Protein 2C6X (pdb70)

Structure (mmCIF, N/CA/C/O backbone):
data_2C6X
#
_entry.id   2C6X
#
_cell.length_a   53.504
_cell.length_b   185.563
_cell.length_c   82.563
_cell.angle_alpha   90.00
_cell.angle_beta   106.62
_cell.angle_gamma   90.00
#
_symmetry.space_group_name_H-M   'P 1 21 1'
#
loop_
_entity.id
_entity.type
_entity.pdbx_description
1 polymer 'CITRATE SYNTHASE 1'
2 non-polymer 'COENZYME A'
3 non-polymer 'CITRIC ACID'
#
loop_
_atom_site.group_PDB
_atom_site.id
_atom_site.type_symbol
_atom_site.label_atom_id
_atom_site.label_alt_id
_atom_site.label_comp_id
_atom_site.label_asym_id
_atom_site.label_entity_id
_atom_site.label_seq_id
_atom_site.pdbx_PDB_ins_code
_atom_site.Cartn_x
_atom_site.Cartn_y
_atom_site.Cartn_z
_atom_site.occupancy
_atom_site.B_iso_or_equiv
_atom_site.auth_seq_id
_atom_site.auth_comp_id
_atom_site.auth_asym_id
_atom_site.auth_atom_id
_atom_site.pdbx_PDB_model_num
ATOM 1 N N . VAL A 1 1 ? -19.427 10.858 32.370 1.00 11.40 2 VAL A N 1
ATOM 2 C CA . VAL A 1 1 ? -18.516 9.651 32.310 1.00 11.40 2 VAL A CA 1
ATOM 3 C C . VAL A 1 1 ? -18.049 9.315 30.863 1.00 11.40 2 VAL A C 1
ATOM 4 O O . VAL A 1 1 ? -18.882 8.988 29.983 1.00 11.40 2 VAL A O 1
ATOM 8 N N . HIS A 1 2 ? -16.729 9.388 30.625 1.00 11.40 3 HIS A N 1
ATOM 9 C CA . HIS A 1 2 ? -16.152 9.098 29.303 1.00 11.40 3 HIS A CA 1
ATOM 10 C C . HIS A 1 2 ? -15.424 7.747 29.264 1.00 11.40 3 HIS A C 1
ATOM 11 O O . HIS A 1 2 ? -14.185 7.701 29.335 1.00 11.40 3 HIS A O 1
ATOM 18 N N . TYR A 1 3 ? -16.188 6.661 29.133 1.00 11.40 4 TYR A N 1
ATOM 19 C CA . TYR A 1 3 ? -15.637 5.291 29.092 1.00 11.40 4 TYR A CA 1
ATOM 20 C C . TYR A 1 3 ? -14.524 5.066 28.017 1.00 11.40 4 TYR A C 1
ATOM 21 O O . TYR A 1 3 ? -14.753 5.234 26.797 1.00 11.40 4 TYR A O 1
ATOM 30 N N . GLY A 1 4 ? -13.329 4.679 28.480 1.00 11.40 5 GLY A N 1
ATOM 31 C CA . GLY A 1 4 ? -12.209 4.458 27.570 1.00 11.40 5 GLY A CA 1
ATOM 32 C C . GLY A 1 4 ? -11.626 5.748 26.984 1.00 11.40 5 GLY A C 1
ATOM 33 O O . GLY A 1 4 ? -10.677 5.710 26.185 1.00 11.40 5 GLY A O 1
ATOM 34 N N . LEU A 1 5 ? -12.210 6.883 27.385 1.00 11.40 6 LEU A N 1
ATOM 35 C CA . LEU A 1 5 ? -11.803 8.229 26.952 1.00 11.40 6 LEU A CA 1
ATOM 36 C C . LEU A 1 5 ? -11.865 8.512 25.433 1.00 11.40 6 LEU A C 1
ATOM 37 O O . LEU A 1 5 ? -11.088 9.341 24.925 1.00 11.40 6 LEU A O 1
ATOM 42 N N . LYS A 1 6 ? -12.787 7.844 24.719 1.00 11.40 7 LYS A N 1
ATOM 43 C CA . LYS A 1 6 ? -12.943 8.045 23.260 1.00 11.40 7 LYS A CA 1
ATOM 44 C C . LYS A 1 6 ? -13.384 9.484 22.973 1.00 11.40 7 LYS A C 1
ATOM 45 O O . LYS A 1 6 ? -14.368 9.980 23.551 1.00 11.40 7 LYS A O 1
ATOM 51 N N . GLY A 1 7 ? -12.651 10.145 22.081 1.00 11.40 8 GLY A N 1
ATOM 52 C CA . GLY A 1 7 ? -12.969 11.522 21.756 1.00 11.40 8 GLY A CA 1
ATOM 53 C C . GLY A 1 7 ? -12.350 12.490 22.763 1.00 11.40 8 GLY A C 1
ATOM 54 O O . GLY A 1 7 ? -12.439 13.721 22.602 1.00 11.40 8 GLY A O 1
ATOM 55 N N . ILE A 1 8 ? -11.728 11.942 23.810 1.00 11.40 9 ILE A N 1
ATOM 56 C CA . ILE A 1 8 ? -11.077 12.767 24.831 1.00 11.40 9 ILE A CA 1
ATOM 57 C C . ILE A 1 8 ? -9.624 13.063 24.386 1.00 11.40 9 ILE A C 1
ATOM 58 O O . ILE A 1 8 ? -8.788 12.154 24.243 1.00 11.40 9 ILE A O 1
ATOM 63 N N . THR A 1 9 ? -9.349 14.346 24.152 1.00 11.40 10 THR A N 1
ATOM 64 C CA . THR A 1 9 ? -8.035 14.820 23.689 1.00 11.40 10 THR A CA 1
ATOM 65 C C . THR A 1 9 ? -7.137 15.374 24.815 1.00 11.40 10 THR A C 1
ATOM 66 O O . THR A 1 9 ? -6.945 16.594 24.949 1.00 11.40 10 THR A O 1
ATOM 70 N N . CYS A 1 10 ? -6.570 14.468 25.601 1.00 11.40 11 CYS A N 1
ATOM 71 C CA . CYS A 1 10 ? -5.728 14.856 26.717 1.00 11.40 11 CYS A CA 1
ATOM 72 C C . CYS A 1 10 ? -4.275 15.206 26.382 1.00 11.40 11 CYS A C 1
ATOM 73 O O . CYS A 1 10 ? -3.444 15.327 27.292 1.00 11.40 11 CYS A O 1
ATOM 76 N N . VAL A 1 11 ? -3.949 15.383 25.102 1.00 11.40 12 VAL A N 1
ATOM 77 C CA . VAL A 1 11 ? -2.564 15.726 24.768 1.00 11.40 12 VAL A CA 1
ATOM 78 C C . VAL A 1 11 ? -2.323 16.641 23.568 1.00 11.40 12 VAL A C 1
ATOM 79 O O . VAL A 1 11 ? -3.088 16.679 22.606 1.00 11.40 12 VAL A O 1
ATOM 83 N N . GLU A 1 12 ? -1.219 17.366 23.649 1.00 11.40 13 GLU A N 1
ATOM 84 C CA . GLU A 1 12 ? -0.795 18.302 22.628 1.00 11.40 13 GLU A CA 1
ATOM 85 C C . GLU A 1 12 ? 0.515 17.677 22.147 1.00 11.40 13 GLU A C 1
ATOM 86 O O . GLU A 1 12 ? 1.292 17.197 22.973 1.00 11.40 13 GLU A O 1
ATOM 92 N N . THR A 1 13 ? 0.759 17.642 20.836 1.00 11.40 14 THR A N 1
ATOM 93 C CA . THR A 1 13 ? 2.009 17.061 20.323 1.00 11.40 14 THR A CA 1
ATOM 94 C C . THR A 1 13 ? 2.369 17.445 18.902 1.00 11.40 14 THR A C 1
ATOM 95 O O . THR A 1 13 ? 1.502 17.555 18.047 1.00 11.40 14 THR A O 1
ATOM 99 N N . SER A 1 14 ? 3.660 17.627 18.656 1.00 11.40 15 SER A N 1
ATOM 100 C CA . SER A 1 14 ? 4.141 17.976 17.327 1.00 11.40 15 SER A CA 1
ATOM 101 C C . SER A 1 14 ? 4.940 16.807 16.739 1.00 11.40 15 SER A C 1
ATOM 102 O O . SER A 1 14 ? 5.914 17.003 16.011 1.00 11.40 15 SER A O 1
ATOM 105 N N . ILE A 1 15 ? 4.518 15.588 17.058 1.00 11.40 16 ILE A N 1
ATOM 106 C CA . ILE A 1 15 ? 5.192 14.394 16.568 1.00 11.40 16 ILE A CA 1
ATOM 107 C C . ILE A 1 15 ? 4.459 13.758 15.410 1.00 11.40 16 ILE A C 1
ATOM 108 O O . ILE A 1 15 ? 5.060 13.397 14.411 1.00 11.40 16 ILE A O 1
ATOM 113 N N . SER A 1 16 ? 3.153 13.605 15.540 1.00 11.40 17 SER A N 1
ATOM 114 C CA . SER A 1 16 ? 2.419 12.962 14.474 1.00 11.40 17 SER A CA 1
ATOM 115 C C . SER A 1 16 ? 0.946 13.284 14.509 1.00 11.40 17 SER A C 1
ATOM 116 O O . SER A 1 16 ? 0.414 13.656 15.549 1.00 11.40 17 SER A O 1
ATOM 119 N N . HIS A 1 17 ? 0.291 13.127 13.363 1.00 11.40 18 HIS A N 1
ATOM 120 C CA . HIS A 1 17 ? -1.143 13.370 13.249 1.00 11.40 18 HIS A CA 1
ATOM 121 C C . HIS A 1 17 ? -1.762 12.341 12.322 1.00 11.40 18 HIS A C 1
ATOM 122 O O . HIS A 1 17 ? -1.195 12.000 11.286 1.00 11.40 18 HIS A O 1
ATOM 129 N N . ILE A 1 18 ? -2.922 11.834 12.704 1.00 11.40 19 ILE A N 1
ATOM 130 C CA . ILE A 1 18 ? -3.605 10.862 11.877 1.00 11.40 19 ILE A CA 1
ATOM 131 C C . ILE A 1 18 ? -4.973 11.464 11.570 1.00 11.40 19 ILE A C 1
ATOM 132 O O . ILE A 1 18 ? -5.679 11.913 12.480 1.00 11.40 19 ILE A O 1
ATOM 137 N N . ASP A 1 19 ? -5.324 11.510 10.283 1.00 11.40 20 ASP A N 1
ATOM 138 C CA . ASP A 1 19 ? -6.604 12.067 9.839 1.00 11.40 20 ASP A CA 1
ATOM 139 C C . ASP A 1 19 ? -7.452 11.030 9.116 1.00 11.40 20 ASP A C 1
ATOM 140 O O . ASP A 1 19 ? -7.232 10.763 7.935 1.00 11.40 20 ASP A O 1
ATOM 145 N N . GLY A 1 20 ? -8.421 10.457 9.825 1.00 11.40 21 GLY A N 1
ATOM 146 C CA . GLY A 1 20 ? -9.290 9.465 9.218 1.00 11.40 21 GLY A CA 1
ATOM 147 C C . GLY A 1 20 ? -9.838 9.941 7.881 1.00 11.40 21 GLY A C 1
ATOM 148 O O . GLY A 1 20 ? -9.416 9.457 6.826 1.00 11.40 21 GLY A O 1
ATOM 149 N N . GLU A 1 21 ? -10.766 10.898 7.925 1.00 11.40 22 GLU A N 1
ATOM 150 C CA . GLU A 1 21 ? -11.385 11.438 6.720 1.00 11.40 22 GLU A CA 1
ATOM 151 C C . GLU A 1 21 ? -10.389 11.525 5.579 1.00 11.40 22 GLU A C 1
ATOM 152 O O . GLU A 1 21 ? -10.283 10.609 4.769 1.00 11.40 22 GLU A O 1
ATOM 158 N N . LYS A 1 22 ? -9.657 12.625 5.497 1.00 11.40 23 LYS A N 1
ATOM 159 C CA . LYS A 1 22 ? -8.679 12.737 4.425 1.00 11.40 23 LYS A CA 1
ATOM 160 C C . LYS A 1 22 ? -7.718 11.561 4.647 1.00 11.40 23 LYS A C 1
ATOM 161 O O . LYS A 1 22 ? -7.254 11.340 5.770 1.00 11.40 23 LYS A O 1
ATOM 167 N N . GLY A 1 23 ? -7.445 10.786 3.600 1.00 11.40 24 GLY A N 1
ATOM 168 C CA . GLY A 1 23 ? -6.551 9.651 3.769 1.00 11.40 24 GLY A CA 1
ATOM 169 C C . GLY A 1 23 ? -5.083 10.018 3.960 1.00 11.40 24 GLY A C 1
ATOM 170 O O . GLY A 1 23 ? -4.254 9.679 3.102 1.00 11.40 24 GLY A O 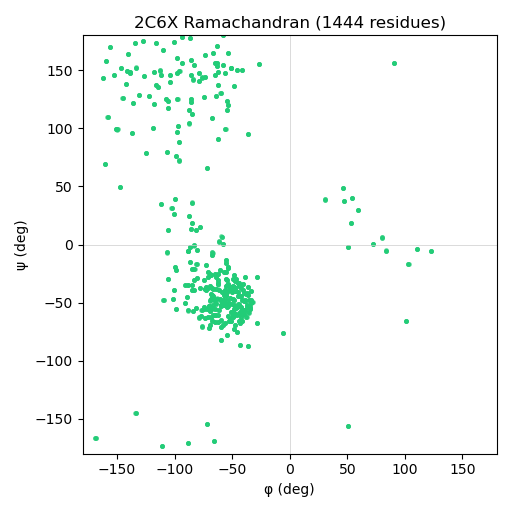1
ATOM 171 N N . ARG A 1 24 ? -4.743 10.678 5.075 1.00 11.40 25 ARG A N 1
ATOM 172 C CA . ARG A 1 24 ? -3.350 11.084 5.319 1.00 11.40 25 ARG A CA 1
ATOM 173 C C . ARG A 1 24 ? -2.807 10.920 6.756 1.00 11.40 25 ARG A C 1
ATOM 174 O O . ARG A 1 24 ? -3.554 11.032 7.724 1.00 11.40 25 ARG A O 1
ATOM 182 N N . LEU A 1 25 ? -1.501 10.644 6.864 1.00 11.40 26 LEU A N 1
ATOM 183 C CA . LEU A 1 25 ? -0.785 10.456 8.134 1.00 11.40 26 LEU A CA 1
ATOM 184 C C . LEU A 1 25 ? 0.541 11.212 8.056 1.00 11.40 26 LEU A C 1
ATOM 185 O O . LEU A 1 25 ? 1.366 10.931 7.186 1.00 11.40 26 LEU A O 1
ATOM 190 N N . ILE A 1 26 ? 0.757 12.142 8.984 1.00 11.40 27 ILE A N 1
ATOM 191 C CA . ILE A 1 26 ? 1.962 12.965 8.978 1.00 11.40 27 ILE A CA 1
ATOM 192 C C . ILE A 1 26 ? 2.913 12.779 10.136 1.00 11.40 27 ILE A C 1
ATOM 193 O O . ILE A 1 26 ? 2.504 12.729 11.289 1.00 11.40 27 ILE A O 1
ATOM 198 N N . TYR A 1 27 ? 4.195 12.704 9.810 1.00 11.40 28 TYR A N 1
ATOM 199 C CA . TYR A 1 27 ? 5.252 12.567 10.798 1.00 11.40 28 TYR A CA 1
ATOM 200 C C . TYR A 1 27 ? 5.940 13.931 10.814 1.00 11.40 28 TYR A C 1
ATOM 201 O O . TYR A 1 27 ? 6.351 14.423 9.772 1.00 11.40 28 TYR A O 1
ATOM 210 N N . ARG A 1 28 ? 6.046 14.546 11.982 1.00 11.40 29 ARG A N 1
ATOM 211 C CA . ARG A 1 28 ? 6.726 15.830 12.126 1.00 11.40 29 ARG A CA 1
ATOM 212 C C . ARG A 1 28 ? 6.695 16.790 10.924 1.00 11.40 29 ARG A C 1
ATOM 213 O O . ARG A 1 28 ? 7.698 17.457 10.641 1.00 11.40 29 ARG A O 1
ATOM 221 N N . GLY A 1 29 ? 5.579 16.878 10.210 1.00 11.40 30 GLY A N 1
ATOM 222 C CA . GLY A 1 29 ? 5.537 17.795 9.079 1.00 11.40 30 GLY A CA 1
ATOM 223 C C . GLY A 1 29 ? 5.661 17.173 7.695 1.00 11.40 30 GLY A C 1
ATOM 224 O O . GLY A 1 29 ? 5.346 17.815 6.692 1.00 11.40 30 GLY A O 1
ATOM 225 N N . HIS A 1 30 ? 6.136 15.934 7.628 1.00 11.40 31 HIS A N 1
ATOM 226 C CA . HIS A 1 30 ? 6.260 15.244 6.351 1.00 11.40 31 HIS A CA 1
ATOM 227 C C . HIS A 1 30 ? 5.231 14.135 6.315 1.00 11.40 31 HIS A C 1
ATOM 228 O O . HIS A 1 30 ? 4.647 13.768 7.331 1.00 11.40 31 HIS A O 1
ATOM 235 N N . HIS A 1 31 ? 5.032 13.585 5.130 1.00 11.40 32 HIS A N 1
ATOM 236 C CA . HIS A 1 31 ? 4.103 12.491 4.954 1.00 11.40 32 HIS A CA 1
ATOM 237 C C . HIS A 1 31 ? 4.799 11.179 5.252 1.00 11.40 32 HIS A C 1
ATOM 238 O O . HIS A 1 31 ? 5.985 11.010 4.981 1.00 11.40 32 HIS A O 1
ATOM 245 N N . ALA A 1 32 ? 4.052 10.239 5.802 1.00 11.40 33 ALA A N 1
ATOM 246 C CA . ALA A 1 32 ? 4.623 8.947 6.111 1.00 11.40 33 ALA A CA 1
ATOM 247 C C . ALA A 1 32 ? 5.002 8.248 4.813 1.00 11.40 33 ALA A C 1
ATOM 248 O O . ALA A 1 32 ? 6.115 7.725 4.680 1.00 11.40 33 ALA A O 1
ATOM 250 N N . LYS A 1 33 ? 4.066 8.244 3.861 1.00 11.40 34 LYS A N 1
ATOM 251 C CA . LYS A 1 33 ? 4.291 7.606 2.565 1.00 11.40 34 LYS A CA 1
ATOM 252 C C . LYS A 1 33 ? 5.692 7.939 2.076 1.00 11.40 34 LYS A C 1
ATOM 253 O O . LYS A 1 33 ? 6.502 7.052 1.808 1.00 11.40 34 LYS A O 1
ATOM 259 N N . ASP A 1 34 ? 5.965 9.233 1.970 1.00 11.40 35 ASP A N 1
ATOM 260 C CA . ASP A 1 34 ? 7.248 9.704 1.494 1.00 11.40 35 ASP A CA 1
ATOM 261 C C . ASP A 1 34 ? 8.398 9.155 2.322 1.00 11.40 35 ASP A C 1
ATOM 262 O O . ASP A 1 34 ? 9.389 8.680 1.766 1.00 11.40 35 ASP A O 1
ATOM 267 N N . ILE A 1 35 ? 8.282 9.192 3.643 1.00 11.40 36 ILE A N 1
ATOM 268 C CA . ILE A 1 35 ? 9.372 8.674 4.460 1.00 11.40 36 ILE A CA 1
ATOM 269 C C . ILE A 1 35 ? 9.533 7.172 4.293 1.00 11.40 36 ILE A C 1
ATOM 270 O O . ILE A 1 35 ? 10.644 6.676 4.120 1.00 11.40 36 ILE A O 1
ATOM 275 N N . ALA A 1 36 ? 8.425 6.447 4.337 1.00 11.40 37 ALA A N 1
ATOM 276 C CA . ALA A 1 36 ? 8.477 5.006 4.193 1.00 11.40 37 ALA A CA 1
ATOM 277 C C . ALA A 1 36 ? 9.159 4.602 2.894 1.00 11.40 37 ALA A C 1
ATOM 278 O O . ALA A 1 36 ? 10.099 3.802 2.883 1.00 11.40 37 ALA A O 1
ATOM 280 N N . LEU A 1 37 ? 8.686 5.189 1.803 1.00 11.40 38 LEU A N 1
ATOM 281 C CA . LEU A 1 37 ? 9.180 4.899 0.462 1.00 11.40 38 LEU A CA 1
ATOM 282 C C . LEU A 1 37 ? 10.581 5.341 0.068 1.00 11.40 38 LEU A C 1
ATOM 283 O O . LEU A 1 37 ? 11.352 4.558 -0.496 1.00 11.40 38 LEU A O 1
ATOM 288 N N . ASN A 1 38 ? 10.910 6.596 0.348 1.00 11.40 39 ASN A N 1
ATOM 289 C CA . ASN A 1 38 ? 12.202 7.129 -0.068 1.00 11.40 39 ASN A CA 1
ATOM 290 C C . ASN A 1 38 ? 13.292 7.335 0.977 1.00 11.40 39 ASN A C 1
ATOM 291 O O . ASN A 1 38 ? 14.308 7.966 0.690 1.00 11.40 39 ASN A O 1
ATOM 296 N N . HIS A 1 39 ? 13.107 6.794 2.175 1.00 11.40 40 HIS A N 1
ATOM 297 C CA . HIS A 1 39 ? 14.112 6.965 3.214 1.00 11.40 40 HIS A CA 1
ATOM 298 C C . HIS A 1 39 ? 14.454 5.693 3.960 1.00 11.40 40 HIS A C 1
ATOM 299 O O . HIS A 1 39 ? 13.818 4.652 3.763 1.00 11.40 40 HIS A O 1
ATOM 306 N N . SER A 1 40 ? 15.463 5.801 4.819 1.00 11.40 41 SER A N 1
ATOM 307 C CA . SER A 1 40 ? 15.949 4.690 5.615 1.00 11.40 41 SER A CA 1
ATOM 308 C C . SER A 1 40 ? 15.482 4.831 7.039 1.00 11.40 41 SER A C 1
ATOM 309 O O . SER A 1 40 ? 15.498 5.921 7.581 1.00 11.40 41 SER A O 1
ATOM 312 N N . PHE A 1 41 ? 15.090 3.722 7.647 1.00 11.40 42 PHE A N 1
ATOM 313 C CA . PHE A 1 41 ? 14.619 3.719 9.027 1.00 11.40 42 PHE A CA 1
ATOM 314 C C . PHE A 1 41 ? 15.352 4.759 9.867 1.00 11.40 42 PHE A C 1
ATOM 315 O O . PHE A 1 41 ? 14.735 5.562 10.563 1.00 11.40 42 PHE A O 1
ATOM 323 N N . GLU A 1 42 ? 16.676 4.745 9.797 1.00 11.40 43 GLU A N 1
ATOM 324 C CA . GLU A 1 42 ? 17.474 5.682 10.564 1.00 11.40 43 GLU A CA 1
ATOM 325 C C . GLU A 1 42 ? 17.094 7.121 10.287 1.00 11.40 43 GLU A C 1
ATOM 326 O O . GLU A 1 42 ? 16.993 7.933 11.200 1.00 11.40 43 GLU A O 1
ATOM 332 N N . GLU A 1 43 ? 16.896 7.454 9.024 1.00 11.40 44 GLU A N 1
ATOM 333 C CA . GLU A 1 43 ? 16.507 8.812 8.712 1.00 11.40 44 GLU A CA 1
ATOM 334 C C . GLU A 1 43 ? 15.194 9.033 9.440 1.00 11.40 44 GLU A C 1
ATOM 335 O O . GLU A 1 43 ? 15.049 9.980 10.203 1.00 11.40 44 GLU A O 1
ATOM 341 N N . ALA A 1 44 ? 14.252 8.125 9.230 1.00 11.40 45 ALA A N 1
ATOM 342 C CA . ALA A 1 44 ? 12.945 8.221 9.853 1.00 11.40 45 ALA A CA 1
ATOM 343 C C . ALA A 1 44 ? 13.053 8.471 11.338 1.00 11.40 45 ALA A C 1
ATOM 344 O O . ALA A 1 44 ? 12.575 9.480 11.844 1.00 11.40 45 ALA A O 1
ATOM 346 N N . ALA A 1 45 ? 13.677 7.541 12.040 1.00 11.40 46 ALA A N 1
ATOM 347 C CA . ALA A 1 45 ? 13.839 7.684 13.472 1.00 11.40 46 ALA A CA 1
ATOM 348 C C . ALA A 1 45 ? 14.258 9.113 13.774 1.00 11.40 46 ALA A C 1
ATOM 349 O O . ALA A 1 45 ? 13.570 9.845 14.488 1.00 11.40 46 ALA A O 1
ATOM 351 N N . TYR A 1 46 ? 15.388 9.505 13.200 1.00 11.40 47 TYR A N 1
ATOM 352 C CA . TYR A 1 46 ? 15.944 10.837 13.385 1.00 11.40 47 TYR A CA 1
ATOM 353 C C . TYR A 1 46 ? 14.926 11.941 13.178 1.00 11.40 47 TYR A C 1
ATOM 354 O O . TYR A 1 46 ? 15.074 13.034 13.717 1.00 11.40 47 TYR A O 1
ATOM 363 N N . LEU A 1 47 ? 13.901 11.673 12.386 1.00 11.40 48 LEU A N 1
ATOM 364 C CA . LEU A 1 47 ? 12.901 12.687 12.157 1.00 11.40 48 LEU A CA 1
ATOM 365 C C . LEU A 1 47 ? 11.962 12.737 13.354 1.00 11.40 48 LEU A C 1
ATOM 366 O O . LEU A 1 47 ? 11.884 13.750 14.045 1.00 11.40 48 LEU A O 1
ATOM 371 N N . ILE A 1 48 ? 11.253 11.640 13.604 1.00 11.40 49 ILE A N 1
ATOM 372 C CA . ILE A 1 48 ? 10.316 11.581 14.723 1.00 11.40 49 ILE A CA 1
ATOM 373 C C . ILE A 1 48 ? 10.984 12.084 15.990 1.00 11.40 49 ILE A C 1
ATOM 374 O O . ILE A 1 48 ? 10.379 12.805 16.773 1.00 11.40 49 ILE A O 1
ATOM 379 N N . LEU A 1 49 ? 12.243 11.706 16.166 1.00 11.40 50 LEU A N 1
ATOM 380 C CA . LEU A 1 49 ? 13.023 12.087 17.336 1.00 11.40 50 LEU A CA 1
ATOM 381 C C . LEU A 1 49 ? 13.348 13.560 17.486 1.00 11.40 50 LEU A C 1
ATOM 382 O O . LEU A 1 49 ? 13.110 14.156 18.538 1.00 11.40 50 LEU A O 1
ATOM 387 N N . PHE A 1 50 ? 13.898 14.142 16.428 1.00 11.40 51 PHE A N 1
ATOM 388 C CA . PHE A 1 50 ? 14.315 15.526 16.472 1.00 11.40 51 PHE A CA 1
ATOM 389 C C . PHE A 1 50 ? 13.471 16.577 15.748 1.00 11.40 51 PHE A C 1
ATOM 390 O O . PHE A 1 50 ? 13.468 17.740 16.149 1.00 11.40 51 PHE A O 1
ATOM 398 N N . GLY A 1 51 ? 12.783 16.215 14.674 1.00 11.40 52 GLY A N 1
ATOM 399 C CA . GLY A 1 51 ? 11.947 17.218 14.037 1.00 11.40 52 GLY A CA 1
ATOM 400 C C . GLY A 1 51 ? 12.154 17.568 12.587 1.00 11.40 52 GLY A C 1
ATOM 401 O O . GLY A 1 51 ? 11.365 18.331 12.033 1.00 11.40 52 GLY A O 1
ATOM 402 N N . LYS A 1 52 ? 13.192 17.016 11.971 1.00 11.40 53 LYS A N 1
ATOM 403 C CA . LYS A 1 52 ? 13.498 17.282 10.562 1.00 11.40 53 LYS A CA 1
ATOM 404 C C . LYS A 1 52 ? 14.318 16.120 9.993 1.00 11.40 53 LYS A C 1
ATOM 405 O O . LYS A 1 52 ? 14.756 15.260 10.739 1.00 11.40 53 LYS A O 1
ATOM 411 N N . LEU A 1 53 ? 14.520 16.080 8.680 1.00 11.40 54 LEU A N 1
ATOM 412 C CA . LEU A 1 53 ? 15.334 15.021 8.079 1.00 11.40 54 LEU A CA 1
ATOM 413 C C . LEU A 1 53 ? 16.759 15.381 8.445 1.00 11.40 54 LEU A C 1
ATOM 414 O O . LEU A 1 53 ? 17.029 16.514 8.809 1.00 11.40 54 LEU A O 1
ATOM 419 N N . PRO A 1 54 ? 17.696 14.437 8.343 1.00 11.40 55 PRO A N 1
ATOM 420 C CA . PRO A 1 54 ? 19.076 14.765 8.710 1.00 11.40 55 PRO A CA 1
ATOM 421 C C . PRO A 1 54 ? 20.017 15.175 7.588 1.00 11.40 55 PRO A C 1
ATOM 422 O O . PRO A 1 54 ? 19.888 14.715 6.449 1.00 11.40 55 PRO A O 1
ATOM 426 N N . SER A 1 55 ? 20.973 16.039 7.925 1.00 11.40 56 SER A N 1
ATOM 427 C CA . SER A 1 55 ? 21.951 16.490 6.948 1.00 11.40 56 SER A CA 1
ATOM 428 C C . SER A 1 55 ? 22.829 15.319 6.546 1.00 11.40 56 SER A C 1
ATOM 429 O O . SER A 1 55 ? 22.850 14.283 7.222 1.00 11.40 56 SER A O 1
ATOM 432 N N . THR A 1 56 ? 23.556 15.486 5.446 1.00 11.40 57 THR A N 1
ATOM 433 C CA . THR A 1 56 ? 24.423 14.424 4.961 1.00 11.40 57 THR A CA 1
ATOM 434 C C . THR A 1 56 ? 25.409 13.993 6.062 1.00 11.40 57 THR A C 1
ATOM 435 O O . THR A 1 56 ? 25.627 12.792 6.253 1.00 11.40 57 THR A O 1
ATOM 439 N N . GLU A 1 57 ? 25.983 14.950 6.797 1.00 11.40 58 GLU A N 1
ATOM 440 C CA . GLU A 1 57 ? 26.900 14.595 7.891 1.00 11.40 58 GLU A CA 1
ATOM 441 C C . GLU A 1 57 ? 26.070 14.319 9.150 1.00 11.40 58 GLU A C 1
ATOM 442 O O . GLU A 1 57 ? 26.372 13.403 9.931 1.00 11.40 58 GLU A O 1
ATOM 448 N N . GLU A 1 58 ? 25.028 15.134 9.337 1.00 11.40 59 GLU A N 1
ATOM 449 C CA . GLU A 1 58 ? 24.127 15.020 10.489 1.00 11.40 59 GLU A CA 1
ATOM 450 C C . GLU A 1 58 ? 23.730 13.587 10.761 1.00 11.40 59 GLU A C 1
ATOM 451 O O . GLU A 1 58 ? 23.658 13.148 11.906 1.00 11.40 59 GLU A O 1
ATOM 457 N N . LEU A 1 59 ? 23.473 12.862 9.687 1.00 11.40 60 LEU A N 1
ATOM 458 C CA . LEU A 1 59 ? 23.057 11.491 9.812 1.00 11.40 60 LEU A CA 1
ATOM 459 C C . LEU A 1 59 ? 24.192 10.573 10.211 1.00 11.40 60 LEU A C 1
ATOM 460 O O . LEU A 1 59 ? 24.156 9.964 11.277 1.00 11.40 60 LEU A O 1
ATOM 465 N N . GLN A 1 60 ? 25.195 10.467 9.349 1.00 11.40 61 GLN A N 1
ATOM 466 C CA . GLN A 1 60 ? 26.309 9.577 9.622 1.00 11.40 61 GLN A CA 1
ATOM 467 C C . GLN A 1 60 ? 26.654 9.479 11.116 1.00 11.40 61 GLN A C 1
ATOM 468 O O . GLN A 1 60 ? 26.933 8.386 11.606 1.00 11.40 61 GLN A O 1
ATOM 474 N N . VAL A 1 61 ? 26.614 10.590 11.852 1.00 11.40 62 VAL A N 1
ATOM 475 C CA . VAL A 1 61 ? 26.937 10.526 13.284 1.00 11.40 62 VAL A CA 1
ATOM 476 C C . VAL A 1 61 ? 25.874 9.759 14.076 1.00 11.40 62 VAL A C 1
ATOM 477 O O . VAL A 1 61 ? 26.195 8.957 14.961 1.00 11.40 62 VAL A O 1
ATOM 481 N N . PHE A 1 62 ? 24.610 10.023 13.753 1.00 11.40 63 PHE A N 1
ATOM 482 C CA . PHE A 1 62 ? 23.482 9.364 14.392 1.00 11.40 63 PHE A CA 1
ATOM 483 C C . PHE A 1 62 ? 23.723 7.864 14.259 1.00 11.40 63 PHE A C 1
ATOM 484 O O . PHE A 1 62 ? 23.709 7.142 15.251 1.00 11.40 63 PHE A O 1
ATOM 492 N N . LYS A 1 63 ? 23.962 7.400 13.035 1.00 11.40 64 LYS A N 1
ATOM 493 C CA . LYS A 1 63 ? 24.225 5.983 12.814 1.00 11.40 64 LYS A CA 1
ATOM 494 C C . LYS A 1 63 ? 25.276 5.517 13.801 1.00 11.40 64 LYS A C 1
ATOM 495 O O . LYS A 1 63 ? 25.026 4.632 14.613 1.00 11.40 64 LYS A O 1
ATOM 501 N N . ASP A 1 64 ? 26.458 6.114 13.723 1.00 11.40 65 ASP A N 1
ATOM 502 C CA . ASP A 1 64 ? 27.544 5.754 14.625 1.00 11.40 65 ASP A CA 1
ATOM 503 C C . ASP A 1 64 ? 27.012 5.513 16.033 1.00 11.40 65 ASP A C 1
ATOM 504 O O . ASP A 1 64 ? 27.173 4.417 16.578 1.00 11.40 65 ASP A O 1
ATOM 509 N N . LYS A 1 65 ? 26.386 6.542 16.615 1.00 11.40 66 LYS A N 1
ATOM 510 C CA . LYS A 1 65 ? 25.840 6.445 17.964 1.00 11.40 66 LYS A CA 1
ATOM 511 C C . LYS A 1 65 ? 24.987 5.208 18.096 1.00 11.40 66 LYS A C 1
ATOM 512 O O . LYS A 1 65 ? 25.032 4.535 19.123 1.00 11.40 66 LYS A O 1
ATOM 518 N N . LEU A 1 66 ? 24.219 4.902 17.054 1.00 11.40 67 LEU A N 1
ATOM 519 C CA . LEU A 1 66 ? 23.365 3.717 17.067 1.00 11.40 67 LEU A CA 1
ATOM 520 C C . LEU A 1 66 ? 24.220 2.465 17.019 1.00 11.40 67 LEU A C 1
ATOM 521 O O . LEU A 1 66 ? 24.310 1.712 17.988 1.00 11.40 67 LEU A O 1
ATOM 526 N N . ALA A 1 67 ? 24.846 2.254 15.873 1.00 11.40 68 ALA A N 1
ATOM 527 C CA . ALA A 1 67 ? 25.700 1.107 15.662 1.00 11.40 68 ALA A CA 1
ATOM 528 C C . ALA A 1 67 ? 26.475 0.729 16.908 1.00 11.40 68 ALA A C 1
ATOM 529 O O . ALA A 1 67 ? 26.679 -0.452 17.174 1.00 11.40 68 ALA A O 1
ATOM 531 N N . ALA A 1 68 ? 26.902 1.738 17.667 1.00 11.40 69 ALA A N 1
ATOM 532 C CA . ALA A 1 68 ? 27.687 1.527 18.884 1.00 11.40 69 ALA A CA 1
ATOM 533 C C . ALA A 1 68 ? 26.898 0.964 20.048 1.00 11.40 69 ALA A C 1
ATOM 534 O O . ALA A 1 68 ? 27.407 0.124 20.791 1.00 11.40 69 ALA A O 1
ATOM 536 N N . GLU A 1 69 ? 25.660 1.422 20.208 1.00 11.40 70 GLU A N 1
ATOM 537 C CA . GLU A 1 69 ? 24.820 0.962 21.308 1.00 11.40 70 GLU A CA 1
ATOM 538 C C . GLU A 1 69 ? 24.042 -0.325 21.019 1.00 11.40 70 GLU A C 1
ATOM 539 O O . GLU A 1 69 ? 23.131 -0.683 21.757 1.00 11.40 70 GLU A O 1
ATOM 545 N N . ARG A 1 70 ? 24.408 -1.025 19.954 1.00 11.40 71 ARG A N 1
ATOM 546 C CA . ARG A 1 70 ? 23.737 -2.272 19.610 1.00 11.40 71 ARG A CA 1
ATOM 547 C C . ARG A 1 70 ? 24.247 -3.435 20.445 1.00 11.40 71 ARG A C 1
ATOM 548 O O . ARG A 1 70 ? 23.528 -4.396 20.684 1.00 11.40 71 ARG A O 1
ATOM 556 N N . ASN A 1 71 ? 25.499 -3.361 20.870 1.00 11.40 72 ASN A N 1
ATOM 557 C CA . ASN A 1 71 ? 26.075 -4.442 21.641 1.00 11.40 72 ASN A CA 1
ATOM 558 C C . ASN A 1 71 ? 25.364 -4.664 22.945 1.00 11.40 72 ASN A C 1
ATOM 559 O O . ASN A 1 71 ? 25.016 -3.718 23.641 1.00 11.40 72 ASN A O 1
ATOM 564 N N . LEU A 1 72 ? 25.146 -5.931 23.267 1.00 11.40 73 LEU A N 1
ATOM 565 C CA . LEU A 1 72 ? 24.475 -6.286 24.498 1.00 11.40 73 LEU A CA 1
ATOM 566 C C . LEU A 1 72 ? 25.472 -6.361 25.614 1.00 11.40 73 LEU A C 1
ATOM 567 O O . LEU A 1 72 ? 26.449 -7.100 25.533 1.00 11.40 73 LEU A O 1
ATOM 572 N N . PRO A 1 73 ? 25.251 -5.580 26.669 1.00 11.40 74 PRO A N 1
ATOM 573 C CA . PRO A 1 73 ? 26.159 -5.602 27.797 1.00 11.40 74 PRO A CA 1
ATOM 574 C C . PRO A 1 73 ? 26.354 -7.033 28.234 1.00 11.40 74 PRO A C 1
ATOM 575 O O . PRO A 1 73 ? 25.493 -7.905 28.059 1.00 11.40 74 PRO A O 1
ATOM 579 N N . GLU A 1 74 ? 27.523 -7.255 28.796 1.00 11.40 75 GLU A N 1
ATOM 580 C CA . GLU A 1 74 ? 27.935 -8.550 29.272 1.00 11.40 75 GLU A CA 1
ATOM 581 C C . GLU A 1 74 ? 26.805 -9.278 30.020 1.00 11.40 75 GLU A C 1
ATOM 582 O O . GLU A 1 74 ? 26.334 -10.318 29.579 1.00 11.40 75 GLU A O 1
ATOM 588 N N . HIS A 1 75 ? 26.352 -8.703 31.129 1.00 11.40 76 HIS A N 1
ATOM 589 C CA . HIS A 1 75 ? 25.308 -9.307 31.956 1.00 11.40 76 HIS A CA 1
ATOM 590 C C . HIS A 1 75 ? 23.931 -9.458 31.325 1.00 11.40 76 HIS A C 1
ATOM 591 O O . HIS A 1 75 ? 23.148 -10.314 31.746 1.00 11.40 76 HIS A O 1
ATOM 598 N N . ILE A 1 76 ? 23.627 -8.614 30.342 1.00 11.40 77 ILE A N 1
ATOM 599 C CA . ILE A 1 76 ? 22.337 -8.663 29.657 1.00 11.40 77 ILE A CA 1
ATOM 600 C C . ILE A 1 76 ? 22.283 -9.928 28.816 1.00 11.40 77 ILE A C 1
ATOM 601 O O . ILE A 1 76 ? 21.354 -10.724 28.923 1.00 11.40 77 ILE A O 1
ATOM 606 N N . GLU A 1 77 ? 23.288 -10.105 27.974 1.00 11.40 78 GLU A N 1
ATOM 607 C CA . GLU A 1 77 ? 23.365 -11.286 27.136 1.00 11.40 78 GLU A CA 1
ATOM 608 C C . GLU A 1 77 ? 23.121 -12.479 28.047 1.00 11.40 78 GLU A C 1
ATOM 609 O O . GLU A 1 77 ? 22.325 -13.354 27.748 1.00 11.40 78 GLU A O 1
ATOM 615 N N . ARG A 1 78 ? 23.810 -12.482 29.180 1.00 11.40 79 ARG A N 1
ATOM 616 C CA . ARG A 1 78 ? 23.718 -13.559 30.158 1.00 11.40 79 ARG A CA 1
ATOM 617 C C . ARG A 1 78 ? 22.301 -13.729 30.701 1.00 11.40 79 ARG A C 1
ATOM 618 O O . ARG A 1 78 ? 21.789 -14.844 30.781 1.00 11.40 79 ARG A O 1
ATOM 626 N N . LEU A 1 79 ? 21.679 -12.613 31.071 1.00 11.40 80 LEU A N 1
ATOM 627 C CA . LEU A 1 79 ? 20.324 -12.604 31.617 1.00 11.40 80 LEU A CA 1
ATOM 628 C C . LEU A 1 79 ? 19.332 -13.264 30.678 1.00 11.40 80 LEU A C 1
ATOM 629 O O . LEU A 1 79 ? 18.569 -14.128 31.078 1.00 11.40 80 LEU A O 1
ATOM 634 N N . ILE A 1 80 ? 19.325 -12.824 29.429 1.00 11.40 81 ILE A N 1
ATOM 635 C CA . ILE A 1 80 ? 18.407 -13.361 28.440 1.00 11.40 81 ILE A CA 1
ATOM 636 C C . ILE A 1 80 ? 18.328 -14.870 28.521 1.00 11.40 81 ILE A C 1
ATOM 637 O O . ILE A 1 80 ? 17.265 -15.455 28.342 1.00 11.40 81 ILE A O 1
ATOM 642 N N . GLN A 1 81 ? 19.450 -15.505 28.817 1.00 11.40 82 GLN A N 1
ATOM 643 C CA . GLN A 1 81 ? 19.476 -16.952 28.913 1.00 11.40 82 GLN A CA 1
ATOM 644 C C . GLN A 1 81 ? 19.049 -17.440 30.310 1.00 11.40 82 GLN A C 1
ATOM 645 O O . GLN A 1 81 ? 18.639 -18.589 30.480 1.00 11.40 82 GLN A O 1
ATOM 651 N N . SER A 1 82 ? 19.139 -16.564 31.306 1.00 11.40 83 SER A N 1
ATOM 652 C CA . SER A 1 82 ? 18.722 -16.922 32.661 1.00 11.40 83 SER A CA 1
ATOM 653 C C . SER A 1 82 ? 17.239 -17.194 32.538 1.00 11.40 83 SER A C 1
ATOM 654 O O . SER A 1 82 ? 16.726 -18.189 33.033 1.00 11.40 83 SER A O 1
ATOM 657 N N . LEU A 1 83 ? 16.561 -16.284 31.853 1.00 11.40 84 LEU A N 1
ATOM 658 C CA . LEU A 1 83 ? 15.133 -16.374 31.665 1.00 11.40 84 LEU A CA 1
ATOM 659 C C . LEU A 1 83 ? 14.664 -17.680 31.071 1.00 11.40 84 LEU A C 1
ATOM 660 O O . LEU A 1 83 ? 14.977 -18.009 29.932 1.00 11.40 84 LEU A O 1
ATOM 665 N N . PRO A 1 84 ? 13.886 -18.441 31.853 1.00 11.40 85 PRO A N 1
ATOM 666 C CA . PRO A 1 84 ? 13.311 -19.742 31.510 1.00 11.40 85 PRO A CA 1
ATOM 667 C C . PRO A 1 84 ? 12.560 -19.803 30.185 1.00 11.40 85 PRO A C 1
ATOM 668 O O . PRO A 1 84 ? 11.993 -18.812 29.717 1.00 11.40 85 PRO A O 1
ATOM 672 N N . ASN A 1 85 ? 12.555 -21.000 29.606 1.00 11.40 86 ASN A N 1
ATOM 673 C CA . ASN A 1 85 ? 11.916 -21.242 28.327 1.00 11.40 86 ASN A CA 1
ATOM 674 C C . ASN A 1 85 ? 10.447 -20.877 28.200 1.00 11.40 86 ASN A C 1
ATOM 675 O O . ASN A 1 85 ? 9.921 -20.774 27.081 1.00 11.40 86 ASN A O 1
ATOM 680 N N . ASN A 1 86 ? 9.777 -20.683 29.327 1.00 11.40 87 ASN A N 1
ATOM 681 C CA . ASN A 1 86 ? 8.380 -20.292 29.270 1.00 11.40 87 ASN A CA 1
ATOM 682 C C . ASN A 1 86 ? 8.262 -18.768 29.396 1.00 11.40 87 ASN A C 1
ATOM 683 O O . ASN A 1 86 ? 7.834 -18.243 30.426 1.00 11.40 87 ASN A O 1
ATOM 688 N N . MET A 1 87 ? 8.652 -18.059 28.340 1.00 11.40 88 MET A N 1
ATOM 689 C CA . MET A 1 87 ? 8.573 -16.607 28.352 1.00 11.40 88 MET A CA 1
ATOM 690 C C . MET A 1 87 ? 8.548 -16.034 26.936 1.00 11.40 88 MET A C 1
ATOM 691 O O . MET A 1 87 ? 9.561 -16.074 26.222 1.00 11.40 88 MET A O 1
ATOM 696 N N . ASP A 1 88 ? 7.394 -15.499 26.535 1.00 11.40 89 ASP A N 1
ATOM 697 C CA . ASP A 1 88 ? 7.264 -14.961 25.189 1.00 11.40 89 ASP A CA 1
ATOM 698 C C . ASP A 1 88 ? 8.472 -14.128 24.926 1.00 11.40 89 ASP A C 1
ATOM 699 O O . ASP A 1 88 ? 9.040 -13.537 25.841 1.00 11.40 89 ASP A O 1
ATOM 704 N N . ASP A 1 89 ? 8.855 -14.067 23.665 1.00 11.40 90 ASP A N 1
ATOM 705 C CA . ASP A 1 89 ? 9.977 -13.244 23.305 1.00 11.40 90 ASP A CA 1
ATOM 706 C C . ASP A 1 89 ? 9.569 -11.874 23.857 1.00 11.40 90 ASP A C 1
ATOM 707 O O . ASP A 1 89 ? 10.417 -11.029 24.147 1.00 11.40 90 ASP A O 1
ATOM 712 N N . MET A 1 90 ? 8.259 -11.681 24.020 1.00 11.40 91 MET A N 1
ATOM 713 C CA . MET A 1 90 ? 7.702 -10.431 24.534 1.00 11.40 91 MET A CA 1
ATOM 714 C C . MET A 1 90 ? 7.860 -10.285 26.031 1.00 11.40 91 MET A C 1
ATOM 715 O O . MET A 1 90 ? 8.412 -9.294 26.507 1.00 11.40 91 MET A O 1
ATOM 720 N N . SER A 1 91 ? 7.352 -11.265 26.772 1.00 11.40 92 SER A N 1
ATOM 721 C CA . SER A 1 91 ? 7.458 -11.254 28.226 1.00 11.40 92 SER A CA 1
ATOM 722 C C . SER A 1 91 ? 8.899 -10.931 28.559 1.00 11.40 92 SER A C 1
ATOM 723 O O . SER A 1 91 ? 9.194 -10.316 29.569 1.00 11.40 92 SER A O 1
ATOM 726 N N . VAL A 1 92 ? 9.797 -11.358 27.689 1.00 11.40 93 VAL A N 1
ATOM 727 C CA . VAL A 1 92 ? 11.215 -11.124 27.876 1.00 11.40 93 VAL A CA 1
ATOM 728 C C . VAL A 1 92 ? 11.641 -9.701 27.545 1.00 11.40 93 VAL A C 1
ATOM 729 O O . VAL A 1 92 ? 12.159 -8.978 28.399 1.00 11.40 93 VAL A O 1
ATOM 733 N N . LEU A 1 93 ? 11.443 -9.314 26.290 1.00 11.40 94 LEU A N 1
ATOM 734 C CA . LEU A 1 93 ? 11.800 -7.980 25.843 1.00 11.40 94 LEU A CA 1
ATOM 735 C C . LEU A 1 93 ? 11.436 -7.013 26.957 1.00 11.40 94 LEU A C 1
ATOM 736 O O . LEU A 1 93 ? 12.238 -6.177 27.354 1.00 11.40 94 LEU A O 1
ATOM 741 N N . ARG A 1 94 ? 10.216 -7.151 27.466 1.00 11.40 95 ARG A N 1
ATOM 742 C CA . ARG A 1 94 ? 9.727 -6.302 28.543 1.00 11.40 95 ARG A CA 1
ATOM 743 C C . ARG A 1 94 ? 10.675 -6.379 29.726 1.00 11.40 95 ARG A C 1
ATOM 744 O O . ARG A 1 94 ? 11.127 -5.366 30.241 1.00 11.40 95 ARG A O 1
ATOM 752 N N . THR A 1 95 ? 10.974 -7.594 30.158 1.00 11.40 96 THR A N 1
ATOM 753 C CA . THR A 1 95 ? 11.861 -7.790 31.286 1.00 11.40 96 THR A CA 1
ATOM 754 C C . THR A 1 95 ? 13.217 -7.182 30.997 1.00 11.40 96 THR A C 1
ATOM 755 O O . THR A 1 95 ? 13.591 -6.156 31.559 1.00 11.40 96 THR A O 1
ATOM 759 N N . VAL A 1 96 ? 13.949 -7.820 30.104 1.00 11.40 97 VAL A N 1
ATOM 760 C CA . VAL A 1 96 ? 15.270 -7.358 29.745 1.00 11.40 97 VAL A CA 1
ATOM 761 C C . VAL A 1 96 ? 15.397 -5.851 29.650 1.00 11.40 97 VAL A C 1
ATOM 762 O O . VAL A 1 96 ? 16.243 -5.259 30.308 1.00 11.40 97 VAL A O 1
ATOM 766 N N . VAL A 1 97 ? 14.570 -5.224 28.824 1.00 11.40 98 VAL A N 1
ATOM 767 C CA . VAL A 1 97 ? 14.635 -3.779 28.696 1.00 11.40 98 VAL A CA 1
ATOM 768 C C . VAL A 1 97 ? 14.643 -3.180 30.085 1.00 11.40 98 VAL A C 1
ATOM 769 O O . VAL A 1 97 ? 15.510 -2.385 30.415 1.00 11.40 98 VAL A O 1
ATOM 773 N N . SER A 1 98 ? 13.686 -3.572 30.911 1.00 11.40 99 SER A N 1
ATOM 774 C CA . SER A 1 98 ? 13.650 -3.048 32.259 1.00 11.40 99 SER A CA 1
ATOM 775 C C . SER A 1 98 ? 15.003 -3.226 32.913 1.00 11.40 99 SER A C 1
ATOM 776 O O . SER A 1 98 ? 15.446 -2.377 33.674 1.00 11.40 99 SER A O 1
ATOM 779 N N . ALA A 1 99 ? 15.665 -4.334 32.619 1.00 11.40 100 ALA A N 1
ATOM 780 C CA . ALA A 1 99 ? 16.972 -4.597 33.208 1.00 11.40 100 ALA A CA 1
ATOM 781 C C . ALA A 1 99 ? 17.970 -3.482 32.917 1.00 11.40 100 ALA A C 1
ATOM 782 O O . ALA A 1 99 ? 18.938 -3.290 33.643 1.00 11.40 100 ALA A O 1
ATOM 784 N N . LEU A 1 100 ? 17.728 -2.737 31.853 1.00 11.40 101 LEU A N 1
ATOM 785 C CA . LEU A 1 100 ? 18.631 -1.667 31.483 1.00 11.40 101 LEU A CA 1
ATOM 786 C C . LEU A 1 100 ? 18.575 -0.481 32.422 1.00 11.40 101 LEU A C 1
ATOM 787 O O . LEU A 1 100 ? 19.554 0.239 32.574 1.00 11.40 101 LEU A O 1
ATOM 792 N N . GLY A 1 101 ? 17.420 -0.290 33.048 1.00 11.40 102 GLY A N 1
ATOM 793 C CA . GLY A 1 101 ? 17.226 0.817 33.973 1.00 11.40 102 GLY A CA 1
ATOM 794 C C . GLY A 1 101 ? 18.251 0.868 35.085 1.00 11.40 102 GLY A C 1
ATOM 795 O O . GLY A 1 101 ? 18.422 -0.080 35.844 1.00 11.40 102 GLY A O 1
ATOM 796 N N . GLU A 1 102 ? 18.933 1.994 35.187 1.00 11.40 103 GLU A N 1
ATOM 797 C CA . GLU A 1 102 ? 19.949 2.155 36.198 1.00 11.40 103 GLU A CA 1
ATOM 798 C C . GLU A 1 102 ? 19.767 3.491 36.861 1.00 11.40 103 GLU A C 1
ATOM 799 O O . GLU A 1 102 ? 18.644 3.966 37.048 1.00 11.40 103 GLU A O 1
ATOM 805 N N . ASN A 1 103 ? 20.887 4.096 37.222 1.00 11.40 104 ASN A N 1
ATOM 806 C CA . ASN A 1 103 ? 20.865 5.400 37.849 1.00 11.40 104 ASN A CA 1
ATOM 807 C C . ASN A 1 103 ? 20.905 6.367 36.688 1.00 11.40 104 ASN A C 1
ATOM 808 O O . ASN A 1 103 ? 20.295 7.427 36.740 1.00 11.40 104 ASN A O 1
ATOM 813 N N . THR A 1 104 ? 21.619 5.986 35.632 1.00 11.40 105 THR A N 1
ATOM 814 C CA . THR A 1 104 ? 21.740 6.825 34.441 1.00 11.40 105 THR A CA 1
ATOM 815 C C . THR A 1 104 ? 20.374 7.312 33.962 1.00 11.40 105 THR A C 1
ATOM 816 O O . THR A 1 104 ? 20.272 8.392 33.351 1.00 11.40 105 THR A O 1
ATOM 820 N N . TYR A 1 105 ? 19.336 6.507 34.217 1.00 11.40 106 TYR A N 1
ATOM 821 C CA . TYR A 1 105 ? 17.986 6.866 33.804 1.00 11.40 106 TYR A CA 1
ATOM 822 C C . TYR A 1 105 ? 17.207 7.489 34.942 1.00 11.40 106 TYR A C 1
ATOM 823 O O . TYR A 1 105 ? 16.643 6.797 35.790 1.00 11.40 106 TYR A O 1
ATOM 832 N N . THR A 1 106 ? 17.208 8.821 34.927 1.00 11.40 107 THR A N 1
ATOM 833 C CA . THR A 1 106 ? 16.553 9.676 35.908 1.00 11.40 107 THR A CA 1
ATOM 834 C C . THR A 1 106 ? 15.391 10.363 35.241 1.00 11.40 107 THR A C 1
ATOM 835 O O . THR A 1 106 ? 15.101 10.082 34.075 1.00 11.40 107 THR A O 1
ATOM 839 N N . PHE A 1 107 ? 14.765 11.298 35.962 1.00 11.40 108 PHE A N 1
ATOM 840 C CA . PHE A 1 107 ? 13.611 12.017 35.431 1.00 11.40 108 PHE A CA 1
ATOM 841 C C . PHE A 1 107 ? 13.761 12.528 34.022 1.00 11.40 108 PHE A C 1
ATOM 842 O O . PHE A 1 107 ? 13.144 11.965 33.099 1.00 11.40 108 PHE A O 1
ATOM 850 N N . HIS A 1 108 ? 14.521 13.606 33.820 1.00 11.40 109 HIS A N 1
ATOM 851 C CA . HIS A 1 108 ? 14.594 14.048 32.446 1.00 11.40 109 HIS A CA 1
ATOM 852 C C . HIS A 1 108 ? 15.328 13.044 31.566 1.00 11.40 109 HIS A C 1
ATOM 853 O O . HIS A 1 108 ? 16.544 12.819 31.689 1.00 11.40 109 HIS A O 1
ATOM 860 N N . PRO A 1 109 ? 14.561 12.375 30.696 1.00 11.40 110 PRO A N 1
ATOM 861 C CA . PRO A 1 109 ? 15.094 11.376 29.781 1.00 11.40 110 PRO A CA 1
ATOM 862 C C . PRO A 1 109 ? 16.057 12.082 28.860 1.00 11.40 110 PRO A C 1
ATOM 863 O O . PRO A 1 109 ? 15.929 13.279 28.622 1.00 11.40 110 PRO A O 1
ATOM 867 N N . LYS A 1 110 ? 17.025 11.354 28.337 1.00 11.40 111 LYS A N 1
ATOM 868 C CA . LYS A 1 110 ? 17.995 11.987 27.469 1.00 11.40 111 LYS A CA 1
ATOM 869 C C . LYS A 1 110 ? 18.143 11.308 26.112 1.00 11.40 111 LYS A C 1
ATOM 870 O O . LYS A 1 110 ? 18.047 10.086 25.996 1.00 11.40 111 LYS A O 1
ATOM 876 N N . THR A 1 111 ? 18.376 12.107 25.081 1.00 11.40 112 THR A N 1
ATOM 877 C CA . THR A 1 111 ? 18.552 11.542 23.766 1.00 11.40 112 THR A CA 1
ATOM 878 C C . THR A 1 111 ? 19.527 10.367 23.896 1.00 11.40 112 THR A C 1
ATOM 879 O O . THR A 1 111 ? 19.187 9.251 23.512 1.00 11.40 112 THR A O 1
ATOM 883 N N . GLU A 1 112 ? 20.716 10.607 24.459 1.00 11.40 113 GLU A N 1
ATOM 884 C CA . GLU A 1 112 ? 21.705 9.535 24.656 1.00 11.40 113 GLU A CA 1
ATOM 885 C C . GLU A 1 112 ? 20.928 8.256 24.911 1.00 11.40 113 GLU A C 1
ATOM 886 O O . GLU A 1 112 ? 21.178 7.230 24.281 1.00 11.40 113 GLU A O 1
ATOM 892 N N . GLU A 1 113 ? 19.977 8.359 25.843 1.00 11.40 114 GLU A N 1
ATOM 893 C CA . GLU A 1 113 ? 19.124 7.256 26.277 1.00 11.40 114 GLU A CA 1
ATOM 894 C C . GLU A 1 113 ? 18.170 6.778 25.190 1.00 11.40 114 GLU A C 1
ATOM 895 O O . GLU A 1 113 ? 18.217 5.625 24.772 1.00 11.40 114 GLU A O 1
ATOM 901 N N . ALA A 1 114 ? 17.298 7.664 24.734 1.00 11.40 115 ALA A N 1
ATOM 902 C CA . ALA A 1 114 ? 16.330 7.308 23.705 1.00 11.40 115 ALA A CA 1
ATOM 903 C C . ALA A 1 114 ? 17.018 6.535 22.625 1.00 11.40 115 ALA A C 1
ATOM 904 O O . ALA A 1 114 ? 16.429 5.657 22.004 1.00 11.40 115 ALA A O 1
ATOM 906 N N . ILE A 1 115 ? 18.278 6.874 22.398 1.00 11.40 116 ILE A N 1
ATOM 907 C CA . ILE A 1 115 ? 19.040 6.202 21.374 1.00 11.40 116 ILE A CA 1
ATOM 908 C C . ILE A 1 115 ? 19.370 4.784 21.782 1.00 11.40 116 ILE A C 1
ATOM 909 O O . ILE A 1 115 ? 18.922 3.840 21.132 1.00 11.40 116 ILE A O 1
ATOM 914 N N . ARG A 1 116 ? 20.133 4.620 22.860 1.00 11.40 117 ARG A N 1
ATOM 915 C CA . ARG A 1 116 ? 20.495 3.277 23.301 1.00 11.40 117 ARG A CA 1
ATOM 916 C C . ARG A 1 116 ? 19.285 2.392 23.069 1.00 11.40 117 ARG A C 1
ATOM 917 O O . ARG A 1 116 ? 19.323 1.480 22.244 1.00 11.40 117 ARG A O 1
ATOM 925 N N . LEU A 1 117 ? 18.188 2.696 23.747 1.00 11.40 118 LEU A N 1
ATOM 926 C CA . LEU A 1 117 ? 17.001 1.886 23.593 1.00 11.40 118 LEU A CA 1
ATOM 927 C C . LEU A 1 117 ? 16.689 1.501 22.156 1.00 11.40 118 LEU A C 1
ATOM 928 O O . LEU A 1 117 ? 16.783 0.329 21.785 1.00 11.40 118 LEU A O 1
ATOM 933 N N . ILE A 1 118 ? 16.336 2.486 21.345 1.00 11.40 119 ILE A N 1
ATOM 934 C CA . ILE A 1 118 ? 15.995 2.245 19.946 1.00 11.40 119 ILE A CA 1
ATOM 935 C C . ILE A 1 118 ? 16.918 1.268 19.243 1.00 11.40 119 ILE A C 1
ATOM 936 O O . ILE A 1 118 ? 16.474 0.371 18.521 1.00 11.40 119 ILE A O 1
ATOM 941 N N . ALA A 1 119 ? 18.206 1.463 19.477 1.00 11.40 120 ALA A N 1
ATOM 942 C CA . ALA A 1 119 ? 19.262 0.679 18.861 1.00 11.40 120 ALA A CA 1
ATOM 943 C C . ALA A 1 119 ? 19.442 -0.729 19.364 1.00 11.40 120 ALA A C 1
ATOM 944 O O . ALA A 1 119 ? 19.740 -1.642 18.595 1.00 11.40 120 ALA A O 1
ATOM 946 N N . ILE A 1 120 ? 19.284 -0.897 20.666 1.00 11.40 121 ILE A N 1
ATOM 947 C CA . ILE A 1 120 ? 19.477 -2.189 21.290 1.00 11.40 121 ILE A CA 1
ATOM 948 C C . ILE A 1 120 ? 18.275 -3.112 21.216 1.00 11.40 121 ILE A C 1
ATOM 949 O O . ILE A 1 120 ? 18.410 -4.331 21.171 1.00 11.40 121 ILE A O 1
ATOM 954 N N . THR A 1 121 ? 17.090 -2.538 21.202 1.00 11.40 122 THR A N 1
ATOM 955 C CA . THR A 1 121 ? 15.921 -3.373 21.160 1.00 11.40 122 THR A CA 1
ATOM 956 C C . THR A 1 121 ? 16.061 -4.560 20.206 1.00 11.40 122 THR A C 1
ATOM 957 O O . THR A 1 121 ? 16.115 -5.699 20.651 1.00 11.40 122 THR A O 1
ATOM 961 N N . PRO A 1 122 ? 16.170 -4.321 18.894 1.00 11.40 123 PRO A N 1
ATOM 962 C CA . PRO A 1 122 ? 16.287 -5.506 18.047 1.00 11.40 123 PRO A CA 1
ATOM 963 C C . PRO A 1 122 ? 17.265 -6.563 18.550 1.00 11.40 123 PRO A C 1
ATOM 964 O O . PRO A 1 122 ? 16.954 -7.750 18.560 1.00 11.40 123 PRO A O 1
ATOM 968 N N . SER A 1 123 ? 18.437 -6.143 18.997 1.00 11.40 124 SER A N 1
ATOM 969 C CA . SER A 1 123 ? 19.418 -7.106 19.481 1.00 11.40 124 SER A CA 1
ATOM 970 C C . SER A 1 123 ? 18.837 -8.028 20.544 1.00 11.40 124 SER A C 1
ATOM 971 O O . SER A 1 123 ? 18.975 -9.243 20.456 1.00 11.40 124 SER A O 1
ATOM 974 N N . ILE A 1 124 ? 18.193 -7.452 21.552 1.00 11.40 125 ILE A N 1
ATOM 975 C CA . ILE A 1 124 ? 17.574 -8.255 22.596 1.00 11.40 125 ILE A CA 1
ATOM 976 C C . ILE A 1 124 ? 16.725 -9.286 21.874 1.00 11.40 125 ILE A C 1
ATOM 977 O O . ILE A 1 124 ? 16.992 -10.477 21.916 1.00 11.40 125 ILE A O 1
ATOM 982 N N . ILE A 1 125 ? 15.695 -8.790 21.200 1.00 11.40 126 ILE A N 1
ATOM 983 C CA . ILE A 1 125 ? 14.761 -9.618 20.458 1.00 11.40 126 ILE A CA 1
ATOM 984 C C . ILE A 1 125 ? 15.409 -10.818 19.821 1.00 11.40 126 ILE A C 1
ATOM 985 O O . ILE A 1 125 ? 14.985 -11.950 20.039 1.00 11.40 126 ILE A O 1
ATOM 990 N N . ALA A 1 126 ? 16.438 -10.539 19.028 1.00 11.40 127 ALA A N 1
ATOM 991 C CA . ALA A 1 126 ? 17.192 -11.546 18.289 1.00 11.40 127 ALA A CA 1
ATOM 992 C C . ALA A 1 126 ? 17.951 -12.521 19.162 1.00 11.40 127 ALA A C 1
ATOM 993 O O . ALA A 1 126 ? 17.652 -13.709 19.175 1.00 11.40 127 ALA A O 1
ATOM 995 N N . TYR A 1 127 ? 18.953 -12.027 19.876 1.00 11.40 128 TYR A N 1
ATOM 996 C CA . TYR A 1 127 ? 19.722 -12.904 20.738 1.00 11.40 128 TYR A CA 1
ATOM 997 C C . TYR A 1 127 ? 18.781 -13.835 21.449 1.00 11.40 128 TYR A C 1
ATOM 998 O O . TYR A 1 127 ? 19.089 -14.998 21.654 1.00 11.40 128 TYR A O 1
ATOM 1007 N N . ARG A 1 128 ? 17.626 -13.325 21.833 1.00 11.40 129 ARG A N 1
ATOM 1008 C CA . ARG A 1 128 ? 16.686 -14.173 22.518 1.00 11.40 129 ARG A CA 1
ATOM 1009 C C . ARG A 1 128 ? 16.125 -15.190 21.551 1.00 11.40 129 ARG A C 1
ATOM 1010 O O . ARG A 1 128 ? 16.165 -16.387 21.815 1.00 11.40 129 ARG A O 1
ATOM 1018 N N . LYS A 1 129 ? 15.601 -14.717 20.426 1.00 11.40 130 LYS A N 1
ATOM 1019 C CA . LYS A 1 129 ? 15.027 -15.633 19.451 1.00 11.40 130 LYS A CA 1
ATOM 1020 C C . LYS A 1 129 ? 16.011 -16.743 19.172 1.00 11.40 130 LYS A C 1
ATOM 1021 O O . LYS A 1 129 ? 15.656 -17.910 19.249 1.00 11.40 130 LYS A O 1
ATOM 1027 N N . ARG A 1 130 ? 17.251 -16.388 18.862 1.00 11.40 131 ARG A N 1
ATOM 1028 C CA . ARG A 1 130 ? 18.244 -17.405 18.569 1.00 11.40 131 ARG A CA 1
ATOM 1029 C C . ARG A 1 130 ? 18.344 -18.432 19.698 1.00 11.40 131 ARG A C 1
ATOM 1030 O O . ARG A 1 130 ? 18.081 -19.620 19.495 1.00 11.40 131 ARG A O 1
ATOM 1038 N N . TRP A 1 131 ? 18.708 -17.976 20.890 1.00 11.40 132 TRP A N 1
ATOM 1039 C CA . TRP A 1 131 ? 18.839 -18.863 22.040 1.00 11.40 132 TRP A CA 1
ATOM 1040 C C . TRP A 1 131 ? 17.713 -19.886 22.155 1.00 11.40 132 TRP A C 1
ATOM 1041 O O . TRP A 1 131 ? 17.973 -21.087 22.228 1.00 11.40 132 TRP A O 1
ATOM 1052 N N . THR A 1 132 ? 16.467 -19.421 22.160 1.00 11.40 133 THR A N 1
ATOM 1053 C CA . THR A 1 132 ? 15.328 -20.326 22.280 1.00 11.40 133 THR A CA 1
ATOM 1054 C C . THR A 1 132 ? 15.376 -21.388 21.187 1.00 11.40 133 THR A C 1
ATOM 1055 O O . THR A 1 132 ? 15.147 -22.572 21.449 1.00 11.40 133 THR A O 1
ATOM 1059 N N . ARG A 1 133 ? 15.693 -20.953 19.967 1.00 11.40 134 ARG A N 1
ATOM 1060 C CA . ARG A 1 133 ? 15.782 -21.843 18.811 1.00 11.40 134 ARG A CA 1
ATOM 1061 C C . ARG A 1 133 ? 17.082 -22.647 18.796 1.00 11.40 134 ARG A C 1
ATOM 1062 O O . ARG A 1 133 ? 17.442 -23.228 17.769 1.00 11.40 134 ARG A O 1
ATOM 1070 N N . GLY A 1 134 ? 17.784 -22.675 19.928 1.00 11.40 135 GLY A N 1
ATOM 1071 C CA . GLY A 1 134 ? 19.028 -23.426 20.016 1.00 11.40 135 GLY A CA 1
ATOM 1072 C C . GLY A 1 134 ? 20.076 -23.123 18.952 1.00 11.40 135 GLY A C 1
ATOM 1073 O O . GLY A 1 134 ? 20.993 -23.919 18.710 1.00 11.40 135 GLY A O 1
ATOM 1074 N N . GLU A 1 135 ? 19.934 -21.977 18.300 1.00 11.40 136 GLU A N 1
ATOM 1075 C CA . GLU A 1 135 ? 20.888 -21.563 17.281 1.00 11.40 136 GLU A CA 1
ATOM 1076 C C . GLU A 1 135 ? 22.011 -20.851 18.026 1.00 11.40 136 GLU A C 1
ATOM 1077 O O . GLU A 1 135 ? 21.822 -20.411 19.171 1.00 11.40 136 GLU A O 1
ATOM 1083 N N . GLN A 1 136 ? 23.183 -20.756 17.401 1.00 11.40 137 GLN A N 1
ATOM 1084 C CA . GLN A 1 136 ? 24.301 -20.073 18.049 1.00 11.40 137 GLN A CA 1
ATOM 1085 C C . GLN A 1 136 ? 24.012 -18.574 17.935 1.00 11.40 137 GLN A C 1
ATOM 1086 O O . GLN A 1 136 ? 23.457 -18.116 16.934 1.00 11.40 137 GLN A O 1
ATOM 1092 N N . ALA A 1 137 ? 24.369 -17.812 18.962 1.00 11.40 138 ALA A N 1
ATOM 1093 C CA . ALA A 1 137 ? 24.118 -16.376 18.941 1.00 11.40 138 ALA A CA 1
ATOM 1094 C C . ALA A 1 137 ? 24.919 -15.675 17.852 1.00 11.40 138 ALA A C 1
ATOM 1095 O O . ALA A 1 137 ? 26.044 -16.073 17.538 1.00 11.40 138 ALA A O 1
ATOM 1097 N N . ILE A 1 138 ? 24.324 -14.631 17.283 1.00 11.40 139 ILE A N 1
ATOM 1098 C CA . ILE A 1 138 ? 24.956 -13.846 16.231 1.00 11.40 139 ILE A CA 1
ATOM 1099 C C . ILE A 1 138 ? 25.126 -12.419 16.718 1.00 11.40 139 ILE A C 1
ATOM 1100 O O . ILE A 1 138 ? 24.150 -11.752 17.060 1.00 11.40 139 ILE A O 1
ATOM 1105 N N . ALA A 1 139 ? 26.369 -11.954 16.739 1.00 11.40 140 ALA A N 1
ATOM 1106 C CA . ALA A 1 139 ? 26.677 -10.608 17.199 1.00 11.40 140 ALA A CA 1
ATOM 1107 C C . ALA A 1 139 ? 26.369 -9.588 16.124 1.00 11.40 140 ALA A C 1
ATOM 1108 O O . ALA A 1 139 ? 26.631 -9.829 14.945 1.00 11.40 140 ALA A O 1
ATOM 1110 N N . PRO A 1 140 ? 25.819 -8.425 16.518 1.00 11.40 141 PRO A N 1
ATOM 1111 C CA . PRO A 1 140 ? 25.486 -7.370 15.558 1.00 11.40 141 PRO A CA 1
ATOM 1112 C C . PRO A 1 140 ? 26.773 -6.908 14.914 1.00 11.40 141 PRO A C 1
ATOM 1113 O O . PRO A 1 140 ? 27.859 -7.279 15.365 1.00 11.40 141 PRO A O 1
ATOM 1117 N N . SER A 1 141 ? 26.670 -6.093 13.877 1.00 11.40 142 SER A N 1
ATOM 1118 C CA . SER A 1 141 ? 27.875 -5.624 13.222 1.00 11.40 142 SER A CA 1
ATOM 1119 C C . SER A 1 141 ? 27.705 -4.216 12.727 1.00 11.40 142 SER A C 1
ATOM 1120 O O . SER A 1 141 ? 26.773 -3.920 11.982 1.00 11.40 142 SER A O 1
ATOM 1123 N N . SER A 1 142 ? 28.629 -3.353 13.125 1.00 11.40 143 SER A N 1
ATOM 1124 C CA . SER A 1 142 ? 28.585 -1.954 12.719 1.00 11.40 143 SER A CA 1
ATOM 1125 C C . SER A 1 142 ? 28.609 -1.809 11.191 1.00 11.40 143 SER A C 1
ATOM 1126 O O . SER A 1 142 ? 28.552 -0.693 10.663 1.00 11.40 143 SER A O 1
ATOM 1129 N N . GLN A 1 143 ? 28.650 -2.944 10.494 1.00 11.40 144 GLN A N 1
ATOM 1130 C CA . GLN A 1 143 ? 28.737 -2.953 9.038 1.00 11.40 144 GLN A CA 1
ATOM 1131 C C . GLN A 1 143 ? 27.452 -2.839 8.222 1.00 11.40 144 GLN A C 1
ATOM 1132 O O . GLN A 1 143 ? 27.463 -2.227 7.147 1.00 11.40 144 GLN A O 1
ATOM 1138 N N . TYR A 1 144 ? 26.355 -3.422 8.704 1.00 11.40 145 TYR A N 1
ATOM 1139 C CA . TYR A 1 144 ? 25.086 -3.367 7.966 1.00 11.40 145 TYR A CA 1
ATOM 1140 C C . TYR A 1 144 ? 24.204 -2.199 8.412 1.00 11.40 145 TYR A C 1
ATOM 1141 O O . TYR A 1 144 ? 24.578 -1.444 9.302 1.00 11.40 145 TYR A O 1
ATOM 1150 N N . GLY A 1 145 ? 23.042 -2.047 7.779 1.00 11.40 146 GLY A N 1
ATOM 1151 C CA . GLY A 1 145 ? 22.126 -0.978 8.151 1.00 11.40 146 GLY A CA 1
ATOM 1152 C C . GLY A 1 145 ? 21.505 -1.309 9.497 1.00 11.40 146 GLY A C 1
ATOM 1153 O O . GLY A 1 145 ? 22.119 -2.033 10.273 1.00 11.40 146 GLY A O 1
ATOM 1154 N N . HIS A 1 146 ? 20.312 -0.798 9.796 1.00 11.40 147 HIS A N 1
ATOM 1155 C CA . HIS A 1 146 ? 19.675 -1.109 11.079 1.00 11.40 147 HIS A CA 1
ATOM 1156 C C . HIS A 1 146 ? 18.667 -2.211 10.841 1.00 11.40 147 HIS A C 1
ATOM 1157 O O . HIS A 1 146 ? 18.706 -3.274 11.468 1.00 11.40 147 HIS A O 1
ATOM 1164 N N . VAL A 1 147 ? 17.764 -1.939 9.915 1.00 11.40 148 VAL A N 1
ATOM 1165 C CA . VAL A 1 147 ? 16.730 -2.885 9.573 1.00 11.40 148 VAL A CA 1
ATOM 1166 C C . VAL A 1 147 ? 17.388 -4.127 9.016 1.00 11.40 148 VAL A C 1
ATOM 1167 O O . VAL A 1 147 ? 16.902 -5.227 9.202 1.00 11.40 148 VAL A O 1
ATOM 1171 N N . GLU A 1 148 ? 18.509 -3.948 8.335 1.00 11.40 149 GLU A N 1
ATOM 1172 C CA . GLU A 1 148 ? 19.213 -5.074 7.743 1.00 11.40 149 GLU A CA 1
ATOM 1173 C C . GLU A 1 148 ? 19.923 -5.887 8.807 1.00 11.40 149 GLU A C 1
ATOM 1174 O O . GLU A 1 148 ? 19.948 -7.107 8.737 1.00 11.40 149 GLU A O 1
ATOM 1180 N N . ASN A 1 149 ? 20.492 -5.205 9.798 1.00 11.40 150 ASN A N 1
ATOM 1181 C CA . ASN A 1 149 ? 21.187 -5.877 10.890 1.00 11.40 150 ASN A CA 1
ATOM 1182 C C . ASN A 1 149 ? 20.189 -6.724 11.672 1.00 11.40 150 ASN A C 1
ATOM 1183 O O . ASN A 1 149 ? 20.499 -7.833 12.105 1.00 11.40 150 ASN A O 1
ATOM 1188 N N . TYR A 1 150 ? 18.982 -6.202 11.842 1.00 11.40 151 TYR A N 1
ATOM 1189 C CA . TYR A 1 150 ? 17.948 -6.940 12.547 1.00 11.40 151 TYR A CA 1
ATOM 1190 C C . TYR A 1 150 ? 17.741 -8.299 11.880 1.00 11.40 151 TYR A C 1
ATOM 1191 O O . TYR A 1 150 ? 17.545 -9.309 12.551 1.00 11.40 151 TYR A O 1
ATOM 1200 N N . TYR A 1 151 ? 17.797 -8.331 10.555 1.00 11.40 152 TYR A N 1
ATOM 1201 C CA . TYR A 1 151 ? 17.619 -9.583 9.839 1.00 11.40 152 TYR A CA 1
ATOM 1202 C C . TYR A 1 151 ? 18.804 -10.478 10.151 1.00 11.40 152 TYR A C 1
ATOM 1203 O O . TYR A 1 151 ? 18.641 -11.605 10.615 1.00 11.40 152 TYR A O 1
ATOM 1212 N N . TYR A 1 152 ? 20.000 -9.956 9.901 1.00 11.40 153 TYR A N 1
ATOM 1213 C CA . TYR A 1 152 ? 21.234 -10.688 10.124 1.00 11.40 153 TYR A CA 1
ATOM 1214 C C . TYR A 1 152 ? 21.305 -11.371 11.477 1.00 11.40 153 TYR A C 1
ATOM 1215 O O . TYR A 1 152 ? 21.540 -12.568 11.545 1.00 11.40 153 TYR A O 1
ATOM 1224 N N . MET A 1 153 ? 21.097 -10.636 12.559 1.00 11.40 154 MET A N 1
ATOM 1225 C CA . MET A 1 153 ? 21.193 -11.255 13.871 1.00 11.40 154 MET A CA 1
ATOM 1226 C C . MET A 1 153 ? 20.116 -12.253 14.122 1.00 11.40 154 MET A C 1
ATOM 1227 O O . MET A 1 153 ? 20.137 -12.941 15.129 1.00 11.40 154 MET A O 1
ATOM 1232 N N . LEU A 1 154 ? 19.169 -12.334 13.210 1.00 11.40 155 LEU A N 1
ATOM 1233 C CA . LEU A 1 154 ? 18.075 -13.261 13.372 1.00 11.40 155 LEU A CA 1
ATOM 1234 C C . LEU A 1 154 ? 18.269 -14.515 12.542 1.00 11.40 155 LEU A C 1
ATOM 1235 O O . LEU A 1 154 ? 17.969 -15.626 12.979 1.00 11.40 155 LEU A O 1
ATOM 1240 N N . THR A 1 155 ? 18.792 -14.316 11.341 1.00 11.40 156 THR A N 1
ATOM 1241 C CA . THR A 1 155 ? 18.995 -15.389 10.384 1.00 11.40 156 THR A CA 1
ATOM 1242 C C . THR A 1 155 ? 20.446 -15.775 10.132 1.00 11.40 156 THR A C 1
ATOM 1243 O O . THR A 1 155 ? 20.796 -16.957 10.123 1.00 11.40 156 THR A O 1
ATOM 1247 N N . GLY A 1 156 ? 21.281 -14.775 9.897 1.00 11.40 157 GLY A N 1
ATOM 1248 C CA . GLY A 1 156 ? 22.680 -15.038 9.641 1.00 11.40 157 GLY A CA 1
ATOM 1249 C C . GLY A 1 156 ? 22.999 -14.726 8.199 1.00 11.40 157 GLY A C 1
ATOM 1250 O O . GLY A 1 156 ? 24.147 -14.797 7.764 1.00 11.40 157 GLY A O 1
ATOM 1251 N N . GLU A 1 157 ? 21.973 -14.359 7.450 1.00 11.40 158 GLU A N 1
ATOM 1252 C CA . GLU A 1 157 ? 22.159 -14.050 6.045 1.00 11.40 158 GLU A CA 1
ATOM 1253 C C . GLU A 1 157 ? 21.833 -12.589 5.766 1.00 11.40 158 GLU A C 1
ATOM 1254 O O . GLU A 1 157 ? 21.358 -11.860 6.632 1.00 11.40 158 GLU A O 1
ATOM 1260 N N . GLN A 1 158 ? 22.095 -12.179 4.537 1.00 11.40 159 GLN A N 1
ATOM 1261 C CA . GLN A 1 158 ? 21.798 -10.835 4.099 1.00 11.40 159 GLN A CA 1
ATOM 1262 C C . GLN A 1 158 ? 20.571 -10.992 3.213 1.00 11.40 159 GLN A C 1
ATOM 1263 O O . GLN A 1 158 ? 20.579 -11.750 2.247 1.00 11.40 159 GLN A O 1
ATOM 1269 N N . PRO A 1 159 ? 19.497 -10.281 3.531 1.00 11.40 160 PRO A N 1
ATOM 1270 C CA . PRO A 1 159 ? 18.222 -10.307 2.806 1.00 11.40 160 PRO A CA 1
ATOM 1271 C C . PRO A 1 159 ? 18.211 -9.786 1.367 1.00 11.40 160 PRO A C 1
ATOM 1272 O O . PRO A 1 159 ? 19.060 -8.984 0.983 1.00 11.40 160 PRO A O 1
ATOM 1276 N N . SER A 1 160 ? 17.229 -10.249 0.591 1.00 11.40 161 SER A N 1
ATOM 1277 C CA . SER A 1 160 ? 17.046 -9.848 -0.806 1.00 11.40 161 SER A CA 1
ATOM 1278 C C . SER A 1 160 ? 16.918 -8.338 -0.845 1.00 11.40 161 SER A C 1
ATOM 1279 O O . SER A 1 160 ? 16.382 -7.750 0.094 1.00 11.40 161 SER A O 1
ATOM 1282 N N . GLU A 1 161 ? 17.394 -7.707 -1.920 1.00 11.40 162 GLU A N 1
ATOM 1283 C CA . GLU A 1 161 ? 17.294 -6.247 -2.028 1.00 11.40 162 GLU A CA 1
ATOM 1284 C C . GLU A 1 161 ? 15.821 -5.923 -1.798 1.00 11.40 162 GLU A C 1
ATOM 1285 O O . GLU A 1 161 ? 15.477 -4.915 -1.182 1.00 11.40 162 GLU A O 1
ATOM 1291 N N . ALA A 1 162 ? 14.956 -6.805 -2.286 1.00 11.40 163 ALA A N 1
ATOM 1292 C CA . ALA A 1 162 ? 13.524 -6.623 -2.130 1.00 11.40 163 ALA A CA 1
ATOM 1293 C C . ALA A 1 162 ? 13.122 -6.923 -0.699 1.00 11.40 163 ALA A C 1
ATOM 1294 O O . ALA A 1 162 ? 12.527 -6.078 -0.040 1.00 11.40 163 ALA A O 1
ATOM 1296 N N . LYS A 1 163 ? 13.450 -8.118 -0.215 1.00 11.40 164 LYS A N 1
ATOM 1297 C CA . LYS A 1 163 ? 13.112 -8.483 1.153 1.00 11.40 164 LYS A CA 1
ATOM 1298 C C . LYS A 1 163 ? 13.487 -7.343 2.113 1.00 11.40 164 LYS A C 1
ATOM 1299 O O . LYS A 1 163 ? 12.746 -7.044 3.050 1.00 11.40 164 LYS A O 1
ATOM 1305 N N . LYS A 1 164 ? 14.632 -6.704 1.873 1.00 11.40 165 LYS A N 1
ATOM 1306 C CA . LYS A 1 164 ? 15.087 -5.596 2.713 1.00 11.40 165 LYS A CA 1
ATOM 1307 C C . LYS A 1 164 ? 14.229 -4.357 2.537 1.00 11.40 165 LYS A C 1
ATOM 1308 O O . LYS A 1 164 ? 13.470 -4.000 3.431 1.00 11.40 165 LYS A O 1
ATOM 1314 N N . LYS A 1 165 ? 14.362 -3.704 1.385 1.00 11.40 166 LYS A N 1
ATOM 1315 C CA . LYS A 1 165 ? 13.609 -2.488 1.093 1.00 11.40 166 LYS A CA 1
ATOM 1316 C C . LYS A 1 165 ? 12.182 -2.547 1.646 1.00 11.40 166 LYS A C 1
ATOM 1317 O O . LYS A 1 165 ? 11.685 -1.567 2.205 1.00 11.40 166 LYS A O 1
ATOM 1323 N N . ALA A 1 166 ? 11.532 -3.700 1.509 1.00 11.40 167 ALA A N 1
ATOM 1324 C CA . ALA A 1 166 ? 10.163 -3.884 1.995 1.00 11.40 167 ALA A CA 1
ATOM 1325 C C . ALA A 1 166 ? 10.065 -3.725 3.498 1.00 11.40 167 ALA A C 1
ATOM 1326 O O . ALA A 1 166 ? 9.437 -2.800 4.002 1.00 11.40 167 ALA A O 1
ATOM 1328 N N . LEU A 1 167 ? 10.684 -4.650 4.211 1.00 11.40 168 LEU A N 1
ATOM 1329 C CA . LEU A 1 167 ? 10.670 -4.615 5.655 1.00 11.40 168 LEU A CA 1
ATOM 1330 C C . LEU A 1 167 ? 10.924 -3.198 6.154 1.00 11.40 168 LEU A C 1
ATOM 1331 O O . LEU A 1 167 ? 10.158 -2.662 6.959 1.00 11.40 168 LEU A O 1
ATOM 1336 N N . GLU A 1 168 ? 12.003 -2.592 5.670 1.00 11.40 169 GLU A N 1
ATOM 1337 C CA . GLU A 1 168 ? 12.358 -1.249 6.091 1.00 11.40 169 GLU A CA 1
ATOM 1338 C C . GLU A 1 168 ? 11.153 -0.338 5.953 1.00 11.40 169 GLU A C 1
ATOM 1339 O O . GLU A 1 168 ? 10.702 0.250 6.930 1.00 11.40 169 GLU A O 1
ATOM 1345 N N . THR A 1 169 ? 10.602 -0.235 4.754 1.00 11.40 170 THR A N 1
ATOM 1346 C CA . THR A 1 169 ? 9.447 0.618 4.587 1.00 11.40 170 THR A CA 1
ATOM 1347 C C . THR A 1 169 ? 8.366 0.230 5.570 1.00 11.40 170 THR A C 1
ATOM 1348 O O . THR A 1 169 ? 7.589 1.065 6.006 1.00 11.40 170 THR A O 1
ATOM 1352 N N . TYR A 1 170 ? 8.310 -1.040 5.932 1.00 11.40 171 TYR A N 1
ATOM 1353 C CA . TYR A 1 170 ? 7.295 -1.452 6.873 1.00 11.40 171 TYR A CA 1
ATOM 1354 C C . TYR A 1 170 ? 7.564 -0.843 8.228 1.00 11.40 171 TYR A C 1
ATOM 1355 O O . TYR A 1 170 ? 6.790 -0.025 8.711 1.00 11.40 171 TYR A O 1
ATOM 1364 N N . MET A 1 171 ? 8.668 -1.242 8.842 1.00 11.40 172 MET A N 1
ATOM 1365 C CA . MET A 1 171 ? 9.013 -0.737 10.159 1.00 11.40 172 MET A CA 1
ATOM 1366 C C . MET A 1 171 ? 8.817 0.760 10.268 1.00 11.40 172 MET A C 1
ATOM 1367 O O . MET A 1 171 ? 8.269 1.247 11.248 1.00 11.40 172 MET A O 1
ATOM 1372 N N . ILE A 1 172 ? 9.255 1.492 9.256 1.00 11.40 173 ILE A N 1
ATOM 1373 C CA . ILE A 1 172 ? 9.093 2.937 9.264 1.00 11.40 173 ILE A CA 1
ATOM 1374 C C . ILE A 1 172 ? 7.634 3.331 9.485 1.00 11.40 173 ILE A C 1
ATOM 1375 O O . ILE A 1 172 ? 7.336 4.271 10.215 1.00 11.40 173 ILE A O 1
ATOM 1380 N N . LEU A 1 173 ? 6.721 2.616 8.850 1.00 11.40 174 LEU A N 1
ATOM 1381 C CA . LEU A 1 173 ? 5.312 2.909 9.006 1.00 11.40 174 LEU A CA 1
ATOM 1382 C C . LEU A 1 173 ? 4.819 2.518 10.384 1.00 11.40 174 LEU A C 1
ATOM 1383 O O . LEU A 1 173 ? 3.815 3.045 10.870 1.00 11.40 174 LEU A O 1
ATOM 1388 N N . ALA A 1 174 ? 5.524 1.585 11.009 1.00 11.40 175 ALA A N 1
ATOM 1389 C CA . ALA A 1 174 ? 5.154 1.126 12.334 1.00 11.40 175 ALA A CA 1
ATOM 1390 C C . ALA A 1 174 ? 5.783 2.023 13.392 1.00 11.40 175 ALA A C 1
ATOM 1391 O O . ALA A 1 174 ? 5.390 2.011 14.551 1.00 11.40 175 ALA A O 1
ATOM 1393 N N . THR A 1 175 ? 6.753 2.817 12.968 1.00 11.40 176 THR A N 1
ATOM 1394 C CA . THR A 1 175 ? 7.473 3.716 13.853 1.00 11.40 176 THR A CA 1
ATOM 1395 C C . THR A 1 175 ? 6.639 4.541 14.806 1.00 11.40 176 THR A C 1
ATOM 1396 O O . THR A 1 175 ? 6.796 4.460 16.018 1.00 11.40 176 THR A O 1
ATOM 1400 N N . GLU A 1 176 ? 5.773 5.364 14.248 1.00 11.40 177 GLU A N 1
ATOM 1401 C CA . GLU A 1 176 ? 4.938 6.208 15.058 1.00 11.40 177 GLU A CA 1
ATOM 1402 C C . GLU A 1 176 ? 3.586 6.177 14.425 1.00 11.40 177 GLU A C 1
ATOM 1403 O O . GLU A 1 176 ? 3.477 6.041 13.214 1.00 11.40 177 GLU A O 1
ATOM 1409 N N . HIS A 1 177 ? 2.551 6.276 15.242 1.00 11.40 178 HIS A N 1
ATOM 1410 C CA . HIS A 1 177 ? 1.197 6.300 14.729 1.00 11.40 178 HIS A CA 1
ATOM 1411 C C . HIS A 1 177 ? 0.310 6.897 15.790 1.00 11.40 178 HIS A C 1
ATOM 1412 O O . HIS A 1 177 ? -0.495 6.212 16.405 1.00 11.40 178 HIS A O 1
ATOM 1419 N N . GLY A 1 178 ? 0.496 8.192 16.008 1.00 11.40 179 GLY A N 1
ATOM 1420 C CA . GLY A 1 178 ? -0.290 8.932 16.975 1.00 11.40 179 GLY A CA 1
ATOM 1421 C C . GLY A 1 178 ? -0.398 8.354 18.367 1.00 11.40 179 GLY A C 1
ATOM 1422 O O . GLY A 1 178 ? 0.449 7.573 18.815 1.00 11.40 179 GLY A O 1
ATOM 1423 N N . MET A 1 179 ? -1.472 8.752 19.042 1.00 11.40 180 MET A N 1
ATOM 1424 C CA . MET A 1 179 ? -1.743 8.330 20.402 1.00 11.40 180 MET A CA 1
ATOM 1425 C C . MET A 1 179 ? -2.451 7.003 20.438 1.00 11.40 180 MET A C 1
ATOM 1426 O O . MET A 1 179 ? -3.610 6.890 20.043 1.00 11.40 180 MET A O 1
ATOM 1431 N N . ASN A 1 180 ? -1.767 5.991 20.929 1.00 11.40 181 ASN A N 1
ATOM 1432 C CA . ASN A 1 180 ? -2.373 4.687 20.986 1.00 11.40 181 ASN A CA 1
ATOM 1433 C C . ASN A 1 180 ? -1.979 4.014 22.263 1.00 11.40 181 ASN A C 1
ATOM 1434 O O . ASN A 1 180 ? -0.908 4.260 22.805 1.00 11.40 181 ASN A O 1
ATOM 1439 N N . ALA A 1 181 ? -2.877 3.175 22.747 1.00 11.40 182 ALA A N 1
ATOM 1440 C CA . ALA A 1 181 ? -2.670 2.424 23.964 1.00 11.40 182 ALA A CA 1
ATOM 1441 C C . ALA A 1 181 ? -1.284 2.563 24.593 1.00 11.40 182 ALA A C 1
ATOM 1442 O O . ALA A 1 181 ? -1.112 3.267 25.581 1.00 11.40 182 ALA A O 1
ATOM 1444 N N . SER A 1 182 ? -0.295 1.891 24.016 1.00 11.40 183 SER A N 1
ATOM 1445 C CA . SER A 1 182 ? 1.058 1.930 24.549 1.00 11.40 183 SER A CA 1
ATOM 1446 C C . SER A 1 182 ? 1.632 3.331 24.594 1.00 11.40 183 SER A C 1
ATOM 1447 O O . SER A 1 182 ? 1.889 3.850 25.668 1.00 11.40 183 SER A O 1
ATOM 1450 N N . THR A 1 183 ? 1.841 3.949 23.439 1.00 11.40 184 THR A N 1
ATOM 1451 C CA . THR A 1 183 ? 2.385 5.298 23.423 1.00 11.40 184 THR A CA 1
ATOM 1452 C C . THR A 1 183 ? 1.768 6.135 24.529 1.00 11.40 184 THR A C 1
ATOM 1453 O O . THR A 1 183 ? 2.445 6.927 25.164 1.00 11.40 184 THR A O 1
ATOM 1457 N N . PHE A 1 184 ? 0.473 5.958 24.753 1.00 11.40 185 PHE A N 1
ATOM 1458 C CA . PHE A 1 184 ? -0.218 6.695 25.803 1.00 11.40 185 PHE A CA 1
ATOM 1459 C C . PHE A 1 184 ? 0.247 6.162 27.140 1.00 11.40 185 PHE A C 1
ATOM 1460 O O . PHE A 1 184 ? 0.410 6.904 28.093 1.00 11.40 185 PHE A O 1
ATOM 1468 N N . SER A 1 185 ? 0.463 4.859 27.197 1.00 11.40 186 SER A N 1
ATOM 1469 C CA . SER A 1 185 ? 0.913 4.221 28.416 1.00 11.40 186 SER A CA 1
ATOM 1470 C C . SER A 1 185 ? 2.211 4.843 28.894 1.00 11.40 186 SER A C 1
ATOM 1471 O O . SER A 1 185 ? 2.349 5.196 30.055 1.00 11.40 186 SER A O 1
ATOM 1474 N N . ALA A 1 186 ? 3.171 4.980 27.997 1.00 11.40 187 ALA A N 1
ATOM 1475 C CA . ALA A 1 186 ? 4.443 5.552 28.387 1.00 11.40 187 ALA A CA 1
ATOM 1476 C C . ALA A 1 186 ? 4.246 6.952 28.919 1.00 11.40 187 ALA A C 1
ATOM 1477 O O . ALA A 1 186 ? 4.699 7.272 30.011 1.00 11.40 187 ALA A O 1
ATOM 1479 N N . ARG A 1 187 ? 3.569 7.795 28.150 1.00 11.40 188 ARG A N 1
ATOM 1480 C CA . ARG A 1 187 ? 3.360 9.151 28.601 1.00 11.40 188 ARG A CA 1
ATOM 1481 C C . ARG A 1 187 ? 2.846 9.076 30.017 1.00 11.40 188 ARG A C 1
ATOM 1482 O O . ARG A 1 187 ? 3.483 9.581 30.932 1.00 11.40 188 ARG A O 1
ATOM 1490 N N . VAL A 1 188 ? 1.716 8.407 30.208 1.00 11.40 189 VAL A N 1
ATOM 1491 C CA . VAL A 1 188 ? 1.135 8.274 31.540 1.00 11.40 189 VAL A CA 1
ATOM 1492 C C . VAL A 1 188 ? 2.201 7.935 32.553 1.00 11.40 189 VAL A C 1
ATOM 1493 O O . VAL A 1 188 ? 2.336 8.608 33.561 1.00 11.40 189 VAL A O 1
ATOM 1497 N N . THR A 1 189 ? 2.964 6.888 32.282 1.00 11.40 190 THR A N 1
ATOM 1498 C CA . THR A 1 189 ? 4.011 6.469 33.201 1.00 11.40 190 THR A CA 1
ATOM 1499 C C . THR A 1 189 ? 5.057 7.539 33.467 1.00 11.40 190 THR A C 1
ATOM 1500 O O . THR A 1 189 ? 5.493 7.714 34.596 1.00 11.40 190 THR A O 1
ATOM 1504 N N . LEU A 1 190 ? 5.471 8.265 32.441 1.00 11.40 191 LEU A N 1
ATOM 1505 C CA . LEU A 1 190 ? 6.480 9.277 32.679 1.00 11.40 191 LEU A CA 1
ATOM 1506 C C . LEU A 1 190 ? 5.863 10.431 33.428 1.00 11.40 191 LEU A C 1
ATOM 1507 O O . LEU A 1 190 ? 6.571 11.233 34.017 1.00 11.40 191 LEU A O 1
ATOM 1512 N N . SER A 1 191 ? 4.537 10.500 33.400 1.00 11.40 192 SER A N 1
ATOM 1513 C CA . SER A 1 191 ? 3.795 11.567 34.055 1.00 11.40 192 SER A CA 1
ATOM 1514 C C . SER A 1 191 ? 4.238 11.865 35.480 1.00 11.40 192 SER A C 1
ATOM 1515 O O . SER A 1 191 ? 4.115 13.001 35.927 1.00 11.40 192 SER A O 1
ATOM 1518 N N . THR A 1 192 ? 4.753 10.864 36.194 1.00 11.40 193 THR A N 1
ATOM 1519 C CA . THR A 1 192 ? 5.192 11.065 37.579 1.00 11.40 193 THR A CA 1
ATOM 1520 C C . THR A 1 192 ? 6.695 11.252 37.716 1.00 11.40 193 THR A C 1
ATOM 1521 O O . THR A 1 192 ? 7.306 10.768 38.660 1.00 11.40 193 THR A O 1
ATOM 1525 N N . GLU A 1 193 ? 7.279 11.973 36.771 1.00 11.40 194 GLU A N 1
ATOM 1526 C CA . GLU A 1 193 ? 8.709 12.232 36.745 1.00 11.40 194 GLU A CA 1
ATOM 1527 C C . GLU A 1 193 ? 9.536 10.951 36.809 1.00 11.40 194 GLU A C 1
ATOM 1528 O O . GLU A 1 193 ? 10.576 10.903 37.456 1.00 11.40 194 GLU A O 1
ATOM 1534 N N . SER A 1 194 ? 9.078 9.924 36.094 1.00 11.40 195 SER A N 1
ATOM 1535 C CA . SER A 1 194 ? 9.767 8.637 36.064 1.00 11.40 195 SER A CA 1
ATOM 1536 C C . SER A 1 194 ? 10.827 8.568 34.966 1.00 11.40 195 SER A C 1
ATOM 1537 O O . SER A 1 194 ? 11.125 9.585 34.348 1.00 11.40 195 SER A O 1
ATOM 1540 N N . ASP A 1 195 ? 11.392 7.381 34.717 1.00 11.40 196 ASP A N 1
ATOM 1541 C CA . ASP A 1 195 ? 12.452 7.224 33.709 1.00 11.40 196 ASP A CA 1
ATOM 1542 C C . ASP A 1 195 ? 12.025 6.721 32.343 1.00 11.40 196 ASP A C 1
ATOM 1543 O O . ASP A 1 195 ? 10.969 6.137 32.184 1.00 11.40 196 ASP A O 1
ATOM 1548 N N . LEU A 1 196 ? 12.868 6.949 31.348 1.00 11.40 197 LEU A N 1
ATOM 1549 C CA . LEU A 1 196 ? 12.554 6.512 30.005 1.00 11.40 197 LEU A CA 1
ATOM 1550 C C . LEU A 1 196 ? 12.276 5.031 30.024 1.00 11.40 197 LEU A C 1
ATOM 1551 O O . LEU A 1 196 ? 11.254 4.585 29.518 1.00 11.40 197 LEU A O 1
ATOM 1556 N N . VAL A 1 197 ? 13.185 4.269 30.620 1.00 11.40 198 VAL A N 1
ATOM 1557 C CA . VAL A 1 197 ? 13.036 2.820 30.694 1.00 11.40 198 VAL A CA 1
ATOM 1558 C C . VAL A 1 197 ? 11.705 2.399 31.305 1.00 11.40 198 VAL A C 1
ATOM 1559 O O . VAL A 1 197 ? 10.948 1.620 30.720 1.00 11.40 198 VAL A O 1
ATOM 1563 N N . SER A 1 198 ? 11.409 2.915 32.486 1.00 11.40 199 SER A N 1
ATOM 1564 C CA . SER A 1 198 ? 10.172 2.539 33.123 1.00 11.40 199 SER A CA 1
ATOM 1565 C C . SER A 1 198 ? 9.007 2.815 32.193 1.00 11.40 199 SER A C 1
ATOM 1566 O O . SER A 1 198 ? 8.011 2.108 32.235 1.00 11.40 199 SER A O 1
ATOM 1569 N N . ALA A 1 199 ? 9.137 3.822 31.336 1.00 11.40 200 ALA A N 1
ATOM 1570 C CA . ALA A 1 199 ? 8.071 4.156 30.396 1.00 11.40 200 ALA A CA 1
ATOM 1571 C C . ALA A 1 199 ? 8.012 3.133 29.276 1.00 11.40 200 ALA A C 1
ATOM 1572 O O . ALA A 1 199 ? 6.967 2.554 28.997 1.00 11.40 200 ALA A O 1
ATOM 1574 N N . VAL A 1 200 ? 9.138 2.915 28.620 1.00 11.40 201 VAL A N 1
ATOM 1575 C CA . VAL A 1 200 ? 9.172 1.946 27.550 1.00 11.40 201 VAL A CA 1
ATOM 1576 C C . VAL A 1 200 ? 8.718 0.604 28.122 1.00 11.40 201 VAL A C 1
ATOM 1577 O O . VAL A 1 200 ? 7.856 -0.060 27.553 1.00 11.40 201 VAL A O 1
ATOM 1581 N N . THR A 1 201 ? 9.290 0.215 29.258 1.00 11.40 202 THR A N 1
ATOM 1582 C CA . THR A 1 201 ? 8.932 -1.041 29.908 1.00 11.40 202 THR A CA 1
ATOM 1583 C C . THR A 1 201 ? 7.438 -1.141 30.068 1.00 11.40 202 THR A C 1
ATOM 1584 O O . THR A 1 201 ? 6.856 -2.210 29.959 1.00 11.40 202 THR A O 1
ATOM 1588 N N . ALA A 1 202 ? 6.821 -0.009 30.357 1.00 11.40 203 ALA A N 1
ATOM 1589 C CA . ALA A 1 202 ? 5.391 0.030 30.523 1.00 11.40 203 ALA A CA 1
ATOM 1590 C C . ALA A 1 202 ? 4.788 -0.218 29.164 1.00 11.40 203 ALA A C 1
ATOM 1591 O O . ALA A 1 202 ? 4.104 -1.205 28.950 1.00 11.40 203 ALA A O 1
ATOM 1593 N N . ALA A 1 203 ? 5.065 0.685 28.239 1.00 11.40 204 ALA A N 1
ATOM 1594 C CA . ALA A 1 203 ? 4.551 0.569 26.887 1.00 11.40 204 ALA A CA 1
ATOM 1595 C C . ALA A 1 203 ? 4.707 -0.856 26.389 1.00 11.40 204 ALA A C 1
ATOM 1596 O O . ALA A 1 203 ? 3.761 -1.459 25.901 1.00 11.40 204 ALA A O 1
ATOM 1598 N N . LEU A 1 204 ? 5.914 -1.389 26.507 1.00 11.40 205 LEU A N 1
ATOM 1599 C CA . LEU A 1 204 ? 6.176 -2.750 26.077 1.00 11.40 205 LEU A CA 1
ATOM 1600 C C . LEU A 1 204 ? 5.124 -3.672 26.671 1.00 11.40 205 LEU A C 1
ATOM 1601 O O . LEU A 1 204 ? 4.413 -4.360 25.948 1.00 11.40 205 LEU A O 1
ATOM 1606 N N . GLY A 1 205 ? 5.029 -3.671 27.997 1.00 11.40 206 GLY A N 1
ATOM 1607 C CA . GLY A 1 205 ? 4.063 -4.513 28.670 1.00 11.40 206 GLY A CA 1
ATOM 1608 C C . GLY A 1 205 ? 2.702 -4.343 28.040 1.00 11.40 206 GLY A C 1
ATOM 1609 O O . GLY A 1 205 ? 1.939 -5.289 27.927 1.00 11.40 206 GLY A O 1
ATOM 1610 N N . THR A 1 206 ? 2.402 -3.127 27.611 1.00 11.40 207 THR A N 1
ATOM 1611 C CA . THR A 1 206 ? 1.120 -2.836 26.997 1.00 11.40 207 THR A CA 1
ATOM 1612 C C . THR A 1 206 ? 1.008 -3.374 25.590 1.00 11.40 207 THR A C 1
ATOM 1613 O O . THR A 1 206 ? -0.080 -3.707 25.153 1.00 11.40 207 THR A O 1
ATOM 1617 N N . MET A 1 207 ? 2.123 -3.444 24.873 1.00 11.40 208 MET A N 1
ATOM 1618 C CA . MET A 1 207 ? 2.100 -3.961 23.513 1.00 11.40 208 MET A CA 1
ATOM 1619 C C . MET A 1 207 ? 1.781 -5.437 23.523 1.00 11.40 208 MET A C 1
ATOM 1620 O O . MET A 1 207 ? 0.988 -5.894 22.714 1.00 11.40 208 MET A O 1
ATOM 1625 N N . LYS A 1 208 ? 2.395 -6.182 24.443 1.00 11.40 209 LYS A N 1
ATOM 1626 C CA . LYS A 1 208 ? 2.182 -7.629 24.537 1.00 11.40 209 LYS A CA 1
ATOM 1627 C C . LYS A 1 208 ? 0.730 -7.990 24.260 1.00 11.40 209 LYS A C 1
ATOM 1628 O O . LYS A 1 208 ? 0.442 -8.962 23.550 1.00 11.40 209 LYS A O 1
ATOM 1634 N N . GLY A 1 209 ? -0.174 -7.195 24.822 1.00 11.40 210 GLY A N 1
ATOM 1635 C CA . GLY A 1 209 ? -1.590 -7.426 24.633 1.00 11.40 210 GLY A CA 1
ATOM 1636 C C . GLY A 1 209 ? -1.897 -7.805 23.203 1.00 11.40 210 GLY A C 1
ATOM 1637 O O . GLY A 1 209 ? -1.185 -7.392 22.289 1.00 11.40 210 GLY A O 1
ATOM 1638 N N . PRO A 1 210 ? -2.945 -8.606 22.973 1.00 11.40 211 PRO A N 1
ATOM 1639 C CA . PRO A 1 210 ? -3.281 -9.003 21.609 1.00 11.40 211 PRO A CA 1
ATOM 1640 C C . PRO A 1 210 ? -4.071 -7.973 20.812 1.00 11.40 211 PRO A C 1
ATOM 1641 O O . PRO A 1 210 ? -4.122 -8.050 19.590 1.00 11.40 211 PRO A O 1
ATOM 1645 N N . LEU A 1 211 ? -4.669 -7.000 21.488 1.00 11.40 212 LEU A N 1
ATOM 1646 C CA . LEU A 1 211 ? -5.462 -5.989 20.794 1.00 11.40 212 LEU A CA 1
ATOM 1647 C C . LEU A 1 211 ? -4.635 -4.880 20.162 1.00 11.40 212 LEU A C 1
ATOM 1648 O O . LEU A 1 211 ? -5.161 -4.010 19.468 1.00 11.40 212 LEU A O 1
ATOM 1653 N N . HIS A 1 212 ? -3.333 -4.928 20.398 1.00 23.92 213 HIS A N 1
ATOM 1654 C CA . HIS A 1 212 ? -2.421 -3.936 19.860 1.00 23.92 213 HIS A CA 1
ATOM 1655 C C . HIS A 1 212 ? -1.281 -4.700 19.212 1.00 23.92 213 HIS A C 1
ATOM 1656 O O . HIS A 1 212 ? -0.699 -5.585 19.824 1.00 23.92 213 HIS A O 1
ATOM 1663 N N . GLY A 1 213 ? -0.980 -4.371 17.965 1.00 23.92 214 GLY A N 1
ATOM 1664 C CA . GLY A 1 213 ? 0.105 -5.030 17.262 1.00 23.92 214 GLY A CA 1
ATOM 1665 C C . GLY A 1 213 ? 0.182 -6.543 17.340 1.00 23.92 214 GLY A C 1
ATOM 1666 O O . GLY A 1 213 ? 1.240 -7.104 17.617 1.00 23.92 214 GLY A O 1
ATOM 1667 N N . GLY A 1 214 ? -0.933 -7.214 17.101 1.00 23.92 215 GLY A N 1
ATOM 1668 C CA . GLY A 1 214 ? -0.908 -8.659 17.129 1.00 23.92 215 GLY A CA 1
ATOM 1669 C C . GLY A 1 214 ? -0.675 -9.090 15.703 1.00 23.92 215 GLY A C 1
ATOM 1670 O O . GLY A 1 214 ? -0.966 -8.331 14.789 1.00 23.92 215 GLY A O 1
ATOM 1671 N N . ALA A 1 215 ? -0.147 -10.287 15.500 1.00 23.92 216 ALA A N 1
ATOM 1672 C CA . ALA A 1 215 ? 0.097 -10.760 14.152 1.00 23.92 216 ALA A CA 1
ATOM 1673 C C . ALA A 1 215 ? -1.214 -10.863 13.398 1.00 23.92 216 ALA A C 1
ATOM 1674 O O . ALA A 1 215 ? -2.253 -11.131 13.994 1.00 23.92 216 ALA A O 1
ATOM 1676 N N . PRO A 1 216 ? -1.183 -10.639 12.073 1.00 23.92 217 PRO A N 1
ATOM 1677 C CA . PRO A 1 216 ? -2.346 -10.700 11.194 1.00 23.92 217 PRO A CA 1
ATOM 1678 C C . PRO A 1 216 ? -2.560 -12.131 10.775 1.00 23.92 217 PRO A C 1
ATOM 1679 O O . PRO A 1 216 ? -2.920 -12.404 9.642 1.00 23.92 217 PRO A O 1
ATOM 1683 N N . SER A 1 217 ? -2.295 -13.045 11.694 1.00 23.92 218 SER A N 1
ATOM 1684 C CA . SER A 1 217 ? -2.478 -14.465 11.451 1.00 23.92 218 SER A CA 1
ATOM 1685 C C . SER A 1 217 ? -3.662 -14.724 10.515 1.00 23.92 218 SER A C 1
ATOM 1686 O O . SER A 1 217 ? -3.547 -15.475 9.550 1.00 23.92 218 SER A O 1
ATOM 1689 N N . ALA A 1 218 ? -4.797 -14.094 10.799 1.00 23.92 219 ALA A N 1
ATOM 1690 C CA . ALA A 1 218 ? -5.994 -14.260 9.978 1.00 23.92 219 ALA A CA 1
ATOM 1691 C C . ALA A 1 218 ? -5.690 -14.065 8.490 1.00 23.92 219 ALA A C 1
ATOM 1692 O O . ALA A 1 218 ? -6.227 -14.760 7.631 1.00 23.92 219 ALA A O 1
ATOM 1694 N N . VAL A 1 219 ? -4.827 -13.105 8.195 1.00 23.92 220 VAL A N 1
ATOM 1695 C CA . VAL A 1 219 ? -4.441 -12.827 6.827 1.00 23.92 220 VAL A CA 1
ATOM 1696 C C . VAL A 1 219 ? -3.365 -13.809 6.413 1.00 23.92 220 VAL A C 1
ATOM 1697 O O . VAL A 1 219 ? -3.505 -14.496 5.413 1.00 23.92 220 VAL A O 1
ATOM 1701 N N . THR A 1 220 ? -2.290 -13.878 7.187 1.00 23.92 221 THR A N 1
ATOM 1702 C CA . THR A 1 220 ? -1.201 -14.784 6.866 1.00 23.92 221 THR A CA 1
ATOM 1703 C C . THR A 1 220 ? -1.736 -16.116 6.346 1.00 23.92 221 THR A C 1
ATOM 1704 O O . THR A 1 220 ? -1.205 -16.647 5.378 1.00 23.92 221 THR A O 1
ATOM 1708 N N . LYS A 1 221 ? -2.794 -16.651 6.958 1.00 23.92 222 LYS A N 1
ATOM 1709 C CA . LYS A 1 221 ? -3.348 -17.925 6.489 1.00 23.92 222 LYS A CA 1
ATOM 1710 C C . LYS A 1 221 ? -3.946 -17.757 5.101 1.00 23.92 222 LYS A C 1
ATOM 1711 O O . LYS A 1 221 ? -3.752 -18.592 4.222 1.00 23.92 222 LYS A O 1
ATOM 1717 N N . MET A 1 222 ? -4.684 -16.674 4.909 1.00 23.92 223 MET A N 1
ATOM 1718 C CA . MET A 1 222 ? -5.286 -16.413 3.622 1.00 23.92 223 MET A CA 1
ATOM 1719 C C . MET A 1 222 ? -4.272 -16.640 2.533 1.00 23.92 223 MET A C 1
ATOM 1720 O O . MET A 1 222 ? -4.513 -17.395 1.605 1.00 23.92 223 MET A O 1
ATOM 1725 N N . LEU A 1 223 ? -3.129 -15.985 2.651 1.00 23.92 224 LEU A N 1
ATOM 1726 C CA . LEU A 1 223 ? -2.084 -16.120 1.652 1.00 23.92 224 LEU A CA 1
ATOM 1727 C C . LEU A 1 223 ? -1.531 -17.533 1.576 1.00 23.92 224 LEU A C 1
ATOM 1728 O O . LEU A 1 223 ? -1.442 -18.116 0.503 1.00 23.92 224 LEU A O 1
ATOM 1733 N N . GLU A 1 224 ? -1.158 -18.076 2.726 1.00 23.92 225 GLU A N 1
ATOM 1734 C CA . GLU A 1 224 ? -0.599 -19.422 2.820 1.00 23.92 225 GLU A CA 1
ATOM 1735 C C . GLU A 1 224 ? -1.493 -20.475 2.167 1.00 23.92 225 GLU A C 1
ATOM 1736 O O . GLU A 1 224 ? -1.035 -21.570 1.837 1.00 23.92 225 GLU A O 1
ATOM 1742 N N . ASP A 1 225 ? -2.767 -20.145 1.984 1.00 23.92 226 ASP A N 1
ATOM 1743 C CA . ASP A 1 225 ? -3.709 -21.082 1.394 1.00 23.92 226 ASP A CA 1
ATOM 1744 C C . ASP A 1 225 ? -3.750 -21.058 -0.129 1.00 23.92 226 ASP A C 1
ATOM 1745 O O . ASP A 1 225 ? -4.465 -21.851 -0.746 1.00 23.92 226 ASP A O 1
ATOM 1750 N N . ILE A 1 226 ? -2.976 -20.177 -0.748 1.00 23.92 227 ILE A N 1
ATOM 1751 C CA . ILE A 1 226 ? -2.990 -20.096 -2.202 1.00 23.92 227 ILE A CA 1
ATOM 1752 C C . ILE A 1 226 ? -1.676 -19.709 -2.840 1.00 23.92 227 ILE A C 1
ATOM 1753 O O . ILE A 1 226 ? -1.642 -18.828 -3.693 1.00 23.92 227 ILE A O 1
ATOM 1758 N N . GLY A 1 227 ? -0.608 -20.388 -2.438 1.00 23.92 228 GLY A N 1
ATOM 1759 C CA . GLY A 1 227 ? 0.720 -20.111 -2.958 1.00 23.92 228 GLY A CA 1
ATOM 1760 C C . GLY A 1 227 ? 0.850 -19.543 -4.367 1.00 23.92 228 GLY A C 1
ATOM 1761 O O . GLY A 1 227 ? 1.826 -18.839 -4.656 1.00 23.92 228 GLY A O 1
ATOM 1762 N N . GLU A 1 228 ? -0.104 -19.843 -5.252 1.00 23.92 229 GLU A N 1
ATOM 1763 C CA . GLU A 1 228 ? -0.049 -19.339 -6.630 1.00 23.92 229 GLU A CA 1
ATOM 1764 C C . GLU A 1 228 ? -1.163 -18.326 -6.947 1.00 23.92 229 GLU A C 1
ATOM 1765 O O . GLU A 1 228 ? -2.249 -18.379 -6.369 1.00 23.92 229 GLU A O 1
ATOM 1771 N N . LYS A 1 229 ? -0.872 -17.394 -7.851 1.00 23.92 230 LYS A N 1
ATOM 1772 C CA . LYS A 1 229 ? -1.834 -16.367 -8.233 1.00 23.92 230 LYS A CA 1
ATOM 1773 C C . LYS A 1 229 ? -3.101 -16.935 -8.876 1.00 23.92 230 LYS A C 1
ATOM 1774 O O . LYS A 1 229 ? -4.168 -16.345 -8.750 1.00 23.92 230 LYS A O 1
ATOM 1780 N N . GLU A 1 230 ? -2.991 -18.065 -9.574 1.00 23.92 231 GLU A N 1
ATOM 1781 C CA . GLU A 1 230 ? -4.157 -18.659 -10.235 1.00 23.92 231 GLU A CA 1
ATOM 1782 C C . GLU A 1 230 ? -5.354 -18.743 -9.296 1.00 23.92 231 GLU A C 1
ATOM 1783 O O . GLU A 1 230 ? -6.406 -18.169 -9.581 1.00 23.92 231 GLU A O 1
ATOM 1789 N N . HIS A 1 231 ? -5.179 -19.448 -8.176 1.00 23.92 232 HIS A N 1
ATOM 1790 C CA . HIS A 1 231 ? -6.236 -19.640 -7.172 1.00 23.92 232 HIS A CA 1
ATOM 1791 C C . HIS A 1 231 ? -6.699 -18.323 -6.562 1.00 23.92 232 HIS A C 1
ATOM 1792 O O . HIS A 1 231 ? -7.524 -18.325 -5.656 1.00 23.92 232 HIS A O 1
ATOM 1799 N N . ALA A 1 232 ? -6.149 -17.210 -7.036 1.00 23.92 233 ALA A N 1
ATOM 1800 C CA . ALA A 1 232 ? -6.517 -15.889 -6.529 1.00 23.92 233 ALA A CA 1
ATOM 1801 C C . ALA A 1 232 ? -8.024 -15.757 -6.342 1.00 23.92 233 ALA A C 1
ATOM 1802 O O . ALA A 1 232 ? -8.534 -16.003 -5.250 1.00 23.92 233 ALA A O 1
ATOM 1804 N N . GLU A 1 233 ? -8.729 -15.373 -7.409 1.00 23.92 234 GLU A N 1
ATOM 1805 C CA . GLU A 1 233 ? -10.180 -15.199 -7.348 1.00 23.92 234 GLU A CA 1
ATOM 1806 C C . GLU A 1 233 ? -10.882 -16.383 -6.692 1.00 23.92 234 GLU A C 1
ATOM 1807 O O . GLU A 1 233 ? -11.599 -16.204 -5.712 1.00 23.92 234 GLU A O 1
ATOM 1813 N N . ALA A 1 234 ? -10.661 -17.586 -7.212 1.00 23.92 235 ALA A N 1
ATOM 1814 C CA . ALA A 1 234 ? -11.280 -18.788 -6.654 1.00 23.92 235 ALA A CA 1
ATOM 1815 C C . ALA A 1 234 ? -11.561 -18.650 -5.158 1.00 23.92 235 ALA A C 1
ATOM 1816 O O . ALA A 1 234 ? -12.717 -18.592 -4.743 1.00 23.92 235 ALA A O 1
ATOM 1818 N N . TYR A 1 235 ? -10.488 -18.583 -4.367 1.00 23.92 236 TYR A N 1
ATOM 1819 C CA . TYR A 1 235 ? -10.553 -18.462 -2.902 1.00 23.92 236 TYR A CA 1
ATOM 1820 C C . TYR A 1 235 ? -11.438 -17.316 -2.479 1.00 23.92 236 TYR A C 1
ATOM 1821 O O . TYR A 1 235 ? -12.478 -17.516 -1.855 1.00 23.92 236 TYR A O 1
ATOM 1830 N N . LEU A 1 236 ? -11.003 -16.108 -2.803 1.00 23.92 237 LEU A N 1
ATOM 1831 C CA . LEU A 1 236 ? -11.771 -14.934 -2.458 1.00 23.92 237 LEU A CA 1
ATOM 1832 C C . LEU A 1 236 ? -13.236 -15.199 -2.775 1.00 23.92 237 LEU A C 1
ATOM 1833 O O . LEU A 1 236 ? -14.072 -15.294 -1.869 1.00 23.92 237 LEU A O 1
ATOM 1838 N N . LYS A 1 237 ? -13.533 -15.352 -4.060 1.00 23.92 238 LYS A N 1
ATOM 1839 C CA . LYS A 1 237 ? -14.889 -15.611 -4.523 1.00 23.92 238 LYS A CA 1
ATOM 1840 C C . LYS A 1 237 ? -15.680 -16.528 -3.585 1.00 23.92 238 LYS A C 1
ATOM 1841 O O . LYS A 1 237 ? -16.778 -16.168 -3.166 1.00 23.92 238 LYS A O 1
ATOM 1847 N N . GLU A 1 238 ? -15.134 -17.692 -3.229 1.00 23.92 239 GLU A N 1
ATOM 1848 C CA . GLU A 1 238 ? -15.875 -18.607 -2.348 1.00 23.92 239 GLU A CA 1
ATOM 1849 C C . GLU A 1 238 ? -16.392 -17.998 -1.056 1.00 23.92 239 GLU A C 1
ATOM 1850 O O . GLU A 1 238 ? -17.608 -17.894 -0.853 1.00 23.92 239 GLU A O 1
ATOM 1856 N N . LYS A 1 239 ? -15.477 -17.606 -0.174 1.00 23.92 240 LYS A N 1
ATOM 1857 C CA . LYS A 1 239 ? -15.893 -17.060 1.107 1.00 23.92 240 LYS A CA 1
ATOM 1858 C C . LYS A 1 239 ? -16.588 -15.716 0.991 1.00 23.92 240 LYS A C 1
ATOM 1859 O O . LYS A 1 239 ? -17.171 -15.233 1.960 1.00 23.92 240 LYS A O 1
ATOM 1865 N N . LEU A 1 240 ? -16.563 -15.127 -0.198 1.00 23.92 241 LEU A N 1
ATOM 1866 C CA . LEU A 1 240 ? -17.214 -13.840 -0.385 1.00 23.92 241 LEU A CA 1
ATOM 1867 C C . LEU A 1 240 ? -18.678 -14.018 -0.773 1.00 23.92 241 LEU A C 1
ATOM 1868 O O . LEU A 1 240 ? -19.432 -13.046 -0.865 1.00 23.92 241 LEU A O 1
ATOM 1873 N N . GLU A 1 241 ? -19.083 -15.267 -0.986 1.00 23.92 242 GLU A N 1
ATOM 1874 C CA . GLU A 1 241 ? -20.462 -15.541 -1.352 1.00 23.92 242 GLU A CA 1
ATOM 1875 C C . GLU A 1 241 ? -21.355 -15.763 -0.155 1.00 23.92 242 GLU A C 1
ATOM 1876 O O . GLU A 1 241 ? -22.462 -15.215 -0.129 1.00 23.92 242 GLU A O 1
ATOM 1882 N N . LYS A 1 242 ? -20.920 -16.552 0.832 1.00 23.92 243 LYS A N 1
ATOM 1883 C CA . LYS A 1 242 ? -21.786 -16.711 2.005 1.00 23.92 243 LYS A CA 1
ATOM 1884 C C . LYS A 1 242 ? -21.530 -15.546 2.971 1.00 23.92 243 LYS A C 1
ATOM 1885 O O . LYS A 1 242 ? -21.866 -15.595 4.162 1.00 23.92 243 LYS A O 1
ATOM 1891 N N . GLY A 1 243 ? -20.931 -14.488 2.436 1.00 23.92 244 GLY A N 1
ATOM 1892 C CA . GLY A 1 243 ? -20.700 -13.306 3.236 1.00 23.92 244 GLY A CA 1
ATOM 1893 C C . GLY A 1 243 ? -19.522 -13.282 4.180 1.00 23.92 244 GLY A C 1
ATOM 1894 O O . GLY A 1 243 ? -19.415 -12.322 4.949 1.00 23.92 244 GLY A O 1
ATOM 1895 N N . GLU A 1 244 ? -18.659 -14.303 4.159 1.00 23.92 245 GLU A N 1
ATOM 1896 C CA . GLU A 1 244 ? -17.482 -14.281 5.034 1.00 23.92 245 GLU A CA 1
ATOM 1897 C C . GLU A 1 244 ? -16.725 -12.987 4.658 1.00 23.92 245 GLU A C 1
ATOM 1898 O O . GLU A 1 244 ? -16.873 -12.479 3.543 1.00 23.92 245 GLU A O 1
ATOM 1904 N N . ARG A 1 245 ? -15.944 -12.439 5.585 1.00 23.92 246 ARG A N 1
ATOM 1905 C CA . ARG A 1 245 ? -15.208 -11.204 5.317 1.00 23.92 246 ARG A CA 1
ATOM 1906 C C . ARG A 1 245 ? -13.751 -11.451 4.912 1.00 23.92 246 ARG A C 1
ATOM 1907 O O . ARG A 1 245 ? -13.138 -12.416 5.362 1.00 23.92 246 ARG A O 1
ATOM 1915 N N . LEU A 1 246 ? -13.214 -10.584 4.051 1.00 23.92 247 LEU A N 1
ATOM 1916 C CA . LEU A 1 246 ? -11.829 -10.681 3.573 1.00 23.92 247 LEU A CA 1
ATOM 1917 C C . LEU A 1 246 ? -10.908 -9.937 4.539 1.00 23.92 247 LEU A C 1
ATOM 1918 O O . LEU A 1 246 ? -10.826 -8.705 4.521 1.00 23.92 247 LEU A O 1
ATOM 1923 N N . MET A 1 247 ? -10.192 -10.715 5.346 1.00 23.92 248 MET A N 1
ATOM 1924 C CA . MET A 1 247 ? -9.320 -10.226 6.410 1.00 23.92 248 MET A CA 1
ATOM 1925 C C . MET A 1 247 ? -8.482 -8.939 6.334 1.00 23.92 248 MET A C 1
ATOM 1926 O O . MET A 1 247 ? -8.510 -8.135 7.276 1.00 23.92 248 MET A O 1
ATOM 1931 N N . GLY A 1 248 ? -7.745 -8.703 5.259 1.00 23.92 249 GLY A N 1
ATOM 1932 C CA . GLY A 1 248 ? -6.936 -7.496 5.262 1.00 23.92 249 GLY A CA 1
ATOM 1933 C C . GLY A 1 248 ? -7.577 -6.214 4.778 1.00 23.92 249 GLY A C 1
ATOM 1934 O O . GLY A 1 248 ? -6.872 -5.298 4.364 1.00 23.92 249 GLY A O 1
ATOM 1935 N N . PHE A 1 249 ? -8.897 -6.105 4.844 1.00 23.92 250 PHE A N 1
ATOM 1936 C CA . PHE A 1 249 ? -9.520 -4.900 4.317 1.00 23.92 250 PHE A CA 1
ATOM 1937 C C . PHE A 1 249 ? -10.576 -4.179 5.129 1.00 23.92 250 PHE A C 1
ATOM 1938 O O . PHE A 1 249 ? -11.303 -4.778 5.919 1.00 23.92 250 PHE A O 1
ATOM 1946 N N . GLY A 1 250 ? -10.655 -2.874 4.884 1.00 23.92 251 GLY A N 1
ATOM 1947 C CA . GLY A 1 250 ? -11.600 -2.025 5.575 1.00 23.92 251 GLY A CA 1
ATOM 1948 C C . GLY A 1 250 ? -10.906 -1.509 6.805 1.00 23.92 251 GLY A C 1
ATOM 1949 O O . GLY A 1 250 ? -9.962 -2.129 7.273 1.00 23.92 251 GLY A O 1
ATOM 1950 N N . HIS A 1 251 ? -11.349 -0.375 7.328 1.00 23.92 252 HIS A N 1
ATOM 1951 C CA . HIS A 1 251 ? -10.720 0.153 8.526 1.00 23.92 252 HIS A CA 1
ATOM 1952 C C . HIS A 1 251 ? -11.670 1.000 9.367 1.00 23.92 252 HIS A C 1
ATOM 1953 O O . HIS A 1 251 ? -12.547 1.685 8.839 1.00 23.92 252 HIS A O 1
ATOM 1960 N N . ARG A 1 252 ? -11.480 0.928 10.683 1.00 23.92 253 ARG A N 1
ATOM 1961 C CA . ARG A 1 252 ? -12.284 1.657 11.663 1.00 23.92 253 ARG A CA 1
ATOM 1962 C C . ARG A 1 252 ? -12.086 3.171 11.617 1.00 23.92 253 ARG A C 1
ATOM 1963 O O . ARG A 1 252 ? -13.050 3.938 11.674 1.00 23.92 253 ARG A O 1
ATOM 1971 N N . VAL A 1 253 ? -10.825 3.586 11.529 1.00 23.92 254 VAL A N 1
ATOM 1972 C CA . VAL A 1 253 ? -10.469 5.002 11.539 1.00 23.92 254 VAL A CA 1
ATOM 1973 C C . VAL A 1 253 ? -10.207 5.621 10.160 1.00 23.92 254 VAL A C 1
ATOM 1974 O O . VAL A 1 253 ? -10.283 6.845 9.995 1.00 23.92 254 VAL A O 1
ATOM 1978 N N . TYR A 1 254 ? -9.889 4.791 9.171 1.00 23.92 255 TYR A N 1
ATOM 1979 C CA . TYR A 1 254 ? -9.644 5.309 7.827 1.00 23.92 255 TYR A CA 1
ATOM 1980 C C . TYR A 1 254 ? -10.876 5.189 6.944 1.00 23.92 255 TYR A C 1
ATOM 1981 O O . TYR A 1 254 ? -11.211 4.110 6.435 1.00 23.92 255 TYR A O 1
ATOM 1990 N N . LYS A 1 255 ? -11.568 6.303 6.775 1.00 23.92 256 LYS A N 1
ATOM 1991 C CA . LYS A 1 255 ? -12.735 6.288 5.933 1.00 23.92 256 LYS A CA 1
ATOM 1992 C C . LYS A 1 255 ? -12.226 6.068 4.507 1.00 23.92 256 LYS A C 1
ATOM 1993 O O . LYS A 1 255 ? -12.757 5.230 3.780 1.00 23.92 256 LYS A O 1
ATOM 1999 N N . THR A 1 256 ? -11.194 6.814 4.112 1.00 23.92 257 THR A N 1
ATOM 2000 C CA . THR A 1 256 ? -10.584 6.650 2.789 1.00 23.92 257 THR A CA 1
ATOM 2001 C C . THR A 1 256 ? -9.549 5.551 2.999 1.00 23.92 257 THR A C 1
ATOM 2002 O O . THR A 1 256 ? -9.396 5.062 4.120 1.00 23.92 257 THR A O 1
ATOM 2006 N N . LYS A 1 257 ? -8.843 5.144 1.951 1.00 23.92 258 LYS A N 1
ATOM 2007 C CA . LYS A 1 257 ? -7.846 4.099 2.131 1.00 23.92 258 LYS A CA 1
ATOM 2008 C C . LYS A 1 257 ? -6.697 4.462 3.064 1.00 23.92 258 LYS A C 1
ATOM 2009 O O . LYS A 1 257 ? -6.390 5.630 3.275 1.00 23.92 258 LYS A O 1
ATOM 2015 N N . ASP A 1 258 ? -6.081 3.427 3.623 1.00 23.92 259 ASP A N 1
ATOM 2016 C CA . ASP A 1 258 ? -4.972 3.558 4.559 1.00 23.92 259 ASP A CA 1
ATOM 2017 C C . ASP A 1 258 ? -3.698 3.938 3.838 1.00 23.92 259 ASP A C 1
ATOM 2018 O O . ASP A 1 258 ? -3.289 3.264 2.901 1.00 23.92 259 ASP A O 1
ATOM 2023 N N . PRO A 1 259 ? -3.037 5.013 4.283 1.00 23.92 260 PRO A N 1
ATOM 2024 C CA . PRO A 1 259 ? -1.795 5.489 3.676 1.00 23.92 260 PRO A CA 1
ATOM 2025 C C . PRO A 1 259 ? -0.666 4.497 3.872 1.00 23.92 260 PRO A C 1
ATOM 2026 O O . PRO A 1 259 ? 0.145 4.294 2.983 1.00 23.92 260 PRO A O 1
ATOM 2030 N N . ARG A 1 260 ? -0.623 3.882 5.046 1.00 23.92 261 ARG A N 1
ATOM 2031 C CA . ARG A 1 260 ? 0.396 2.894 5.356 1.00 23.92 261 ARG A CA 1
ATOM 2032 C C . ARG A 1 260 ? 0.245 1.741 4.386 1.00 23.92 261 ARG A C 1
ATOM 2033 O O . ARG A 1 260 ? 1.177 1.377 3.684 1.00 23.92 261 ARG A O 1
ATOM 2041 N N . ALA A 1 261 ? -0.945 1.165 4.350 1.00 23.92 262 ALA A N 1
ATOM 2042 C CA . ALA A 1 261 ? -1.203 0.057 3.456 1.00 23.92 262 ALA A CA 1
ATOM 2043 C C . ALA A 1 261 ? -0.832 0.483 2.060 1.00 23.92 262 ALA A C 1
ATOM 2044 O O . ALA A 1 261 ? -0.344 -0.303 1.266 1.00 23.92 262 ALA A O 1
ATOM 2046 N N . GLU A 1 262 ? -1.059 1.752 1.770 1.00 23.92 263 GLU A N 1
ATOM 2047 C CA . GLU A 1 262 ? -0.768 2.290 0.454 1.00 23.92 263 GLU A CA 1
ATOM 2048 C C . GLU A 1 262 ? 0.730 2.352 0.215 1.00 23.92 263 GLU A C 1
ATOM 2049 O O . GLU A 1 262 ? 1.241 1.772 -0.736 1.00 23.92 263 GLU A O 1
ATOM 2055 N N . ALA A 1 263 ? 1.429 3.055 1.095 1.00 23.92 264 ALA A N 1
ATOM 2056 C CA . ALA A 1 263 ? 2.871 3.206 0.988 1.00 23.92 264 ALA A CA 1
ATOM 2057 C C . ALA A 1 263 ? 3.545 1.858 0.889 1.00 23.92 264 ALA A C 1
ATOM 2058 O O . ALA A 1 263 ? 4.678 1.761 0.438 1.00 23.92 264 ALA A O 1
ATOM 2060 N N . LEU A 1 264 ? 2.852 0.812 1.313 1.00 23.92 265 LEU A N 1
ATOM 2061 C CA . LEU A 1 264 ? 3.428 -0.515 1.238 1.00 23.92 265 LEU A CA 1
ATOM 2062 C C . LEU A 1 264 ? 3.219 -1.102 -0.138 1.00 23.92 265 LEU A C 1
ATOM 2063 O O . LEU A 1 264 ? 4.181 -1.447 -0.817 1.00 23.92 265 LEU A O 1
ATOM 2068 N N . ARG A 1 265 ? 1.968 -1.191 -0.568 1.00 23.92 266 ARG A N 1
ATOM 2069 C CA . ARG A 1 265 ? 1.693 -1.766 -1.874 1.00 23.92 266 ARG A CA 1
ATOM 2070 C C . ARG A 1 265 ? 2.616 -1.136 -2.899 1.00 23.92 266 ARG A C 1
ATOM 2071 O O . ARG A 1 265 ? 3.119 -1.809 -3.795 1.00 23.92 266 ARG A O 1
ATOM 2079 N N . GLN A 1 266 ? 2.890 0.147 -2.730 1.00 23.92 267 GLN A N 1
ATOM 2080 C CA . GLN A 1 266 ? 3.734 0.841 -3.674 1.00 23.92 267 GLN A CA 1
ATOM 2081 C C . GLN A 1 266 ? 5.155 0.312 -3.681 1.00 23.92 267 GLN A C 1
ATOM 2082 O O . GLN A 1 266 ? 5.655 -0.104 -4.722 1.00 23.92 267 GLN A O 1
ATOM 2088 N N . LYS A 1 267 ? 5.805 0.304 -2.526 1.00 23.92 268 LYS A N 1
ATOM 2089 C CA . LYS A 1 267 ? 7.178 -0.169 -2.474 1.00 23.92 268 LYS A CA 1
ATOM 2090 C C . LYS A 1 267 ? 7.246 -1.542 -3.075 1.00 23.92 268 LYS A C 1
ATOM 2091 O O . LYS A 1 267 ? 8.228 -1.899 -3.704 1.00 23.92 268 LYS A O 1
ATOM 2097 N N . ALA A 1 268 ? 6.190 -2.314 -2.889 1.00 23.92 269 ALA A N 1
ATOM 2098 C CA . ALA A 1 268 ? 6.154 -3.660 -3.425 1.00 23.92 269 ALA A CA 1
ATOM 2099 C C . ALA A 1 268 ? 6.296 -3.654 -4.938 1.00 23.92 269 ALA A C 1
ATOM 2100 O O . ALA A 1 268 ? 7.089 -4.406 -5.503 1.00 23.92 269 ALA A O 1
ATOM 2102 N N . GLU A 1 269 ? 5.519 -2.803 -5.595 1.00 23.92 270 GLU A N 1
ATOM 2103 C CA . GLU A 1 269 ? 5.567 -2.721 -7.044 1.00 23.92 270 GLU A CA 1
ATOM 2104 C C . GLU A 1 269 ? 6.986 -2.412 -7.478 1.00 23.92 270 GLU A C 1
ATOM 2105 O O . GLU A 1 269 ? 7.506 -3.021 -8.410 1.00 23.92 270 GLU A O 1
ATOM 2111 N N . GLU A 1 270 ? 7.619 -1.478 -6.784 1.00 23.92 271 GLU A N 1
ATOM 2112 C CA . GLU A 1 270 ? 8.977 -1.098 -7.117 1.00 23.92 271 GLU A CA 1
ATOM 2113 C C . GLU A 1 270 ? 9.892 -2.321 -7.200 1.00 23.92 271 GLU A C 1
ATOM 2114 O O . GLU A 1 270 ? 10.663 -2.470 -8.148 1.00 23.92 271 GLU A O 1
ATOM 2120 N N . VAL A 1 271 ? 9.793 -3.204 -6.216 1.00 23.92 272 VAL A N 1
ATOM 2121 C CA . VAL A 1 271 ? 10.639 -4.386 -6.188 1.00 23.92 272 VAL A CA 1
ATOM 2122 C C . VAL A 1 271 ? 9.929 -5.650 -6.623 1.00 23.92 272 VAL A C 1
ATOM 2123 O O . VAL A 1 271 ? 10.244 -6.747 -6.152 1.00 23.92 272 VAL A O 1
ATOM 2127 N N . ALA A 1 272 ? 8.970 -5.504 -7.526 1.00 23.92 273 ALA A N 1
ATOM 2128 C CA . ALA A 1 272 ? 8.238 -6.665 -8.008 1.00 23.92 273 ALA A CA 1
ATOM 2129 C C . ALA A 1 272 ? 9.203 -7.678 -8.616 1.00 23.92 273 ALA A C 1
ATOM 2130 O O . ALA A 1 272 ? 10.417 -7.461 -8.642 1.00 23.92 273 ALA A O 1
ATOM 2132 N N . GLY A 1 273 ? 8.647 -8.789 -9.093 1.00 23.92 274 GLY A N 1
ATOM 2133 C CA . GLY A 1 273 ? 9.430 -9.839 -9.725 1.00 23.92 274 GLY A CA 1
ATOM 2134 C C . GLY A 1 273 ? 10.650 -10.374 -8.999 1.00 23.92 274 GLY A C 1
ATOM 2135 O O . GLY A 1 273 ? 11.301 -11.295 -9.497 1.00 23.92 274 GLY A O 1
ATOM 2136 N N . ASN A 1 274 ? 10.972 -9.818 -7.835 1.00 23.92 275 ASN A N 1
ATOM 2137 C CA . ASN A 1 274 ? 12.136 -10.284 -7.092 1.00 23.92 275 ASN A CA 1
ATOM 2138 C C . ASN A 1 274 ? 11.745 -11.095 -5.878 1.00 23.92 275 ASN A C 1
ATOM 2139 O O . ASN A 1 274 ? 12.614 -11.666 -5.215 1.00 23.92 275 ASN A O 1
ATOM 2144 N N . ASP A 1 275 ? 10.448 -11.150 -5.580 1.00 23.92 276 ASP A N 1
ATOM 2145 C CA . ASP A 1 275 ? 10.001 -11.903 -4.419 1.00 23.92 276 ASP A CA 1
ATOM 2146 C C . ASP A 1 275 ? 8.599 -12.471 -4.559 1.00 23.92 276 ASP A C 1
ATOM 2147 O O . ASP A 1 275 ? 7.624 -11.771 -4.332 1.00 23.92 276 ASP A O 1
ATOM 2152 N N . ARG A 1 276 ? 8.502 -13.751 -4.910 1.00 23.92 277 ARG A N 1
ATOM 2153 C CA . ARG A 1 276 ? 7.205 -14.408 -5.085 1.00 23.92 277 ARG A CA 1
ATOM 2154 C C . ARG A 1 276 ? 6.212 -14.233 -3.937 1.00 23.92 277 ARG A C 1
ATOM 2155 O O . ARG A 1 276 ? 5.021 -14.045 -4.183 1.00 23.92 277 ARG A O 1
ATOM 2163 N N . ASP A 1 277 ? 6.681 -14.303 -2.693 1.00 23.92 278 ASP A N 1
ATOM 2164 C CA . ASP A 1 277 ? 5.787 -14.132 -1.549 1.00 23.92 278 ASP A CA 1
ATOM 2165 C C . ASP A 1 277 ? 5.185 -12.727 -1.585 1.00 23.92 278 ASP A C 1
ATOM 2166 O O . ASP A 1 277 ? 4.107 -12.497 -1.054 1.00 23.92 278 ASP A O 1
ATOM 2171 N N . LEU A 1 278 ? 5.888 -11.793 -2.216 1.00 23.92 279 LEU A N 1
ATOM 2172 C CA . LEU A 1 278 ? 5.433 -10.410 -2.306 1.00 23.92 279 LEU A CA 1
ATOM 2173 C C . LEU A 1 278 ? 4.607 -10.149 -3.534 1.00 23.92 279 LEU A C 1
ATOM 2174 O O . LEU A 1 278 ? 3.536 -9.584 -3.441 1.00 23.92 279 LEU A O 1
ATOM 2179 N N . ASP A 1 279 ? 5.107 -10.544 -4.696 1.00 23.92 280 ASP A N 1
ATOM 2180 C CA . ASP A 1 279 ? 4.369 -10.316 -5.929 1.00 23.92 280 ASP A CA 1
ATOM 2181 C C . ASP A 1 279 ? 3.025 -11.018 -5.889 1.00 23.92 280 ASP A C 1
ATOM 2182 O O . ASP A 1 279 ? 2.107 -10.644 -6.610 1.00 23.92 280 ASP A O 1
ATOM 2187 N N . LEU A 1 280 ? 2.910 -12.038 -5.044 1.00 23.92 281 LEU A N 1
ATOM 2188 C CA . LEU A 1 280 ? 1.649 -12.756 -4.904 1.00 23.92 281 LEU A CA 1
ATOM 2189 C C . LEU A 1 280 ? 0.681 -11.809 -4.211 1.00 23.92 281 LEU A C 1
ATOM 2190 O O . LEU A 1 280 ? -0.424 -11.559 -4.678 1.00 23.92 281 LEU A O 1
ATOM 2195 N N . ALA A 1 281 ? 1.114 -11.278 -3.084 1.00 23.92 282 ALA A N 1
ATOM 2196 C CA . ALA A 1 281 ? 0.289 -10.357 -2.344 1.00 23.92 282 ALA A CA 1
ATOM 2197 C C . ALA A 1 281 ? -0.249 -9.326 -3.314 1.00 23.92 282 ALA A C 1
ATOM 2198 O O . ALA A 1 281 ? -1.456 -9.176 -3.464 1.00 23.92 282 ALA A O 1
ATOM 2200 N N . LEU A 1 282 ? 0.660 -8.623 -3.976 1.00 23.92 283 LEU A N 1
ATOM 2201 C CA . LEU A 1 282 ? 0.275 -7.606 -4.934 1.00 23.92 283 LEU A CA 1
ATOM 2202 C C . LEU A 1 282 ? -0.974 -8.055 -5.662 1.00 23.92 283 LEU A C 1
ATOM 2203 O O . LEU A 1 282 ? -2.007 -7.388 -5.620 1.00 23.92 283 LEU A O 1
ATOM 2208 N N . HIS A 1 283 ? -0.872 -9.205 -6.313 1.00 23.92 284 HIS A N 1
ATOM 2209 C CA . HIS A 1 283 ? -1.983 -9.766 -7.059 1.00 23.92 284 HIS A CA 1
ATOM 2210 C C . HIS A 1 283 ? -3.186 -9.924 -6.147 1.00 23.92 284 HIS A C 1
ATOM 2211 O O . HIS A 1 283 ? -4.182 -9.230 -6.307 1.00 23.92 284 HIS A O 1
ATOM 2218 N N . VAL A 1 284 ? -3.095 -10.817 -5.173 1.00 23.92 285 VAL A N 1
ATOM 2219 C CA . VAL A 1 284 ? -4.218 -11.024 -4.278 1.00 23.92 285 VAL A CA 1
ATOM 2220 C C . VAL A 1 284 ? -4.901 -9.706 -3.953 1.00 23.92 285 VAL A C 1
ATOM 2221 O O . VAL A 1 284 ? -6.115 -9.613 -4.045 1.00 23.92 285 VAL A O 1
ATOM 2225 N N . GLU A 1 285 ? -4.141 -8.678 -3.595 1.00 23.92 286 GLU A N 1
ATOM 2226 C CA . GLU A 1 285 ? -4.775 -7.401 -3.298 1.00 23.92 286 GLU A CA 1
ATOM 2227 C C . GLU A 1 285 ? -5.633 -6.993 -4.476 1.00 23.92 286 GLU A C 1
ATOM 2228 O O . GLU A 1 285 ? -6.847 -7.135 -4.449 1.00 23.92 286 GLU A O 1
ATOM 2234 N N . ALA A 1 286 ? -4.978 -6.493 -5.516 1.00 23.92 287 ALA A N 1
ATOM 2235 C CA . ALA A 1 286 ? -5.641 -6.023 -6.728 1.00 23.92 287 ALA A CA 1
ATOM 2236 C C . ALA A 1 286 ? -6.798 -6.879 -7.220 1.00 23.92 287 ALA A C 1
ATOM 2237 O O . ALA A 1 286 ? -7.763 -6.355 -7.765 1.00 23.92 287 ALA A O 1
ATOM 2239 N N . GLU A 1 287 ? -6.702 -8.188 -7.032 1.00 23.92 288 GLU A N 1
ATOM 2240 C CA . GLU A 1 287 ? -7.755 -9.096 -7.474 1.00 23.92 288 GLU A CA 1
ATOM 2241 C C . GLU A 1 287 ? -8.888 -9.166 -6.450 1.00 23.92 288 GLU A C 1
ATOM 2242 O O . GLU A 1 287 ? -10.010 -9.530 -6.785 1.00 23.92 288 GLU A O 1
ATOM 2248 N N . ALA A 1 288 ? -8.596 -8.805 -5.206 1.00 23.92 289 ALA A N 1
ATOM 2249 C CA . ALA A 1 288 ? -9.597 -8.841 -4.144 1.00 23.92 289 ALA A CA 1
ATOM 2250 C C . ALA A 1 288 ? -10.345 -7.525 -4.016 1.00 23.92 289 ALA A C 1
ATOM 2251 O O . ALA A 1 288 ? -11.533 -7.493 -3.698 1.00 23.92 289 ALA A O 1
ATOM 2253 N N . ILE A 1 289 ? -9.624 -6.438 -4.252 1.00 23.92 290 ILE A N 1
ATOM 2254 C CA . ILE A 1 289 ? -10.178 -5.100 -4.165 1.00 23.92 290 ILE A CA 1
ATOM 2255 C C . ILE A 1 289 ? -11.181 -4.875 -5.283 1.00 23.92 290 ILE A C 1
ATOM 2256 O O . ILE A 1 289 ? -12.099 -4.067 -5.149 1.00 23.92 290 ILE A O 1
ATOM 2261 N N . ARG A 1 290 ? -10.996 -5.600 -6.386 1.00 23.92 291 ARG A N 1
ATOM 2262 C CA . ARG A 1 290 ? -11.885 -5.496 -7.543 1.00 23.92 291 ARG A CA 1
ATOM 2263 C C . ARG A 1 290 ? -13.054 -6.459 -7.399 1.00 23.92 291 ARG A C 1
ATOM 2264 O O . ARG A 1 290 ? -13.950 -6.480 -8.233 1.00 23.92 291 ARG A O 1
ATOM 2272 N N . LEU A 1 291 ? -13.020 -7.283 -6.363 1.00 23.92 292 LEU A N 1
ATOM 2273 C CA . LEU A 1 291 ? -14.095 -8.227 -6.127 1.00 23.92 292 LEU A CA 1
ATOM 2274 C C . LEU A 1 291 ? -14.991 -7.653 -5.071 1.00 23.92 292 LEU A C 1
ATOM 2275 O O . LEU A 1 291 ? -16.129 -8.079 -4.914 1.00 23.92 292 LEU A O 1
ATOM 2280 N N . LEU A 1 292 ? -14.467 -6.694 -4.325 1.00 23.92 293 LEU A N 1
ATOM 2281 C CA . LEU A 1 292 ? -15.254 -6.063 -3.284 1.00 23.92 293 LEU A CA 1
ATOM 2282 C C . LEU A 1 292 ? -16.165 -5.077 -3.988 1.00 23.92 293 LEU A C 1
ATOM 2283 O O . LEU A 1 292 ? -17.334 -4.899 -3.619 1.00 23.92 293 LEU A O 1
ATOM 2288 N N . GLU A 1 293 ? -15.611 -4.455 -5.024 1.00 23.92 294 GLU A N 1
ATOM 2289 C CA . GLU A 1 293 ? -16.339 -3.500 -5.847 1.00 23.92 294 GLU A CA 1
ATOM 2290 C C . GLU A 1 293 ? -17.590 -4.250 -6.304 1.00 23.92 294 GLU A C 1
ATOM 2291 O O . GLU A 1 293 ? -18.718 -3.759 -6.181 1.00 23.92 294 GLU A O 1
ATOM 2297 N N . ILE A 1 294 ? -17.358 -5.464 -6.800 1.00 23.92 295 ILE A N 1
ATOM 2298 C CA . ILE A 1 294 ? -18.400 -6.347 -7.309 1.00 23.92 295 ILE A CA 1
ATOM 2299 C C . ILE A 1 294 ? -19.425 -6.848 -6.283 1.00 23.92 295 ILE A C 1
ATOM 2300 O O . ILE A 1 294 ? -20.616 -6.581 -6.431 1.00 23.92 295 ILE A O 1
ATOM 2305 N N . TYR A 1 295 ? -18.987 -7.564 -5.252 1.00 23.92 296 TYR A N 1
ATOM 2306 C CA . TYR A 1 295 ? -19.937 -8.083 -4.273 1.00 23.92 296 TYR A CA 1
ATOM 2307 C C . TYR A 1 295 ? -20.547 -7.047 -3.330 1.00 23.92 296 TYR A C 1
ATOM 2308 O O . TYR A 1 295 ? -21.730 -7.140 -2.979 1.00 23.92 296 TYR A O 1
ATOM 2317 N N . LYS A 1 296 ? -19.760 -6.060 -2.921 1.00 23.92 297 LYS A N 1
ATOM 2318 C CA . LYS A 1 296 ? -20.274 -5.024 -2.033 1.00 23.92 297 LYS A CA 1
ATOM 2319 C C . LYS A 1 296 ? -20.012 -3.685 -2.711 1.00 23.92 297 LYS A C 1
ATOM 2320 O O . LYS A 1 296 ? -19.069 -2.980 -2.368 1.00 23.92 297 LYS A O 1
ATOM 2326 N N . PRO A 1 297 ? -20.843 -3.321 -3.697 1.00 23.92 298 PRO A N 1
ATOM 2327 C CA . PRO A 1 297 ? -20.651 -2.047 -4.399 1.00 23.92 298 PRO A CA 1
ATOM 2328 C C . PRO A 1 297 ? -21.060 -0.868 -3.526 1.00 23.92 298 PRO A C 1
ATOM 2329 O O . PRO A 1 297 ? -22.028 -0.949 -2.757 1.00 23.92 298 PRO A O 1
ATOM 2333 N N . GLY A 1 298 ? -20.319 0.228 -3.658 1.00 23.92 299 GLY A N 1
ATOM 2334 C CA . GLY A 1 298 ? -20.610 1.421 -2.879 1.00 23.92 299 GLY A CA 1
ATOM 2335 C C . GLY A 1 298 ? -19.684 1.586 -1.687 1.00 23.92 299 GLY A C 1
ATOM 2336 O O . GLY A 1 298 ? -18.889 2.528 -1.635 1.00 23.92 299 GLY A O 1
ATOM 2337 N N . ARG A 1 299 ? -19.791 0.664 -0.730 1.00 23.92 300 ARG A N 1
ATOM 2338 C CA . ARG A 1 299 ? -18.968 0.685 0.474 1.00 23.92 300 ARG A CA 1
ATOM 2339 C C . ARG A 1 299 ? -17.481 0.698 0.160 1.00 23.92 300 ARG A C 1
ATOM 2340 O O . ARG A 1 299 ? -16.881 -0.335 -0.129 1.00 23.92 300 ARG A O 1
ATOM 2348 N N . LYS A 1 300 ? -16.902 1.891 0.220 1.00 23.92 301 LYS A N 1
ATOM 2349 C CA . LYS A 1 300 ? -15.489 2.090 -0.043 1.00 23.92 301 LYS A CA 1
ATOM 2350 C C . LYS A 1 300 ? -14.670 1.310 0.981 1.00 23.92 301 LYS A C 1
ATOM 2351 O O . LYS A 1 300 ? -14.372 1.814 2.068 1.00 23.92 301 LYS A O 1
ATOM 2357 N N . LEU A 1 301 ? -14.339 0.067 0.638 1.00 23.92 302 LEU A N 1
ATOM 2358 C CA . LEU A 1 301 ? -13.530 -0.785 1.505 1.00 23.92 302 LEU A CA 1
ATOM 2359 C C . LEU A 1 301 ? -12.159 -0.824 0.863 1.00 23.92 302 LEU A C 1
ATOM 2360 O O . LEU A 1 301 ? -12.006 -1.286 -0.270 1.00 23.92 302 LEU A O 1
ATOM 2365 N N . TYR A 1 302 ? -11.159 -0.326 1.575 1.00 23.92 303 TYR A N 1
ATOM 2366 C CA . TYR A 1 302 ? -9.825 -0.320 1.022 1.00 23.92 303 TYR A CA 1
ATOM 2367 C C . TYR A 1 302 ? -8.867 -1.149 1.839 1.00 23.92 303 TYR A C 1
ATOM 2368 O O . TYR A 1 302 ? -9.019 -1.287 3.050 1.00 23.92 303 TYR A O 1
ATOM 2377 N N . THR A 1 303 ? -7.893 -1.721 1.149 1.00 23.92 304 THR A N 1
ATOM 2378 C CA . THR A 1 303 ? -6.882 -2.534 1.784 1.00 23.92 304 THR A CA 1
ATOM 2379 C C . THR A 1 303 ? -6.340 -1.766 2.985 1.00 23.92 304 THR A C 1
ATOM 2380 O O . THR A 1 303 ? -6.105 -0.556 2.895 1.00 23.92 304 THR A O 1
ATOM 2384 N N . ASN A 1 304 ? -6.170 -2.465 4.109 1.00 23.92 305 ASN A N 1
ATOM 2385 C CA . ASN A 1 304 ? -5.679 -1.863 5.354 1.00 23.92 305 ASN A CA 1
ATOM 2386 C C . ASN A 1 304 ? -4.288 -2.376 5.703 1.00 23.92 305 ASN A C 1
ATOM 2387 O O . ASN A 1 304 ? -3.981 -3.536 5.458 1.00 23.92 305 ASN A O 1
ATOM 2392 N N . VAL A 1 305 ? -3.456 -1.522 6.292 1.00 23.92 306 VAL A N 1
ATOM 2393 C CA . VAL A 1 305 ? -2.082 -1.896 6.651 1.00 23.92 306 VAL A CA 1
ATOM 2394 C C . VAL A 1 305 ? -1.890 -3.341 7.092 1.00 23.92 306 VAL A C 1
ATOM 2395 O O . VAL A 1 305 ? -1.046 -4.058 6.549 1.00 23.92 306 VAL A O 1
ATOM 2399 N N . GLU A 1 306 ? -2.672 -3.760 8.081 1.00 23.92 307 GLU A N 1
ATOM 2400 C CA . GLU A 1 306 ? -2.588 -5.116 8.602 1.00 23.92 307 GLU A CA 1
ATOM 2401 C C . GLU A 1 306 ? -2.303 -6.110 7.474 1.00 23.92 307 GLU A C 1
ATOM 2402 O O . GLU A 1 306 ? -1.472 -7.002 7.616 1.00 23.92 307 GLU A O 1
ATOM 2408 N N . PHE A 1 307 ? -2.978 -5.944 6.344 1.00 23.92 308 PHE A N 1
ATOM 2409 C CA . PHE A 1 307 ? -2.783 -6.842 5.223 1.00 23.92 308 PHE A CA 1
ATOM 2410 C C . PHE A 1 307 ? -1.318 -6.987 4.870 1.00 23.92 308 PHE A C 1
ATOM 2411 O O . PHE A 1 307 ? -0.756 -8.067 4.999 1.00 23.92 308 PHE A O 1
ATOM 2419 N N . TYR A 1 308 ? -0.688 -5.900 4.441 1.00 23.92 309 TYR A N 1
ATOM 2420 C CA . TYR A 1 308 ? 0.710 -5.974 4.038 1.00 23.92 309 TYR A CA 1
ATOM 2421 C C . TYR A 1 308 ? 1.698 -6.324 5.113 1.00 23.92 309 TYR A C 1
ATOM 2422 O O . TYR A 1 308 ? 2.754 -6.881 4.831 1.00 23.92 309 TYR A O 1
ATOM 2431 N N . ALA A 1 309 ? 1.375 -5.991 6.349 1.00 23.92 310 ALA A N 1
ATOM 2432 C CA . ALA A 1 309 ? 2.275 -6.334 7.427 1.00 23.92 310 ALA A CA 1
ATOM 2433 C C . ALA A 1 309 ? 2.340 -7.857 7.433 1.00 23.92 310 ALA A C 1
ATOM 2434 O O . ALA A 1 309 ? 3.370 -8.457 7.707 1.00 23.92 310 ALA A O 1
ATOM 2436 N N . ALA A 1 310 ? 1.219 -8.477 7.102 1.00 23.92 311 ALA A N 1
ATOM 2437 C CA . ALA A 1 310 ? 1.138 -9.920 7.073 1.00 23.92 311 ALA A CA 1
ATOM 2438 C C . ALA A 1 310 ? 1.993 -10.467 5.954 1.00 23.92 311 ALA A C 1
ATOM 2439 O O . ALA A 1 310 ? 2.628 -11.503 6.103 1.00 23.92 311 ALA A O 1
ATOM 2441 N N . ALA A 1 311 ? 2.013 -9.752 4.839 1.00 23.92 312 ALA A N 1
ATOM 2442 C CA . ALA A 1 311 ? 2.761 -10.172 3.664 1.00 23.92 312 ALA A CA 1
ATOM 2443 C C . ALA A 1 311 ? 4.260 -10.060 3.811 1.00 23.92 312 ALA A C 1
ATOM 2444 O O . ALA A 1 311 ? 4.980 -11.031 3.603 1.00 23.92 312 ALA A O 1
ATOM 2446 N N . VAL A 1 312 ? 4.726 -8.865 4.152 1.00 23.92 313 VAL A N 1
ATOM 2447 C CA . VAL A 1 312 ? 6.148 -8.620 4.327 1.00 23.92 313 VAL A CA 1
ATOM 2448 C C . VAL A 1 312 ? 6.754 -9.691 5.222 1.00 23.92 313 VAL A C 1
ATOM 2449 O O . VAL A 1 312 ? 7.800 -10.242 4.901 1.00 23.92 313 VAL A O 1
ATOM 2453 N N . MET A 1 313 ? 6.099 -9.986 6.342 1.00 23.92 314 MET A N 1
ATOM 2454 C CA . MET A 1 313 ? 6.577 -11.015 7.260 1.00 23.92 314 MET A CA 1
ATOM 2455 C C . MET A 1 313 ? 6.647 -12.351 6.522 1.00 23.92 314 MET A C 1
ATOM 2456 O O . MET A 1 313 ? 7.672 -13.031 6.525 1.00 23.92 314 MET A O 1
ATOM 2461 N N . ARG A 1 314 ? 5.544 -12.722 5.888 1.00 23.92 315 ARG A N 1
ATOM 2462 C CA . ARG A 1 314 ? 5.478 -13.977 5.161 1.00 23.92 315 ARG A CA 1
ATOM 2463 C C . ARG A 1 314 ? 6.688 -14.157 4.264 1.00 23.92 315 ARG A C 1
ATOM 2464 O O . ARG A 1 314 ? 7.210 -15.262 4.118 1.00 23.92 315 ARG A O 1
ATOM 2472 N N . ALA A 1 315 ? 7.138 -13.061 3.672 1.00 23.92 316 ALA A N 1
ATOM 2473 C CA . ALA A 1 315 ? 8.272 -13.101 2.763 1.00 23.92 316 ALA A CA 1
ATOM 2474 C C . ALA A 1 315 ? 9.595 -13.403 3.440 1.00 23.92 316 ALA A C 1
ATOM 2475 O O . ALA A 1 315 ? 10.449 -14.086 2.870 1.00 23.92 316 ALA A O 1
ATOM 2477 N N . ILE A 1 316 ? 9.759 -12.901 4.658 1.00 23.92 317 ILE A N 1
ATOM 2478 C CA . ILE A 1 316 ? 10.994 -13.082 5.399 1.00 23.92 317 ILE A CA 1
ATOM 2479 C C . ILE A 1 316 ? 10.962 -14.173 6.464 1.00 23.92 317 ILE A C 1
ATOM 2480 O O . ILE A 1 316 ? 11.710 -14.127 7.434 1.00 23.92 317 ILE A O 1
ATOM 2485 N N . ASP A 1 317 ? 10.102 -15.162 6.285 1.00 23.92 318 ASP A N 1
ATOM 2486 C CA . ASP A 1 317 ? 10.033 -16.263 7.234 1.00 23.92 318 ASP A CA 1
ATOM 2487 C C . ASP A 1 317 ? 9.996 -15.790 8.685 1.00 23.92 318 ASP A C 1
ATOM 2488 O O . ASP A 1 317 ? 10.617 -16.397 9.566 1.00 23.92 318 ASP A O 1
ATOM 2493 N N . PHE A 1 318 ? 9.291 -14.692 8.928 1.00 23.92 319 PHE A N 1
ATOM 2494 C CA . PHE A 1 318 ? 9.142 -14.180 10.282 1.00 23.92 319 PHE A CA 1
ATOM 2495 C C . PHE A 1 318 ? 7.820 -14.705 10.792 1.00 23.92 319 PHE A C 1
ATOM 2496 O O . PHE A 1 318 ? 6.787 -14.059 10.637 1.00 23.92 319 PHE A O 1
ATOM 2504 N N . ASP A 1 319 ? 7.847 -15.887 11.389 1.00 23.92 320 ASP A N 1
ATOM 2505 C CA . ASP A 1 319 ? 6.615 -16.458 11.899 1.00 23.92 320 ASP A CA 1
ATOM 2506 C C . ASP A 1 319 ? 5.914 -15.483 12.833 1.00 23.92 320 ASP A C 1
ATOM 2507 O O . ASP A 1 319 ? 6.498 -14.507 13.292 1.00 23.92 320 ASP A O 1
ATOM 2512 N N . ASP A 1 320 ? 4.650 -15.761 13.101 1.00 23.92 321 ASP A N 1
ATOM 2513 C CA . ASP A 1 320 ? 3.837 -14.913 13.944 1.00 23.92 321 ASP A CA 1
ATOM 2514 C C . ASP A 1 320 ? 4.495 -14.538 15.274 1.00 23.92 321 ASP A C 1
ATOM 2515 O O . ASP A 1 320 ? 4.374 -13.406 15.737 1.00 23.92 321 ASP A O 1
ATOM 2520 N N . GLU A 1 321 ? 5.216 -15.466 15.883 1.00 11.40 322 GLU A N 1
ATOM 2521 C CA . GLU A 1 321 ? 5.843 -15.177 17.175 1.00 11.40 322 GLU A CA 1
ATOM 2522 C C . GLU A 1 321 ? 6.699 -13.898 17.204 1.00 11.40 322 GLU A C 1
ATOM 2523 O O . GLU A 1 321 ? 6.678 -13.152 18.180 1.00 11.40 322 GLU A O 1
ATOM 2529 N N . LEU A 1 322 ? 7.438 -13.655 16.125 1.00 11.40 323 LEU A N 1
ATOM 2530 C CA . LEU A 1 322 ? 8.322 -12.498 16.015 1.00 11.40 323 LEU A CA 1
ATOM 2531 C C . LEU A 1 322 ? 7.632 -11.229 15.590 1.00 11.40 323 LEU A C 1
ATOM 2532 O O . LEU A 1 322 ? 8.266 -10.183 15.473 1.00 11.40 323 LEU A O 1
ATOM 2537 N N . PHE A 1 323 ? 6.335 -11.310 15.354 1.00 11.40 324 PHE A N 1
ATOM 2538 C CA . PHE A 1 323 ? 5.616 -10.127 14.922 1.00 11.40 324 PHE A CA 1
ATOM 2539 C C . PHE A 1 323 ? 5.690 -8.971 15.914 1.00 11.40 324 PHE A C 1
ATOM 2540 O O . PHE A 1 323 ? 6.505 -8.061 15.745 1.00 11.40 324 PHE A O 1
ATOM 2548 N N . THR A 1 324 ? 4.837 -9.001 16.937 1.00 11.40 325 THR A N 1
ATOM 2549 C CA . THR A 1 324 ? 4.824 -7.946 17.939 1.00 11.40 325 THR A CA 1
ATOM 2550 C C . THR A 1 324 ? 6.220 -7.434 18.268 1.00 11.40 325 THR A C 1
ATOM 2551 O O . THR A 1 324 ? 6.478 -6.234 18.196 1.00 11.40 325 THR A O 1
ATOM 2555 N N . PRO A 1 325 ? 7.142 -8.327 18.641 1.00 11.40 326 PRO A N 1
ATOM 2556 C CA . PRO A 1 325 ? 8.477 -7.820 18.944 1.00 11.40 326 PRO A CA 1
ATOM 2557 C C . PRO A 1 325 ? 8.914 -6.871 17.835 1.00 11.40 326 PRO A C 1
ATOM 2558 O O . PRO A 1 325 ? 9.000 -5.665 18.036 1.00 11.40 326 PRO A O 1
ATOM 2562 N N . THR A 1 326 ? 9.168 -7.422 16.658 1.00 11.40 327 THR A N 1
ATOM 2563 C CA . THR A 1 326 ? 9.576 -6.614 15.529 1.00 11.40 327 THR A CA 1
ATOM 2564 C C . THR A 1 326 ? 8.821 -5.303 15.514 1.00 11.40 327 THR A C 1
ATOM 2565 O O . THR A 1 326 ? 9.406 -4.244 15.368 1.00 11.40 327 THR A O 1
ATOM 2569 N N . PHE A 1 327 ? 7.511 -5.376 15.668 1.00 11.40 328 PHE A N 1
ATOM 2570 C CA . PHE A 1 327 ? 6.712 -4.171 15.677 1.00 11.40 328 PHE A CA 1
ATOM 2571 C C . PHE A 1 327 ? 7.219 -3.273 16.790 1.00 11.40 328 PHE A C 1
ATOM 2572 O O . PHE A 1 327 ? 7.520 -2.105 16.562 1.00 11.40 328 PHE A O 1
ATOM 2580 N N . SER A 1 328 ? 7.330 -3.821 17.996 1.00 11.40 329 SER A N 1
ATOM 2581 C CA . SER A 1 328 ? 7.808 -3.042 19.131 1.00 11.40 329 SER A CA 1
ATOM 2582 C C . SER A 1 328 ? 9.087 -2.300 18.778 1.00 11.40 329 SER A C 1
ATOM 2583 O O . SER A 1 328 ? 9.135 -1.071 18.778 1.00 11.40 329 SER A O 1
ATOM 2586 N N . ALA A 1 329 ? 10.123 -3.055 18.461 1.00 11.40 330 ALA A N 1
ATOM 2587 C CA . ALA A 1 329 ? 11.397 -2.469 18.103 1.00 11.40 330 ALA A CA 1
ATOM 2588 C C . ALA A 1 329 ? 11.233 -1.216 17.253 1.00 11.40 330 ALA A C 1
ATOM 2589 O O . ALA A 1 329 ? 12.080 -0.338 17.283 1.00 11.40 330 ALA A O 1
ATOM 2591 N N . SER A 1 330 ? 10.146 -1.133 16.497 1.00 11.40 331 SER A N 1
ATOM 2592 C CA . SER A 1 330 ? 9.907 0.030 15.654 1.00 11.40 331 SER A CA 1
ATOM 2593 C C . SER A 1 330 ? 9.154 1.112 16.399 1.00 11.40 331 SER A C 1
ATOM 2594 O O . SER A 1 330 ? 9.608 2.247 16.500 1.00 11.40 331 SER A O 1
ATOM 2597 N N . ARG A 1 331 ? 7.989 0.763 16.920 1.00 11.40 332 ARG A N 1
ATOM 2598 C CA . ARG A 1 331 ? 7.209 1.735 17.646 1.00 11.40 332 ARG A CA 1
ATOM 2599 C C . ARG A 1 331 ? 8.071 2.302 18.756 1.00 11.40 332 ARG A C 1
ATOM 2600 O O . ARG A 1 331 ? 7.733 3.310 19.364 1.00 11.40 332 ARG A O 1
ATOM 2608 N N . MET A 1 332 ? 9.193 1.644 19.009 1.00 11.40 333 MET A N 1
ATOM 2609 C CA . MET A 1 332 ? 10.112 2.079 20.036 1.00 11.40 333 MET A CA 1
ATOM 2610 C C . MET A 1 332 ? 10.499 3.512 19.766 1.00 11.40 333 MET A C 1
ATOM 2611 O O . MET A 1 332 ? 10.709 4.296 20.680 1.00 11.40 333 MET A O 1
ATOM 2616 N N . VAL A 1 333 ? 10.612 3.856 18.495 1.00 11.40 334 VAL A N 1
ATOM 2617 C CA . VAL A 1 333 ? 10.958 5.214 18.138 1.00 11.40 334 VAL A CA 1
ATOM 2618 C C . VAL A 1 333 ? 9.806 6.073 18.599 1.00 11.40 334 VAL A C 1
ATOM 2619 O O . VAL A 1 333 ? 9.966 6.956 19.431 1.00 11.40 334 VAL A O 1
ATOM 2623 N N . GLY A 1 334 ? 8.633 5.788 18.055 1.00 11.40 335 GLY A N 1
ATOM 2624 C CA . GLY A 1 334 ? 7.454 6.540 18.417 1.00 11.40 335 GLY A CA 1
ATOM 2625 C C . GLY A 1 334 ? 7.391 6.817 19.900 1.00 11.40 335 GLY A C 1
ATOM 2626 O O . GLY A 1 334 ? 7.150 7.946 20.315 1.00 11.40 335 GLY A O 1
ATOM 2627 N N . TRP A 1 335 ? 7.617 5.782 20.699 1.00 11.40 336 TRP A N 1
ATOM 2628 C CA . TRP A 1 335 ? 7.578 5.913 22.144 1.00 11.40 336 TRP A CA 1
ATOM 2629 C C . TRP A 1 335 ? 8.558 6.940 22.637 1.00 11.40 336 TRP A C 1
ATOM 2630 O O . TRP A 1 335 ? 8.167 7.992 23.106 1.00 11.40 336 TRP A O 1
ATOM 2641 N N . CYS A 1 336 ? 9.841 6.637 22.532 1.00 11.40 337 CYS A N 1
ATOM 2642 C CA . CYS A 1 336 ? 10.850 7.567 22.984 1.00 11.40 337 CYS A CA 1
ATOM 2643 C C . CYS A 1 336 ? 10.437 8.942 22.572 1.00 11.40 337 CYS A C 1
ATOM 2644 O O . CYS A 1 336 ? 10.261 9.815 23.401 1.00 11.40 337 CYS A O 1
ATOM 2647 N N . ALA A 1 337 ? 10.276 9.130 21.276 1.00 11.40 338 ALA A N 1
ATOM 2648 C CA . ALA A 1 337 ? 9.860 10.416 20.764 1.00 11.40 338 ALA A CA 1
ATOM 2649 C C . ALA A 1 337 ? 8.808 11.017 21.689 1.00 11.40 338 ALA A C 1
ATOM 2650 O O . ALA A 1 337 ? 8.971 12.119 22.210 1.00 11.40 338 ALA A O 1
ATOM 2652 N N . HIS A 1 338 ? 7.731 10.269 21.892 1.00 11.40 339 HIS A N 1
ATOM 2653 C CA . HIS A 1 338 ? 6.641 10.698 22.747 1.00 11.40 339 HIS A CA 1
ATOM 2654 C C . HIS A 1 338 ? 7.081 10.905 24.184 1.00 11.40 339 HIS A C 1
ATOM 2655 O O . HIS A 1 338 ? 6.638 11.836 24.833 1.00 11.40 339 HIS A O 1
ATOM 2662 N N . VAL A 1 339 ? 7.945 10.044 24.699 1.00 11.40 340 VAL A N 1
ATOM 2663 C CA . VAL A 1 339 ? 8.411 10.212 26.070 1.00 11.40 340 VAL A CA 1
ATOM 2664 C C . VAL A 1 339 ? 9.149 11.533 26.154 1.00 11.40 340 VAL A C 1
ATOM 2665 O O . VAL A 1 339 ? 8.779 12.435 26.902 1.00 11.40 340 VAL A O 1
ATOM 2669 N N . LEU A 1 340 ? 10.207 11.628 25.363 1.00 11.40 341 LEU A N 1
ATOM 2670 C CA . LEU A 1 340 ? 11.033 12.818 25.306 1.00 11.40 341 LEU A CA 1
ATOM 2671 C C . LEU A 1 340 ? 10.209 14.093 25.254 1.00 11.40 341 LEU A C 1
ATOM 2672 O O . LEU A 1 340 ? 10.624 15.129 25.773 1.00 11.40 341 LEU A O 1
ATOM 2677 N N . GLU A 1 341 ? 9.049 14.021 24.614 1.00 11.40 342 GLU A N 1
ATOM 2678 C CA . GLU A 1 341 ? 8.181 15.183 24.509 1.00 11.40 342 GLU A CA 1
ATOM 2679 C C . GLU A 1 341 ? 7.316 15.352 25.742 1.00 11.40 342 GLU A C 1
ATOM 2680 O O . GLU A 1 341 ? 7.081 16.469 26.187 1.00 11.40 342 GLU A O 1
ATOM 2686 N N . GLN A 1 342 ? 6.826 14.248 26.290 1.00 11.40 343 GLN A N 1
ATOM 2687 C CA . GLN A 1 342 ? 5.985 14.321 27.478 1.00 11.40 343 GLN A CA 1
ATOM 2688 C C . GLN A 1 342 ? 6.747 15.046 28.565 1.00 11.40 343 GLN A C 1
ATOM 2689 O O . GLN A 1 342 ? 6.196 15.860 29.298 1.00 11.40 343 GLN A O 1
ATOM 2695 N N . ALA A 1 343 ? 8.030 14.738 28.657 1.00 11.40 344 ALA A N 1
ATOM 2696 C CA . ALA A 1 343 ? 8.875 15.340 29.664 1.00 11.40 344 ALA A CA 1
ATOM 2697 C C . ALA A 1 343 ? 9.140 16.822 29.421 1.00 11.40 344 ALA A C 1
ATOM 2698 O O . ALA A 1 343 ? 9.417 17.558 30.362 1.00 11.40 344 ALA A O 1
ATOM 2700 N N . GLU A 1 344 ? 9.049 17.263 28.168 1.00 11.40 345 GLU A N 1
ATOM 2701 C CA . GLU A 1 344 ? 9.325 18.662 27.834 1.00 11.40 345 GLU A CA 1
ATOM 2702 C C . GLU A 1 344 ? 8.398 19.572 28.611 1.00 11.40 345 GLU A C 1
ATOM 2703 O O . GLU A 1 344 ? 8.833 20.566 29.208 1.00 11.40 345 GLU A O 1
ATOM 2709 N N . ASN A 1 345 ? 7.115 19.242 28.575 1.00 11.40 346 ASN A N 1
ATOM 2710 C CA . ASN A 1 345 ? 6.122 19.980 29.337 1.00 11.40 346 ASN A CA 1
ATOM 2711 C C . ASN A 1 345 ? 5.271 18.867 29.914 1.00 11.40 346 ASN A C 1
ATOM 2712 O O . ASN A 1 345 ? 4.372 18.324 29.254 1.00 11.40 346 ASN A O 1
ATOM 2717 N N . ASN A 1 346 ? 5.601 18.502 31.151 1.00 11.40 347 ASN A N 1
ATOM 2718 C CA . ASN A 1 346 ? 4.912 17.420 31.839 1.00 11.40 347 ASN A CA 1
ATOM 2719 C C . ASN A 1 346 ? 3.457 17.719 32.149 1.00 11.40 347 ASN A C 1
ATOM 2720 O O . ASN A 1 346 ? 2.885 18.684 31.650 1.00 11.40 347 ASN A O 1
ATOM 2725 N N . MET A 1 347 ? 2.856 16.864 32.964 1.00 11.40 348 MET A N 1
ATOM 2726 C CA . MET A 1 347 ? 1.459 16.998 33.369 1.00 11.40 348 MET A CA 1
ATOM 2727 C C . MET A 1 347 ? 1.292 15.990 34.504 1.00 11.40 348 MET A C 1
ATOM 2728 O O . MET A 1 347 ? 2.277 15.483 35.039 1.00 11.40 348 MET A O 1
ATOM 2733 N N . ILE A 1 348 ? 0.061 15.692 34.879 1.00 11.40 349 ILE A N 1
ATOM 2734 C CA . ILE A 1 348 ? -0.175 14.719 35.940 1.00 11.40 349 ILE A CA 1
ATOM 2735 C C . ILE A 1 348 ? -1.517 14.119 35.538 1.00 11.40 349 ILE A C 1
ATOM 2736 O O . ILE A 1 348 ? -2.586 14.702 35.782 1.00 11.40 349 ILE A O 1
ATOM 2741 N N . PHE A 1 349 ? -1.458 12.952 34.901 1.00 11.40 350 PHE A N 1
ATOM 2742 C CA . PHE A 1 349 ? -2.673 12.348 34.385 1.00 11.40 350 PHE A CA 1
ATOM 2743 C C . PHE A 1 349 ? -3.819 12.003 35.313 1.00 11.40 350 PHE A C 1
ATOM 2744 O O . PHE A 1 349 ? -4.806 11.417 34.860 1.00 11.40 350 PHE A O 1
ATOM 2752 N N . ARG A 1 350 ? -3.721 12.404 36.584 1.00 11.40 351 ARG A N 1
ATOM 2753 C CA . ARG A 1 350 ? -4.791 12.152 37.561 1.00 11.40 351 ARG A CA 1
ATOM 2754 C C . ARG A 1 350 ? -6.210 12.256 36.959 1.00 11.40 351 ARG A C 1
ATOM 2755 O O . ARG A 1 350 ? -6.756 13.361 36.839 1.00 11.40 351 ARG A O 1
ATOM 2763 N N . PRO A 1 351 ? -6.809 11.122 36.543 1.00 11.40 352 PRO A N 1
ATOM 2764 C CA . PRO A 1 351 ? -8.156 11.198 35.991 1.00 11.40 352 PRO A CA 1
ATOM 2765 C C . PRO A 1 351 ? -8.938 10.741 37.214 1.00 11.40 352 PRO A C 1
ATOM 2766 O O . PRO A 1 351 ? -8.324 10.355 38.214 1.00 11.40 352 PRO A O 1
ATOM 2770 N N . SER A 1 352 ? -10.261 10.780 37.181 1.00 11.40 353 SER A N 1
ATOM 2771 C CA . SER A 1 352 ? -10.998 10.329 38.361 1.00 11.40 353 SER A CA 1
ATOM 2772 C C . SER A 1 352 ? -12.029 9.290 37.911 1.00 11.40 353 SER A C 1
ATOM 2773 O O . SER A 1 352 ? -12.183 9.043 36.707 1.00 11.40 353 SER A O 1
ATOM 2776 N N . ALA A 1 353 ? -12.727 8.684 38.872 1.00 11.40 354 ALA A N 1
ATOM 2777 C CA . ALA A 1 353 ? -13.710 7.659 38.560 1.00 11.40 354 ALA A CA 1
ATOM 2778 C C . ALA A 1 353 ? -14.977 7.742 39.411 1.00 11.40 354 ALA A C 1
ATOM 2779 O O . ALA A 1 353 ? -15.003 8.411 40.452 1.00 11.40 354 ALA A O 1
ATOM 2781 N N . GLN A 1 354 ? -16.020 7.052 38.949 1.00 11.40 355 GLN A N 1
ATOM 2782 C CA . GLN A 1 354 ? -17.312 6.996 39.630 1.00 11.40 355 GLN A CA 1
ATOM 2783 C C . GLN A 1 354 ? -17.381 5.721 40.453 1.00 11.40 355 GLN A C 1
ATOM 2784 O O . GLN A 1 354 ? -17.192 4.627 39.920 1.00 11.40 355 GLN A O 1
ATOM 2790 N N . TYR A 1 355 ? -17.655 5.867 41.747 1.00 11.40 356 TYR A N 1
ATOM 2791 C CA . TYR A 1 355 ? -17.758 4.720 42.643 1.00 11.40 356 TYR A CA 1
ATOM 2792 C C . TYR A 1 355 ? -19.176 4.123 42.618 1.00 11.40 356 TYR A C 1
ATOM 2793 O O . TYR A 1 355 ? -20.176 4.819 42.818 1.00 11.40 356 TYR A O 1
ATOM 2802 N N . THR A 1 356 ? -19.244 2.828 42.340 1.00 11.40 357 THR A N 1
ATOM 2803 C CA . THR A 1 356 ? -20.497 2.100 42.285 1.00 11.40 357 THR A CA 1
ATOM 2804 C C . THR A 1 356 ? -20.997 1.840 43.688 1.00 11.40 357 THR A C 1
ATOM 2805 O O . THR A 1 356 ? -21.987 2.427 44.123 1.00 11.40 357 THR A O 1
ATOM 2809 N N . GLY A 1 357 ? -20.282 0.946 44.372 1.00 11.40 358 GLY A N 1
ATOM 2810 C CA . GLY A 1 357 ? -20.579 0.521 45.737 1.00 11.40 358 GLY A CA 1
ATOM 2811 C C . GLY A 1 357 ? -21.320 1.431 46.703 1.00 11.40 358 GLY A C 1
ATOM 2812 O O . GLY A 1 357 ? -21.309 2.656 46.584 1.00 11.40 358 GLY A O 1
ATOM 2813 N N . ALA A 1 358 ? -21.963 0.814 47.684 1.00 11.40 359 ALA A N 1
ATOM 2814 C CA . ALA A 1 358 ? -22.723 1.566 48.669 1.00 11.40 359 ALA A CA 1
ATOM 2815 C C . ALA A 1 358 ? -21.771 2.153 49.692 1.00 11.40 359 ALA A C 1
ATOM 2816 O O . ALA A 1 358 ? -20.741 1.542 49.985 1.00 11.40 359 ALA A O 1
ATOM 2818 N N . ILE A 1 359 ? -22.109 3.327 50.235 1.00 11.40 360 ILE A N 1
ATOM 2819 C CA . ILE A 1 359 ? -21.262 3.964 51.250 1.00 11.40 360 ILE A CA 1
ATOM 2820 C C . ILE A 1 359 ? -21.843 3.810 52.655 1.00 11.40 360 ILE A C 1
ATOM 2821 O O . ILE A 1 359 ? -23.062 3.810 52.834 1.00 11.40 360 ILE A O 1
ATOM 2826 N N . PRO A 1 360 ? -20.973 3.682 53.675 1.00 11.40 361 PRO A N 1
ATOM 2827 C CA . PRO A 1 360 ? -21.416 3.531 55.068 1.00 11.40 361 PRO A CA 1
ATOM 2828 C C . PRO A 1 360 ? -21.717 4.900 55.689 1.00 11.40 361 PRO A C 1
ATOM 2829 O O . PRO A 1 360 ? -21.161 5.931 55.259 1.00 11.40 361 PRO A O 1
ATOM 2833 N N . GLU A 1 361 ? -22.593 4.909 56.696 1.00 11.40 362 GLU A N 1
ATOM 2834 C CA . GLU A 1 361 ? -22.964 6.160 57.368 1.00 11.40 362 GLU A CA 1
ATOM 2835 C C . GLU A 1 361 ? -21.974 6.558 58.473 1.00 11.40 362 GLU A C 1
ATOM 2836 O O . GLU A 1 361 ? -21.455 5.695 59.211 1.00 11.40 362 GLU A O 1
ATOM 2842 N N . GLU A 1 362 ? -21.728 7.869 58.570 1.00 11.40 363 GLU A N 1
ATOM 2843 C CA . GLU A 1 362 ? -20.813 8.456 59.560 1.00 11.40 363 GLU A CA 1
ATOM 2844 C C . GLU A 1 362 ? -21.020 7.961 61.006 1.00 11.40 363 GLU A C 1
ATOM 2845 O O . GLU A 1 362 ? -20.033 7.759 61.746 1.00 11.40 363 GLU A O 1
ATOM 2851 N N . VAL A 1 363 ? -22.295 7.779 61.389 1.00 11.40 364 VAL A N 1
ATOM 2852 C CA . VAL A 1 363 ? -22.708 7.299 62.722 1.00 11.40 364 VAL A CA 1
ATOM 2853 C C . VAL A 1 363 ? -21.753 7.701 63.867 1.00 11.40 364 VAL A C 1
ATOM 2854 O O . VAL A 1 363 ? -22.164 7.849 65.028 1.00 11.40 364 VAL A O 1
ATOM 2858 N N . VAL B 1 1 ? -9.780 20.655 25.035 1.00 11.40 2 VAL B N 1
ATOM 2859 C CA . VAL B 1 1 ? -8.499 20.024 25.537 1.00 11.40 2 VAL B CA 1
ATOM 2860 C C . VAL B 1 1 ? -8.449 19.906 27.089 1.00 11.40 2 VAL B C 1
ATOM 2861 O O . VAL B 1 1 ? -8.467 20.934 27.808 1.00 11.40 2 VAL B O 1
ATOM 2865 N N . HIS B 1 2 ? -8.379 18.664 27.596 1.00 11.40 3 HIS B N 1
ATOM 2866 C CA . HIS B 1 2 ? -8.327 18.408 29.044 1.00 11.40 3 HIS B CA 1
ATOM 2867 C C . HIS B 1 2 ? -6.931 17.977 29.514 1.00 11.40 3 HIS B C 1
ATOM 2868 O O . HIS B 1 2 ? -6.686 16.779 29.731 1.00 11.40 3 HIS B O 1
ATOM 2875 N N . TYR B 1 3 ? -6.033 18.949 29.686 1.00 11.40 4 TYR B N 1
ATOM 2876 C CA . TYR B 1 3 ? -4.645 18.692 30.122 1.00 11.40 4 TYR B CA 1
ATOM 2877 C C . TYR B 1 3 ? -4.517 17.862 31.441 1.00 11.40 4 TYR B C 1
ATOM 2878 O O . TYR B 1 3 ? -5.001 18.275 32.520 1.00 11.40 4 TYR B O 1
ATOM 2887 N N . GLY B 1 4 ? -3.859 16.701 31.343 1.00 11.40 5 GLY B N 1
ATOM 2888 C CA . GLY B 1 4 ? -3.695 15.832 32.505 1.00 11.40 5 GLY B CA 1
ATOM 2889 C C . GLY B 1 4 ? -4.985 15.128 32.936 1.00 11.40 5 GLY B C 1
ATOM 2890 O O . GLY B 1 4 ? -4.996 14.368 33.918 1.00 11.40 5 GLY B O 1
ATOM 2891 N N . LEU B 1 5 ? -6.067 15.395 32.196 1.00 11.40 6 LEU B N 1
ATOM 2892 C CA . LEU B 1 5 ? -7.401 14.821 32.430 1.00 11.40 6 LEU B CA 1
ATOM 2893 C C . LEU B 1 5 ? -8.041 15.106 33.809 1.00 11.40 6 LEU B C 1
ATOM 2894 O O . LEU B 1 5 ? -8.842 14.289 34.301 1.00 11.40 6 LEU B O 1
ATOM 2899 N N . LYS B 1 6 ? -7.706 16.256 34.418 1.00 11.40 7 LYS B N 1
ATOM 2900 C CA . LYS B 1 6 ? -8.267 16.636 35.735 1.00 11.40 7 LYS B CA 1
ATOM 2901 C C . LYS B 1 6 ? -9.782 16.833 35.623 1.00 11.40 7 LYS B C 1
ATOM 2902 O O . LYS B 1 6 ? -10.268 17.578 34.752 1.00 11.40 7 LYS B O 1
ATOM 2908 N N . GLY B 1 7 ? -10.518 16.163 36.505 1.00 11.40 8 GLY B N 1
ATOM 2909 C CA . GLY B 1 7 ? -11.965 16.261 36.468 1.00 11.40 8 GLY B CA 1
ATOM 2910 C C . GLY B 1 7 ? -12.564 15.291 35.451 1.00 11.40 8 GLY B C 1
ATOM 2911 O O . GLY B 1 7 ? -13.798 15.166 35.339 1.00 11.40 8 GLY B O 1
ATOM 2912 N N . ILE B 1 8 ? -11.698 14.605 34.701 1.00 11.40 9 ILE B N 1
ATOM 2913 C CA . ILE B 1 8 ? -12.152 13.629 33.707 1.00 11.40 9 ILE B CA 1
ATOM 2914 C C . ILE B 1 8 ? -12.325 12.254 34.396 1.00 11.40 9 ILE B C 1
ATOM 2915 O O . ILE B 1 8 ? -11.362 11.652 34.901 1.00 11.40 9 ILE B O 1
ATOM 2920 N N . THR B 1 9 ? -13.571 11.782 34.424 1.00 11.40 10 THR B N 1
ATOM 2921 C CA . THR B 1 9 ? -13.940 10.509 35.064 1.00 11.40 10 THR B CA 1
ATOM 2922 C C . THR B 1 9 ? -14.073 9.329 34.079 1.00 11.40 10 THR B C 1
ATOM 2923 O O . THR B 1 9 ? -15.184 8.882 33.749 1.00 11.40 10 THR B O 1
ATOM 2927 N N . CYS B 1 10 ? -12.933 8.814 33.637 1.00 11.40 11 CYS B N 1
ATOM 2928 C CA . CYS B 1 10 ? -12.916 7.722 32.682 1.00 11.40 11 CYS B CA 1
ATOM 2929 C C . CYS B 1 10 ? -13.115 6.315 33.256 1.00 11.40 11 CYS B C 1
ATOM 2930 O O . CYS B 1 10 ? -12.893 5.323 32.549 1.00 11.40 11 CYS B O 1
ATOM 2933 N N . VAL B 1 11 ? -13.539 6.203 34.514 1.00 11.40 12 VAL B N 1
ATOM 2934 C CA . VAL B 1 11 ? -13.741 4.863 35.073 1.00 11.40 12 VAL B CA 1
ATOM 2935 C C . VAL B 1 11 ? -14.868 4.674 36.088 1.00 11.40 12 VAL B C 1
ATOM 2936 O O . VAL B 1 11 ? -15.245 5.581 36.828 1.00 11.40 12 VAL B O 1
ATOM 2940 N N . GLU B 1 12 ? -15.380 3.454 36.112 1.00 11.40 13 GLU B N 1
ATOM 2941 C CA . GLU B 1 12 ? -16.457 3.052 36.993 1.00 11.40 13 GLU B CA 1
ATOM 2942 C C . GLU B 1 12 ? -15.776 2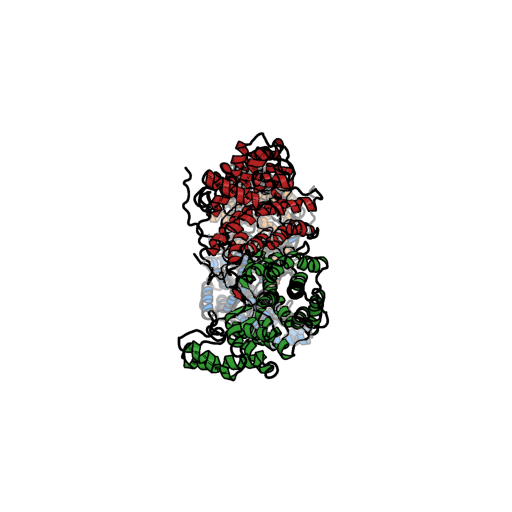.000 37.869 1.00 11.40 13 GLU B C 1
ATOM 2943 O O . GLU B 1 12 ? -15.004 1.193 37.351 1.00 11.40 13 GLU B O 1
ATOM 2949 N N . THR B 1 13 ? -16.016 2.014 39.182 1.00 11.40 14 THR B N 1
ATOM 2950 C CA . THR B 1 13 ? -15.393 1.017 40.066 1.00 11.40 14 THR B CA 1
ATOM 2951 C C . THR B 1 13 ? -16.044 0.858 41.425 1.00 11.40 14 THR B C 1
ATOM 2952 O O . THR B 1 13 ? -16.481 1.829 42.025 1.00 11.40 14 THR B O 1
ATOM 2956 N N . SER B 1 14 ? -16.085 -0.376 41.911 1.00 11.40 15 SER B N 1
ATOM 2957 C CA . SER B 1 14 ? -16.662 -0.663 43.217 1.00 11.40 15 SER B CA 1
ATOM 2958 C C . SER B 1 14 ? -15.560 -1.096 44.190 1.00 11.40 15 SER B C 1
ATOM 2959 O O . SER B 1 14 ? -15.775 -1.939 45.062 1.00 11.40 15 SER B O 1
ATOM 2962 N N . ILE B 1 15 ? -14.377 -0.511 44.035 1.00 11.40 16 ILE B N 1
ATOM 2963 C CA . ILE B 1 15 ? -13.246 -0.838 44.892 1.00 11.40 16 ILE B CA 1
ATOM 2964 C C . ILE B 1 15 ? -13.018 0.206 45.961 1.00 11.40 16 ILE B C 1
ATOM 2965 O O . ILE B 1 15 ? -12.818 -0.119 47.120 1.00 11.40 16 ILE B O 1
ATOM 2970 N N . SER B 1 16 ? -13.035 1.470 45.576 1.00 11.40 17 SER B N 1
ATOM 2971 C CA . SER B 1 16 ? -12.779 2.498 46.558 1.00 11.40 17 SER B CA 1
ATOM 2972 C C . SER B 1 16 ? -13.299 3.848 46.132 1.00 11.40 17 SER B C 1
ATOM 2973 O O . SER B 1 16 ? -13.489 4.097 44.947 1.00 11.40 17 SER B O 1
ATOM 2976 N N . HIS B 1 17 ? -13.516 4.721 47.111 1.00 11.40 18 HIS B N 1
ATOM 2977 C CA . HIS B 1 17 ? -13.990 6.076 46.851 1.00 11.40 18 HIS B CA 1
ATOM 2978 C C . HIS B 1 17 ? -13.313 7.044 47.803 1.00 11.40 18 HIS B C 1
ATOM 2979 O O . HIS B 1 17 ? -13.146 6.755 48.987 1.00 11.40 18 HIS B O 1
ATOM 2986 N N . ILE B 1 18 ? -12.909 8.190 47.282 1.00 11.40 19 ILE B N 1
ATOM 2987 C CA . ILE B 1 18 ? -12.272 9.189 48.113 1.00 11.40 19 ILE B CA 1
ATOM 2988 C C . ILE B 1 18 ? -13.127 10.447 47.980 1.00 11.40 19 ILE B C 1
ATOM 2989 O O . ILE B 1 18 ? -13.448 10.872 46.865 1.00 11.40 19 ILE B O 1
ATOM 2994 N N . ASP B 1 19 ? -13.527 11.013 49.121 1.00 11.40 20 ASP B N 1
ATOM 2995 C CA . ASP B 1 19 ? -14.357 12.220 49.147 1.00 11.40 20 ASP B CA 1
ATOM 2996 C C . ASP B 1 19 ? -13.659 13.372 49.856 1.00 11.40 20 ASP B C 1
ATOM 2997 O O . ASP B 1 19 ? -13.649 13.430 51.085 1.00 11.40 20 ASP B O 1
ATOM 3002 N N . GLY B 1 20 ? -13.085 14.286 49.078 1.00 11.40 21 GLY B N 1
ATOM 3003 C CA . GLY B 1 20 ? -12.405 15.428 49.662 1.00 11.40 21 GLY B CA 1
ATOM 3004 C C . GLY B 1 20 ? -13.260 16.110 50.720 1.00 11.40 21 GLY B C 1
ATOM 3005 O O . GLY B 1 20 ? -12.982 15.992 51.917 1.00 11.40 21 GLY B O 1
ATOM 3006 N N . GLU B 1 21 ? -14.307 16.810 50.279 1.00 11.40 22 GLU B N 1
ATOM 3007 C CA . GLU B 1 21 ? -15.202 17.523 51.183 1.00 11.40 22 GLU B CA 1
ATOM 3008 C C . GLU B 1 21 ? -15.407 16.757 52.476 1.00 11.40 22 GLU B C 1
ATOM 3009 O O . GLU B 1 21 ? -14.703 16.983 53.456 1.00 11.40 22 GLU B O 1
ATOM 3015 N N . LYS B 1 22 ? -16.374 15.853 52.497 1.00 11.40 23 LYS B N 1
ATOM 3016 C CA . LYS B 1 22 ? -16.589 15.086 53.715 1.00 11.40 23 LYS B CA 1
ATOM 3017 C C . LYS B 1 22 ? -15.264 14.349 53.954 1.00 11.40 23 LYS B C 1
ATOM 3018 O O . LYS B 1 22 ? -14.718 13.738 53.030 1.00 11.40 23 LYS B O 1
ATOM 3024 N N . GLY B 1 23 ? -14.727 14.429 55.168 1.00 11.40 24 GLY B N 1
ATOM 3025 C CA . GLY B 1 23 ? -13.464 13.758 55.434 1.00 11.40 24 GLY B CA 1
ATOM 3026 C C . GLY B 1 23 ? -13.553 12.237 55.506 1.00 11.40 24 GLY B C 1
ATOM 3027 O O . GLY B 1 23 ? -13.307 11.663 56.577 1.00 11.40 24 GLY B O 1
ATOM 3028 N N . ARG B 1 24 ? -13.873 11.575 54.385 1.00 11.40 25 ARG B N 1
ATOM 3029 C CA . ARG B 1 24 ? -13.997 10.109 54.382 1.00 11.40 25 ARG B CA 1
ATOM 3030 C C . ARG B 1 24 ? -13.420 9.353 53.165 1.00 11.40 25 ARG B C 1
ATOM 3031 O O . ARG B 1 24 ? -13.410 9.873 52.053 1.00 11.40 25 ARG B O 1
ATOM 3039 N N . LEU B 1 25 ? -12.935 8.129 53.409 1.00 11.40 26 LEU B N 1
ATOM 3040 C CA . LEU B 1 25 ? -12.347 7.242 52.394 1.00 11.40 26 LEU B CA 1
ATOM 3041 C C . LEU B 1 25 ? -12.894 5.831 52.613 1.00 11.40 26 LEU B C 1
ATOM 3042 O O . LEU B 1 25 ? -12.707 5.252 53.683 1.00 11.40 26 LEU B O 1
ATOM 3047 N N . ILE B 1 26 ? -13.536 5.271 51.590 1.00 11.40 27 ILE B N 1
ATOM 3048 C CA . ILE B 1 26 ? -14.148 3.951 51.699 1.00 11.40 27 ILE B CA 1
ATOM 3049 C C . ILE B 1 26 ? -13.555 2.858 50.844 1.00 11.40 27 ILE B C 1
ATOM 3050 O O . ILE B 1 26 ? -13.295 3.049 49.663 1.00 11.40 27 ILE B O 1
ATOM 3055 N N . TYR B 1 27 ? -13.369 1.697 51.456 1.00 11.40 28 TYR B N 1
ATOM 3056 C CA . TYR B 1 27 ? -12.846 0.524 50.776 1.00 11.40 28 TYR B CA 1
ATOM 3057 C C . TYR B 1 27 ? -14.050 -0.408 50.641 1.00 11.40 28 TYR B C 1
ATOM 3058 O O . TYR B 1 27 ? -14.708 -0.707 51.629 1.00 11.40 28 TYR B O 1
ATOM 3067 N N . ARG B 1 28 ? -14.349 -0.845 49.428 1.00 11.40 29 ARG B N 1
ATOM 3068 C CA . ARG B 1 28 ? -15.446 -1.776 49.185 1.00 11.40 29 ARG B CA 1
ATOM 3069 C C . ARG B 1 28 ? -16.657 -1.712 50.132 1.00 11.40 29 ARG B C 1
ATOM 3070 O O . ARG B 1 28 ? -17.215 -2.756 50.492 1.00 11.40 29 ARG B O 1
ATOM 3078 N N . GLY B 1 29 ? -17.076 -0.522 50.547 1.00 11.40 30 GLY B N 1
ATOM 3079 C CA . GLY B 1 29 ? -18.230 -0.452 51.433 1.00 11.40 30 GLY B CA 1
ATOM 3080 C C . GLY B 1 29 ? -17.942 -0.195 52.905 1.00 11.40 30 GLY B C 1
ATOM 3081 O O . GLY B 1 29 ? -18.842 0.168 53.664 1.00 11.40 30 GLY B O 1
ATOM 3082 N N . HIS B 1 30 ? -16.697 -0.399 53.323 1.00 11.40 31 HIS B N 1
ATOM 3083 C CA . HIS B 1 30 ? -16.318 -0.149 54.708 1.00 11.40 31 HIS B CA 1
ATOM 3084 C C . HIS B 1 30 ? -15.415 1.065 54.735 1.00 11.40 31 HIS B C 1
ATOM 3085 O O . HIS B 1 30 ? -14.909 1.512 53.708 1.00 11.40 31 HIS B O 1
ATOM 3092 N N . HIS B 1 31 ? -15.196 1.582 55.931 1.00 11.40 32 HIS B N 1
ATOM 3093 C CA . HIS B 1 31 ? -14.326 2.723 56.111 1.00 11.40 32 HIS B CA 1
ATOM 3094 C C . HIS B 1 31 ? -12.892 2.253 56.244 1.00 11.40 32 HIS B C 1
ATOM 3095 O O . HIS B 1 31 ? -12.617 1.193 56.801 1.00 11.40 32 HIS B O 1
ATOM 3102 N N . ALA B 1 32 ? -11.970 3.054 55.741 1.00 11.40 33 ALA B N 1
ATOM 3103 C CA . ALA B 1 32 ? -10.572 2.698 55.832 1.00 11.40 33 ALA B CA 1
ATOM 3104 C C . ALA B 1 32 ? -10.151 2.709 57.295 1.00 11.40 33 ALA B C 1
ATOM 3105 O O . ALA B 1 32 ? -9.515 1.763 57.775 1.00 11.40 33 ALA B O 1
ATOM 3107 N N . LYS B 1 33 ? -10.511 3.787 57.996 1.00 11.40 34 LYS B N 1
ATOM 3108 C CA . LYS B 1 33 ? -10.172 3.933 59.410 1.00 11.40 34 LYS B CA 1
ATOM 3109 C C . LYS B 1 33 ? -10.398 2.609 60.122 1.00 11.40 34 LYS B C 1
ATOM 3110 O O . LYS B 1 33 ? -9.490 2.050 60.736 1.00 11.40 34 LYS B O 1
ATOM 3116 N N . ASP B 1 34 ? -11.625 2.113 60.025 1.00 11.40 35 ASP B N 1
ATOM 3117 C CA . ASP B 1 34 ? -11.999 0.873 60.671 1.00 11.40 35 ASP B CA 1
ATOM 3118 C C . ASP B 1 34 ? -11.105 -0.280 60.247 1.00 11.40 35 ASP B C 1
ATOM 3119 O O . ASP B 1 34 ? -10.633 -1.040 61.094 1.00 11.40 35 ASP B O 1
ATOM 3124 N N . ILE B 1 35 ? -10.846 -0.419 58.954 1.00 11.40 36 ILE B N 1
ATOM 3125 C CA . ILE B 1 35 ? -9.993 -1.519 58.521 1.00 11.40 36 ILE B CA 1
ATOM 3126 C C . ILE B 1 35 ? -8.566 -1.351 59.017 1.00 11.40 36 ILE B C 1
ATOM 3127 O O . ILE B 1 35 ? -7.966 -2.293 59.529 1.00 11.40 36 ILE B O 1
ATOM 3132 N N . ALA B 1 36 ? -8.025 -0.151 58.873 1.00 11.40 37 ALA B N 1
ATOM 3133 C CA . ALA B 1 36 ? -6.667 0.106 59.311 1.00 11.40 37 ALA B CA 1
ATOM 3134 C C . ALA B 1 36 ? -6.485 -0.233 60.783 1.00 11.40 37 ALA B C 1
ATOM 3135 O O . ALA B 1 36 ? -5.579 -0.980 61.164 1.00 11.40 37 ALA B O 1
ATOM 3137 N N . LEU B 1 37 ? -7.377 0.310 61.601 1.00 11.40 38 LEU B N 1
ATOM 3138 C CA . LEU B 1 37 ? -7.342 0.138 63.049 1.00 11.40 38 LEU B CA 1
ATOM 3139 C C . LEU B 1 37 ? -7.651 -1.225 63.648 1.00 11.40 38 LEU B C 1
ATOM 3140 O O . LEU B 1 37 ? -6.918 -1.712 64.515 1.00 11.40 38 LEU B O 1
ATOM 3145 N N . ASN B 1 38 ? -8.741 -1.838 63.203 1.00 11.40 39 ASN B N 1
ATOM 3146 C CA . ASN B 1 38 ? -9.159 -3.110 63.782 1.00 11.40 39 ASN B CA 1
ATOM 3147 C C . ASN B 1 38 ? -8.947 -4.393 62.987 1.00 11.40 39 ASN B C 1
ATOM 3148 O O . ASN B 1 38 ? -9.470 -5.442 63.361 1.00 11.40 39 ASN B O 1
ATOM 3153 N N . HIS B 1 39 ? -8.172 -4.330 61.911 1.00 11.40 40 HIS B N 1
ATOM 3154 C CA . HIS B 1 39 ? -7.941 -5.523 61.109 1.00 11.40 40 HIS B CA 1
ATOM 3155 C C . HIS B 1 39 ? -6.493 -5.743 60.729 1.00 11.40 40 HIS B C 1
ATOM 3156 O O . HIS B 1 39 ? -5.634 -4.891 60.983 1.00 11.40 40 HIS B O 1
ATOM 3163 N N . SER B 1 40 ? -6.243 -6.894 60.113 1.00 11.40 41 SER B N 1
ATOM 3164 C CA . SER B 1 40 ? -4.916 -7.293 59.684 1.00 11.40 41 SER B CA 1
ATOM 3165 C C . SER B 1 40 ? -4.784 -7.133 58.193 1.00 11.40 41 SER B C 1
ATOM 3166 O O . SER B 1 40 ? -5.700 -7.460 57.461 1.00 11.40 41 SER B O 1
ATOM 3169 N N . PHE B 1 41 ? -3.634 -6.651 57.748 1.00 11.40 42 PHE B N 1
ATOM 3170 C CA . PHE B 1 41 ? -3.375 -6.451 56.327 1.00 11.40 42 PHE B CA 1
ATOM 3171 C C . PHE B 1 41 ? -4.066 -7.515 55.481 1.00 11.40 42 PHE B C 1
ATOM 3172 O O . PHE B 1 41 ? -4.764 -7.205 54.518 1.00 11.40 42 PHE B O 1
ATOM 3180 N N . GLU B 1 42 ? -3.872 -8.775 55.845 1.00 11.40 43 GLU B N 1
ATOM 3181 C CA . GLU B 1 42 ? -4.472 -9.867 55.104 1.00 11.40 43 GLU B CA 1
ATOM 3182 C C . GLU B 1 42 ? -5.976 -9.730 54.995 1.00 11.40 43 GLU B C 1
ATOM 3183 O O . GLU B 1 42 ? -6.555 -9.959 53.939 1.00 11.40 43 GLU B O 1
ATOM 3189 N N . GLU B 1 43 ? -6.623 -9.372 56.089 1.00 11.40 44 GLU B N 1
ATOM 3190 C CA . GLU B 1 43 ? -8.059 -9.204 56.028 1.00 11.40 44 GLU B CA 1
ATOM 3191 C C . GLU B 1 43 ? -8.294 -8.116 54.997 1.00 11.40 44 GLU B C 1
ATOM 3192 O O . GLU B 1 43 ? -9.045 -8.301 54.047 1.00 11.40 44 GLU B O 1
ATOM 3198 N N . ALA B 1 44 ? -7.612 -6.993 55.169 1.00 11.40 45 ALA B N 1
ATOM 3199 C CA . ALA B 1 44 ? -7.752 -5.867 54.264 1.00 11.40 45 ALA B CA 1
ATOM 3200 C C . ALA B 1 44 ? -7.625 -6.294 52.821 1.00 11.40 45 ALA B C 1
ATOM 3201 O O . ALA B 1 44 ? -8.545 -6.123 52.030 1.00 11.40 45 ALA B O 1
ATOM 3203 N N . ALA B 1 45 ? -6.473 -6.843 52.477 1.00 11.40 46 ALA B N 1
ATOM 3204 C CA . ALA B 1 45 ? -6.248 -7.291 51.118 1.00 11.40 46 ALA B CA 1
ATOM 3205 C C . ALA B 1 45 ? -7.486 -8.029 50.637 1.00 11.40 46 ALA B C 1
ATOM 3206 O O . ALA B 1 45 ? -8.123 -7.640 49.656 1.00 11.40 46 ALA B O 1
ATOM 3208 N N . TYR B 1 46 ? -7.830 -9.088 51.358 1.00 11.40 47 TYR B N 1
ATOM 3209 C CA . TYR B 1 46 ? -8.983 -9.917 51.039 1.00 11.40 47 TYR B CA 1
ATOM 3210 C C . TYR B 1 46 ? -10.243 -9.113 50.789 1.00 11.40 47 TYR B C 1
ATOM 3211 O O . TYR B 1 46 ? -11.143 -9.568 50.088 1.00 11.40 47 TYR B O 1
ATOM 3220 N N . LEU B 1 47 ? -10.326 -7.927 51.369 1.00 11.40 48 LEU B N 1
ATOM 3221 C CA . LEU B 1 47 ? -11.502 -7.119 51.162 1.00 11.40 48 LEU B CA 1
ATOM 3222 C C . LEU B 1 47 ? -11.407 -6.445 49.800 1.00 11.40 48 LEU B C 1
ATOM 3223 O O . LEU B 1 47 ? -12.228 -6.694 48.921 1.00 11.40 48 LEU B O 1
ATOM 3228 N N . ILE B 1 48 ? -10.400 -5.594 49.623 1.00 11.40 49 ILE B N 1
ATOM 3229 C CA . ILE B 1 48 ? -10.218 -4.887 48.359 1.00 11.40 49 ILE B CA 1
ATOM 3230 C C . ILE B 1 48 ? -10.303 -5.862 47.198 1.00 11.40 49 ILE B C 1
ATOM 3231 O O . ILE B 1 48 ? -10.900 -5.563 46.172 1.00 11.40 49 ILE B O 1
ATOM 3236 N N . LEU B 1 49 ? -9.711 -7.033 47.387 1.00 11.40 50 LEU B N 1
ATOM 3237 C CA . LEU B 1 49 ? -9.684 -8.075 46.368 1.00 11.40 50 LEU B CA 1
ATOM 3238 C C . LEU B 1 49 ? -11.014 -8.702 46.002 1.00 11.40 50 LEU B C 1
ATOM 3239 O O . LEU B 1 49 ? -11.374 -8.783 44.826 1.00 11.40 50 LEU B O 1
ATOM 3244 N N . PHE B 1 50 ? -11.741 -9.150 47.018 1.00 11.40 51 PHE B N 1
ATOM 3245 C CA . PHE B 1 50 ? -12.998 -9.830 46.792 1.00 11.40 51 PHE B CA 1
ATOM 3246 C C . PHE B 1 50 ? -14.304 -9.088 47.084 1.00 11.40 51 PHE B C 1
ATOM 3247 O O . PHE B 1 50 ? -15.326 -9.385 46.468 1.00 11.40 51 PHE B O 1
ATOM 3255 N N . GLY B 1 51 ? -14.312 -8.156 48.027 1.00 11.40 52 GLY B N 1
ATOM 3256 C CA . GLY B 1 51 ? -15.551 -7.429 48.248 1.00 11.40 52 GLY B CA 1
ATOM 3257 C C . GLY B 1 51 ? -16.198 -7.429 49.607 1.00 11.40 52 GLY B C 1
ATOM 3258 O O . GLY B 1 51 ? -17.179 -6.715 49.807 1.00 11.40 52 GLY B O 1
ATOM 3259 N N . LYS B 1 52 ? -15.660 -8.208 50.537 1.00 11.40 53 LYS B N 1
ATOM 3260 C CA . LYS B 1 52 ? -16.202 -8.295 51.896 1.00 11.40 53 LYS B CA 1
ATOM 3261 C C . LYS B 1 52 ? -15.099 -8.754 52.855 1.00 11.40 53 LYS B C 1
ATOM 3262 O O . LYS B 1 52 ? -14.032 -9.146 52.413 1.00 11.40 53 LYS B O 1
ATOM 3268 N N . LEU B 1 53 ? -15.341 -8.699 54.160 1.00 11.40 54 LEU B N 1
ATOM 3269 C CA . LEU B 1 53 ? -14.345 -9.166 55.127 1.00 11.40 54 LEU B CA 1
ATOM 3270 C C . LEU B 1 53 ? -14.392 -10.676 55.024 1.00 11.40 54 LEU B C 1
ATOM 3271 O O . LEU B 1 53 ? -15.354 -11.224 54.510 1.00 11.40 54 LEU B O 1
ATOM 3276 N N . PRO B 1 54 ? -13.370 -11.376 55.519 1.00 11.40 55 PRO B N 1
ATOM 3277 C CA . PRO B 1 54 ? -13.393 -12.837 55.411 1.00 11.40 55 PRO B CA 1
ATOM 3278 C C . PRO B 1 54 ? -13.912 -13.617 56.609 1.00 11.40 55 PRO B C 1
ATOM 3279 O O . PRO B 1 54 ? -13.759 -13.193 57.759 1.00 11.40 55 PRO B O 1
ATOM 3283 N N . SER B 1 55 ? -14.520 -14.768 56.328 1.00 11.40 56 SER B N 1
ATOM 3284 C CA . SER B 1 55 ? -15.038 -15.618 57.388 1.00 11.40 56 SER B CA 1
ATOM 3285 C C . SER B 1 55 ? -13.878 -16.162 58.202 1.00 11.40 56 SER B C 1
ATOM 3286 O O . SER B 1 55 ? -12.720 -16.105 57.769 1.00 11.40 56 SER B O 1
ATOM 3289 N N . THR B 1 56 ? -14.190 -16.692 59.380 1.00 11.40 57 THR B N 1
ATOM 3290 C CA . THR B 1 56 ? -13.156 -17.231 60.248 1.00 11.40 57 THR B CA 1
ATOM 3291 C C . THR B 1 56 ? -12.335 -18.300 59.504 1.00 11.40 57 THR B C 1
ATOM 3292 O O . THR B 1 56 ? -11.104 -18.311 59.611 1.00 11.40 57 THR B O 1
ATOM 3296 N N . GLU B 1 57 ? -12.995 -19.175 58.739 1.00 11.40 58 GLU B N 1
ATOM 3297 C CA . GLU B 1 57 ? -12.259 -20.191 57.971 1.00 11.40 58 GLU B CA 1
ATOM 3298 C C . GLU B 1 57 ? -11.820 -19.570 56.640 1.00 11.40 58 GLU B C 1
ATOM 3299 O O . GLU B 1 57 ? -10.711 -19.826 56.146 1.00 11.40 58 GLU B O 1
ATOM 3305 N N . GLU B 1 58 ? -12.714 -18.759 56.066 1.00 11.40 59 GLU B N 1
ATOM 3306 C CA . GLU B 1 58 ? -12.466 -18.081 54.789 1.00 11.40 59 GLU B CA 1
ATOM 3307 C C . GLU B 1 58 ? -11.085 -17.470 54.728 1.00 11.40 59 GLU B C 1
ATOM 3308 O O . GLU B 1 58 ? -10.403 -17.526 53.708 1.00 11.40 59 GLU B O 1
ATOM 3314 N N . LEU B 1 59 ? -10.681 -16.883 55.841 1.00 11.40 60 LEU B N 1
ATOM 3315 C CA . LEU B 1 59 ? -9.397 -16.238 55.903 1.00 11.40 60 LEU B CA 1
ATOM 3316 C C . LEU B 1 59 ? -8.252 -17.227 55.959 1.00 11.40 60 LEU B C 1
ATOM 3317 O O . LEU B 1 59 ? -7.421 -17.270 55.056 1.00 11.40 60 LEU B O 1
ATOM 3322 N N . GLN B 1 60 ? -8.205 -18.013 57.027 1.00 11.40 61 GLN B N 1
ATOM 3323 C CA . GLN B 1 60 ? -7.120 -18.964 57.193 1.00 11.40 61 GLN B CA 1
ATOM 3324 C C . GLN B 1 60 ? -6.621 -19.552 55.864 1.00 11.40 61 GLN B C 1
ATOM 3325 O O . GLN B 1 60 ? -5.414 -19.699 55.678 1.00 11.40 61 GLN B O 1
ATOM 3331 N N . VAL B 1 61 ? -7.520 -19.866 54.931 1.00 11.40 62 VAL B N 1
ATOM 3332 C CA . VAL B 1 61 ? -7.072 -20.428 53.649 1.00 11.40 62 VAL B CA 1
ATOM 3333 C C . VAL B 1 61 ? -6.306 -19.401 52.810 1.00 11.40 62 VAL B C 1
ATOM 3334 O O . VAL B 1 61 ? -5.279 -19.717 52.198 1.00 11.40 62 VAL B O 1
ATOM 3338 N N . PHE B 1 62 ? -6.824 -18.175 52.784 1.00 11.40 63 PHE B N 1
ATOM 3339 C CA . PHE B 1 62 ? -6.208 -17.078 52.054 1.00 11.40 63 PHE B CA 1
ATOM 3340 C C . PHE B 1 62 ? -4.764 -16.993 52.535 1.00 11.40 63 PHE B C 1
ATOM 3341 O O . PHE B 1 62 ? -3.838 -17.022 51.731 1.00 11.40 63 PHE B O 1
ATOM 3349 N N . LYS B 1 63 ? -4.572 -16.908 53.849 1.00 11.40 64 LYS B N 1
ATOM 3350 C CA . LYS B 1 63 ? -3.224 -16.845 54.403 1.00 11.40 64 LYS B CA 1
ATOM 3351 C C . LYS B 1 63 ? -2.387 -17.948 53.789 1.00 11.40 64 LYS B C 1
ATOM 3352 O O . LYS B 1 63 ? -1.383 -17.685 53.136 1.00 11.40 64 LYS B O 1
ATOM 3358 N N . ASP B 1 64 ? -2.803 -19.189 54.007 1.00 11.40 65 ASP B N 1
ATOM 3359 C CA . ASP B 1 64 ? -2.083 -20.331 53.461 1.00 11.40 65 ASP B CA 1
ATOM 3360 C C . ASP B 1 64 ? -1.598 -20.031 52.047 1.00 11.40 65 ASP B C 1
ATOM 3361 O O . ASP B 1 64 ? -0.392 -20.074 51.783 1.00 11.40 65 ASP B O 1
ATOM 3366 N N . LYS B 1 65 ? -2.541 -19.736 51.146 1.00 11.40 66 LYS B N 1
ATOM 3367 C CA . LYS B 1 65 ? -2.211 -19.440 49.757 1.00 11.40 66 LYS B CA 1
ATOM 3368 C C . LYS B 1 65 ? -1.118 -18.401 49.689 1.00 11.40 66 LYS B C 1
ATOM 3369 O O . LYS B 1 65 ? -0.223 -18.503 48.854 1.00 11.40 66 LYS B O 1
ATOM 3375 N N . LEU B 1 66 ? -1.185 -17.410 50.573 1.00 11.40 67 LEU B N 1
ATOM 3376 C CA . LEU B 1 66 ? -0.171 -16.359 50.607 1.00 11.40 67 LEU B CA 1
ATOM 3377 C C . LEU B 1 66 ? 1.147 -16.930 51.094 1.00 11.40 67 LEU B C 1
ATOM 3378 O O . LEU B 1 66 ? 2.112 -17.049 50.341 1.00 11.40 67 LEU B O 1
ATOM 3383 N N . ALA B 1 67 ? 1.172 -17.281 52.370 1.00 11.40 68 ALA B N 1
ATOM 3384 C CA . ALA B 1 67 ? 2.350 -17.841 52.991 1.00 11.40 68 ALA B CA 1
ATOM 3385 C C . ALA B 1 67 ? 3.123 -18.744 52.051 1.00 11.40 68 ALA B C 1
ATOM 3386 O O . ALA B 1 67 ? 4.350 -18.760 52.079 1.00 11.40 68 ALA B O 1
ATOM 3388 N N . ALA B 1 68 ? 2.397 -19.492 51.220 1.00 11.40 69 ALA B N 1
ATOM 3389 C CA . ALA B 1 68 ? 3.004 -20.431 50.276 1.00 11.40 69 ALA B CA 1
ATOM 3390 C C . ALA B 1 68 ? 3.702 -19.776 49.103 1.00 11.40 69 ALA B C 1
ATOM 3391 O O . ALA B 1 68 ? 4.760 -20.240 48.675 1.00 11.40 69 ALA B O 1
ATOM 3393 N N . GLU B 1 69 ? 3.116 -18.702 48.582 1.00 11.40 70 GLU B N 1
ATOM 3394 C CA . GLU B 1 69 ? 3.693 -18.006 47.437 1.00 11.40 70 GLU B CA 1
ATOM 3395 C C . GLU B 1 69 ? 4.745 -16.953 47.797 1.00 11.40 70 GLU B C 1
ATOM 3396 O O . GLU B 1 69 ? 5.127 -16.141 46.962 1.00 11.40 70 GLU B O 1
ATOM 3402 N N . ARG B 1 70 ? 5.219 -16.973 49.035 1.00 11.40 71 ARG B N 1
ATOM 3403 C CA . ARG B 1 70 ? 6.236 -16.020 49.463 1.00 11.40 71 ARG B CA 1
ATOM 3404 C C . ARG B 1 70 ? 7.626 -16.439 49.014 1.00 11.40 71 ARG B C 1
ATOM 3405 O O . ARG B 1 70 ? 8.498 -15.603 48.818 1.00 11.40 71 ARG B O 1
ATOM 3413 N N . ASN B 1 71 ? 7.841 -17.738 48.872 1.00 11.40 72 ASN B N 1
ATOM 3414 C CA . ASN B 1 71 ? 9.147 -18.224 48.482 1.00 11.40 72 ASN B CA 1
ATOM 3415 C C . ASN B 1 71 ? 9.563 -17.737 47.124 1.00 11.40 72 ASN B C 1
ATOM 3416 O O . ASN B 1 71 ? 8.767 -17.714 46.193 1.00 11.40 72 ASN B O 1
ATOM 3421 N N . LEU B 1 72 ? 10.823 -17.339 47.022 1.00 11.40 73 LEU B N 1
ATOM 3422 C CA . LEU B 1 72 ? 11.355 -16.851 45.769 1.00 11.40 73 LEU B CA 1
ATOM 3423 C C . LEU B 1 72 ? 11.839 -18.002 44.941 1.00 11.40 73 LEU B C 1
ATOM 3424 O O . LEU B 1 72 ? 12.675 -18.785 45.384 1.00 11.40 73 LEU B O 1
ATOM 3429 N N . PRO B 1 73 ? 11.306 -18.136 43.729 1.00 11.40 74 PRO B N 1
ATOM 3430 C CA . PRO B 1 73 ? 11.729 -19.214 42.860 1.00 11.40 74 PRO B CA 1
ATOM 3431 C C . PRO B 1 73 ? 13.235 -19.204 42.773 1.00 11.40 74 PRO B C 1
ATOM 3432 O O . PRO B 1 73 ? 13.903 -18.173 42.923 1.00 11.40 74 PRO B O 1
ATOM 3436 N N . GLU B 1 74 ? 13.755 -20.391 42.542 1.00 11.40 75 GLU B N 1
ATOM 3437 C CA . GLU B 1 74 ? 15.172 -20.623 42.439 1.00 11.40 75 GLU B CA 1
ATOM 3438 C C . GLU B 1 74 ? 15.880 -19.531 41.619 1.00 11.40 75 GLU B C 1
ATOM 3439 O O . GLU B 1 74 ? 16.704 -18.793 42.143 1.00 11.40 75 GLU B O 1
ATOM 3445 N N . HIS B 1 75 ? 15.522 -19.411 40.345 1.00 11.40 76 HIS B N 1
ATOM 3446 C CA . HIS B 1 75 ? 16.142 -18.440 39.444 1.00 11.40 76 HIS B CA 1
ATOM 3447 C C . HIS B 1 75 ? 15.933 -16.967 39.769 1.00 11.40 76 HIS B C 1
ATOM 3448 O O . HIS B 1 75 ? 16.738 -16.124 39.365 1.00 11.40 76 HIS B O 1
ATOM 3455 N N . ILE B 1 76 ? 14.845 -16.658 40.470 1.00 11.40 77 ILE B N 1
ATOM 3456 C CA . ILE B 1 76 ? 14.539 -15.279 40.846 1.00 11.40 77 ILE B CA 1
ATOM 3457 C C . ILE B 1 76 ? 15.546 -14.826 41.890 1.00 11.40 77 ILE B C 1
ATOM 3458 O O . ILE B 1 76 ? 16.198 -13.795 41.740 1.00 11.40 77 ILE B O 1
ATOM 3463 N N . GLU B 1 77 ? 15.667 -15.604 42.953 1.00 11.40 78 GLU B N 1
ATOM 3464 C CA . GLU B 1 77 ? 16.614 -15.294 44.006 1.00 11.40 78 GLU B CA 1
ATOM 3465 C C . GLU B 1 77 ? 17.939 -14.995 43.321 1.00 11.40 78 GLU B C 1
ATOM 3466 O O . GLU B 1 77 ? 18.590 -14.002 43.604 1.00 11.40 78 GLU B O 1
ATOM 3472 N N . ARG B 1 78 ? 18.312 -15.867 42.394 1.00 11.40 79 ARG B N 1
ATOM 3473 C CA . ARG B 1 78 ? 19.564 -15.749 41.657 1.00 11.40 79 ARG B CA 1
ATOM 3474 C C . ARG B 1 78 ? 19.644 -14.451 40.857 1.00 11.40 79 ARG B C 1
ATOM 3475 O O . ARG B 1 78 ? 20.658 -13.755 40.889 1.00 11.40 79 ARG B O 1
ATOM 3483 N N . LEU B 1 79 ? 18.568 -14.137 40.141 1.00 11.40 80 LEU B N 1
ATOM 3484 C CA . LEU B 1 79 ? 18.486 -12.934 39.317 1.00 11.40 80 LEU B CA 1
ATOM 3485 C C . LEU B 1 79 ? 18.751 -11.677 40.123 1.00 11.40 80 LEU B C 1
ATOM 3486 O O . LEU B 1 79 ? 19.561 -10.847 39.745 1.00 11.40 80 LEU B O 1
ATOM 3491 N N . ILE B 1 80 ? 18.032 -11.525 41.225 1.00 11.40 81 ILE B N 1
ATOM 3492 C CA . ILE B 1 80 ? 18.177 -10.354 42.072 1.00 11.40 81 ILE B CA 1
ATOM 3493 C C . ILE B 1 80 ? 19.633 -9.999 42.279 1.00 11.40 81 ILE B C 1
ATOM 3494 O O . ILE B 1 80 ? 19.995 -8.828 42.330 1.00 11.40 81 ILE B O 1
ATOM 3499 N N . GLN B 1 81 ? 20.480 -11.011 42.374 1.00 11.40 82 GLN B N 1
ATOM 3500 C CA . GLN B 1 81 ? 21.896 -10.772 42.578 1.00 11.40 82 GLN B CA 1
ATOM 3501 C C . GLN B 1 81 ? 22.631 -10.523 41.248 1.00 11.40 82 GLN B C 1
ATOM 3502 O O . GLN B 1 81 ? 23.714 -9.936 41.224 1.00 11.40 82 GLN B O 1
ATOM 3508 N N . SER B 1 82 ? 22.039 -10.964 40.142 1.00 11.40 83 SER B N 1
ATOM 3509 C CA . SER B 1 82 ? 22.641 -10.742 38.828 1.00 11.40 83 SER B CA 1
ATOM 3510 C C . SER B 1 82 ? 22.652 -9.238 38.669 1.00 11.40 83 SER B C 1
ATOM 3511 O O . SER B 1 82 ? 23.648 -8.641 38.282 1.00 11.40 83 SER B O 1
ATOM 3514 N N . LEU B 1 83 ? 21.516 -8.636 38.989 1.00 11.40 84 LEU B N 1
ATOM 3515 C CA . LEU B 1 83 ? 21.345 -7.208 38.868 1.00 11.40 84 LEU B CA 1
ATOM 3516 C C . LEU B 1 83 ? 22.389 -6.392 39.592 1.00 11.40 84 LEU B C 1
ATOM 3517 O O . LEU B 1 83 ? 22.482 -6.420 40.814 1.00 11.40 84 LEU B O 1
ATOM 3522 N N . PRO B 1 84 ? 23.189 -5.639 38.825 1.00 11.40 85 PRO B N 1
ATOM 3523 C CA . PRO B 1 84 ? 24.271 -4.768 39.284 1.00 11.40 85 PRO B CA 1
ATOM 3524 C C . PRO B 1 84 ? 23.905 -3.788 40.393 1.00 11.40 85 PRO B C 1
ATOM 3525 O O . PRO B 1 84 ? 22.759 -3.349 40.514 1.00 11.40 85 PRO B O 1
ATOM 3529 N N . ASN B 1 85 ? 24.917 -3.444 41.184 1.00 11.40 86 ASN B N 1
ATOM 3530 C CA . ASN B 1 85 ? 24.752 -2.545 42.310 1.00 11.40 86 ASN B CA 1
ATOM 3531 C C . ASN B 1 85 ? 24.153 -1.178 42.030 1.00 11.40 86 ASN B C 1
ATOM 3532 O O . ASN B 1 85 ? 23.711 -0.485 42.960 1.00 11.40 86 ASN B O 1
ATOM 3537 N N . ASN B 1 86 ? 24.133 -0.778 40.767 1.00 11.40 87 ASN B N 1
ATOM 3538 C CA . ASN B 1 86 ? 23.536 0.502 40.432 1.00 11.40 87 ASN B CA 1
ATOM 3539 C C . ASN B 1 86 ? 22.085 0.296 39.980 1.00 11.40 87 ASN B C 1
ATOM 3540 O O . ASN B 1 86 ? 21.761 0.416 38.797 1.00 11.40 87 ASN B O 1
ATOM 3545 N N . MET B 1 87 ? 21.213 -0.023 40.932 1.00 11.40 88 MET B N 1
ATOM 3546 C CA . MET B 1 87 ? 19.810 -0.232 40.612 1.00 11.40 88 MET B CA 1
ATOM 3547 C C . MET B 1 87 ? 18.921 -0.058 41.843 1.00 11.40 88 MET B C 1
ATOM 3548 O O . MET B 1 87 ? 18.942 -0.895 42.758 1.00 11.40 88 MET B O 1
ATOM 3553 N N . ASP B 1 88 ? 18.141 1.023 41.861 1.00 11.40 89 ASP B N 1
ATOM 3554 C CA . ASP B 1 88 ? 17.287 1.292 43.008 1.00 11.40 89 ASP B CA 1
ATOM 3555 C C . ASP B 1 88 ? 16.605 0.014 43.362 1.00 11.40 89 ASP B C 1
ATOM 3556 O O . ASP B 1 88 ? 16.338 -0.817 42.497 1.00 11.40 89 ASP B O 1
ATOM 3561 N N . ASP B 1 89 ? 16.305 -0.134 44.638 1.00 11.40 90 ASP B N 1
ATOM 3562 C CA . ASP B 1 89 ? 15.597 -1.309 45.067 1.00 11.40 90 ASP B CA 1
ATOM 3563 C C . ASP B 1 89 ? 14.351 -1.284 44.175 1.00 11.40 90 ASP B C 1
ATOM 3564 O O . ASP B 1 89 ? 13.734 -2.319 43.918 1.00 11.40 90 ASP B O 1
ATOM 3569 N N . MET B 1 90 ? 14.009 -0.090 43.689 1.00 11.40 91 MET B N 1
ATOM 3570 C CA . MET B 1 90 ? 12.847 0.109 42.824 1.00 11.40 91 MET B CA 1
ATOM 3571 C C . MET B 1 90 ? 13.085 -0.348 41.402 1.00 11.40 91 MET B C 1
ATOM 3572 O O . MET B 1 90 ? 12.328 -1.160 40.872 1.00 11.40 91 MET B O 1
ATOM 3577 N N . SER B 1 91 ? 14.125 0.196 40.778 1.00 11.40 92 SER B N 1
ATOM 3578 C CA . SER B 1 91 ? 14.474 -0.177 39.412 1.00 11.40 92 SER B CA 1
ATOM 3579 C C . SER B 1 91 ? 14.457 -1.689 39.351 1.00 11.40 92 SER B C 1
ATOM 3580 O O . SER B 1 91 ? 14.149 -2.279 38.330 1.00 11.40 92 SER B O 1
ATOM 3583 N N . VAL B 1 92 ? 14.795 -2.311 40.467 1.00 11.40 93 VAL B N 1
ATOM 3584 C CA . VAL B 1 92 ? 14.826 -3.757 40.558 1.00 11.40 93 VAL B CA 1
ATOM 3585 C C . VAL B 1 92 ? 13.444 -4.383 40.684 1.00 11.40 93 VAL B C 1
ATOM 3586 O O . VAL B 1 92 ? 13.029 -5.180 39.840 1.00 11.40 93 VAL B O 1
ATOM 3590 N N . LEU B 1 93 ? 12.747 -4.036 41.759 1.00 11.40 94 LEU B N 1
ATOM 3591 C CA . LEU B 1 93 ? 11.413 -4.558 41.998 1.00 11.40 94 LEU B CA 1
ATOM 3592 C C . LEU B 1 93 ? 10.694 -4.601 40.660 1.00 11.40 94 LEU B C 1
ATOM 3593 O O . LEU B 1 93 ? 10.104 -5.609 40.293 1.00 11.40 94 LEU B O 1
ATOM 3598 N N . ARG B 1 94 ? 10.765 -3.492 39.930 1.00 11.40 95 ARG B N 1
ATOM 3599 C CA . ARG B 1 94 ? 10.132 -3.385 38.624 1.00 11.40 95 ARG B CA 1
ATOM 3600 C C . ARG B 1 94 ? 10.626 -4.501 37.722 1.00 11.40 95 ARG B C 1
ATOM 3601 O O . ARG B 1 94 ? 9.842 -5.229 37.129 1.00 11.40 95 ARG B O 1
ATOM 3609 N N . THR B 1 95 ? 11.939 -4.633 37.620 1.00 11.40 96 THR B N 1
ATOM 3610 C CA . THR B 1 95 ? 12.526 -5.657 36.781 1.00 11.40 96 THR B CA 1
ATOM 3611 C C . THR B 1 95 ? 12.076 -7.028 37.237 1.00 11.40 96 THR B C 1
ATOM 3612 O O . THR B 1 95 ? 11.279 -7.692 36.579 1.00 11.40 96 THR B O 1
ATOM 3616 N N . VAL B 1 96 ? 12.586 -7.445 38.380 1.00 11.40 97 VAL B N 1
ATOM 3617 C CA . VAL B 1 96 ? 12.255 -8.741 38.925 1.00 11.40 97 VAL B CA 1
ATOM 3618 C C . VAL B 1 96 ? 10.804 -9.139 38.742 1.00 11.40 97 VAL B C 1
ATOM 3619 O O . VAL B 1 96 ? 10.517 -10.191 38.184 1.00 11.40 97 VAL B O 1
ATOM 3623 N N . VAL B 1 97 ? 9.884 -8.312 39.220 1.00 11.40 98 VAL B N 1
ATOM 3624 C CA . VAL B 1 97 ? 8.476 -8.633 39.067 1.00 11.40 98 VAL B CA 1
ATOM 3625 C C . VAL B 1 97 ? 8.230 -9.013 37.624 1.00 11.40 98 VAL B C 1
ATOM 3626 O O . VAL B 1 97 ? 7.674 -10.064 37.343 1.00 11.40 98 VAL B O 1
ATOM 3630 N N . SER B 1 98 ? 8.659 -8.167 36.701 1.00 11.40 99 SER B N 1
ATOM 3631 C CA . SER B 1 98 ? 8.469 -8.483 35.302 1.00 11.40 99 SER B CA 1
ATOM 3632 C C . SER B 1 98 ? 8.996 -9.872 35.015 1.00 11.40 99 SER B C 1
ATOM 3633 O O . SER B 1 98 ? 8.427 -10.605 34.218 1.00 11.40 99 SER B O 1
ATOM 3636 N N . ALA B 1 99 ? 10.089 -10.240 35.665 1.00 11.40 100 ALA B N 1
ATOM 3637 C CA . ALA B 1 99 ? 10.675 -11.557 35.448 1.00 11.40 100 ALA B CA 1
ATOM 3638 C C . ALA B 1 99 ? 9.684 -12.682 35.725 1.00 11.40 100 ALA B C 1
ATOM 3639 O O . ALA B 1 99 ? 9.816 -13.785 35.209 1.00 11.40 100 ALA B O 1
ATOM 3641 N N . LEU B 1 100 ? 8.681 -12.397 36.536 1.00 11.40 101 LEU B N 1
ATOM 3642 C CA . LEU B 1 100 ? 7.701 -13.407 36.877 1.00 11.40 101 LEU B CA 1
ATOM 3643 C C . LEU B 1 100 ? 6.776 -13.757 35.731 1.00 11.40 101 LEU B C 1
ATOM 3644 O O . LEU B 1 100 ? 6.266 -14.869 35.660 1.00 11.40 101 LEU B O 1
ATOM 3649 N N . GLY B 1 101 ? 6.568 -12.797 34.838 1.00 11.40 102 GLY B N 1
ATOM 3650 C CA . GLY B 1 101 ? 5.695 -12.996 33.690 1.00 11.40 102 GLY B CA 1
ATOM 3651 C C . GLY B 1 101 ? 6.062 -14.199 32.848 1.00 11.40 102 GLY B C 1
ATOM 3652 O O . GLY B 1 101 ? 7.177 -14.319 32.352 1.00 11.40 102 GLY B O 1
ATOM 3653 N N . GLU B 1 102 ? 5.106 -15.094 32.677 1.00 11.40 103 GLU B N 1
ATOM 3654 C CA . GLU B 1 102 ? 5.342 -16.290 31.907 1.00 11.40 103 GLU B CA 1
ATOM 3655 C C . GLU B 1 102 ? 4.188 -16.497 30.966 1.00 11.40 103 GLU B C 1
ATOM 3656 O O . GLU B 1 102 ? 3.609 -15.542 30.442 1.00 11.40 103 GLU B O 1
ATOM 3662 N N . ASN B 1 103 ? 3.859 -17.761 30.750 1.00 11.40 104 ASN B N 1
ATOM 3663 C CA . ASN B 1 103 ? 2.752 -18.109 29.886 1.00 11.40 104 ASN B CA 1
ATOM 3664 C C . ASN B 1 103 ? 1.555 -18.122 30.809 1.00 11.40 104 ASN B C 1
ATOM 3665 O O . ASN B 1 103 ? 0.459 -17.750 30.411 1.00 11.40 104 ASN B O 1
ATOM 3670 N N . THR B 1 104 ? 1.778 -18.541 32.052 1.00 11.40 105 THR B N 1
ATOM 3671 C CA . THR B 1 104 ? 0.709 -18.601 33.047 1.00 11.40 105 THR B CA 1
ATOM 3672 C C . THR B 1 104 ? -0.075 -17.292 33.102 1.00 11.40 105 THR B C 1
ATOM 3673 O O . THR B 1 104 ? -1.272 -17.291 33.446 1.00 11.40 105 THR B O 1
ATOM 3677 N N . TYR B 1 105 ? 0.603 -16.182 32.789 1.00 11.40 106 TYR B N 1
ATOM 3678 C CA . TYR B 1 105 ? -0.040 -14.875 32.810 1.00 11.40 106 TYR B CA 1
ATOM 3679 C C . TYR B 1 105 ? -0.485 -14.456 31.425 1.00 11.40 106 TYR B C 1
ATOM 3680 O O . TYR B 1 105 ? 0.296 -13.934 30.629 1.00 11.40 106 TYR B O 1
ATOM 3689 N N . THR B 1 106 ? -1.768 -14.713 31.173 1.00 11.40 107 THR B N 1
ATOM 3690 C CA . THR B 1 106 ? -2.454 -14.430 29.920 1.00 11.40 107 THR B CA 1
ATOM 3691 C C . THR B 1 106 ? -3.444 -13.321 30.160 1.00 11.40 107 THR B C 1
ATOM 3692 O O . THR B 1 106 ? -3.493 -12.772 31.264 1.00 11.40 107 THR B O 1
ATOM 3696 N N . PHE B 1 107 ? -4.265 -13.033 29.145 1.00 11.40 108 PHE B N 1
ATOM 3697 C CA . PHE B 1 107 ? -5.253 -11.963 29.250 1.00 11.40 108 PHE B CA 1
ATOM 3698 C C . PHE B 1 107 ? -6.054 -11.947 30.526 1.00 11.40 108 PHE B C 1
ATOM 3699 O O . PHE B 1 107 ? -5.823 -11.073 31.381 1.00 11.40 108 PHE B O 1
ATOM 3707 N N . HIS B 1 108 ? -7.024 -12.852 30.672 1.00 11.40 109 HIS B N 1
ATOM 3708 C CA . HIS B 1 108 ? -7.762 -12.755 31.910 1.00 11.40 109 HIS B CA 1
ATOM 3709 C C . HIS B 1 108 ? -6.897 -13.105 33.115 1.00 11.40 109 HIS B C 1
ATOM 3710 O O . HIS B 1 108 ? -6.471 -14.255 33.314 1.00 11.40 109 HIS B O 1
ATOM 3717 N N . PRO B 1 109 ? -6.574 -12.075 33.908 1.00 11.40 110 PRO B N 1
ATOM 3718 C CA . PRO B 1 109 ? -5.752 -12.225 35.100 1.00 11.40 110 PRO B CA 1
ATOM 3719 C C . PRO B 1 109 ? -6.504 -13.121 36.052 1.00 11.40 110 PRO B C 1
ATOM 3720 O O . PRO B 1 109 ? -7.729 -13.187 36.010 1.00 11.40 110 PRO B O 1
ATOM 3724 N N . LYS B 1 110 ? -5.784 -13.815 36.912 1.00 11.40 111 LYS B N 1
ATOM 3725 C CA . LYS B 1 110 ? -6.453 -14.713 37.830 1.00 11.40 111 LYS B CA 1
ATOM 3726 C C . LYS B 1 110 ? -6.100 -14.473 39.293 1.00 11.40 111 LYS B C 1
ATOM 3727 O O . LYS B 1 110 ? -4.968 -14.121 39.627 1.00 11.40 111 LYS B O 1
ATOM 3733 N N . THR B 1 111 ? -7.076 -14.663 40.169 1.00 11.40 112 THR B N 1
ATOM 3734 C CA . THR B 1 111 ? -6.818 -14.480 41.576 1.00 11.40 112 THR B CA 1
ATOM 3735 C C . THR B 1 111 ? -5.514 -15.215 41.905 1.00 11.40 112 THR B C 1
ATOM 3736 O O . THR B 1 111 ? -4.584 -14.599 42.419 1.00 11.40 112 THR B O 1
ATOM 3740 N N . GLU B 1 112 ? -5.434 -16.511 41.585 1.00 11.40 113 GLU B N 1
ATOM 3741 C CA . GLU B 1 112 ? -4.211 -17.291 41.832 1.00 11.40 113 GLU B CA 1
ATOM 3742 C C . GLU B 1 112 ? -3.039 -16.341 41.671 1.00 11.40 113 GLU B C 1
ATOM 3743 O O . GLU B 1 112 ? -2.165 -16.266 42.534 1.00 11.40 113 GLU B O 1
ATOM 3749 N N . GLU B 1 113 ? -3.059 -15.616 40.550 1.00 11.40 114 GLU B N 1
ATOM 3750 C CA . GLU B 1 113 ? -2.024 -14.660 40.166 1.00 11.40 114 GLU B CA 1
ATOM 3751 C C . GLU B 1 113 ? -1.964 -13.447 41.086 1.00 11.40 114 GLU B C 1
ATOM 3752 O O . GLU B 1 113 ? -0.949 -13.191 41.726 1.00 11.40 114 GLU B O 1
ATOM 3758 N N . ALA B 1 114 ? -3.052 -12.696 41.149 1.00 11.40 115 ALA B N 1
ATOM 3759 C CA . ALA B 1 114 ? -3.098 -11.504 41.986 1.00 11.40 115 ALA B CA 1
ATOM 3760 C C . ALA B 1 114 ? -2.508 -11.817 43.325 1.00 11.40 115 ALA B C 1
ATOM 3761 O O . ALA B 1 114 ? -1.900 -10.965 43.962 1.00 11.40 115 ALA B O 1
ATOM 3763 N N . ILE B 1 115 ? -2.700 -13.055 43.755 1.00 11.40 116 ILE B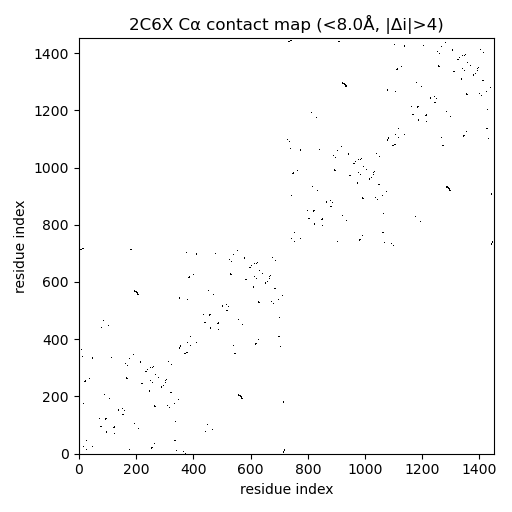 N 1
ATOM 3764 C CA . ILE B 1 115 ? -2.183 -13.470 45.036 1.00 11.40 116 ILE B CA 1
ATOM 3765 C C . ILE B 1 115 ? -0.676 -13.587 45.004 1.00 11.40 116 ILE B C 1
ATOM 3766 O O . ILE B 1 115 ? 0.010 -12.852 45.714 1.00 11.40 116 ILE B O 1
ATOM 3771 N N . ARG B 1 116 ? -0.150 -14.489 44.179 1.00 11.40 117 ARG B N 1
ATOM 3772 C CA . ARG B 1 116 ? 1.297 -14.657 44.108 1.00 11.40 117 ARG B CA 1
ATOM 3773 C C . ARG B 1 116 ? 1.912 -13.277 44.237 1.00 11.40 117 ARG B C 1
ATOM 3774 O O . ARG B 1 116 ? 2.599 -12.984 45.215 1.00 11.40 117 ARG B O 1
ATOM 3782 N N . LEU B 1 117 ? 1.617 -12.404 43.284 1.00 11.40 118 LEU B N 1
ATOM 3783 C CA . LEU B 1 117 ? 2.182 -11.074 43.329 1.00 11.40 118 LEU B CA 1
ATOM 3784 C C . LEU B 1 117 ? 2.166 -10.434 44.707 1.00 11.40 118 LEU B C 1
ATOM 3785 O O . LEU B 1 117 ? 3.217 -10.228 45.317 1.00 11.40 118 LEU B O 1
ATOM 3790 N N . ILE B 1 118 ? 0.976 -10.136 45.205 1.00 11.40 119 ILE B N 1
ATOM 3791 C CA . ILE B 1 118 ? 0.826 -9.503 46.512 1.00 11.40 119 ILE B CA 1
ATOM 3792 C C . ILE B 1 118 ? 1.735 -10.072 47.584 1.00 11.40 119 ILE B C 1
ATOM 3793 O O . ILE B 1 118 ? 2.360 -9.337 48.353 1.00 11.40 119 ILE B O 1
ATOM 3798 N N . ALA B 1 119 ? 1.795 -11.394 47.609 1.00 11.40 120 ALA B N 1
ATOM 3799 C CA . ALA B 1 119 ? 2.559 -12.145 48.589 1.00 11.40 120 ALA B CA 1
ATOM 3800 C C . ALA B 1 119 ? 4.057 -12.137 48.431 1.00 11.40 120 ALA B C 1
ATOM 3801 O O . ALA B 1 119 ? 4.796 -12.105 49.414 1.00 11.40 120 ALA B O 1
ATOM 3803 N N . ILE B 1 120 ? 4.502 -12.192 47.188 1.00 11.40 121 ILE B N 1
ATOM 3804 C CA . ILE B 1 120 ? 5.919 -12.242 46.894 1.00 11.40 121 ILE B CA 1
ATOM 3805 C C . ILE B 1 120 ? 6.609 -10.890 46.881 1.00 11.40 121 ILE B C 1
ATOM 3806 O O . ILE B 1 120 ? 7.789 -10.775 47.199 1.00 11.40 121 ILE B O 1
ATOM 3811 N N . THR B 1 121 ? 5.878 -9.858 46.516 1.00 11.40 122 THR B N 1
ATOM 3812 C CA . THR B 1 121 ? 6.496 -8.562 46.462 1.00 11.40 122 THR B CA 1
ATOM 3813 C C . THR B 1 121 ? 7.431 -8.289 47.641 1.00 11.40 122 THR B C 1
ATOM 3814 O O . THR B 1 121 ? 8.638 -8.202 47.457 1.00 11.40 122 THR B O 1
ATOM 3818 N N . PRO B 1 122 ? 6.908 -8.199 48.869 1.00 11.40 123 PRO B N 1
ATOM 3819 C CA . PRO B 1 122 ? 7.863 -7.925 49.941 1.00 11.40 123 PRO B CA 1
ATOM 3820 C C . PRO B 1 122 ? 9.142 -8.754 49.891 1.00 11.40 123 PRO B C 1
ATOM 3821 O O . PRO B 1 122 ? 10.238 -8.225 50.050 1.00 11.40 123 PRO B O 1
ATOM 3825 N N . SER B 1 123 ? 9.019 -10.047 49.642 1.00 11.40 124 SER B N 1
ATOM 3826 C CA . SER B 1 123 ? 10.204 -10.894 49.591 1.00 11.40 124 SER B CA 1
ATOM 3827 C C . SER B 1 123 ? 11.254 -10.351 48.632 1.00 11.40 124 SER B C 1
ATOM 3828 O O . SER B 1 123 ? 12.421 -10.231 48.990 1.00 11.40 124 SER B O 1
ATOM 3831 N N . ILE B 1 124 ? 10.843 -10.028 47.412 1.00 11.40 125 ILE B N 1
ATOM 3832 C CA . ILE B 1 124 ? 11.769 -9.468 46.439 1.00 11.40 125 ILE B CA 1
ATOM 3833 C C . ILE B 1 124 ? 12.462 -8.317 47.144 1.00 11.40 125 ILE B C 1
ATOM 3834 O O . ILE B 1 124 ? 13.655 -8.350 47.402 1.00 11.40 125 ILE B O 1
ATOM 3839 N N . ILE B 1 125 ? 11.673 -7.297 47.458 1.00 11.40 126 ILE B N 1
ATOM 3840 C CA . ILE B 1 125 ? 12.154 -6.099 48.124 1.00 11.40 126 ILE B CA 1
ATOM 3841 C C . ILE B 1 125 ? 13.252 -6.372 49.116 1.00 11.40 126 ILE B C 1
ATOM 3842 O O . ILE B 1 125 ? 14.328 -5.783 49.041 1.00 11.40 126 ILE B O 1
ATOM 3847 N N . ALA B 1 126 ? 12.950 -7.271 50.047 1.00 11.40 127 ALA B N 1
ATOM 3848 C CA . ALA B 1 126 ? 13.854 -7.666 51.121 1.00 11.40 127 ALA B CA 1
ATOM 3849 C C . ALA B 1 126 ? 15.110 -8.368 50.653 1.00 11.40 127 ALA B C 1
ATOM 3850 O O . ALA B 1 126 ? 16.209 -7.851 50.812 1.00 11.40 127 ALA B O 1
ATOM 3852 N N . TYR B 1 127 ? 14.953 -9.561 50.096 1.00 11.40 128 TYR B N 1
ATOM 3853 C CA . TYR B 1 127 ? 16.114 -10.290 49.621 1.00 11.40 128 TYR B CA 1
ATOM 3854 C C . TYR B 1 127 ? 17.036 -9.333 48.919 1.00 11.40 128 TYR B C 1
ATOM 3855 O O . TYR B 1 127 ? 18.247 -9.441 49.025 1.00 11.40 128 TYR B O 1
ATOM 3864 N N . ARG B 1 128 ? 16.465 -8.391 48.193 1.00 11.40 129 ARG B N 1
ATOM 3865 C CA . ARG B 1 128 ? 17.301 -7.446 47.500 1.00 11.40 129 ARG B CA 1
ATOM 3866 C C . ARG B 1 128 ? 17.966 -6.529 48.501 1.00 11.40 129 ARG B C 1
ATOM 3867 O O . ARG B 1 128 ? 19.183 -6.384 48.498 1.00 11.40 129 ARG B O 1
ATOM 3875 N N . LYS B 1 129 ? 17.168 -5.909 49.363 1.00 11.40 130 LYS B N 1
ATOM 3876 C CA . LYS B 1 129 ? 17.731 -4.998 50.348 1.00 11.40 130 LYS B CA 1
ATOM 3877 C C . LYS B 1 129 ? 18.878 -5.679 51.056 1.00 11.40 130 LYS B C 1
ATOM 3878 O O . LYS B 1 129 ? 19.964 -5.124 51.137 1.00 11.40 130 LYS B O 1
ATOM 3884 N N . ARG B 1 130 ? 18.648 -6.885 51.558 1.00 11.40 131 ARG B N 1
ATOM 3885 C CA . ARG B 1 130 ? 19.703 -7.590 52.262 1.00 11.40 131 ARG B CA 1
ATOM 3886 C C . ARG B 1 130 ? 20.971 -7.694 51.413 1.00 11.40 131 ARG B C 1
ATOM 3887 O O . ARG B 1 130 ? 22.025 -7.172 51.786 1.00 11.40 131 ARG B O 1
ATOM 3895 N N . TRP B 1 131 ? 20.869 -8.354 50.266 1.00 11.40 132 TRP B N 1
ATOM 3896 C CA . TRP B 1 131 ? 22.012 -8.519 49.375 1.00 11.40 132 TRP B CA 1
ATOM 3897 C C . TRP B 1 131 ? 22.854 -7.256 49.219 1.00 11.40 132 TRP B C 1
ATOM 3898 O O . TRP B 1 131 ? 24.063 -7.287 49.448 1.00 11.40 132 TRP B O 1
ATOM 3909 N N . THR B 1 132 ? 22.223 -6.147 48.844 1.00 11.40 133 THR B N 1
ATOM 3910 C CA . THR B 1 132 ? 22.951 -4.896 48.656 1.00 11.40 133 THR B CA 1
ATOM 3911 C C . THR B 1 132 ? 23.719 -4.534 49.923 1.00 11.40 133 THR B C 1
ATOM 3912 O O . THR B 1 132 ? 24.884 -4.131 49.859 1.00 11.40 133 THR B O 1
ATOM 3916 N N . ARG B 1 133 ? 23.061 -4.699 51.070 1.00 11.40 134 ARG B N 1
ATOM 3917 C CA . ARG B 1 133 ? 23.655 -4.399 52.371 1.00 11.40 134 ARG B CA 1
ATOM 3918 C C . ARG B 1 133 ? 24.617 -5.492 52.836 1.00 11.40 134 ARG B C 1
ATOM 3919 O O . ARG B 1 133 ? 24.986 -5.536 54.013 1.00 11.40 134 ARG B O 1
ATOM 3927 N N . GLY B 1 134 ? 25.016 -6.371 51.918 1.00 11.40 135 GLY B N 1
ATOM 3928 C CA . GLY B 1 134 ? 25.943 -7.440 52.262 1.00 11.40 135 GLY B CA 1
ATOM 3929 C C . GLY B 1 134 ? 25.557 -8.312 53.450 1.00 11.40 135 GLY B C 1
ATOM 3930 O O . GLY B 1 134 ? 26.400 -8.996 54.045 1.00 11.40 135 GLY B O 1
ATOM 3931 N N . GLU B 1 135 ? 24.281 -8.278 53.811 1.00 11.40 136 GLU B N 1
ATOM 3932 C CA . GLU B 1 135 ? 23.785 -9.090 54.913 1.00 11.40 136 GLU B CA 1
ATOM 3933 C C . GLU B 1 135 ? 23.444 -10.448 54.310 1.00 11.40 136 GLU B C 1
ATOM 3934 O O . GLU B 1 135 ? 23.264 -10.563 53.088 1.00 11.40 136 GLU B O 1
ATOM 3940 N N . GLN B 1 136 ? 23.380 -11.480 55.149 1.00 11.40 137 GLN B N 1
ATOM 3941 C CA . GLN B 1 136 ? 23.043 -12.810 54.643 1.00 11.40 137 GLN B CA 1
ATOM 3942 C C . GLN B 1 136 ? 21.534 -12.802 54.387 1.00 11.40 137 GLN B C 1
ATOM 3943 O O . GLN B 1 136 ? 20.775 -12.172 55.127 1.00 11.40 137 GLN B O 1
ATOM 3949 N N . ALA B 1 137 ? 21.098 -13.484 53.335 1.00 11.40 138 ALA B N 1
ATOM 3950 C CA . ALA B 1 137 ? 19.677 -13.518 53.011 1.00 11.40 138 ALA B CA 1
ATOM 3951 C C . ALA B 1 137 ? 18.866 -14.225 54.088 1.00 11.40 138 ALA B C 1
ATOM 3952 O O . ALA B 1 137 ? 19.341 -15.174 54.718 1.00 11.40 138 ALA B O 1
ATOM 3954 N N . ILE B 1 138 ? 17.640 -13.750 54.289 1.00 11.40 139 ILE B N 1
ATOM 3955 C CA . ILE B 1 138 ? 16.732 -14.318 55.277 1.00 11.40 139 ILE B CA 1
ATOM 3956 C C . ILE B 1 138 ? 15.502 -14.850 54.564 1.00 11.40 139 ILE B C 1
ATOM 3957 O O . ILE B 1 138 ? 14.797 -14.102 53.887 1.00 11.40 139 ILE B O 1
ATOM 3962 N N . ALA B 1 139 ? 15.246 -16.141 54.728 1.00 11.40 140 ALA B N 1
ATOM 3963 C CA . ALA B 1 139 ? 14.108 -16.785 54.089 1.00 11.40 140 ALA B CA 1
ATOM 3964 C C . ALA B 1 139 ? 12.828 -16.489 54.841 1.00 11.40 140 ALA B C 1
ATOM 3965 O O . ALA B 1 139 ? 12.820 -16.477 56.073 1.00 11.40 140 ALA B O 1
ATOM 3967 N N . PRO B 1 140 ? 11.723 -16.258 54.110 1.00 11.40 141 PRO B N 1
ATOM 3968 C CA . PRO B 1 140 ? 10.433 -15.966 54.740 1.00 11.40 141 PRO B CA 1
ATOM 3969 C C . PRO B 1 140 ? 10.029 -17.177 55.549 1.00 11.40 141 PRO B C 1
ATOM 3970 O O . PRO B 1 140 ? 10.654 -18.234 55.435 1.00 11.40 141 PRO B O 1
ATOM 3974 N N . SER B 1 141 ? 8.986 -17.045 56.352 1.00 11.40 142 SER B N 1
ATOM 3975 C CA . SER B 1 141 ? 8.560 -18.176 57.152 1.00 11.40 142 SER B CA 1
ATOM 3976 C C . SER B 1 141 ? 7.066 -18.195 57.304 1.00 11.40 142 SER B C 1
ATOM 3977 O O . SER B 1 141 ? 6.467 -17.218 57.748 1.00 11.40 142 SER B O 1
ATOM 3980 N N . SER B 1 142 ? 6.469 -19.327 56.958 1.00 11.40 143 SER B N 1
ATOM 3981 C CA . SER B 1 142 ? 5.023 -19.482 57.055 1.00 11.40 143 SER B CA 1
ATOM 3982 C C . SER B 1 142 ? 4.526 -19.252 58.489 1.00 11.40 143 SER B C 1
ATOM 3983 O O . SER B 1 142 ? 3.322 -19.317 58.757 1.00 11.40 143 SER B O 1
ATOM 3986 N N . GLN B 1 143 ? 5.458 -18.942 59.391 1.00 11.40 144 GLN B N 1
ATOM 3987 C CA . GLN B 1 143 ? 5.135 -18.756 60.801 1.00 11.40 144 GLN B CA 1
ATOM 3988 C C . GLN B 1 143 ? 4.642 -17.389 61.270 1.00 11.40 144 GLN B C 1
ATOM 3989 O O . GLN B 1 143 ? 3.801 -17.321 62.175 1.00 11.40 144 GLN B O 1
ATOM 3995 N N . TYR B 1 144 ? 5.152 -16.308 60.682 1.00 11.40 145 TYR B N 1
ATOM 3996 C CA . TYR B 1 144 ? 4.736 -14.960 61.092 1.00 11.40 145 TYR B CA 1
ATOM 3997 C C . TYR B 1 144 ? 3.589 -14.420 60.236 1.00 11.40 145 TYR B C 1
ATOM 3998 O O . TYR B 1 144 ? 3.130 -15.091 59.319 1.00 11.40 145 TYR B O 1
ATOM 4007 N N . GLY B 1 145 ? 3.120 -13.213 60.550 1.00 11.40 146 GLY B N 1
ATOM 4008 C CA . GLY B 1 145 ? 2.045 -12.608 59.777 1.00 11.40 146 GLY B CA 1
ATOM 4009 C C . GLY B 1 145 ? 2.589 -12.193 58.421 1.00 11.40 146 GLY B C 1
ATOM 4010 O O . GLY B 1 145 ? 3.559 -12.787 57.962 1.00 11.40 146 GLY B O 1
ATOM 4011 N N . HIS B 1 146 ? 1.991 -11.198 57.767 1.00 11.40 147 HIS B N 1
ATOM 4012 C CA . HIS B 1 146 ? 2.498 -10.761 56.463 1.00 11.40 147 HIS B CA 1
ATOM 4013 C C . HIS B 1 146 ? 3.350 -9.531 56.686 1.00 11.40 147 HIS B C 1
ATOM 4014 O O . HIS B 1 146 ? 4.525 -9.477 56.310 1.00 11.40 147 HIS B O 1
ATOM 4021 N N . VAL B 1 147 ? 2.736 -8.543 57.314 1.00 11.40 148 VAL B N 1
ATOM 4022 C CA . VAL B 1 147 ? 3.409 -7.300 57.599 1.00 11.40 148 VAL B CA 1
ATOM 4023 C C . VAL B 1 147 ? 4.568 -7.589 58.526 1.00 11.40 148 VAL B C 1
ATOM 4024 O O . VAL B 1 147 ? 5.596 -6.941 58.460 1.00 11.40 148 VAL B O 1
ATOM 4028 N N . GLU B 1 148 ? 4.402 -8.579 59.390 1.00 11.40 149 GLU B N 1
ATOM 4029 C CA . GLU B 1 148 ? 5.448 -8.929 60.337 1.00 11.40 149 GLU B CA 1
ATOM 4030 C C . GLU B 1 148 ? 6.586 -9.650 59.643 1.00 11.40 149 GLU B C 1
ATOM 4031 O O . GLU B 1 148 ? 7.745 -9.424 59.960 1.00 11.40 149 GLU B O 1
ATOM 4037 N N . ASN B 1 149 ? 6.250 -10.514 58.688 1.00 11.40 150 ASN B N 1
ATOM 4038 C CA . ASN B 1 149 ? 7.257 -11.254 57.936 1.00 11.40 150 ASN B CA 1
ATOM 4039 C C . ASN B 1 149 ? 8.106 -10.272 57.137 1.00 11.40 150 ASN B C 1
ATOM 4040 O O . ASN B 1 149 ? 9.320 -10.434 57.015 1.00 11.40 150 ASN B O 1
ATOM 4045 N N . TYR B 1 150 ? 7.466 -9.242 56.601 1.00 11.40 151 TYR B N 1
ATOM 4046 C CA . TYR B 1 150 ? 8.187 -8.232 55.846 1.00 11.40 151 TYR B CA 1
ATOM 4047 C C . TYR B 1 150 ? 9.304 -7.645 56.708 1.00 11.40 151 TYR B C 1
ATOM 4048 O O . TYR B 1 150 ? 10.403 -7.383 56.226 1.00 11.40 151 TYR B O 1
ATOM 4057 N N . TYR B 1 151 ? 9.030 -7.449 57.991 1.00 11.40 152 TYR B N 1
ATOM 4058 C CA . TYR B 1 151 ? 10.036 -6.901 58.885 1.00 11.40 152 TYR B CA 1
ATOM 4059 C C . TYR B 1 151 ? 11.146 -7.926 59.031 1.00 11.40 152 TYR B C 1
ATOM 4060 O O . TYR B 1 151 ? 12.313 -7.635 58.777 1.00 11.40 152 TYR B O 1
ATOM 4069 N N . TYR B 1 152 ? 10.763 -9.134 59.431 1.00 11.40 153 TYR B N 1
ATOM 4070 C CA . TYR B 1 152 ? 11.702 -10.221 59.641 1.00 11.40 153 TYR B CA 1
ATOM 4071 C C . TYR B 1 152 ? 12.689 -10.406 58.502 1.00 11.40 153 TYR B C 1
ATOM 4072 O O . TYR B 1 152 ? 13.889 -10.412 58.730 1.00 11.40 153 TYR B O 1
ATOM 4081 N N . MET B 1 153 ? 12.208 -10.548 57.277 1.00 11.40 154 MET B N 1
ATOM 4082 C CA . MET B 1 153 ? 13.126 -10.762 56.170 1.00 11.40 154 MET B CA 1
ATOM 4083 C C . MET B 1 153 ? 13.984 -9.577 55.890 1.00 11.40 154 MET B C 1
ATOM 4084 O O . MET B 1 153 ? 14.885 -9.649 55.072 1.00 11.40 154 MET B O 1
ATOM 4089 N N . LEU B 1 154 ? 13.705 -8.480 56.566 1.00 11.40 155 LEU B N 1
ATOM 4090 C CA . LEU B 1 154 ? 14.471 -7.276 56.353 1.00 11.40 155 LEU B CA 1
ATOM 4091 C C . LEU B 1 154 ? 15.507 -7.066 57.439 1.00 11.40 155 LEU B C 1
ATOM 4092 O O . LEU B 1 154 ? 16.633 -6.641 57.178 1.00 11.40 155 LEU B O 1
ATOM 4097 N N . THR B 1 155 ? 15.110 -7.387 58.661 1.00 11.40 156 THR B N 1
ATOM 4098 C CA . THR B 1 155 ? 15.945 -7.197 59.835 1.00 11.40 156 THR B CA 1
ATOM 4099 C C . THR B 1 155 ? 16.472 -8.473 60.476 1.00 11.40 156 THR B C 1
ATOM 4100 O O . THR B 1 155 ? 17.657 -8.579 60.799 1.00 11.40 156 THR B O 1
ATOM 4104 N N . GLY B 1 156 ? 15.580 -9.429 60.686 1.00 11.40 157 GLY B N 1
ATOM 4105 C CA . GLY B 1 156 ? 15.980 -10.679 61.295 1.00 11.40 157 GLY B CA 1
ATOM 4106 C C . GLY B 1 156 ? 15.387 -10.781 62.679 1.00 11.40 157 GLY B C 1
ATOM 4107 O O . GLY B 1 156 ? 15.524 -11.793 63.365 1.00 11.40 157 GLY B O 1
ATOM 4108 N N . GLU B 1 157 ? 14.705 -9.726 63.092 1.00 11.40 158 GLU B N 1
ATOM 4109 C CA . GLU B 1 157 ? 14.104 -9.706 64.412 1.00 11.40 158 GLU B CA 1
ATOM 4110 C C . GLU B 1 157 ? 12.587 -9.625 64.312 1.00 11.40 158 GLU B C 1
ATOM 4111 O O . GLU B 1 157 ? 12.021 -9.469 63.234 1.00 11.40 158 GLU B O 1
ATOM 4117 N N . GLN B 1 158 ? 11.942 -9.731 65.461 1.00 11.40 159 GLN B N 1
ATOM 4118 C CA . GLN B 1 158 ? 10.504 -9.626 65.544 1.00 11.40 159 GLN B CA 1
ATOM 4119 C C . GLN B 1 158 ? 10.262 -8.250 66.147 1.00 11.40 159 GLN B C 1
ATOM 4120 O O . GLN B 1 158 ? 10.763 -7.932 67.222 1.00 11.40 159 GLN B O 1
ATOM 4126 N N . PRO B 1 159 ? 9.495 -7.412 65.462 1.00 11.40 160 PRO B N 1
ATOM 4127 C CA . PRO B 1 159 ? 9.159 -6.045 65.874 1.00 11.40 160 PRO B CA 1
ATOM 4128 C C . PRO B 1 159 ? 8.317 -5.871 67.140 1.00 11.40 160 PRO B C 1
ATOM 4129 O O . PRO B 1 159 ? 7.582 -6.774 67.535 1.00 11.40 160 PRO B O 1
ATOM 4133 N N . SER B 1 160 ? 8.432 -4.691 67.754 1.00 11.40 161 SER B N 1
ATOM 4134 C CA . SER B 1 160 ? 7.689 -4.336 68.966 1.00 11.40 161 SER B CA 1
ATOM 4135 C C . SER B 1 160 ? 6.211 -4.499 68.672 1.00 11.40 161 SER B C 1
ATOM 4136 O O . SER B 1 160 ? 5.789 -4.270 67.539 1.00 11.40 161 SER B O 1
ATOM 4139 N N . GLU B 1 161 ? 5.422 -4.882 69.677 1.00 11.40 162 GLU B N 1
ATOM 4140 C CA . GLU B 1 161 ? 3.980 -5.050 69.466 1.00 11.40 162 GLU B CA 1
ATOM 4141 C C . GLU B 1 161 ? 3.504 -3.737 68.853 1.00 11.40 162 GLU B C 1
ATOM 4142 O O . GLU B 1 161 ? 2.630 -3.715 67.987 1.00 11.40 162 GLU B O 1
ATOM 4148 N N . ALA B 1 162 ? 4.107 -2.642 69.302 1.00 11.40 163 ALA B N 1
ATOM 4149 C CA . ALA B 1 162 ? 3.756 -1.326 68.798 1.00 11.40 163 ALA B CA 1
ATOM 4150 C C . ALA B 1 162 ? 4.322 -1.144 67.403 1.00 11.40 163 ALA B C 1
ATOM 4151 O O . ALA B 1 162 ? 3.578 -0.857 66.472 1.00 11.40 163 ALA B O 1
ATOM 4153 N N . LYS B 1 163 ? 5.633 -1.317 67.254 1.00 11.40 164 LYS B N 1
ATOM 4154 C CA . LYS B 1 163 ? 6.256 -1.172 65.946 1.00 11.40 164 LYS B CA 1
ATOM 4155 C C . LYS B 1 163 ? 5.444 -1.933 64.886 1.00 11.40 164 LYS B C 1
ATOM 4156 O O . LYS B 1 163 ? 5.268 -1.450 63.767 1.00 11.40 164 LYS B O 1
ATOM 4162 N N . LYS B 1 164 ? 4.944 -3.116 65.242 1.00 11.40 165 LYS B N 1
ATOM 4163 C CA . LYS B 1 164 ? 4.147 -3.925 64.320 1.00 11.40 165 LYS B CA 1
ATOM 4164 C C . LYS B 1 164 ? 2.788 -3.307 64.049 1.00 11.40 165 LYS B C 1
ATOM 4165 O O . LYS B 1 164 ? 2.543 -2.810 62.955 1.00 11.40 165 LYS B O 1
ATOM 4171 N N . LYS B 1 165 ? 1.908 -3.350 65.047 1.00 11.40 166 LYS B N 1
ATOM 4172 C CA . LYS B 1 165 ? 0.560 -2.807 64.914 1.00 11.40 166 LYS B CA 1
ATOM 4173 C C . LYS B 1 165 ? 0.535 -1.523 64.080 1.00 11.40 166 LYS B C 1
ATOM 4174 O O . LYS B 1 165 ? -0.348 -1.338 63.239 1.00 11.40 166 LYS B O 1
ATOM 4180 N N . ALA B 1 166 ? 1.513 -0.647 64.296 1.00 11.40 167 ALA B N 1
ATOM 4181 C CA . ALA B 1 166 ? 1.600 0.618 63.564 1.00 11.40 167 ALA B CA 1
ATOM 4182 C C . ALA B 1 166 ? 1.788 0.404 62.077 1.00 11.40 167 ALA B C 1
ATOM 4183 O O . ALA B 1 166 ? 0.926 0.736 61.271 1.00 11.40 167 ALA B O 1
ATOM 4185 N N . LEU B 1 167 ? 2.937 -0.143 61.720 1.00 11.40 168 LEU B N 1
ATOM 4186 C CA . LEU B 1 167 ? 3.243 -0.403 60.332 1.00 11.40 168 LEU B CA 1
ATOM 4187 C C . LEU B 1 167 ? 2.038 -1.015 59.629 1.00 11.40 168 LEU B C 1
ATOM 4188 O O . LEU B 1 167 ? 1.599 -0.530 58.583 1.00 11.40 168 LEU B O 1
ATOM 4193 N N . GLU B 1 168 ? 1.502 -2.084 60.210 1.00 11.40 169 GLU B N 1
ATOM 4194 C CA . GLU B 1 168 ? 0.365 -2.765 59.618 1.00 11.40 169 GLU B CA 1
ATOM 4195 C C . GLU B 1 168 ? -0.722 -1.756 59.299 1.00 11.40 169 GLU B C 1
ATOM 4196 O O . GLU B 1 168 ? -1.123 -1.616 58.148 1.00 11.40 169 GLU B O 1
ATOM 4202 N N . THR B 1 169 ? -1.186 -1.024 60.299 1.00 11.40 170 THR B N 1
ATOM 4203 C CA . THR B 1 169 ? -2.216 -0.046 60.030 1.00 11.40 170 THR B CA 1
ATOM 4204 C C . THR B 1 169 ? -1.772 0.889 58.929 1.00 11.40 170 THR B C 1
ATOM 4205 O O . THR B 1 169 ? -2.587 1.395 58.173 1.00 11.40 170 THR B O 1
ATOM 4209 N N . TYR B 1 170 ? -0.476 1.124 58.825 1.00 11.40 171 TYR B N 1
ATOM 4210 C CA . TYR B 1 170 ? -0.009 2.008 57.784 1.00 11.40 171 TYR B CA 1
ATOM 4211 C C . TYR B 1 170 ? -0.233 1.381 56.429 1.00 11.40 171 TYR B C 1
ATOM 4212 O O . TYR B 1 170 ? -1.020 1.878 55.632 1.00 11.40 171 TYR B O 1
ATOM 4221 N N . MET B 1 171 ? 0.459 0.282 56.170 1.00 11.40 172 MET B N 1
ATOM 4222 C CA . MET B 1 171 ? 0.337 -0.392 54.889 1.00 11.40 172 MET B CA 1
ATOM 4223 C C . MET B 1 171 ? -1.104 -0.514 54.441 1.00 11.40 172 MET B C 1
ATOM 4224 O O . MET B 1 171 ? -1.422 -0.262 53.287 1.00 11.40 172 MET B O 1
ATOM 4229 N N . ILE B 1 172 ? -1.981 -0.892 55.358 1.00 11.40 173 ILE B N 1
ATOM 4230 C CA . ILE B 1 172 ? -3.391 -1.019 55.025 1.00 11.40 173 ILE B CA 1
ATOM 4231 C C . ILE B 1 172 ? -3.934 0.269 54.410 1.00 11.40 173 ILE B C 1
ATOM 4232 O O . ILE B 1 172 ? -4.708 0.239 53.459 1.00 11.40 173 ILE B O 1
ATOM 4237 N N . LEU B 1 173 ? -3.533 1.405 54.955 1.00 11.40 174 LEU B N 1
ATOM 4238 C CA . LEU B 1 173 ? -3.987 2.677 54.433 1.00 11.40 174 LEU B CA 1
ATOM 4239 C C . LEU B 1 173 ? -3.360 2.974 53.087 1.00 11.40 174 LEU B C 1
ATOM 4240 O O . LEU B 1 173 ? -3.900 3.749 52.294 1.00 11.40 174 LEU B O 1
ATOM 4245 N N . ALA B 1 174 ? -2.211 2.361 52.835 1.00 11.40 175 ALA B N 1
ATOM 4246 C CA . ALA B 1 174 ? -1.512 2.562 51.580 1.00 11.40 175 ALA B CA 1
ATOM 4247 C C . ALA B 1 174 ? -2.030 1.587 50.532 1.00 11.40 175 ALA B C 1
ATOM 4248 O O . ALA B 1 174 ? -1.803 1.754 49.341 1.00 11.40 175 ALA B O 1
ATOM 4250 N N . THR B 1 175 ? -2.748 0.576 50.993 1.00 11.40 176 THR B N 1
ATOM 4251 C CA . THR B 1 175 ? -3.295 -0.456 50.130 1.00 11.40 176 THR B CA 1
ATOM 4252 C C . THR B 1 175 ? -3.986 0.011 48.869 1.00 11.40 176 THR B C 1
ATOM 4253 O O . THR B 1 175 ? -3.599 -0.348 47.764 1.00 11.40 176 THR B O 1
ATOM 4257 N N . GLU B 1 176 ? -5.037 0.788 49.044 1.00 11.40 177 GLU B N 1
ATOM 4258 C CA . GLU B 1 176 ? -5.780 1.279 47.916 1.00 11.40 177 GLU B CA 1
ATOM 4259 C C . GLU B 1 176 ? -6.101 2.704 48.224 1.00 11.40 177 GLU B C 1
ATOM 4260 O O . GLU B 1 176 ? -6.273 3.059 49.382 1.00 11.40 177 GLU B O 1
ATOM 4266 N N . HIS B 1 177 ? -6.157 3.531 47.194 1.00 11.40 178 HIS B N 1
ATOM 4267 C CA . HIS B 1 177 ? -6.503 4.926 47.377 1.00 11.40 178 HIS B CA 1
ATOM 4268 C C . HIS B 1 177 ? -6.958 5.468 46.047 1.00 11.40 178 HIS B C 1
ATOM 4269 O O . HIS B 1 177 ? -6.274 6.264 45.418 1.00 11.40 178 HIS B O 1
ATOM 4276 N N . GLY B 1 178 ? -8.122 4.997 45.621 1.00 11.40 179 GLY B N 1
ATOM 4277 C CA . GLY B 1 178 ? -8.721 5.432 44.375 1.00 11.40 179 GLY B CA 1
ATOM 4278 C C . GLY B 1 178 ? -7.853 5.392 43.139 1.00 11.40 179 GLY B C 1
ATOM 4279 O O . GLY B 1 178 ? -6.871 4.645 43.057 1.00 11.40 179 GLY B O 1
ATOM 4280 N N . MET B 1 179 ? -8.236 6.225 42.176 1.00 11.40 180 MET B N 1
ATOM 4281 C CA . MET B 1 179 ? -7.549 6.317 40.902 1.00 11.40 180 MET B CA 1
ATOM 4282 C C . MET B 1 179 ? -6.372 7.251 40.976 1.00 11.40 180 MET B C 1
ATOM 4283 O O . MET B 1 179 ? -6.529 8.462 41.117 1.00 11.40 180 MET B O 1
ATOM 4288 N N . ASN B 1 180 ? -5.182 6.698 40.863 1.00 11.40 181 ASN B N 1
ATOM 4289 C CA . ASN B 1 180 ? -4.007 7.526 40.934 1.00 11.40 181 ASN B CA 1
ATOM 4290 C C . ASN B 1 180 ? -3.000 7.042 39.939 1.00 11.40 181 ASN B C 1
ATOM 4291 O O . ASN B 1 180 ? -2.949 5.862 39.611 1.00 11.40 181 ASN B O 1
ATOM 4296 N N . ALA B 1 181 ? -2.214 7.981 39.445 1.00 11.40 182 ALA B N 1
ATOM 4297 C CA . ALA B 1 181 ? -1.174 7.703 38.480 1.00 11.40 182 ALA B CA 1
ATOM 4298 C C . ALA B 1 181 ? -0.953 6.225 38.161 1.00 11.40 182 ALA B C 1
ATOM 4299 O O . ALA B 1 181 ? -1.370 5.740 37.116 1.00 11.40 182 ALA B O 1
ATOM 4301 N N . SER B 1 182 ? -0.297 5.509 39.067 1.00 11.40 183 SER B N 1
ATOM 4302 C CA . SER B 1 182 ? -0.007 4.100 38.852 1.00 11.40 183 SER B CA 1
ATOM 4303 C C . SER B 1 182 ? -1.256 3.266 38.657 1.00 11.40 183 SER B C 1
ATOM 4304 O O . SER B 1 182 ? -1.462 2.720 37.586 1.00 11.40 183 SER B O 1
ATOM 4307 N N . THR B 1 183 ? -2.091 3.157 39.682 1.00 11.40 184 THR B N 1
ATOM 4308 C CA . THR B 1 183 ? -3.310 2.374 39.548 1.00 11.40 184 THR B CA 1
ATOM 4309 C C . THR B 1 183 ? -3.944 2.601 38.188 1.00 11.40 184 THR B C 1
ATOM 4310 O O . THR B 1 183 ? -4.453 1.678 37.574 1.00 11.40 184 THR B O 1
ATOM 4314 N N . PHE B 1 184 ? -3.913 3.842 37.721 1.00 11.40 185 PHE B N 1
ATOM 4315 C CA . PHE B 1 184 ? -4.476 4.171 36.417 1.00 11.40 185 PHE B CA 1
ATOM 4316 C C . PHE B 1 184 ? -3.579 3.580 35.352 1.00 11.40 185 PHE B C 1
ATOM 4317 O O . PHE B 1 184 ? -4.042 3.103 34.331 1.00 11.40 185 PHE B O 1
ATOM 4325 N N . SER B 1 185 ? -2.282 3.615 35.607 1.00 11.40 186 SER B N 1
ATOM 4326 C CA . SER B 1 185 ? -1.314 3.081 34.672 1.00 11.40 186 SER B CA 1
ATOM 4327 C C . SER B 1 185 ? -1.606 1.621 34.381 1.00 11.40 186 SER B C 1
ATOM 4328 O O . SER B 1 185 ? -1.650 1.206 33.233 1.00 11.40 186 SER B O 1
ATOM 4331 N N . ALA B 1 186 ? -1.806 0.835 35.423 1.00 11.40 187 ALA B N 1
ATOM 4332 C CA . ALA B 1 186 ? -2.074 -0.574 35.220 1.00 11.40 187 ALA B CA 1
ATOM 4333 C C . ALA B 1 186 ? -3.322 -0.754 34.389 1.00 11.40 187 ALA B C 1
ATOM 4334 O O . ALA B 1 186 ? -3.304 -1.454 33.384 1.00 11.40 187 ALA B O 1
ATOM 4336 N N . ARG B 1 187 ? -4.414 -0.125 34.802 1.00 11.40 188 ARG B N 1
ATOM 4337 C CA . ARG B 1 187 ? -5.640 -0.270 34.054 1.00 11.40 188 ARG B CA 1
ATOM 4338 C C . ARG B 1 187 ? -5.310 -0.022 32.604 1.00 11.40 188 ARG B C 1
ATOM 4339 O O . ARG B 1 187 ? -5.484 -0.902 31.772 1.00 11.40 188 ARG B O 1
ATOM 4347 N N . VAL B 1 188 ? -4.791 1.162 32.303 1.00 11.40 189 VAL B N 1
ATOM 4348 C CA . VAL B 1 188 ? -4.435 1.502 30.930 1.00 11.40 189 VAL B CA 1
ATOM 4349 C C . VAL B 1 188 ? -3.711 0.354 30.269 1.00 11.40 189 VAL B C 1
ATOM 4350 O O . VAL B 1 188 ? -4.099 -0.092 29.202 1.00 11.40 189 VAL B O 1
ATOM 4354 N N . THR B 1 189 ? -2.656 -0.127 30.907 1.00 11.40 190 THR B N 1
ATOM 4355 C CA . THR B 1 189 ? -1.881 -1.223 30.348 1.00 11.40 190 THR B CA 1
ATOM 4356 C C . THR B 1 189 ? -2.690 -2.488 30.113 1.00 11.40 190 THR B C 1
ATOM 4357 O O . THR B 1 189 ? -2.526 -3.151 29.098 1.00 11.40 190 THR B O 1
ATOM 4361 N N . LEU B 1 190 ? -3.568 -2.839 31.039 1.00 11.40 191 LEU B N 1
ATOM 4362 C CA . LEU B 1 190 ? -4.333 -4.052 30.834 1.00 11.40 191 LEU B CA 1
ATOM 4363 C C . LEU B 1 190 ? -5.356 -3.821 29.751 1.00 11.40 191 LEU B C 1
ATOM 4364 O O . LEU B 1 190 ? -5.882 -4.768 29.186 1.00 11.40 191 LEU B O 1
ATOM 4369 N N . SER B 1 191 ? -5.626 -2.552 29.468 1.00 11.40 192 SER B N 1
ATOM 4370 C CA . SER B 1 191 ? -6.606 -2.165 28.464 1.00 11.40 192 SER B CA 1
ATOM 4371 C C . SER B 1 191 ? -6.490 -2.913 27.144 1.00 11.40 192 SER B C 1
ATOM 4372 O O . SER B 1 191 ? -7.493 -3.098 26.462 1.00 11.40 192 SER B O 1
ATOM 4375 N N . THR B 1 192 ? -5.283 -3.346 26.778 1.00 11.40 193 THR B N 1
ATOM 4376 C CA . THR B 1 192 ? -5.084 -4.063 25.514 1.00 11.40 193 THR B CA 1
ATOM 4377 C C . THR B 1 192 ? -5.007 -5.573 25.681 1.00 11.40 193 THR B C 1
ATOM 4378 O O . THR B 1 192 ? -4.228 -6.241 25.014 1.00 11.40 193 THR B O 1
ATOM 4382 N N . GLU B 1 193 ? -5.836 -6.101 26.569 1.00 11.40 194 GLU B N 1
ATOM 4383 C CA . GLU B 1 193 ? -5.878 -7.525 26.860 1.00 11.40 194 GLU B CA 1
ATOM 4384 C C . GLU B 1 193 ? -4.510 -8.084 27.240 1.00 11.40 194 GLU B C 1
ATOM 4385 O O . GLU B 1 193 ? -4.156 -9.196 26.865 1.00 11.40 194 GLU B O 1
ATOM 4391 N N . SER B 1 194 ? -3.761 -7.311 28.026 1.00 11.40 195 SER B N 1
ATOM 4392 C CA . SER B 1 194 ? -2.430 -7.718 28.466 1.00 11.40 195 SER B CA 1
ATOM 4393 C C . SER B 1 194 ? -2.465 -8.524 29.764 1.00 11.40 195 SER B C 1
ATOM 4394 O O . SER B 1 194 ? -3.543 -8.895 30.216 1.00 11.40 195 SER B O 1
ATOM 4397 N N . ASP B 1 195 ? -1.300 -8.791 30.365 1.00 11.40 196 ASP B N 1
ATOM 4398 C CA . ASP B 1 195 ? -1.230 -9.596 31.594 1.00 11.40 196 ASP B CA 1
ATOM 4399 C C . ASP B 1 195 ? -1.133 -8.835 32.903 1.00 11.40 196 ASP B C 1
ATOM 4400 O O . ASP B 1 195 ? -0.767 -7.674 32.936 1.00 11.40 196 ASP B O 1
ATOM 4405 N N . LEU B 1 196 ? -1.462 -9.508 33.995 1.00 11.40 197 LEU B N 1
ATOM 4406 C CA . LEU B 1 196 ? -1.406 -8.873 35.293 1.00 11.40 197 LEU B CA 1
ATOM 4407 C C . LEU B 1 196 ? -0.021 -8.320 35.510 1.00 11.40 197 LEU B C 1
ATOM 4408 O O . LEU B 1 196 ? 0.135 -7.155 35.854 1.00 11.40 197 LEU B O 1
ATOM 4413 N N . VAL B 1 197 ? 0.987 -9.157 35.297 1.00 11.40 198 VAL B N 1
ATOM 4414 C CA . VAL B 1 197 ? 2.373 -8.745 35.483 1.00 11.40 198 VAL B CA 1
ATOM 4415 C C . VAL B 1 197 ? 2.724 -7.494 34.688 1.00 11.40 198 VAL B C 1
ATOM 4416 O O . VAL B 1 197 ? 3.221 -6.505 35.233 1.00 11.40 198 VAL B O 1
ATOM 4420 N N . SER B 1 198 ? 2.464 -7.527 33.392 1.00 11.40 199 SER B N 1
ATOM 4421 C CA . SER B 1 198 ? 2.791 -6.379 32.583 1.00 11.40 199 SER B CA 1
ATOM 4422 C C . SER B 1 198 ? 2.133 -5.139 33.155 1.00 11.40 199 SER B C 1
ATOM 4423 O O . SER B 1 198 ? 2.673 -4.050 33.035 1.00 11.40 199 SER B O 1
ATOM 4426 N N . ALA B 1 199 ? 0.983 -5.303 33.800 1.00 11.40 200 ALA B N 1
ATOM 4427 C CA . ALA B 1 199 ? 0.281 -4.167 34.392 1.00 11.40 200 ALA B CA 1
ATOM 4428 C C . ALA B 1 199 ? 0.990 -3.705 35.653 1.00 11.40 200 ALA B C 1
ATOM 4429 O O . ALA B 1 199 ? 1.325 -2.534 35.802 1.00 11.40 200 ALA B O 1
ATOM 4431 N N . VAL B 1 200 ? 1.212 -4.626 36.573 1.00 11.40 201 VAL B N 1
ATOM 4432 C CA . VAL B 1 200 ? 1.895 -4.273 37.796 1.00 11.40 201 VAL B CA 1
ATOM 4433 C C . VAL B 1 200 ? 3.251 -3.680 37.418 1.00 11.40 201 VAL B C 1
ATOM 4434 O O . VAL B 1 200 ? 3.626 -2.615 37.901 1.00 11.40 201 VAL B O 1
ATOM 4438 N N . THR B 1 201 ? 3.978 -4.365 36.539 1.00 11.40 202 THR B N 1
ATOM 4439 C CA . THR B 1 201 ? 5.284 -3.895 36.091 1.00 11.40 202 THR B CA 1
ATOM 4440 C C . THR B 1 201 ? 5.196 -2.466 35.625 1.00 11.40 202 THR B C 1
ATOM 4441 O O . THR B 1 201 ? 6.110 -1.677 35.813 1.00 11.40 202 THR B O 1
ATOM 4445 N N . ALA B 1 202 ? 4.085 -2.145 34.985 1.00 11.40 203 ALA B N 1
ATOM 4446 C CA . ALA B 1 202 ? 3.874 -0.806 34.500 1.00 11.40 203 ALA B CA 1
ATOM 4447 C C . ALA B 1 202 ? 3.701 0.074 35.712 1.00 11.40 203 ALA B C 1
ATOM 4448 O O . ALA B 1 202 ? 4.497 0.965 35.961 1.00 11.40 203 ALA B O 1
ATOM 4450 N N . ALA B 1 203 ? 2.657 -0.198 36.475 1.00 11.40 204 ALA B N 1
ATOM 4451 C CA . ALA B 1 203 ? 2.372 0.569 37.673 1.00 11.40 204 ALA B CA 1
ATOM 4452 C C . ALA B 1 203 ? 3.646 0.788 38.469 1.00 11.40 204 ALA B C 1
ATOM 4453 O O . ALA B 1 203 ? 3.969 1.907 38.844 1.00 11.40 204 ALA B O 1
ATOM 4455 N N . LEU B 1 204 ? 4.365 -0.293 38.732 1.00 11.40 205 LEU B N 1
ATOM 4456 C CA . LEU B 1 204 ? 5.610 -0.201 39.473 1.00 11.40 205 LEU B CA 1
ATOM 4457 C C . LEU B 1 204 ? 6.479 0.883 38.857 1.00 11.40 205 LEU B C 1
ATOM 4458 O O . LEU B 1 204 ? 6.863 1.835 39.526 1.00 11.40 205 LEU B O 1
ATOM 4463 N N . GLY B 1 205 ? 6.777 0.729 37.570 1.00 11.40 206 GLY B N 1
ATOM 4464 C CA . GLY B 1 205 ? 7.601 1.700 36.881 1.00 11.40 206 GLY B CA 1
ATOM 4465 C C . GLY B 1 205 ? 7.086 3.094 37.145 1.00 11.40 206 GLY B C 1
ATOM 4466 O O . GLY B 1 205 ? 7.854 4.034 37.272 1.00 11.40 206 GLY B O 1
ATOM 4467 N N . THR B 1 206 ? 5.773 3.225 37.244 1.00 11.40 207 THR B N 1
ATOM 4468 C CA . THR B 1 206 ? 5.157 4.517 37.485 1.00 11.40 207 THR B CA 1
ATOM 4469 C C . THR B 1 206 ? 5.325 4.989 38.910 1.00 11.40 207 THR B C 1
ATOM 4470 O O . THR B 1 206 ? 5.379 6.183 39.151 1.00 11.40 207 THR B O 1
ATOM 4474 N N . MET B 1 207 ? 5.388 4.061 39.857 1.00 11.40 208 MET B N 1
ATOM 4475 C CA . MET B 1 207 ? 5.560 4.434 41.253 1.00 11.40 208 MET B CA 1
ATOM 4476 C C . MET B 1 207 ? 6.932 5.027 41.468 1.00 11.40 208 MET B C 1
ATOM 4477 O O . MET B 1 207 ? 7.062 6.029 42.154 1.00 11.40 208 MET B O 1
ATOM 4482 N N . LYS B 1 208 ? 7.956 4.411 40.876 1.00 11.40 209 LYS B N 1
ATOM 4483 C CA . LYS B 1 208 ? 9.336 4.881 41.029 1.00 11.40 209 LYS B CA 1
ATOM 4484 C C . LYS B 1 208 ? 9.401 6.401 41.042 1.00 11.40 209 LYS B C 1
ATOM 4485 O O . LYS B 1 208 ? 10.124 6.998 41.849 1.00 11.40 209 LYS B O 1
ATOM 4491 N N . GLY B 1 209 ? 8.636 7.013 40.145 1.00 11.40 210 GLY B N 1
ATOM 4492 C CA . GLY B 1 209 ? 8.603 8.457 40.055 1.00 11.40 210 GLY B CA 1
ATOM 4493 C C . GLY B 1 209 ? 8.583 9.090 41.427 1.00 11.40 210 GLY B C 1
ATOM 4494 O O . GLY B 1 209 ? 8.076 8.493 42.375 1.00 11.40 210 GLY B O 1
ATOM 4495 N N . PRO B 1 210 ? 9.142 10.298 41.573 1.00 11.40 211 PRO B N 1
ATOM 4496 C CA . PRO B 1 210 ? 9.150 10.951 42.879 1.00 11.40 211 PRO B CA 1
ATOM 4497 C C . PRO B 1 210 ? 7.856 11.658 43.257 1.00 11.40 211 PRO B C 1
ATOM 4498 O O . PRO B 1 210 ? 7.633 11.948 44.427 1.00 11.40 211 PRO B O 1
ATOM 4502 N N . LEU B 1 211 ? 6.992 11.920 42.284 1.00 11.40 212 LEU B N 1
ATOM 4503 C CA . LEU B 1 211 ? 5.739 12.615 42.567 1.00 11.40 212 LEU B CA 1
ATOM 4504 C C . LEU B 1 211 ? 4.648 11.719 43.132 1.00 11.40 212 LEU B C 1
ATOM 4505 O O . LEU B 1 211 ? 3.570 12.185 43.502 1.00 11.40 212 LEU B O 1
ATOM 4510 N N . HIS B 1 212 ? 4.944 10.431 43.207 1.00 23.92 213 HIS B N 1
ATOM 4511 C CA . HIS B 1 212 ? 4.000 9.458 43.725 1.00 23.92 213 HIS B CA 1
ATOM 4512 C C . HIS B 1 212 ? 4.750 8.628 44.750 1.00 23.92 213 HIS B C 1
ATOM 4513 O O . HIS B 1 212 ? 5.831 8.127 44.473 1.00 23.92 213 HIS B O 1
ATOM 4520 N N . GLY B 1 213 ? 4.184 8.504 45.941 1.00 23.92 214 GLY B N 1
ATOM 4521 C CA . GLY B 1 213 ? 4.812 7.717 46.986 1.00 23.92 214 GLY B CA 1
ATOM 4522 C C . GLY B 1 213 ? 6.295 7.923 47.231 1.00 23.92 214 GLY B C 1
ATOM 4523 O O . GLY B 1 213 ? 7.056 6.962 47.315 1.00 23.92 214 GLY B O 1
ATOM 4524 N N . GLY B 1 214 ? 6.717 9.171 47.345 1.00 23.92 215 GLY B N 1
ATOM 4525 C CA . GLY B 1 214 ? 8.115 9.424 47.613 1.00 23.92 215 GLY B CA 1
ATOM 4526 C C . GLY B 1 214 ? 8.226 9.546 49.112 1.00 23.92 215 GLY B C 1
ATOM 4527 O O . GLY B 1 214 ? 7.238 9.847 49.767 1.00 23.92 215 GLY B O 1
ATOM 4528 N N . ALA B 1 215 ? 9.406 9.308 49.663 1.00 23.92 216 ALA B N 1
ATOM 4529 C CA . ALA B 1 215 ? 9.578 9.413 51.098 1.00 23.92 216 ALA B CA 1
ATOM 4530 C C . ALA B 1 215 ? 9.304 10.835 51.546 1.00 23.92 216 ALA B C 1
ATOM 4531 O O . ALA B 1 215 ? 9.547 11.779 50.799 1.00 23.92 216 ALA B O 1
ATOM 4533 N N . PRO B 1 216 ? 8.780 11.006 52.772 1.00 23.92 217 PRO B N 1
ATOM 4534 C CA . PRO B 1 216 ? 8.458 12.300 53.364 1.00 23.92 217 PRO B CA 1
ATOM 4535 C C . PRO B 1 216 ? 9.701 12.862 54.002 1.00 23.92 217 PRO B C 1
ATOM 4536 O O . PRO B 1 216 ? 9.642 13.471 55.057 1.00 23.92 217 PRO B O 1
ATOM 4540 N N . SER B 1 217 ? 10.835 12.616 53.368 1.00 23.92 218 SER B N 1
ATOM 4541 C CA . SER B 1 217 ? 12.114 13.113 53.843 1.00 23.92 218 SER B CA 1
ATOM 4542 C C . SER B 1 217 ? 11.965 14.477 54.524 1.00 23.92 218 SER B C 1
ATOM 4543 O O . SER B 1 217 ? 12.475 14.690 55.620 1.00 23.92 218 SER B O 1
ATOM 4546 N N . ALA B 1 218 ? 11.258 15.395 53.873 1.00 23.92 219 ALA B N 1
ATOM 4547 C CA . ALA B 1 218 ? 11.046 16.732 54.423 1.00 23.92 219 ALA B CA 1
ATOM 4548 C C . ALA B 1 218 ? 10.552 16.676 55.871 1.00 23.92 219 ALA B C 1
ATOM 4549 O O . ALA B 1 218 ? 10.936 17.487 56.710 1.00 23.92 219 ALA B O 1
ATOM 4551 N N . VAL B 1 219 ? 9.689 15.712 56.153 1.00 23.92 220 VAL B N 1
ATOM 4552 C CA . VAL B 1 219 ? 9.156 15.538 57.489 1.00 23.92 220 VAL B CA 1
ATOM 4553 C C . VAL B 1 219 ? 10.161 14.769 58.320 1.00 23.92 220 VAL B C 1
ATOM 4554 O O . VAL B 1 219 ? 10.564 15.222 59.380 1.00 23.92 220 VAL B O 1
ATOM 4558 N N . THR B 1 220 ? 10.571 13.604 57.835 1.00 23.92 221 THR B N 1
ATOM 4559 C CA . THR B 1 220 ? 11.527 12.790 58.566 1.00 23.92 221 THR B CA 1
ATOM 4560 C C . THR B 1 220 ? 12.603 13.661 59.209 1.00 23.92 221 THR B C 1
ATOM 4561 O O . THR B 1 220 ? 12.963 13.431 60.358 1.00 23.92 221 THR B O 1
ATOM 4565 N N . LYS B 1 221 ? 13.104 14.671 58.497 1.00 23.92 222 LYS B N 1
ATOM 4566 C CA . LYS B 1 221 ? 14.134 15.540 59.076 1.00 23.92 222 LYS B CA 1
ATOM 4567 C C . LYS B 1 221 ? 13.556 16.339 60.233 1.00 23.92 222 LYS B C 1
ATOM 4568 O O . LYS B 1 221 ? 14.179 16.477 61.282 1.00 23.92 222 LYS B O 1
ATOM 4574 N N . MET B 1 222 ? 12.361 16.874 60.035 1.00 23.92 223 MET B N 1
ATOM 4575 C CA . MET B 1 222 ? 11.716 17.641 61.076 1.00 23.92 223 MET B CA 1
ATOM 4576 C C . MET B 1 222 ? 11.828 16.909 62.386 1.00 23.92 223 MET B C 1
ATOM 4577 O O . MET B 1 222 ? 12.297 17.459 63.369 1.00 23.92 223 MET B O 1
ATOM 4582 N N . LEU B 1 223 ? 11.397 15.658 62.397 1.00 23.92 224 LEU B N 1
ATOM 4583 C CA . LEU B 1 223 ? 11.446 14.862 63.611 1.00 23.92 224 LEU B CA 1
ATOM 4584 C C . LEU B 1 223 ? 12.867 14.618 64.089 1.00 23.92 224 LEU B C 1
ATOM 4585 O O . LEU B 1 223 ? 13.186 14.844 65.250 1.00 23.92 224 LEU B O 1
ATOM 4590 N N . GLU B 1 224 ? 13.716 14.153 63.184 1.00 23.92 225 GLU B N 1
ATOM 4591 C CA . GLU B 1 224 ? 15.113 13.859 63.489 1.00 23.92 225 GLU B CA 1
ATOM 4592 C C . GLU B 1 224 ? 15.837 15.046 64.123 1.00 23.92 225 GLU B C 1
ATOM 4593 O O . GLU B 1 224 ? 16.879 14.878 64.760 1.00 23.92 225 GLU B O 1
ATOM 4599 N N . ASP B 1 225 ? 15.287 16.243 63.948 1.00 23.92 226 ASP B N 1
ATOM 4600 C CA . ASP B 1 225 ? 15.908 17.441 64.488 1.00 23.92 226 ASP B CA 1
ATOM 4601 C C . ASP B 1 225 ? 15.518 17.757 65.927 1.00 23.92 226 ASP B C 1
ATOM 4602 O O . ASP B 1 225 ? 16.028 18.714 66.515 1.00 23.92 226 ASP B O 1
ATOM 4607 N N . ILE B 1 226 ? 14.641 16.954 66.514 1.00 23.92 227 ILE B N 1
ATOM 4608 C CA . ILE B 1 226 ? 14.218 17.219 67.882 1.00 23.92 227 ILE B CA 1
ATOM 4609 C C . ILE B 1 226 ? 13.891 15.996 68.706 1.00 23.92 227 ILE B C 1
ATOM 4610 O O . ILE B 1 226 ? 12.849 15.949 69.351 1.00 23.92 227 ILE B O 1
ATOM 4615 N N . GLY B 1 227 ? 14.797 15.025 68.696 1.00 23.92 228 GLY B N 1
ATOM 4616 C CA . GLY B 1 227 ? 14.606 13.788 69.433 1.00 23.92 228 GLY B CA 1
ATOM 4617 C C . GLY B 1 227 ? 13.747 13.812 70.693 1.00 23.92 228 GLY B C 1
ATOM 4618 O O . GLY B 1 227 ? 13.148 12.787 71.045 1.00 23.92 228 GLY B O 1
ATOM 4619 N N . GLU B 1 228 ? 13.684 14.952 71.384 1.00 23.92 229 GLU B N 1
ATOM 4620 C CA . GLU B 1 228 ? 12.882 15.055 72.610 1.00 23.92 229 GLU B CA 1
ATOM 4621 C C . GLU B 1 228 ? 11.669 15.989 72.461 1.00 23.92 229 GLU B C 1
ATOM 4622 O O . GLU B 1 228 ? 11.695 16.939 71.678 1.00 23.92 229 GLU B O 1
ATOM 4628 N N . LYS B 1 229 ? 10.604 15.694 73.202 1.00 23.92 230 LYS B N 1
ATOM 4629 C CA . LYS B 1 229 ? 9.384 16.492 73.146 1.00 23.92 230 LYS B CA 1
ATOM 4630 C C . LYS B 1 229 ? 9.589 17.941 73.591 1.00 23.92 230 LYS B C 1
ATOM 4631 O O . LYS B 1 229 ? 8.893 18.831 73.115 1.00 23.92 230 LYS B O 1
ATOM 4637 N N . GLU B 1 230 ? 10.525 18.184 74.508 1.00 23.92 231 GLU B N 1
ATOM 4638 C CA . GLU B 1 230 ? 10.766 19.545 74.997 1.00 23.92 231 GLU B CA 1
ATOM 4639 C C . GLU B 1 230 ? 10.890 20.541 73.851 1.00 23.92 231 GLU B C 1
ATOM 4640 O O . GLU B 1 230 ? 10.115 21.496 73.774 1.00 23.92 231 GLU B O 1
ATOM 4646 N N . HIS B 1 231 ? 11.858 20.303 72.963 1.00 23.92 232 HIS B N 1
ATOM 4647 C CA . HIS B 1 231 ? 12.122 21.174 71.808 1.00 23.92 232 HIS B CA 1
ATOM 4648 C C . HIS B 1 231 ? 10.933 21.251 70.859 1.00 23.92 232 HIS B C 1
ATOM 4649 O O . HIS B 1 231 ? 11.026 21.879 69.811 1.00 23.92 232 HIS B O 1
ATOM 4656 N N . ALA B 1 232 ? 9.834 20.592 71.211 1.00 23.92 233 ALA B N 1
ATOM 4657 C CA . ALA B 1 232 ? 8.631 20.596 70.381 1.00 23.92 233 ALA B CA 1
ATOM 4658 C C . ALA B 1 232 ? 8.324 21.988 69.840 1.00 23.92 233 ALA B C 1
ATOM 4659 O O . ALA B 1 232 ? 8.742 22.326 68.733 1.00 23.92 233 ALA B O 1
ATOM 4661 N N . GLU B 1 233 ? 7.598 22.789 70.624 1.00 23.92 234 GLU B N 1
ATOM 4662 C CA . GLU B 1 233 ? 7.230 24.141 70.207 1.00 23.92 234 GLU B CA 1
ATOM 4663 C C . GLU B 1 233 ? 8.417 24.927 69.662 1.00 23.92 234 GLU B C 1
ATOM 4664 O O . GLU B 1 233 ? 8.370 25.403 68.531 1.00 23.92 234 GLU B O 1
ATOM 4670 N N . ALA B 1 234 ? 9.482 25.045 70.448 1.00 23.92 235 ALA B N 1
ATOM 4671 C CA . ALA B 1 234 ? 10.676 25.772 70.018 1.00 23.92 235 ALA B CA 1
ATOM 4672 C C . ALA B 1 234 ? 10.855 25.740 68.501 1.00 23.92 235 ALA B C 1
ATOM 4673 O O . ALA B 1 234 ? 10.726 26.766 67.835 1.00 23.92 235 ALA B O 1
ATOM 4675 N N . TYR B 1 235 ? 11.138 24.548 67.972 1.00 23.92 236 TYR B N 1
ATOM 4676 C CA . TYR B 1 235 ? 11.358 24.317 66.536 1.00 23.92 236 TYR B CA 1
ATOM 4677 C C . TYR B 1 235 ? 10.226 24.868 65.705 1.00 23.92 236 TYR B C 1
ATOM 4678 O O . TYR B 1 235 ? 10.411 25.794 64.918 1.00 23.92 236 TYR B O 1
ATOM 4687 N N . LEU B 1 236 ? 9.054 24.274 65.869 1.00 23.92 237 LEU B N 1
ATOM 4688 C CA . LEU B 1 236 ? 7.894 24.721 65.134 1.00 23.92 237 LEU B CA 1
ATOM 4689 C C . LEU B 1 236 ? 7.856 26.243 65.163 1.00 23.92 237 LEU B C 1
ATOM 4690 O O . LEU B 1 236 ? 8.036 26.899 64.131 1.00 23.92 237 LEU B O 1
ATOM 4695 N N . LYS B 1 237 ? 7.655 26.795 66.353 1.00 23.92 238 LYS B N 1
ATOM 4696 C CA . LYS B 1 237 ? 7.592 28.238 66.544 1.00 23.92 238 LYS B CA 1
ATOM 4697 C C . LYS B 1 237 ? 8.577 29.005 65.657 1.00 23.92 238 LYS B C 1
ATOM 4698 O O . LYS B 1 237 ? 8.166 29.916 64.940 1.00 23.92 238 LYS B O 1
ATOM 4704 N N . GLU B 1 238 ? 9.860 28.640 65.672 1.00 23.92 239 GLU B N 1
ATOM 4705 C CA . GLU B 1 238 ? 10.836 29.370 64.849 1.00 23.92 239 GLU B CA 1
ATOM 4706 C C . GLU B 1 238 ? 10.480 29.511 63.379 1.00 23.92 239 GLU B C 1
ATOM 4707 O O . GLU B 1 238 ? 10.247 30.625 62.894 1.00 23.92 239 GLU B O 1
ATOM 4713 N N . LYS B 1 239 ? 10.448 28.391 62.663 1.00 23.92 240 LYS B N 1
ATOM 4714 C CA . LYS B 1 239 ? 10.165 28.449 61.239 1.00 23.92 240 LYS B CA 1
ATOM 4715 C C . LYS B 1 239 ? 8.743 28.878 60.926 1.00 23.92 240 LYS B C 1
ATOM 4716 O O . LYS B 1 239 ? 8.422 29.167 59.775 1.00 23.92 240 LYS B O 1
ATOM 4722 N N . LEU B 1 240 ? 7.900 28.959 61.948 1.00 23.92 241 LEU B N 1
ATOM 4723 C CA . LEU B 1 240 ? 6.523 29.370 61.723 1.00 23.92 241 LEU B CA 1
ATOM 4724 C C . LEU B 1 240 ? 6.385 30.886 61.803 1.00 23.92 241 LEU B C 1
ATOM 4725 O O . LEU B 1 240 ? 5.318 31.441 61.528 1.00 23.92 241 LEU B O 1
ATOM 4730 N N . GLU B 1 241 ? 7.473 31.559 62.166 1.00 23.92 242 GLU B N 1
ATOM 4731 C CA . GLU B 1 241 ? 7.445 33.008 62.262 1.00 23.92 242 GLU B CA 1
ATOM 4732 C C . GLU B 1 241 ? 7.808 33.691 60.965 1.00 23.92 242 GLU B C 1
ATOM 4733 O O . GLU B 1 241 ? 7.123 34.646 60.584 1.00 23.92 242 GLU B O 1
ATOM 4739 N N . LYS B 1 242 ? 8.864 33.244 60.279 1.00 23.92 243 LYS B N 1
ATOM 4740 C CA . LYS B 1 242 ? 9.165 33.893 58.998 1.00 23.92 243 LYS B CA 1
ATOM 4741 C C . LYS B 1 242 ? 8.312 33.241 57.901 1.00 23.92 243 LYS B C 1
ATOM 4742 O O . LYS B 1 242 ? 8.591 33.355 56.699 1.00 23.92 243 LYS B O 1
ATOM 4748 N N . GLY B 1 243 ? 7.259 32.557 58.333 1.00 23.92 244 GLY B N 1
ATOM 4749 C CA . GLY B 1 243 ? 6.348 31.957 57.384 1.00 23.92 244 GLY B CA 1
ATOM 4750 C C . GLY B 1 243 ? 6.723 30.643 56.742 1.00 23.92 244 GLY B C 1
ATOM 4751 O O . GLY B 1 243 ? 5.999 30.211 55.840 1.00 23.92 244 GLY B O 1
ATOM 4752 N N . GLU B 1 244 ? 7.827 30.014 57.159 1.00 23.92 245 GLU B N 1
ATOM 4753 C CA . GLU B 1 244 ? 8.188 28.715 56.582 1.00 23.92 245 GLU B CA 1
ATOM 4754 C C . GLU B 1 244 ? 6.969 27.803 56.850 1.00 23.92 245 GLU B C 1
ATOM 4755 O O . GLU B 1 244 ? 6.196 28.052 57.779 1.00 23.92 245 GLU B O 1
ATOM 4761 N N . ARG B 1 245 ? 6.778 26.773 56.030 1.00 23.92 246 ARG B N 1
ATOM 4762 C CA . ARG B 1 245 ? 5.638 25.873 56.203 1.00 23.92 246 ARG B CA 1
ATOM 4763 C C . ARG B 1 245 ? 5.997 24.592 56.964 1.00 23.92 246 ARG B C 1
ATOM 4764 O O . ARG B 1 245 ? 7.121 24.106 56.864 1.00 23.92 246 ARG B O 1
ATOM 4772 N N . LEU B 1 246 ? 5.041 24.065 57.731 1.00 23.92 247 LEU B N 1
ATOM 4773 C CA . LEU B 1 246 ? 5.227 22.837 58.516 1.00 23.92 247 LEU B CA 1
ATOM 4774 C C . LEU B 1 246 ? 4.878 21.627 57.650 1.00 23.92 247 LEU B C 1
ATOM 4775 O O . LEU B 1 246 ? 3.703 21.312 57.439 1.00 23.92 247 LEU B O 1
ATOM 4780 N N . MET B 1 247 ? 5.922 20.940 57.196 1.00 23.92 248 MET B N 1
ATOM 4781 C CA . MET B 1 247 ? 5.834 19.809 56.277 1.00 23.92 248 MET B CA 1
ATOM 4782 C C . MET B 1 247 ? 4.705 18.765 56.279 1.00 23.92 248 MET B C 1
ATOM 4783 O O . MET B 1 247 ? 4.151 18.462 55.213 1.00 23.92 248 MET B O 1
ATOM 4788 N N . GLY B 1 248 ? 4.334 18.207 57.422 1.00 23.92 249 GLY B N 1
ATOM 4789 C CA . GLY B 1 248 ? 3.296 17.192 57.358 1.00 23.92 249 GLY B CA 1
ATOM 4790 C C . GLY B 1 248 ? 1.855 17.649 57.420 1.00 23.92 249 GLY B C 1
ATOM 4791 O O . GLY B 1 248 ? 0.983 16.868 57.788 1.00 23.92 249 GLY B O 1
ATOM 4792 N N . PHE B 1 249 ? 1.570 18.887 57.040 1.00 23.92 250 PHE B N 1
ATOM 4793 C CA . PHE B 1 249 ? 0.195 19.350 57.163 1.00 23.92 250 PHE B CA 1
ATOM 4794 C C . PHE B 1 249 ? -0.462 20.077 56.008 1.00 23.92 250 PHE B C 1
ATOM 4795 O O . PHE B 1 249 ? 0.192 20.749 55.213 1.00 23.92 250 PHE B O 1
ATOM 4803 N N . GLY B 1 250 ? -1.785 19.945 55.963 1.00 23.92 251 GLY B N 1
ATOM 4804 C CA . GLY B 1 250 ? -2.577 20.562 54.923 1.00 23.92 251 GLY B CA 1
ATOM 4805 C C . GLY B 1 250 ? -2.679 19.567 53.801 1.00 23.92 251 GLY B C 1
ATOM 4806 O O . GLY B 1 250 ? -1.832 18.692 53.689 1.00 23.92 251 GLY B O 1
ATOM 4807 N N . HIS B 1 251 ? -3.710 19.676 52.976 1.00 23.92 252 HIS B N 1
ATOM 4808 C CA . HIS B 1 251 ? -3.840 18.747 51.868 1.00 23.92 252 HIS B CA 1
ATOM 4809 C C . HIS B 1 251 ? -4.596 19.342 50.684 1.00 23.92 252 HIS B C 1
ATOM 4810 O O . HIS B 1 251 ? -5.509 20.151 50.855 1.00 23.92 252 HIS B O 1
ATOM 4817 N N . ARG B 1 252 ? -4.188 18.930 49.485 1.00 23.92 253 ARG B N 1
ATOM 4818 C CA . ARG B 1 252 ? -4.776 19.382 48.225 1.00 23.92 253 ARG B CA 1
ATOM 4819 C C . ARG B 1 252 ? -6.211 18.905 48.010 1.00 23.92 253 ARG B C 1
ATOM 4820 O O . ARG B 1 252 ? -7.077 19.674 47.587 1.00 23.92 253 ARG B O 1
ATOM 4828 N N . VAL B 1 253 ? -6.443 17.626 48.292 1.00 23.92 254 VAL B N 1
ATOM 4829 C CA . VAL B 1 253 ? -7.747 17.005 48.078 1.00 23.92 254 VAL B CA 1
ATOM 4830 C C . VAL B 1 253 ? -8.628 16.887 49.328 1.00 23.92 254 VAL B C 1
ATOM 4831 O O . VAL B 1 253 ? -9.854 16.752 49.224 1.00 23.92 254 VAL B O 1
ATOM 4835 N N . TYR B 1 254 ? -8.018 16.924 50.509 1.00 23.92 255 TYR B N 1
ATOM 4836 C CA . TYR B 1 254 ? -8.796 16.835 51.742 1.00 23.92 255 TYR B CA 1
ATOM 4837 C C . TYR B 1 254 ? -9.073 18.208 52.334 1.00 23.92 255 TYR B C 1
ATOM 4838 O O . TYR B 1 254 ? -8.207 18.835 52.961 1.00 23.92 255 TYR B O 1
ATOM 4847 N N . LYS B 1 255 ? -10.286 18.689 52.118 1.00 23.92 256 LYS B N 1
ATOM 4848 C CA . LYS B 1 255 ? -10.644 19.971 52.664 1.00 23.92 256 LYS B CA 1
ATOM 4849 C C . LYS B 1 255 ? -10.694 19.787 54.182 1.00 23.92 256 LYS B C 1
ATOM 4850 O O . LYS B 1 255 ? -10.140 20.595 54.925 1.00 23.92 256 LYS B O 1
ATOM 4856 N N . THR B 1 256 ? -11.350 18.720 54.639 1.00 23.92 257 THR B N 1
ATOM 4857 C CA . THR B 1 256 ? -11.414 18.408 56.070 1.00 23.92 257 THR B CA 1
ATOM 4858 C C . THR B 1 256 ? -10.155 17.586 56.321 1.00 23.92 257 THR B C 1
ATOM 4859 O O . THR B 1 256 ? -9.398 17.328 55.384 1.00 23.92 257 THR B O 1
ATOM 4863 N N . LYS B 1 257 ? -9.907 17.179 57.560 1.00 23.92 258 LYS B N 1
ATOM 4864 C CA . LYS B 1 257 ? -8.713 16.388 57.820 1.00 23.92 258 LYS B CA 1
ATOM 4865 C C . LYS B 1 257 ? -8.670 15.039 57.113 1.00 23.92 258 LYS B C 1
ATOM 4866 O O . LYS B 1 257 ? -9.696 14.477 56.746 1.00 23.92 258 LYS B O 1
ATOM 4872 N N . ASP B 1 258 ? -7.452 14.544 56.924 1.00 23.92 259 ASP B N 1
ATOM 4873 C CA . ASP B 1 258 ? -7.192 13.277 56.253 1.00 23.92 259 ASP B CA 1
ATOM 4874 C C . ASP B 1 258 ? -7.538 12.109 57.148 1.00 23.92 259 ASP B C 1
ATOM 4875 O O . ASP B 1 258 ? -7.051 12.019 58.269 1.00 23.92 259 ASP B O 1
ATOM 4880 N N . PRO B 1 259 ? -8.366 11.181 56.656 1.00 23.92 260 PRO B N 1
ATOM 4881 C CA . PRO B 1 259 ? -8.782 10.004 57.417 1.00 23.92 260 PRO B CA 1
ATOM 4882 C C . PRO B 1 259 ? -7.615 9.073 57.680 1.00 23.92 260 PRO B C 1
ATOM 4883 O O . PRO B 1 259 ? -7.510 8.495 58.750 1.00 23.92 260 PRO B O 1
ATOM 4887 N N . ARG B 1 260 ? -6.741 8.935 56.693 1.00 23.92 261 ARG B N 1
ATOM 4888 C CA . ARG B 1 260 ? -5.567 8.088 56.822 1.00 23.92 261 ARG B CA 1
ATOM 4889 C C . ARG B 1 260 ? -4.712 8.637 57.945 1.00 23.92 261 ARG B C 1
ATOM 4890 O O . ARG B 1 260 ? -4.389 7.939 58.895 1.00 23.92 261 ARG B O 1
ATOM 4898 N N . ALA B 1 261 ? -4.344 9.902 57.829 1.00 23.92 262 ALA B N 1
ATOM 4899 C CA . ALA B 1 261 ? -3.530 10.531 58.846 1.00 23.92 262 ALA B CA 1
ATOM 4900 C C . ALA B 1 261 ? -4.214 10.348 60.176 1.00 23.92 262 ALA B C 1
ATOM 4901 O O . ALA B 1 261 ? -3.574 10.178 61.199 1.00 23.92 262 ALA B O 1
ATOM 4903 N N . GLU B 1 262 ? -5.535 10.373 60.148 1.00 23.92 263 GLU B N 1
ATOM 4904 C CA . GLU B 1 262 ? -6.319 10.231 61.360 1.00 23.92 263 GLU B CA 1
ATOM 4905 C C . GLU B 1 262 ? -6.212 8.820 61.910 1.00 23.92 263 GLU B C 1
ATOM 4906 O O . GLU B 1 262 ? -5.804 8.616 63.047 1.00 23.92 263 GLU B O 1
ATOM 4912 N N . ALA B 1 263 ? -6.575 7.847 61.085 1.00 23.92 264 ALA B N 1
ATOM 4913 C CA . ALA B 1 263 ? -6.531 6.448 61.479 1.00 23.92 264 ALA B CA 1
ATOM 4914 C C . ALA B 1 263 ? -5.159 6.080 61.994 1.00 23.92 264 ALA B C 1
ATOM 4915 O O . ALA B 1 263 ? -5.004 5.090 62.696 1.00 23.92 264 ALA B O 1
ATOM 4917 N N . LEU B 1 264 ? -4.158 6.873 61.644 1.00 23.92 265 LEU B N 1
ATOM 4918 C CA . LEU B 1 264 ? -2.816 6.590 62.110 1.00 23.92 265 LEU B CA 1
ATOM 4919 C C . LEU B 1 264 ? -2.608 7.159 63.493 1.00 23.92 265 LEU B C 1
ATOM 4920 O O . LEU B 1 264 ? -2.295 6.425 64.425 1.00 23.92 265 LEU B O 1
ATOM 4925 N N . ARG B 1 265 ? -2.811 8.461 63.643 1.00 23.92 266 ARG B N 1
ATOM 4926 C CA . ARG B 1 265 ? -2.608 9.079 64.942 1.00 23.92 266 ARG B CA 1
ATOM 4927 C C . ARG B 1 265 ? -3.318 8.256 66.000 1.00 23.92 266 ARG B C 1
ATOM 4928 O O . ARG B 1 265 ? -2.809 8.068 67.102 1.00 23.92 266 ARG B O 1
ATOM 4936 N N . GLN B 1 266 ? -4.469 7.711 65.643 1.00 23.92 267 GLN B N 1
ATOM 4937 C CA . GLN B 1 266 ? -5.233 6.937 66.593 1.00 23.92 267 GLN B CA 1
ATOM 4938 C C . GLN B 1 266 ? -4.515 5.672 67.022 1.00 23.92 267 GLN B C 1
ATOM 4939 O O . GLN B 1 266 ? -4.288 5.463 68.210 1.00 23.92 267 GLN B O 1
ATOM 4945 N N . LYS B 1 267 ? -4.138 4.835 66.067 1.00 23.92 268 LYS B N 1
ATOM 4946 C CA . LYS B 1 267 ? -3.467 3.594 66.418 1.00 23.92 268 LYS B CA 1
ATOM 4947 C C . LYS B 1 267 ? -2.281 3.907 67.282 1.00 23.92 268 LYS B C 1
ATOM 4948 O O . LYS B 1 267 ? -1.941 3.146 68.172 1.00 23.92 268 LYS B O 1
ATOM 4954 N N . ALA B 1 268 ? -1.653 5.040 67.023 1.00 23.92 269 ALA B N 1
ATOM 4955 C CA . ALA B 1 268 ? -0.492 5.436 67.796 1.00 23.92 269 ALA B CA 1
ATOM 4956 C C . ALA B 1 268 ? -0.835 5.577 69.270 1.00 23.92 269 ALA B C 1
ATOM 4957 O O . ALA B 1 268 ? -0.128 5.063 70.136 1.00 23.92 269 ALA B O 1
ATOM 4959 N N . GLU B 1 269 ? -1.923 6.281 69.553 1.00 23.92 270 GLU B N 1
ATOM 4960 C CA . GLU B 1 269 ? -2.337 6.486 70.930 1.00 23.92 270 GLU B CA 1
ATOM 4961 C C . GLU B 1 269 ? -2.525 5.138 71.598 1.00 23.92 270 GLU B C 1
ATOM 4962 O O . GLU B 1 269 ? -2.083 4.928 72.725 1.00 23.92 270 GLU B O 1
ATOM 4968 N N . GLU B 1 270 ? -3.163 4.219 70.890 1.00 23.92 271 GLU B N 1
ATOM 4969 C CA . GLU B 1 270 ? -3.405 2.898 71.435 1.00 23.92 271 GLU B CA 1
ATOM 4970 C C . GLU B 1 270 ? -2.114 2.270 71.963 1.00 23.92 271 GLU B C 1
ATOM 4971 O O . GLU B 1 270 ? -2.080 1.731 73.069 1.00 23.92 271 GLU B O 1
ATOM 4977 N N . VAL B 1 271 ? -1.048 2.356 71.179 1.00 23.92 272 VAL B N 1
ATOM 4978 C CA . VAL B 1 271 ? 0.219 1.766 71.578 1.00 23.92 272 VAL B CA 1
ATOM 4979 C C . VAL B 1 271 ? 1.224 2.776 72.087 1.00 23.92 272 VAL B C 1
ATOM 4980 O O . VAL B 1 271 ? 2.436 2.599 71.928 1.00 23.92 272 VAL B O 1
ATOM 4984 N N . ALA B 1 272 ? 0.728 3.838 72.706 1.00 23.92 273 ALA B N 1
ATOM 4985 C CA . ALA B 1 272 ? 1.620 4.858 73.235 1.00 23.92 273 ALA B CA 1
ATOM 4986 C C . ALA B 1 272 ? 2.593 4.238 74.233 1.00 23.92 273 ALA B C 1
ATOM 4987 O O . ALA B 1 272 ? 2.559 3.031 74.485 1.00 23.92 273 ALA B O 1
ATOM 4989 N N . GLY B 1 273 ? 3.464 5.077 74.787 1.00 23.92 274 GLY B N 1
ATOM 4990 C CA . GLY B 1 273 ? 4.439 4.644 75.774 1.00 23.92 274 GLY B CA 1
ATOM 4991 C C . GLY B 1 273 ? 5.306 3.439 75.461 1.00 23.92 274 GLY B C 1
ATOM 4992 O O . GLY B 1 273 ? 6.170 3.083 76.266 1.00 23.92 274 GLY B O 1
ATOM 4993 N N . ASN B 1 274 ? 5.095 2.806 74.311 1.00 23.92 275 ASN B N 1
ATOM 4994 C CA . ASN B 1 274 ? 5.892 1.638 73.955 1.00 23.92 275 ASN B CA 1
ATOM 4995 C C . ASN B 1 274 ? 6.899 1.949 72.872 1.00 23.92 275 ASN B C 1
ATOM 4996 O O . ASN B 1 274 ? 7.733 1.101 72.548 1.00 23.92 275 ASN B O 1
ATOM 5001 N N . ASP B 1 275 ? 6.829 3.154 72.310 1.00 23.92 276 ASP B N 1
ATOM 5002 C CA . ASP B 1 275 ? 7.760 3.518 71.253 1.00 23.92 276 ASP B CA 1
ATOM 5003 C C . ASP B 1 275 ? 8.064 5.005 71.188 1.00 23.92 276 ASP B C 1
ATOM 5004 O O . ASP B 1 275 ? 7.300 5.766 70.614 1.00 23.92 276 ASP B O 1
ATOM 5009 N N . ARG B 1 276 ? 9.196 5.412 71.757 1.00 23.92 277 ARG B N 1
ATOM 5010 C CA . ARG B 1 276 ? 9.592 6.822 71.767 1.00 23.92 277 ARG B CA 1
ATOM 5011 C C . ARG B 1 276 ? 9.548 7.533 70.415 1.00 23.92 277 ARG B C 1
ATOM 5012 O O . ARG B 1 276 ? 9.132 8.689 70.346 1.00 23.92 277 ARG B O 1
ATOM 5020 N N . ASP B 1 277 ? 9.979 6.865 69.347 1.00 23.92 278 ASP B N 1
ATOM 5021 C CA . ASP B 1 277 ? 9.952 7.482 68.022 1.00 23.92 278 ASP B CA 1
ATOM 5022 C C . ASP B 1 277 ? 8.505 7.795 67.640 1.00 23.92 278 ASP B C 1
ATOM 5023 O O . ASP B 1 277 ? 8.249 8.691 66.847 1.00 23.92 278 ASP B O 1
ATOM 5028 N N . LEU B 1 278 ? 7.563 7.053 68.212 1.00 23.92 279 LEU B N 1
ATOM 5029 C CA . LEU B 1 278 ? 6.146 7.238 67.920 1.00 23.92 279 LEU B CA 1
ATOM 5030 C C . LEU B 1 278 ? 5.482 8.210 68.855 1.00 23.92 279 LEU B C 1
ATOM 5031 O O . LEU B 1 278 ? 4.803 9.114 68.414 1.00 23.92 279 LEU B O 1
ATOM 5036 N N . ASP B 1 279 ? 5.662 8.019 70.154 1.00 23.92 280 ASP B N 1
ATOM 5037 C CA . ASP B 1 279 ? 5.041 8.913 71.120 1.00 23.92 280 ASP B CA 1
ATOM 5038 C C . ASP B 1 279 ? 5.525 10.337 70.923 1.00 23.92 280 ASP B C 1
ATOM 5039 O O . ASP B 1 279 ? 4.859 11.281 71.331 1.00 23.92 280 ASP B O 1
ATOM 5044 N N . LEU B 1 280 ? 6.687 10.491 70.295 1.00 23.92 281 LEU B N 1
ATOM 5045 C CA . LEU B 1 280 ? 7.222 11.819 70.024 1.00 23.92 281 LEU B CA 1
ATOM 5046 C C . LEU B 1 280 ? 6.332 12.440 68.957 1.00 23.92 281 LEU B C 1
ATOM 5047 O O . LEU B 1 280 ? 5.817 13.542 69.106 1.00 23.92 281 LEU B O 1
ATOM 5052 N N . ALA B 1 281 ? 6.153 11.712 67.872 1.00 23.92 282 ALA B N 1
ATOM 5053 C CA . ALA B 1 281 ? 5.321 12.191 66.798 1.00 23.92 282 ALA B CA 1
ATOM 5054 C C . ALA B 1 281 ? 4.022 12.687 67.397 1.00 23.92 282 ALA B C 1
ATOM 5055 O O . ALA B 1 281 ? 3.662 13.848 67.241 1.00 23.92 282 ALA B O 1
ATOM 5057 N N . LEU B 1 282 ? 3.325 11.796 68.090 1.00 23.92 283 LEU B N 1
ATOM 5058 C CA . LEU B 1 282 ? 2.065 12.146 68.715 1.00 23.92 283 LEU B CA 1
ATOM 5059 C C . LEU B 1 282 ? 2.138 13.571 69.221 1.00 23.92 283 LEU B C 1
ATOM 5060 O O . LEU B 1 282 ? 1.354 14.428 68.817 1.00 23.92 283 LEU B O 1
ATOM 5065 N N . HIS B 1 283 ? 3.104 13.816 70.095 1.00 23.92 284 HIS B N 1
ATOM 5066 C CA . HIS B 1 283 ? 3.301 15.134 70.671 1.00 23.92 284 HIS B CA 1
ATOM 5067 C C . HIS B 1 283 ? 3.489 16.155 69.564 1.00 23.92 284 HIS B C 1
ATOM 5068 O O . HIS B 1 283 ? 2.637 17.009 69.356 1.00 23.92 284 HIS B O 1
ATOM 5075 N N . VAL B 1 284 ? 4.590 16.062 68.834 1.00 23.92 285 VAL B N 1
ATOM 5076 C CA . VAL B 1 284 ? 4.834 17.019 67.772 1.00 23.92 285 VAL B CA 1
ATOM 5077 C C . VAL B 1 284 ? 3.543 17.360 67.045 1.00 23.92 285 VAL B C 1
ATOM 5078 O O . VAL B 1 284 ? 3.251 18.529 66.844 1.00 23.92 285 VAL B O 1
ATOM 5082 N N . GLU B 1 285 ? 2.754 16.362 66.667 1.00 23.92 286 GLU B N 1
ATOM 5083 C CA . GLU B 1 285 ? 1.503 16.670 65.987 1.00 23.92 286 GLU B CA 1
ATOM 5084 C C . GLU B 1 285 ? 0.706 17.634 66.838 1.00 23.92 286 GLU B C 1
ATOM 5085 O O . GLU B 1 285 ? 0.668 18.826 66.570 1.00 23.92 286 GLU B O 1
ATOM 5091 N N . ALA B 1 286 ? 0.077 17.097 67.876 1.00 23.92 287 ALA B N 1
ATOM 5092 C CA . ALA B 1 286 ? -0.759 17.868 68.790 1.00 23.92 287 ALA B CA 1
ATOM 5093 C C . ALA B 1 286 ? -0.226 19.240 69.173 1.00 23.92 287 ALA B C 1
ATOM 5094 O O . ALA B 1 286 ? -1.001 20.168 69.373 1.00 23.92 287 ALA B O 1
ATOM 5096 N N . GLU B 1 287 ? 1.090 19.368 69.277 1.00 23.92 288 GLU B N 1
ATOM 5097 C CA . GLU B 1 287 ? 1.700 20.640 69.646 1.00 23.92 288 GLU B CA 1
ATOM 5098 C C . GLU B 1 287 ? 1.841 21.557 68.430 1.00 23.92 288 GLU B C 1
ATOM 5099 O O . GLU B 1 287 ? 1.944 22.770 68.572 1.00 23.92 288 GLU B O 1
ATOM 5105 N N . ALA B 1 288 ? 1.832 20.976 67.236 1.00 23.92 289 ALA B N 1
ATOM 5106 C CA . ALA B 1 288 ? 1.969 21.751 66.007 1.00 23.92 289 ALA B CA 1
ATOM 5107 C C . ALA B 1 288 ? 0.624 22.192 65.455 1.00 23.92 289 ALA B C 1
ATOM 5108 O O . ALA B 1 288 ? 0.491 23.272 64.880 1.00 23.92 289 ALA B O 1
ATOM 5110 N N . ILE B 1 289 ? -0.368 21.329 65.623 1.00 23.92 290 ILE B N 1
ATOM 5111 C CA . ILE B 1 289 ? -1.715 21.587 65.148 1.00 23.92 290 ILE B CA 1
ATOM 5112 C C . ILE B 1 289 ? -2.345 22.715 65.946 1.00 23.92 290 ILE B C 1
ATOM 5113 O O . ILE B 1 289 ? -3.225 23.418 65.452 1.00 23.92 290 ILE B O 1
ATOM 5118 N N . ARG B 1 290 ? -1.882 22.881 67.185 1.00 23.92 291 ARG B N 1
ATOM 5119 C CA . ARG B 1 290 ? -2.387 23.931 68.070 1.00 23.92 291 ARG B CA 1
ATOM 5120 C C . ARG B 1 290 ? -1.602 25.218 67.864 1.00 23.92 291 ARG B C 1
ATOM 5121 O O . ARG B 1 290 ? -1.913 26.239 68.464 1.00 23.92 291 ARG B O 1
ATOM 5129 N N . LEU B 1 291 ? -0.561 25.155 67.049 1.00 23.92 292 LEU B N 1
ATOM 5130 C CA . LEU B 1 291 ? 0.241 26.331 66.773 1.00 23.92 292 LEU B CA 1
ATOM 5131 C C . LEU B 1 291 ? -0.194 26.887 65.451 1.00 23.92 292 LEU B C 1
ATOM 5132 O O . LEU B 1 291 ? 0.083 28.038 65.132 1.00 23.92 292 LEU B O 1
ATOM 5137 N N . LEU B 1 292 ? -0.861 26.058 64.664 1.00 23.92 293 LEU B N 1
ATOM 5138 C CA . LEU B 1 292 ? -1.338 26.502 63.369 1.00 23.92 293 LEU B CA 1
ATOM 5139 C C . LEU B 1 292 ? -2.586 27.317 63.640 1.00 23.92 293 LEU B C 1
ATOM 5140 O O . LEU B 1 292 ? -2.844 28.341 62.991 1.00 23.92 293 LEU B O 1
ATOM 5145 N N . GLU B 1 293 ? -3.346 26.853 64.627 1.00 23.92 294 GLU B N 1
ATOM 5146 C CA . GLU B 1 293 ? -4.566 27.521 65.059 1.00 23.92 294 GLU B CA 1
ATOM 5147 C C . GLU B 1 293 ? -4.140 28.956 65.366 1.00 23.92 294 GLU B C 1
ATOM 5148 O O . GLU B 1 293 ? -4.750 29.925 64.899 1.00 23.92 294 GLU B O 1
ATOM 5154 N N . ILE B 1 294 ? -3.057 29.060 66.134 1.00 23.92 295 ILE B N 1
ATOM 5155 C CA . ILE B 1 294 ? -2.484 30.330 66.564 1.00 23.92 295 ILE B CA 1
ATOM 5156 C C . ILE B 1 294 ? -1.913 31.226 65.457 1.00 23.92 295 ILE B C 1
ATOM 5157 O O . ILE B 1 294 ? -2.382 32.349 65.279 1.00 23.92 295 ILE B O 1
ATOM 5162 N N . TYR B 1 295 ? -0.917 30.753 64.714 1.00 23.92 296 TYR B N 1
ATOM 5163 C CA . TYR B 1 295 ? -0.329 31.589 63.672 1.00 23.92 296 TYR B CA 1
ATOM 5164 C C . TYR B 1 295 ? -1.191 31.801 62.429 1.00 23.92 296 TYR B C 1
ATOM 5165 O O . TYR B 1 295 ? -1.195 32.894 61.849 1.00 23.92 296 TYR B O 1
ATOM 5174 N N . LYS B 1 296 ? -1.925 30.775 62.017 1.00 23.92 297 LYS B N 1
ATOM 5175 C CA . LYS B 1 296 ? -2.787 30.905 60.848 1.00 23.92 297 LYS B CA 1
ATOM 5176 C C . LYS B 1 296 ? -4.194 30.517 61.285 1.00 23.92 297 LYS B C 1
ATOM 5177 O O . LYS B 1 296 ? -4.649 29.408 61.027 1.00 23.92 297 LYS B O 1
ATOM 5183 N N . PRO B 1 297 ? -4.900 31.429 61.967 1.00 23.92 298 PRO B N 1
ATOM 5184 C CA . PRO B 1 297 ? -6.260 31.125 62.425 1.00 23.92 298 PRO B CA 1
ATOM 5185 C C . PRO B 1 297 ? -7.247 31.129 61.264 1.00 23.92 298 PRO B C 1
ATOM 5186 O O . PRO B 1 297 ? -7.132 31.935 60.331 1.00 23.92 298 PRO B O 1
ATOM 5190 N N . GLY B 1 298 ? -8.220 30.226 61.336 1.00 23.92 299 GLY B N 1
ATOM 5191 C CA . GLY B 1 298 ? -9.225 30.130 60.289 1.00 23.92 299 GLY B CA 1
ATOM 5192 C C . GLY B 1 298 ? -8.964 28.986 59.325 1.00 23.92 299 GLY B C 1
ATOM 5193 O O . GLY B 1 298 ? -9.738 28.027 59.264 1.00 23.92 299 GLY B O 1
ATOM 5194 N N . ARG B 1 299 ? -7.868 29.092 58.573 1.00 23.92 300 ARG B N 1
ATOM 5195 C CA . ARG B 1 299 ? -7.482 28.073 57.604 1.00 23.92 300 ARG B CA 1
ATOM 5196 C C . ARG B 1 299 ? -7.347 26.696 58.232 1.00 23.92 300 ARG B C 1
ATOM 5197 O O . ARG B 1 299 ? -6.334 26.373 58.849 1.00 23.92 300 ARG B O 1
ATOM 5205 N N . LYS B 1 300 ? -8.392 25.895 58.065 1.00 23.92 301 LYS B N 1
ATOM 5206 C CA . LYS B 1 300 ? -8.435 24.544 58.592 1.00 23.92 301 LYS B CA 1
ATOM 5207 C C . LYS B 1 300 ? -7.322 23.718 57.953 1.00 23.92 301 LYS B C 1
ATOM 5208 O O . LYS B 1 300 ? -7.505 23.132 56.882 1.00 23.92 301 LYS B O 1
ATOM 5214 N N . LEU B 1 301 ? -6.161 23.704 58.603 1.00 23.92 302 LEU B N 1
ATOM 5215 C CA . LEU B 1 301 ? -5.017 22.931 58.127 1.00 23.92 302 LEU B CA 1
ATOM 5216 C C . LEU B 1 301 ? -4.927 21.736 59.053 1.00 23.92 302 LEU B C 1
ATOM 5217 O O . LEU B 1 301 ? -4.729 21.887 60.261 1.00 23.92 302 LEU B O 1
ATOM 5222 N N . TYR B 1 302 ? -5.088 20.544 58.497 1.00 23.92 303 TYR B N 1
ATOM 5223 C CA . TYR B 1 302 ? -5.026 19.360 59.321 1.00 23.92 303 TYR B CA 1
ATOM 5224 C C . TYR B 1 302 ? -3.895 18.448 58.921 1.00 23.92 303 TYR B C 1
ATOM 5225 O O . TYR B 1 302 ? -3.499 18.398 57.760 1.00 23.92 303 TYR B O 1
ATOM 5234 N N . THR B 1 303 ? -3.364 17.748 59.912 1.00 23.92 304 THR B N 1
ATOM 5235 C CA . THR B 1 303 ? -2.282 16.815 59.694 1.00 23.92 304 THR B CA 1
ATOM 5236 C C . THR B 1 303 ? -2.655 15.922 58.515 1.00 23.92 304 THR B C 1
ATOM 5237 O O . THR B 1 303 ? -3.804 15.477 58.411 1.00 23.92 304 THR B O 1
ATOM 5241 N N . ASN B 1 304 ? -1.693 15.687 57.621 1.00 23.92 305 ASN B N 1
ATOM 5242 C CA . ASN B 1 304 ? -1.904 14.867 56.422 1.00 23.92 305 ASN B CA 1
ATOM 5243 C C . ASN B 1 304 ? -1.122 13.563 56.502 1.00 23.92 305 ASN B C 1
ATOM 5244 O O . ASN B 1 304 ? -0.020 13.538 57.037 1.00 23.92 305 ASN B O 1
ATOM 5249 N N . VAL B 1 305 ? -1.679 12.486 55.955 1.00 23.92 306 VAL B N 1
ATOM 5250 C CA . VAL B 1 305 ? -1.030 11.169 55.993 1.00 23.92 306 VAL B CA 1
ATOM 5251 C C . VAL B 1 305 ? 0.490 11.184 55.905 1.00 23.92 306 VAL B C 1
ATOM 5252 O O . VAL B 1 305 ? 1.176 10.611 56.755 1.00 23.92 306 VAL B O 1
ATOM 5256 N N . GLU B 1 306 ? 1.010 11.837 54.871 1.00 23.92 307 GLU B N 1
ATOM 5257 C CA . GLU B 1 306 ? 2.447 11.924 54.664 1.00 23.92 307 GLU B CA 1
ATOM 5258 C C . GLU B 1 306 ? 3.177 12.051 56.003 1.00 23.92 307 GLU B C 1
ATOM 5259 O O . GLU B 1 306 ? 4.191 11.398 56.231 1.00 23.92 307 GLU B O 1
ATOM 5265 N N . PHE B 1 307 ? 2.651 12.877 56.897 1.00 23.92 308 PHE B N 1
ATOM 5266 C CA . PHE B 1 307 ? 3.277 13.071 58.190 1.00 23.92 308 PHE B CA 1
ATOM 5267 C C . PHE B 1 307 ? 3.551 11.753 58.882 1.00 23.92 308 PHE B C 1
ATOM 5268 O O . PHE B 1 307 ? 4.702 11.398 59.101 1.00 23.92 308 PHE B O 1
ATOM 5276 N N . TYR B 1 308 ? 2.499 11.013 59.215 1.00 23.92 309 TYR B N 1
ATOM 5277 C CA . TYR B 1 308 ? 2.683 9.755 59.926 1.00 23.92 309 TYR B CA 1
ATOM 5278 C C . TYR B 1 308 ? 3.420 8.673 59.190 1.00 23.92 309 TYR B C 1
ATOM 5279 O O . TYR B 1 308 ? 4.046 7.816 59.807 1.00 23.92 309 TYR B O 1
ATOM 5288 N N . ALA B 1 309 ? 3.345 8.692 57.873 1.00 23.92 310 ALA B N 1
ATOM 5289 C CA . ALA B 1 309 ? 4.063 7.693 57.114 1.00 23.92 310 ALA B CA 1
ATOM 5290 C C . ALA B 1 309 ? 5.536 7.926 57.427 1.00 23.92 310 ALA B C 1
ATOM 5291 O O . ALA B 1 309 ? 6.330 7.000 57.516 1.00 23.92 310 ALA B O 1
ATOM 5293 N N . ALA B 1 310 ? 5.887 9.187 57.617 1.00 23.92 311 ALA B N 1
ATOM 5294 C CA . ALA B 1 310 ? 7.253 9.552 57.916 1.00 23.92 311 ALA B CA 1
ATOM 5295 C C . ALA B 1 310 ? 7.641 9.041 59.284 1.00 23.92 311 ALA B C 1
ATOM 5296 O O . ALA B 1 310 ? 8.766 8.603 59.491 1.00 23.92 311 ALA B O 1
ATOM 5298 N N . ALA B 1 311 ? 6.694 9.088 60.209 1.00 23.92 312 ALA B N 1
ATOM 5299 C CA . ALA B 1 311 ? 6.931 8.666 61.580 1.00 23.92 312 ALA B CA 1
ATOM 5300 C C . ALA B 1 311 ? 7.081 7.173 61.752 1.00 23.92 312 ALA B C 1
ATOM 5301 O O . ALA B 1 311 ? 8.072 6.706 62.306 1.00 23.92 312 ALA B O 1
ATOM 5303 N N . VAL B 1 312 ? 6.084 6.428 61.291 1.00 23.92 313 VAL B N 1
ATOM 5304 C CA . VAL B 1 312 ? 6.102 4.978 61.393 1.00 23.92 313 VAL B CA 1
ATOM 5305 C C . VAL B 1 312 ? 7.432 4.438 60.888 1.00 23.92 313 VAL B C 1
ATOM 5306 O O . VAL B 1 312 ? 8.040 3.597 61.538 1.00 23.92 313 VAL B O 1
ATOM 5310 N N . MET B 1 313 ? 7.882 4.920 59.733 1.00 23.92 314 MET B N 1
ATOM 5311 C CA . MET B 1 313 ? 9.158 4.491 59.170 1.00 23.92 314 MET B CA 1
ATOM 5312 C C . MET B 1 313 ? 10.277 4.819 60.157 1.00 23.92 314 MET B C 1
ATOM 5313 O O . MET B 1 313 ? 11.083 3.964 60.519 1.00 23.92 314 MET B O 1
ATOM 5318 N N . ARG B 1 314 ? 10.319 6.071 60.590 1.00 23.92 315 ARG B N 1
ATOM 5319 C CA . ARG B 1 314 ? 11.343 6.513 61.520 1.00 23.92 315 ARG B CA 1
ATOM 5320 C C . ARG B 1 314 ? 11.484 5.548 62.682 1.00 23.92 315 ARG B C 1
ATOM 5321 O O . ARG B 1 314 ? 12.588 5.287 63.159 1.00 23.92 315 ARG B O 1
ATOM 5329 N N . ALA B 1 315 ? 10.358 5.010 63.128 1.00 23.92 316 ALA B N 1
ATOM 5330 C CA . ALA B 1 315 ? 10.351 4.093 64.256 1.00 23.92 316 ALA B CA 1
ATOM 5331 C C . ALA B 1 315 ? 10.998 2.752 63.965 1.00 23.92 316 ALA B C 1
ATOM 5332 O O . ALA B 1 315 ? 11.646 2.167 64.836 1.00 23.92 316 ALA B O 1
ATOM 5334 N N . ILE B 1 316 ? 10.828 2.272 62.739 1.00 23.92 317 ILE B N 1
ATOM 5335 C CA . ILE B 1 316 ? 11.361 0.981 62.344 1.00 23.92 317 ILE B CA 1
ATOM 5336 C C . ILE B 1 316 ? 12.655 1.028 61.539 1.00 23.92 317 ILE B C 1
ATOM 5337 O O . ILE B 1 316 ? 12.951 0.119 60.772 1.00 23.92 317 ILE B O 1
ATOM 5342 N N . ASP B 1 317 ? 13.434 2.082 61.716 1.00 23.92 318 ASP B N 1
ATOM 5343 C CA . ASP B 1 317 ? 14.706 2.188 61.016 1.00 23.92 318 ASP B CA 1
ATOM 5344 C C . ASP B 1 317 ? 14.589 1.864 59.529 1.00 23.92 318 ASP B C 1
ATOM 5345 O O . ASP B 1 317 ? 15.472 1.221 58.948 1.00 23.92 318 ASP B O 1
ATOM 5350 N N . PHE B 1 318 ? 13.487 2.284 58.920 1.00 23.92 319 PHE B N 1
ATOM 5351 C CA . PHE B 1 318 ? 13.293 2.079 57.492 1.00 23.92 319 PHE B CA 1
ATOM 5352 C C . PHE B 1 318 ? 13.721 3.360 56.816 1.00 23.92 319 PHE B C 1
ATOM 5353 O O . PHE B 1 318 ? 12.911 4.258 56.604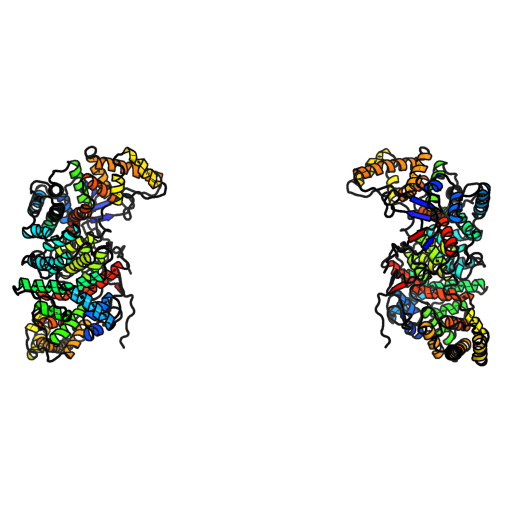 1.00 23.92 319 PHE B O 1
ATOM 5361 N N . ASP B 1 319 ? 15.001 3.454 56.489 1.00 23.92 320 ASP B N 1
ATOM 5362 C CA . ASP B 1 319 ? 15.487 4.658 55.842 1.00 23.92 320 ASP B CA 1
ATOM 5363 C C . ASP B 1 319 ? 14.667 4.972 54.600 1.00 23.92 320 ASP B C 1
ATOM 5364 O O . ASP B 1 319 ? 13.925 4.135 54.097 1.00 23.92 320 ASP B O 1
ATOM 5369 N N . ASP B 1 320 ? 14.809 6.194 54.118 1.00 23.92 321 ASP B N 1
ATOM 5370 C CA . ASP B 1 320 ? 14.073 6.657 52.963 1.00 23.92 321 ASP B CA 1
ATOM 5371 C C . ASP B 1 320 ? 14.125 5.705 51.765 1.00 23.92 321 ASP B C 1
ATOM 5372 O O . ASP B 1 320 ? 13.130 5.516 51.070 1.00 23.92 321 ASP B O 1
ATOM 5377 N N . GLU B 1 321 ? 15.268 5.079 51.531 1.00 11.40 322 GLU B N 1
ATOM 5378 C CA . GLU B 1 321 ? 15.389 4.180 50.380 1.00 11.40 322 GLU B CA 1
ATOM 5379 C C . GLU B 1 321 ? 14.295 3.101 50.287 1.00 11.40 322 GLU B C 1
ATOM 5380 O O . GLU B 1 321 ? 13.806 2.796 49.202 1.00 11.40 322 GLU B O 1
ATOM 5386 N N . LEU B 1 322 ? 13.917 2.541 51.433 1.00 11.40 323 LEU B N 1
ATOM 5387 C CA . LEU B 1 322 ? 12.911 1.484 51.503 1.00 11.40 323 LEU B CA 1
ATOM 5388 C C . LEU B 1 322 ? 11.489 1.980 51.501 1.00 11.40 323 LEU B C 1
ATOM 5389 O O . LEU B 1 322 ? 10.552 1.187 51.544 1.00 11.40 323 LEU B O 1
ATOM 5394 N N . PHE B 1 323 ? 11.318 3.289 51.453 1.00 11.40 324 PHE B N 1
ATOM 5395 C CA . PHE B 1 323 ? 9.973 3.831 51.468 1.00 11.40 324 PHE B CA 1
ATOM 5396 C C . PHE B 1 323 ? 9.109 3.352 50.306 1.00 11.40 324 PHE B C 1
ATOM 5397 O O . PHE B 1 323 ? 8.316 2.421 50.467 1.00 11.40 324 PHE B O 1
ATOM 5405 N N . THR B 1 324 ? 9.253 3.991 49.146 1.00 11.40 325 THR B N 1
ATOM 5406 C CA . THR B 1 324 ? 8.474 3.613 47.976 1.00 11.40 325 THR B CA 1
ATOM 5407 C C . THR B 1 324 ? 8.268 2.108 47.871 1.00 11.40 325 THR B C 1
ATOM 5408 O O . THR B 1 324 ? 7.137 1.639 47.757 1.00 11.40 325 THR B O 1
ATOM 5412 N N . PRO B 1 325 ? 9.351 1.325 47.900 1.00 11.40 326 PRO B N 1
ATOM 5413 C CA . PRO B 1 325 ? 9.135 -0.116 47.807 1.00 11.40 326 PRO B CA 1
ATOM 5414 C C . PRO B 1 325 ? 8.026 -0.517 48.772 1.00 11.40 326 PRO B C 1
ATOM 5415 O O . PRO B 1 325 ? 6.929 -0.872 48.358 1.00 11.40 326 PRO B O 1
ATOM 5419 N N . THR B 1 326 ? 8.315 -0.438 50.062 1.00 11.40 327 THR B N 1
ATOM 5420 C CA . THR B 1 326 ? 7.333 -0.780 51.068 1.00 11.40 327 THR B CA 1
ATOM 5421 C C . THR B 1 326 ? 5.958 -0.305 50.652 1.00 11.40 327 THR B C 1
ATOM 5422 O O . THR B 1 326 ? 4.994 -1.048 50.709 1.00 11.40 327 THR B O 1
ATOM 5426 N N . PHE B 1 327 ? 5.870 0.943 50.227 1.00 11.40 328 PHE B N 1
ATOM 5427 C CA . PHE B 1 327 ? 4.596 1.476 49.799 1.00 11.40 328 PHE B CA 1
ATOM 5428 C C . PHE B 1 327 ? 4.072 0.608 48.671 1.00 11.40 328 PHE B C 1
ATOM 5429 O O . PHE B 1 327 ? 2.942 0.133 48.721 1.00 11.40 328 PHE B O 1
ATOM 5437 N N . SER B 1 328 ? 4.900 0.385 47.655 1.00 11.40 329 SER B N 1
ATOM 5438 C CA . SER B 1 328 ? 4.491 -0.436 46.522 1.00 11.40 329 SER B CA 1
ATOM 5439 C C . SER B 1 328 ? 3.886 -1.748 46.996 1.00 11.40 329 SER B C 1
ATOM 5440 O O . SER B 1 328 ? 2.713 -2.033 46.760 1.00 11.40 329 SER B O 1
ATOM 5443 N N . ALA B 1 329 ? 4.690 -2.540 47.680 1.00 11.40 330 ALA B N 1
ATOM 5444 C CA . ALA B 1 329 ? 4.232 -3.816 48.189 1.00 11.40 330 ALA B CA 1
ATOM 5445 C C . ALA B 1 329 ? 2.804 -3.745 48.712 1.00 11.40 330 ALA B C 1
ATOM 5446 O O . ALA B 1 329 ? 2.094 -4.737 48.697 1.00 11.40 330 ALA B O 1
ATOM 5448 N N . SER B 1 330 ? 2.384 -2.574 49.174 1.00 11.40 331 SER B N 1
ATOM 5449 C CA . SER B 1 330 ? 1.032 -2.415 49.692 1.00 11.40 331 SER B CA 1
ATOM 5450 C C . SER B 1 330 ? 0.057 -2.038 48.597 1.00 11.40 331 SER B C 1
ATOM 5451 O O . SER B 1 330 ? -0.941 -2.715 48.375 1.00 11.40 331 SER B O 1
ATOM 5454 N N . ARG B 1 331 ? 0.342 -0.944 47.910 1.00 11.40 332 ARG B N 1
ATOM 5455 C CA . ARG B 1 331 ? -0.536 -0.515 46.849 1.00 11.40 332 ARG B CA 1
ATOM 5456 C C . ARG B 1 331 ? -0.690 -1.661 45.869 1.00 11.40 332 ARG B C 1
ATOM 5457 O O . ARG B 1 331 ? -1.564 -1.643 45.011 1.00 11.40 332 ARG B O 1
ATOM 5465 N N . MET B 1 332 ? 0.169 -2.660 46.009 1.00 11.40 333 MET B N 1
ATOM 5466 C CA . MET B 1 332 ? 0.131 -3.819 45.147 1.00 11.40 333 MET B CA 1
ATOM 5467 C C . MET B 1 332 ? -1.251 -4.421 45.204 1.00 11.40 333 MET B C 1
ATOM 5468 O O . MET B 1 332 ? -1.757 -4.945 44.222 1.00 11.40 333 MET B O 1
ATOM 5473 N N . VAL B 1 333 ? -1.865 -4.363 46.373 1.00 11.40 334 VAL B N 1
ATOM 5474 C CA . VAL B 1 333 ? -3.202 -4.895 46.519 1.00 11.40 334 VAL B CA 1
ATOM 5475 C C . VAL B 1 333 ? -4.089 -4.037 45.650 1.00 11.40 334 VAL B C 1
ATOM 5476 O O . VAL B 1 333 ? -4.717 -4.517 44.715 1.00 11.40 334 VAL B O 1
ATOM 5480 N N . GLY B 1 334 ? -4.119 -2.752 45.965 1.00 11.40 335 GLY B N 1
ATOM 5481 C CA . GLY B 1 334 ? -4.931 -1.829 45.206 1.00 11.40 335 GLY B CA 1
ATOM 5482 C C . GLY B 1 334 ? -4.856 -2.095 43.721 1.00 11.40 335 GLY B C 1
ATOM 5483 O O . GLY B 1 334 ? -5.878 -2.160 43.046 1.00 11.40 335 GLY B O 1
ATOM 5484 N N . TRP B 1 335 ? -3.639 -2.259 43.217 1.00 11.40 336 TRP B N 1
ATOM 5485 C CA . TRP B 1 335 ? -3.430 -2.513 41.803 1.00 11.40 336 TRP B CA 1
ATOM 5486 C C . TRP B 1 335 ? -4.153 -3.748 41.346 1.00 11.40 336 TRP B C 1
ATOM 5487 O O . TRP B 1 335 ? -5.111 -3.663 40.601 1.00 11.40 336 TRP B O 1
ATOM 5498 N N . CYS B 1 336 ? -3.696 -4.906 41.793 1.00 11.40 337 CYS B N 1
ATOM 5499 C CA . CYS B 1 336 ? -4.332 -6.142 41.400 1.00 11.40 337 CYS B CA 1
ATOM 5500 C C . CYS B 1 336 ? -5.811 -5.936 41.426 1.00 11.40 337 CYS B C 1
ATOM 5501 O O . CYS B 1 336 ? -6.480 -6.089 40.421 1.00 11.40 337 CYS B O 1
ATOM 5504 N N . ALA B 1 337 ? -6.322 -5.579 42.589 1.00 11.40 338 ALA B N 1
ATOM 5505 C CA . ALA B 1 337 ? -7.740 -5.334 42.727 1.00 11.40 338 ALA B CA 1
ATOM 5506 C C . ALA B 1 337 ? -8.255 -4.608 41.490 1.00 11.40 338 ALA B C 1
ATOM 5507 O O . ALA B 1 337 ? -9.166 -5.076 40.808 1.00 11.40 338 ALA B O 1
ATOM 5509 N N . HIS B 1 338 ? -7.649 -3.462 41.205 1.00 11.40 339 HIS B N 1
ATOM 5510 C CA . HIS B 1 338 ? -8.021 -2.653 40.061 1.00 11.40 339 HIS B CA 1
ATOM 5511 C C . HIS B 1 338 ? -7.815 -3.382 38.747 1.00 11.40 339 HIS B C 1
ATOM 5512 O O . HIS B 1 338 ? -8.621 -3.256 37.842 1.00 11.40 339 HIS B O 1
ATOM 5519 N N . VAL B 1 339 ? -6.738 -4.142 38.620 1.00 11.40 340 VAL B N 1
ATOM 5520 C CA . VAL B 1 339 ? -6.506 -4.876 37.383 1.00 11.40 340 VAL B CA 1
ATOM 5521 C C . VAL B 1 339 ? -7.644 -5.860 37.203 1.00 11.40 340 VAL B C 1
ATOM 5522 O O . VAL B 1 339 ? -8.389 -5.817 36.226 1.00 11.40 340 VAL B O 1
ATOM 5526 N N . LEU B 1 340 ? -7.765 -6.752 38.174 1.00 11.40 341 LEU B N 1
ATOM 5527 C CA . LEU B 1 340 ? -8.798 -7.769 38.174 1.00 11.40 341 LEU B CA 1
ATOM 5528 C C . LEU B 1 340 ? -10.157 -7.214 37.785 1.00 11.40 341 LEU B C 1
ATOM 5529 O O . LEU B 1 340 ? -10.968 -7.911 37.175 1.00 11.40 341 LEU B O 1
ATOM 5534 N N . GLU B 1 341 ? -10.412 -5.964 38.151 1.00 11.40 342 GLU B N 1
ATOM 5535 C CA . GLU B 1 341 ? -11.682 -5.335 37.825 1.00 11.40 342 GLU B CA 1
ATOM 5536 C C . GLU B 1 341 ? -11.682 -4.762 36.422 1.00 11.40 342 GLU B C 1
ATOM 5537 O O . GLU B 1 341 ? -12.684 -4.835 35.721 1.00 11.40 342 GLU B O 1
ATOM 5543 N N . GLN B 1 342 ? -10.565 -4.176 36.011 1.00 11.40 343 GLN B N 1
ATOM 5544 C CA . GLN B 1 342 ? -10.479 -3.599 34.675 1.00 11.40 343 GLN B CA 1
ATOM 5545 C C . GLN B 1 342 ? -10.805 -4.674 33.663 1.00 11.40 343 GLN B C 1
ATOM 5546 O O . GLN B 1 342 ? -11.496 -4.437 32.678 1.00 11.40 343 GLN B O 1
ATOM 5552 N N . ALA B 1 343 ? -10.297 -5.867 33.923 1.00 11.40 344 ALA B N 1
ATOM 5553 C CA . ALA B 1 343 ? -10.511 -6.984 33.030 1.00 11.40 344 ALA B CA 1
ATOM 5554 C C . ALA B 1 343 ? -11.952 -7.483 33.025 1.00 11.40 344 ALA B C 1
ATOM 5555 O O . ALA B 1 343 ? -12.395 -8.067 32.041 1.00 11.40 344 ALA B O 1
ATOM 5557 N N . GLU B 1 344 ? -12.685 -7.251 34.111 1.00 11.40 345 GLU B N 1
ATOM 5558 C CA . GLU B 1 344 ? -14.066 -7.727 34.211 1.00 11.40 345 GLU B CA 1
ATOM 5559 C C . GLU B 1 344 ? -14.895 -7.155 33.081 1.00 11.40 345 GLU B C 1
ATOM 5560 O O . GLU B 1 344 ? -15.643 -7.877 32.410 1.00 11.40 345 GLU B O 1
ATOM 5566 N N . ASN B 1 345 ? -14.777 -5.848 32.895 1.00 11.40 346 ASN B N 1
ATOM 5567 C CA . ASN B 1 345 ? -15.453 -5.175 31.799 1.00 11.40 346 ASN B CA 1
ATOM 5568 C C . ASN B 1 345 ? -14.375 -4.245 31.282 1.00 11.40 346 ASN B C 1
ATOM 5569 O O . ASN B 1 345 ? -14.143 -3.152 31.820 1.00 11.40 346 ASN B O 1
ATOM 5574 N N . ASN B 1 346 ? -13.683 -4.720 30.248 1.00 11.40 347 ASN B N 1
ATOM 5575 C CA . ASN B 1 346 ? -12.584 -3.972 29.655 1.00 11.40 347 ASN B CA 1
ATOM 5576 C C . ASN B 1 346 ? -13.014 -2.686 28.975 1.00 11.40 347 ASN B C 1
ATOM 5577 O O . ASN B 1 346 ? -14.144 -2.231 29.130 1.00 11.40 347 ASN B O 1
ATOM 5582 N N . MET B 1 347 ? -12.090 -2.091 28.235 1.00 11.40 348 MET B N 1
ATOM 5583 C CA . MET B 1 347 ? -12.331 -0.846 27.510 1.00 11.40 348 MET B CA 1
ATOM 5584 C C . MET B 1 347 ? -11.120 -0.698 26.592 1.00 11.40 348 MET B C 1
ATOM 5585 O O . MET B 1 347 ? -10.360 -1.647 26.403 1.00 11.40 348 MET B O 1
ATOM 5590 N N . ILE B 1 348 ? -10.928 0.477 26.019 1.00 11.40 349 ILE B N 1
ATOM 5591 C CA . ILE B 1 348 ? -9.778 0.698 25.149 1.00 11.40 349 ILE B CA 1
ATOM 5592 C C . ILE B 1 348 ? -9.497 2.182 25.354 1.00 11.40 349 ILE B C 1
ATOM 5593 O O . ILE B 1 348 ? -10.158 3.053 24.766 1.00 11.40 349 ILE B O 1
ATOM 5598 N N . PHE B 1 349 ? -8.518 2.470 26.208 1.00 11.40 350 PHE B N 1
ATOM 5599 C CA . PHE B 1 349 ? -8.241 3.853 26.550 1.00 11.40 350 PHE B CA 1
ATOM 5600 C C . PHE B 1 349 ? -7.861 4.853 25.479 1.00 11.40 350 PHE B C 1
ATOM 5601 O O . PHE B 1 349 ? -7.552 6.002 25.808 1.00 11.40 350 PHE B O 1
ATOM 5609 N N . ARG B 1 350 ? -7.931 4.446 24.208 1.00 11.40 351 ARG B N 1
ATOM 5610 C CA . ARG B 1 350 ? -7.617 5.346 23.087 1.00 11.40 351 ARG B CA 1
ATOM 5611 C C . ARG B 1 350 ? -8.071 6.804 23.324 1.00 11.40 351 ARG B C 1
ATOM 5612 O O . ARG B 1 350 ? -9.241 7.137 23.096 1.00 11.40 351 ARG B O 1
ATOM 5620 N N . PRO B 1 351 ? -7.169 7.679 23.815 1.00 11.40 352 PRO B N 1
ATOM 5621 C CA . PRO B 1 351 ? -7.573 9.063 24.026 1.00 11.40 352 PRO B CA 1
ATOM 5622 C C . PRO B 1 351 ? -6.962 9.680 22.776 1.00 11.40 352 PRO B C 1
ATOM 5623 O O . PRO B 1 351 ? -6.263 8.979 22.036 1.00 11.40 352 PRO B O 1
ATOM 5627 N N . SER B 1 352 ? -7.204 10.953 22.505 1.00 11.40 353 SER B N 1
ATOM 5628 C CA . SER B 1 352 ? -6.602 11.533 21.305 1.00 11.40 353 SER B CA 1
ATOM 5629 C C . SER B 1 352 ? -5.864 12.812 21.712 1.00 11.40 353 SER B C 1
ATOM 5630 O O . SER B 1 352 ? -5.934 13.230 22.876 1.00 11.40 353 SER B O 1
ATOM 5633 N N . ALA B 1 353 ? -5.159 13.425 20.761 1.00 11.40 354 ALA B N 1
ATOM 5634 C CA . ALA B 1 353 ? -4.394 14.629 21.045 1.00 11.40 354 ALA B CA 1
ATOM 5635 C C . ALA B 1 353 ? -4.461 15.677 19.934 1.00 11.40 354 ALA B C 1
ATOM 5636 O O . ALA B 1 353 ? -4.862 15.380 18.801 1.00 11.40 354 ALA B O 1
ATOM 5638 N N . GLN B 1 354 ? -4.063 16.901 20.280 1.00 11.40 355 GLN B N 1
ATOM 5639 C CA . GLN B 1 354 ? -4.041 18.031 19.354 1.00 11.40 355 GLN B CA 1
ATOM 5640 C C . GLN B 1 354 ? -2.632 18.194 18.808 1.00 11.40 355 GLN B C 1
ATOM 5641 O O . GLN B 1 354 ? -1.680 18.323 19.578 1.00 11.40 355 GLN B O 1
ATOM 5647 N N . TYR B 1 355 ? -2.508 18.191 17.484 1.00 11.40 356 TYR B N 1
ATOM 5648 C CA . TYR B 1 355 ? -1.210 18.349 16.836 1.00 11.40 356 TYR B CA 1
ATOM 5649 C C . TYR B 1 355 ? -0.853 19.836 16.663 1.00 11.40 356 TYR B C 1
ATOM 5650 O O . TYR B 1 355 ? -1.623 20.627 16.110 1.00 11.40 356 TYR B O 1
ATOM 5659 N N . THR B 1 356 ? 0.314 20.204 17.172 1.00 11.40 357 THR B N 1
ATOM 5660 C CA . THR B 1 356 ? 0.814 21.563 17.091 1.00 11.40 357 THR B CA 1
ATOM 5661 C C . THR B 1 356 ? 1.321 21.837 15.693 1.00 11.40 357 THR B C 1
ATOM 5662 O O . THR B 1 356 ? 0.712 22.596 14.940 1.00 11.40 357 THR B O 1
ATOM 5666 N N . GLY B 1 357 ? 2.447 21.196 15.379 1.00 11.40 358 GLY B N 1
ATOM 5667 C CA . GLY B 1 357 ? 3.134 21.314 14.096 1.00 11.40 358 GLY B CA 1
ATOM 5668 C C . GLY B 1 357 ? 2.378 21.672 12.827 1.00 11.40 358 GLY B C 1
ATOM 5669 O O . GLY B 1 357 ? 1.175 21.445 12.697 1.00 11.40 358 GLY B O 1
ATOM 5670 N N . ALA B 1 358 ? 3.106 22.231 11.871 1.00 11.40 359 ALA B N 1
ATOM 5671 C CA . ALA B 1 358 ? 2.504 22.635 10.611 1.00 11.40 359 ALA B CA 1
ATOM 5672 C C . ALA B 1 358 ? 2.324 21.415 9.730 1.00 11.40 359 ALA B C 1
ATOM 5673 O O . ALA B 1 358 ? 3.133 20.488 9.802 1.00 11.40 359 ALA B O 1
ATOM 5675 N N . ILE B 1 359 ? 1.275 21.412 8.901 1.00 11.40 360 ILE B N 1
ATOM 5676 C CA . ILE B 1 359 ? 1.029 20.285 7.994 1.00 11.40 360 ILE B CA 1
ATOM 5677 C C . ILE B 1 359 ? 1.422 20.616 6.555 1.00 11.40 360 ILE B C 1
ATOM 5678 O O . ILE B 1 359 ? 1.283 21.757 6.113 1.00 11.40 360 ILE B O 1
ATOM 5683 N N . PRO B 1 360 ? 1.916 19.614 5.802 1.00 11.40 361 PRO B N 1
ATOM 5684 C CA . PRO B 1 360 ? 2.324 19.814 4.404 1.00 11.40 361 PRO B CA 1
ATOM 5685 C C . PRO B 1 360 ? 1.112 19.723 3.470 1.00 11.40 361 PRO B C 1
ATOM 5686 O O . PRO B 1 360 ? 0.103 19.066 3.798 1.00 11.40 361 PRO B O 1
ATOM 5690 N N . GLU B 1 361 ? 1.211 20.379 2.313 1.00 11.40 362 GLU B N 1
ATOM 5691 C CA . GLU B 1 361 ? 0.113 20.369 1.338 1.00 11.40 362 GLU B CA 1
ATOM 5692 C C . GLU B 1 361 ? 0.139 19.134 0.425 1.00 11.40 362 GLU B C 1
ATOM 5693 O O . GLU B 1 361 ? 1.220 18.666 0.010 1.00 11.40 362 GLU B O 1
ATOM 5699 N N . GLU B 1 362 ? -1.060 18.624 0.125 1.00 11.40 363 GLU B N 1
ATOM 5700 C CA . GLU B 1 362 ? -1.254 17.446 -0.733 1.00 11.40 363 GLU B CA 1
ATOM 5701 C C . GLU B 1 362 ? -0.467 17.475 -2.060 1.00 11.40 363 GLU B C 1
ATOM 5702 O O . GLU B 1 362 ? 0.048 16.427 -2.505 1.00 11.40 363 GLU B O 1
ATOM 5708 N N . VAL B 1 363 ? -0.392 18.668 -2.673 1.00 11.40 364 VAL B N 1
ATOM 5709 C CA . VAL B 1 363 ? 0.323 18.914 -3.941 1.00 11.40 364 VAL B CA 1
ATOM 5710 C C . VAL B 1 363 ? 0.349 17.705 -4.900 1.00 11.40 364 VAL B C 1
ATOM 5711 O O . VAL B 1 363 ? 0.421 17.858 -6.129 1.00 11.40 364 VAL B O 1
ATOM 5715 N N . VAL C 1 1 ? 22.000 131.279 32.786 1.00 11.40 2 VAL C N 1
ATOM 5716 C CA . VAL C 1 1 ? 21.029 132.437 32.710 1.00 11.40 2 VAL C CA 1
ATOM 5717 C C . VAL C 1 1 ? 20.620 132.791 31.250 1.00 11.40 2 VAL C C 1
ATOM 5718 O O . VAL C 1 1 ? 21.479 133.189 30.425 1.00 11.40 2 VAL C O 1
ATOM 5722 N N . HIS C 1 2 ? 19.320 132.656 30.940 1.00 11.40 3 HIS C N 1
ATOM 5723 C CA . HIS C 1 2 ? 18.798 132.954 29.597 1.00 11.40 3 HIS C CA 1
ATOM 5724 C C . HIS C 1 2 ? 18.000 134.265 29.556 1.00 11.40 3 HIS C C 1
ATOM 5725 O O . HIS C 1 2 ? 16.759 134.243 29.562 1.00 11.40 3 HIS C O 1
ATOM 5732 N N . TYR C 1 3 ? 18.710 135.394 29.496 1.00 11.40 4 TYR C N 1
ATOM 5733 C CA . TYR C 1 3 ? 18.088 136.733 29.463 1.00 11.40 4 TYR C CA 1
ATOM 5734 C C . TYR C 1 3 ? 17.022 136.931 28.337 1.00 11.40 4 TYR C C 1
ATOM 5735 O O . TYR C 1 3 ? 17.323 136.813 27.126 1.00 11.40 4 TYR C O 1
ATOM 5744 N N . GLY C 1 4 ? 15.785 137.240 28.745 1.00 11.40 5 GLY C N 1
ATOM 5745 C CA . GLY C 1 4 ? 14.703 137.429 27.783 1.00 11.40 5 GLY C CA 1
ATOM 5746 C C . GLY C 1 4 ? 14.223 136.128 27.131 1.00 11.40 5 GLY C C 1
ATOM 5747 O O . GLY C 1 4 ? 13.316 136.140 26.284 1.00 11.40 5 GLY C O 1
ATOM 5748 N N . LEU C 1 5 ? 14.846 135.014 27.532 1.00 11.40 6 LEU C N 1
ATOM 5749 C CA . LEU C 1 5 ? 14.536 133.662 27.041 1.00 11.40 6 LEU C CA 1
ATOM 5750 C C . LEU C 1 5 ? 14.693 133.429 25.520 1.00 11.40 6 LEU C C 1
ATOM 5751 O O . LEU C 1 5 ? 13.990 132.576 24.949 1.00 11.40 6 LEU C O 1
ATOM 5756 N N . LYS C 1 6 ? 15.613 134.166 24.875 1.00 11.40 7 LYS C N 1
ATOM 5757 C CA . LYS C 1 6 ? 15.855 134.018 23.422 1.00 11.40 7 LYS C CA 1
ATOM 5758 C C . LYS C 1 6 ? 16.389 132.614 23.119 1.00 11.40 7 LYS C C 1
ATOM 5759 O O . LYS C 1 6 ? 17.367 132.153 23.736 1.00 11.40 7 LYS C O 1
ATOM 5765 N N . GLY C 1 7 ? 15.740 131.942 22.172 1.00 11.40 8 GLY C N 1
ATOM 5766 C CA . GLY C 1 7 ? 16.150 130.594 21.827 1.00 11.40 8 GLY C CA 1
ATOM 5767 C C . GLY C 1 7 ? 15.533 129.565 22.772 1.00 11.40 8 GLY C C 1
ATOM 5768 O O . GLY C 1 7 ? 15.697 128.346 22.582 1.00 11.40 8 GLY C O 1
ATOM 5769 N N . ILE C 1 8 ? 14.828 130.047 23.799 1.00 11.40 9 ILE C N 1
ATOM 5770 C CA . ILE C 1 8 ? 14.171 129.158 24.760 1.00 11.40 9 ILE C CA 1
ATOM 5771 C C . ILE C 1 8 ? 12.761 128.799 24.230 1.00 11.40 9 ILE C C 1
ATOM 5772 O O . ILE C 1 8 ? 11.885 129.666 24.067 1.00 11.40 9 ILE C O 1
ATOM 5777 N N . THR C 1 9 ? 12.569 127.511 23.947 1.00 11.40 10 THR C N 1
ATOM 5778 C CA . THR C 1 9 ? 11.309 126.982 23.401 1.00 11.40 10 THR C CA 1
ATOM 5779 C C . THR C 1 9 ? 10.385 126.347 24.462 1.00 11.40 10 THR C C 1
ATOM 5780 O O . THR C 1 9 ? 10.253 125.115 24.552 1.00 11.40 10 THR C O 1
ATOM 5784 N N . CYS C 1 10 ? 9.729 127.198 25.241 1.00 11.40 11 CYS C N 1
ATOM 5785 C CA . CYS C 1 10 ? 8.853 126.732 26.299 1.00 11.40 11 CYS C CA 1
ATOM 5786 C C . CYS C 1 10 ? 7.441 126.316 25.877 1.00 11.40 11 CYS C C 1
ATOM 5787 O O . CYS C 1 10 ? 6.571 126.123 26.737 1.00 11.40 11 CYS C O 1
ATOM 5790 N N . VAL C 1 11 ? 7.192 126.161 24.577 1.00 11.40 12 VAL C N 1
ATOM 5791 C CA . VAL C 1 11 ? 5.847 125.755 24.160 1.00 11.40 12 VAL C CA 1
ATOM 5792 C C . VAL C 1 11 ? 5.719 124.865 22.924 1.00 11.40 12 VAL C C 1
ATOM 5793 O O . VAL C 1 11 ? 6.534 124.897 22.004 1.00 11.40 12 VAL C O 1
ATOM 5797 N N . GLU C 1 12 ? 4.654 124.080 22.926 1.00 11.40 13 GLU C N 1
ATOM 5798 C CA . GLU C 1 12 ? 4.335 123.155 21.858 1.00 11.40 13 GLU C CA 1
ATOM 5799 C C . GLU C 1 12 ? 3.020 123.723 21.325 1.00 11.40 13 GLU C C 1
ATOM 5800 O O . GLU C 1 12 ? 2.176 124.136 22.121 1.00 11.40 13 GLU C O 1
ATOM 5806 N N . THR C 1 13 ? 2.843 123.785 20.004 1.00 11.40 14 THR C N 1
ATOM 5807 C CA . THR C 1 13 ? 1.591 124.314 19.441 1.00 11.40 14 THR C CA 1
ATOM 5808 C C . THR C 1 13 ? 1.327 123.955 17.993 1.00 11.40 14 THR C C 1
ATOM 5809 O O . THR C 1 13 ? 2.242 123.917 17.183 1.00 11.40 14 THR C O 1
ATOM 5813 N N . SER C 1 14 ? 0.063 123.712 17.673 1.00 11.40 15 SER C N 1
ATOM 5814 C CA . SER C 1 14 ? -0.329 123.378 16.311 1.00 11.40 15 SER C CA 1
ATOM 5815 C C . SER C 1 14 ? -1.159 124.521 15.713 1.00 11.40 15 SER C C 1
ATOM 5816 O O . SER C 1 14 ? -2.081 124.295 14.929 1.00 11.40 15 SER C O 1
ATOM 5819 N N . ILE C 1 15 ? -0.821 125.750 16.088 1.00 11.40 16 ILE C N 1
ATOM 5820 C CA . ILE C 1 15 ? -1.533 126.921 15.595 1.00 11.40 16 ILE C CA 1
ATOM 5821 C C . ILE C 1 15 ? -0.776 127.630 14.496 1.00 11.40 16 ILE C C 1
ATOM 5822 O O . ILE C 1 15 ? -1.343 127.988 13.477 1.00 11.40 16 ILE C O 1
ATOM 5827 N N . SER C 1 16 ? 0.511 127.848 14.700 1.00 11.40 17 SER C N 1
ATOM 5828 C CA . SER C 1 16 ? 1.263 128.561 13.693 1.00 11.40 17 SER C CA 1
ATOM 5829 C C . SER C 1 16 ? 2.748 128.316 13.798 1.00 11.40 17 SER C C 1
ATOM 5830 O O . SER C 1 16 ? 3.244 127.942 14.855 1.00 11.40 17 SER C O 1
ATOM 5833 N N . HIS C 1 17 ? 3.452 128.543 12.694 1.00 11.40 18 HIS C N 1
ATOM 5834 C CA . HIS C 1 17 ? 4.901 128.380 12.650 1.00 11.40 18 HIS C CA 1
ATOM 5835 C C . HIS C 1 17 ? 5.510 129.468 11.786 1.00 11.40 18 HIS C C 1
ATOM 5836 O O . HIS C 1 17 ? 4.980 129.809 10.731 1.00 11.40 18 HIS C O 1
ATOM 5843 N N . ILE C 1 18 ? 6.620 130.024 12.244 1.00 11.40 19 ILE C N 1
ATOM 5844 C CA . ILE C 1 18 ? 7.291 131.055 11.481 1.00 11.40 19 ILE C CA 1
ATOM 5845 C C . ILE C 1 18 ? 8.704 130.536 11.232 1.00 11.40 19 ILE C C 1
ATOM 5846 O O . ILE C 1 18 ? 9.385 130.098 12.166 1.00 11.40 19 ILE C O 1
ATOM 5851 N N . ASP C 1 19 ? 9.123 130.548 9.965 1.00 11.40 20 ASP C N 1
ATOM 5852 C CA . ASP C 1 19 ? 10.453 130.073 9.575 1.00 11.40 20 ASP C CA 1
ATOM 5853 C C . ASP C 1 19 ? 11.280 131.175 8.927 1.00 11.40 20 ASP C C 1
ATOM 5854 O O . ASP C 1 19 ? 11.107 131.466 7.744 1.00 11.40 20 ASP C O 1
ATOM 5859 N N . GLY C 1 20 ? 12.178 131.777 9.703 1.00 11.40 21 GLY C N 1
ATOM 5860 C CA . GLY C 1 20 ? 13.022 132.832 9.170 1.00 11.40 21 GLY C CA 1
ATOM 5861 C C . GLY C 1 20 ? 13.664 132.426 7.852 1.00 11.40 21 GLY C C 1
ATOM 5862 O O . GLY C 1 20 ? 13.271 132.919 6.790 1.00 11.40 21 GLY C O 1
ATOM 5863 N N . GLU C 1 21 ? 14.639 131.519 7.920 1.00 11.40 22 GLU C N 1
ATOM 5864 C CA . GLU C 1 21 ? 15.348 131.049 6.735 1.00 11.40 22 GLU C CA 1
ATOM 5865 C C . GLU C 1 21 ? 14.419 130.944 5.541 1.00 11.40 22 GLU C C 1
ATOM 5866 O O . GLU C 1 21 ? 14.306 131.877 4.751 1.00 11.40 22 GLU C O 1
ATOM 5872 N N . LYS C 1 22 ? 13.754 129.810 5.389 1.00 11.40 23 LYS C N 1
ATOM 5873 C CA . LYS C 1 22 ? 12.841 129.679 4.264 1.00 11.40 23 LYS C CA 1
ATOM 5874 C C . LYS C 1 22 ? 11.807 130.795 4.466 1.00 11.40 23 LYS C C 1
ATOM 5875 O O . LYS C 1 22 ? 11.273 130.957 5.568 1.00 11.40 23 LYS C O 1
ATOM 5881 N N . GLY C 1 23 ? 11.546 131.585 3.428 1.00 11.40 24 GLY C N 1
ATOM 5882 C CA . GLY C 1 23 ? 10.584 132.666 3.579 1.00 11.40 24 GLY C CA 1
ATOM 5883 C C . GLY C 1 23 ? 9.131 132.216 3.681 1.00 11.40 24 GLY C C 1
ATOM 5884 O O . GLY C 1 23 ? 8.330 132.536 2.790 1.00 11.40 24 GLY C O 1
ATOM 5885 N N . ARG C 1 24 ? 8.769 131.505 4.758 1.00 11.40 25 ARG C N 1
ATOM 5886 C CA . ARG C 1 24 ? 7.390 131.019 4.916 1.00 11.40 25 ARG 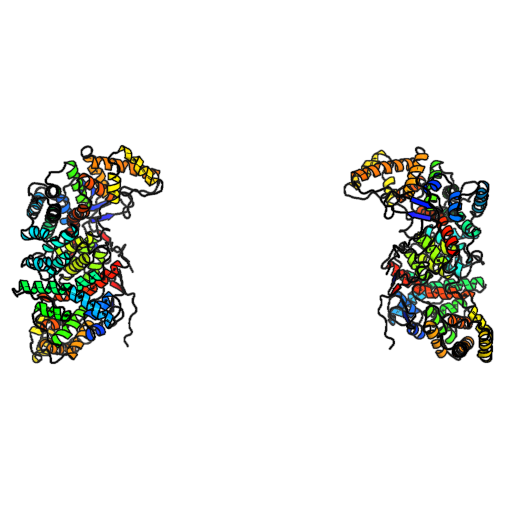C CA 1
ATOM 5887 C C . ARG C 1 24 ? 6.765 131.110 6.325 1.00 11.40 25 ARG C C 1
ATOM 5888 O O . ARG C 1 24 ? 7.465 131.008 7.329 1.00 11.40 25 ARG C O 1
ATOM 5896 N N . LEU C 1 25 ? 5.442 131.313 6.371 1.00 11.40 26 LEU C N 1
ATOM 5897 C CA . LEU C 1 25 ? 4.651 131.424 7.605 1.00 11.40 26 LEU C CA 1
ATOM 5898 C C . LEU C 1 25 ? 3.374 130.601 7.436 1.00 11.40 26 LEU C C 1
ATOM 5899 O O . LEU C 1 25 ? 2.582 130.864 6.531 1.00 11.40 26 LEU C O 1
ATOM 5904 N N . ILE C 1 26 ? 3.162 129.634 8.325 1.00 11.40 27 ILE C N 1
ATOM 5905 C CA . ILE C 1 26 ? 2.005 128.748 8.232 1.00 11.40 27 ILE C CA 1
ATOM 5906 C C . ILE C 1 26 ? 0.987 128.848 9.342 1.00 11.40 27 ILE C C 1
ATOM 5907 O O . ILE C 1 26 ? 1.332 128.885 10.516 1.00 11.40 27 ILE C O 1
ATOM 5912 N N . TYR C 1 27 ? -0.279 128.865 8.950 1.00 11.40 28 TYR C N 1
ATOM 5913 C CA . TYR C 1 27 ? -1.392 128.916 9.883 1.00 11.40 28 TYR C CA 1
ATOM 5914 C C . TYR C 1 27 ? -2.004 127.517 9.824 1.00 11.40 28 TYR C C 1
ATOM 5915 O O . TYR C 1 27 ? -2.333 127.036 8.749 1.00 11.40 28 TYR C O 1
ATOM 5924 N N . ARG C 1 28 ? -2.137 126.863 10.968 1.00 11.40 29 ARG C N 1
ATOM 5925 C CA . ARG C 1 28 ? -2.753 125.541 11.040 1.00 11.40 29 ARG C CA 1
ATOM 5926 C C . ARG C 1 28 ? -2.607 124.620 9.815 1.00 11.40 29 ARG C C 1
ATOM 5927 O O . ARG C 1 28 ? -3.556 123.910 9.461 1.00 11.40 29 ARG C O 1
ATOM 5935 N N . GLY C 1 29 ? -1.452 124.613 9.160 1.00 11.40 30 GLY C N 1
ATOM 5936 C CA . GLY C 1 29 ? -1.301 123.735 8.008 1.00 11.40 30 GLY C CA 1
ATOM 5937 C C . GLY C 1 29 ? -1.387 124.391 6.637 1.00 11.40 30 GLY C C 1
ATOM 5938 O O . GLY C 1 29 ? -0.985 123.797 5.635 1.00 11.40 30 GLY C O 1
ATOM 5939 N N . HIS C 1 30 ? -1.924 125.604 6.579 1.00 11.40 31 HIS C N 1
ATOM 5940 C CA . HIS C 1 30 ? -2.019 126.325 5.316 1.00 11.40 31 HIS C CA 1
ATOM 5941 C C . HIS C 1 30 ? -1.052 127.488 5.366 1.00 11.40 31 HIS C C 1
ATOM 5942 O O . HIS C 1 30 ? -0.542 127.854 6.422 1.00 11.40 31 HIS C O 1
ATOM 5949 N N . HIS C 1 31 ? -0.822 128.083 4.209 1.00 11.40 32 HIS C N 1
ATOM 5950 C CA . HIS C 1 31 ? 0.054 129.230 4.113 1.00 11.40 32 HIS C CA 1
ATOM 5951 C C . HIS C 1 31 ? -0.727 130.493 4.409 1.00 11.40 32 HIS C C 1
ATOM 5952 O O . HIS C 1 31 ? -1.905 130.607 4.080 1.00 11.40 32 HIS C O 1
ATOM 5959 N N . ALA C 1 32 ? -0.062 131.454 5.024 1.00 11.40 33 ALA C N 1
ATOM 5960 C CA . ALA C 1 32 ? -0.718 132.704 5.337 1.00 11.40 33 ALA C CA 1
ATOM 5961 C C . ALA C 1 32 ? -1.067 133.421 4.041 1.00 11.40 33 ALA C C 1
ATOM 5962 O O . ALA C 1 32 ? -2.198 133.888 3.862 1.00 11.40 33 ALA C O 1
ATOM 5964 N N . LYS C 1 33 ? -0.084 133.504 3.141 1.00 11.40 34 LYS C N 1
ATOM 5965 C CA . LYS C 1 33 ? -0.276 134.168 1.852 1.00 11.40 34 LYS C CA 1
ATOM 5966 C C . LYS C 1 33 ? -1.629 133.776 1.280 1.00 11.40 34 LYS C C 1
ATOM 5967 O O . LYS C 1 33 ? -2.471 134.626 0.993 1.00 11.40 34 LYS C O 1
ATOM 5973 N N . ASP C 1 34 ? -1.825 132.473 1.124 1.00 11.40 35 ASP C N 1
ATOM 5974 C CA . ASP C 1 34 ? -3.054 131.949 0.567 1.00 11.40 35 ASP C CA 1
ATOM 5975 C C . ASP C 1 34 ? -4.274 132.411 1.347 1.00 11.40 35 ASP C C 1
ATOM 5976 O O . ASP C 1 34 ? -5.259 132.849 0.752 1.00 11.40 35 ASP C O 1
ATOM 5981 N N . ILE C 1 35 ? -4.225 132.340 2.671 1.00 11.40 36 ILE C N 1
ATOM 5982 C CA . ILE C 1 35 ? -5.383 132.775 3.442 1.00 11.40 36 ILE C CA 1
ATOM 5983 C C . ILE C 1 35 ? -5.617 134.270 3.308 1.00 11.40 36 ILE C C 1
ATOM 5984 O O . ILE C 1 35 ? -6.742 134.712 3.089 1.00 11.40 36 ILE C O 1
ATOM 5989 N N . ALA C 1 36 ? -4.554 135.052 3.431 1.00 11.40 37 ALA C N 1
ATOM 5990 C CA . ALA C 1 36 ? -4.677 136.492 3.324 1.00 11.40 37 ALA C CA 1
ATOM 5991 C C . ALA C 1 36 ? -5.311 136.898 2.002 1.00 11.40 37 ALA C C 1
ATOM 5992 O O . ALA C 1 36 ? -6.292 137.647 1.963 1.00 11.40 37 ALA C O 1
ATOM 5994 N N . LEU C 1 37 ? -4.751 136.370 0.922 1.00 11.40 38 LEU C N 1
ATOM 5995 C CA . LEU C 1 37 ? -5.189 136.674 -0.435 1.00 11.40 38 LEU C CA 1
ATOM 5996 C C . LEU C 1 37 ? -6.542 136.170 -0.915 1.00 11.40 38 LEU C C 1
ATOM 5997 O O . LEU C 1 37 ? -7.324 136.928 -1.498 1.00 11.40 38 LEU C O 1
ATOM 6002 N N . ASN C 1 38 ? -6.816 134.892 -0.688 1.00 11.40 39 ASN C N 1
ATOM 6003 C CA . ASN C 1 38 ? -8.053 134.304 -1.187 1.00 11.40 39 ASN C CA 1
ATOM 6004 C C . ASN C 1 38 ? -9.183 134.009 -0.208 1.00 11.40 39 ASN C C 1
ATOM 6005 O O . ASN C 1 38 ? -10.147 133.334 -0.566 1.00 11.40 39 ASN C O 1
ATOM 6010 N N . HIS C 1 39 ? -9.091 134.522 1.013 1.00 11.40 40 HIS C N 1
ATOM 6011 C CA . HIS C 1 39 ? -10.138 134.267 1.991 1.00 11.40 40 HIS C CA 1
ATOM 6012 C C . HIS C 1 39 ? -10.587 135.496 2.752 1.00 11.40 40 HIS C C 1
ATOM 6013 O O . HIS C 1 39 ? -9.999 136.574 2.618 1.00 11.40 40 HIS C O 1
ATOM 6020 N N . SER C 1 40 ? -11.632 135.308 3.553 1.00 11.40 41 SER C N 1
ATOM 6021 C CA . SER C 1 40 ? -12.219 136.367 4.352 1.00 11.40 41 SER C CA 1
ATOM 6022 C C . SER C 1 40 ? -11.819 136.208 5.794 1.00 11.40 41 SER C C 1
ATOM 6023 O O . SER C 1 40 ? -11.804 135.103 6.304 1.00 11.40 41 SER C O 1
ATOM 6026 N N . PHE C 1 41 ? -11.521 137.318 6.453 1.00 11.40 42 PHE C N 1
ATOM 6027 C CA . PHE C 1 41 ? -11.123 137.304 7.855 1.00 11.40 42 PHE C CA 1
ATOM 6028 C C . PHE C 1 41 ? -11.841 136.201 8.626 1.00 11.40 42 PHE C C 1
ATOM 6029 O O . PHE C 1 41 ? -11.218 135.412 9.332 1.00 11.40 42 PHE C O 1
ATOM 6037 N N . GLU C 1 42 ? -13.158 136.147 8.486 1.00 11.40 43 GLU C N 1
ATOM 6038 C CA . GLU C 1 42 ? -13.943 135.146 9.183 1.00 11.40 43 GLU C CA 1
ATOM 6039 C C . GLU C 1 42 ? -13.471 133.739 8.887 1.00 11.40 43 GLU C C 1
ATOM 6040 O O . GLU C 1 42 ? -13.373 132.906 9.782 1.00 11.40 43 GLU C O 1
ATOM 6046 N N . GLU C 1 43 ? -13.190 133.455 7.628 1.00 11.40 44 GLU C N 1
ATOM 6047 C CA . GLU C 1 43 ? -12.711 132.130 7.300 1.00 11.40 44 GLU C CA 1
ATOM 6048 C C . GLU C 1 43 ? -11.428 131.957 8.091 1.00 11.40 44 GLU C C 1
ATOM 6049 O O . GLU C 1 43 ? -11.271 130.996 8.835 1.00 11.40 44 GLU C O 1
ATOM 6055 N N . ALA C 1 44 ? -10.527 132.919 7.957 1.00 11.40 45 ALA C N 1
ATOM 6056 C CA . ALA C 1 44 ? -9.251 132.874 8.646 1.00 11.40 45 ALA C CA 1
ATOM 6057 C C . ALA C 1 44 ? -9.422 132.574 10.116 1.00 11.40 45 ALA C C 1
ATOM 6058 O O . ALA C 1 44 ? -8.917 131.577 10.619 1.00 11.40 45 ALA C O 1
ATOM 6060 N N . ALA C 1 45 ? -10.132 133.448 10.809 1.00 11.40 46 ALA C N 1
ATOM 6061 C CA . ALA C 1 45 ? -10.360 133.253 12.225 1.00 11.40 46 ALA C CA 1
ATOM 6062 C C . ALA C 1 45 ? -10.716 131.795 12.465 1.00 11.40 46 ALA C C 1
ATOM 6063 O O . ALA C 1 45 ? -10.027 131.080 13.195 1.00 11.40 46 ALA C O 1
ATOM 6065 N N . TYR C 1 46 ? -11.791 131.361 11.821 1.00 11.40 47 TYR C N 1
ATOM 6066 C CA . TYR C 1 46 ? -12.283 129.997 11.939 1.00 11.40 47 TYR C CA 1
ATOM 6067 C C . TYR C 1 46 ? -11.196 128.955 11.757 1.00 11.40 47 TYR C C 1
ATOM 6068 O O . TYR C 1 46 ? -11.312 127.840 12.257 1.00 11.40 47 TYR C O 1
ATOM 6077 N N . LEU C 1 47 ? -10.148 129.301 11.029 1.00 11.40 48 LEU C N 1
ATOM 6078 C CA . LEU C 1 47 ? -9.083 128.349 10.826 1.00 11.40 48 LEU C CA 1
ATOM 6079 C C . LEU C 1 47 ? -8.207 128.313 12.070 1.00 11.40 48 LEU C C 1
ATOM 6080 O O . LEU C 1 47 ? -8.109 127.285 12.736 1.00 11.40 48 LEU C O 1
ATOM 6085 N N . ILE C 1 48 ? -7.572 129.438 12.387 1.00 11.40 49 ILE C N 1
ATOM 6086 C CA . ILE C 1 48 ? -6.700 129.512 13.556 1.00 11.40 49 ILE C CA 1
ATOM 6087 C C . ILE C 1 48 ? -7.404 128.937 14.771 1.00 11.40 49 ILE C C 1
ATOM 6088 O O . ILE C 1 48 ? -6.802 128.225 15.565 1.00 11.40 49 ILE C O 1
ATOM 6093 N N . LEU C 1 49 ? -8.689 129.242 14.890 1.00 11.40 50 LEU C N 1
ATOM 6094 C CA . LEU C 1 49 ? -9.507 128.785 16.005 1.00 11.40 50 LEU C CA 1
ATOM 6095 C C . LEU C 1 49 ? -9.759 127.293 16.097 1.00 11.40 50 LEU C C 1
ATOM 6096 O O . LEU C 1 49 ? -9.544 126.678 17.144 1.00 11.40 50 LEU C O 1
ATOM 6101 N N . PHE C 1 50 ? -10.220 126.714 14.996 1.00 11.40 51 PHE C N 1
ATOM 6102 C CA . PHE C 1 50 ? -10.563 125.310 14.979 1.00 11.40 51 PHE C CA 1
ATOM 6103 C C . PHE C 1 50 ? -9.626 124.327 14.273 1.00 11.40 51 PHE C C 1
ATOM 6104 O O . PHE C 1 50 ? -9.581 123.154 14.642 1.00 11.40 51 PHE C O 1
ATOM 6112 N N . GLY C 1 51 ? -8.904 124.758 13.248 1.00 11.40 52 GLY C N 1
ATOM 6113 C CA . GLY C 1 51 ? -7.982 123.820 12.629 1.00 11.40 52 GLY C CA 1
ATOM 6114 C C . GLY C 1 51 ? -8.094 123.504 11.161 1.00 11.40 52 GLY C C 1
ATOM 6115 O O . GLY C 1 51 ? -7.237 122.801 10.630 1.00 11.40 52 GLY C O 1
ATOM 6116 N N . LYS C 1 52 ? -9.127 124.018 10.506 1.00 11.40 53 LYS C N 1
ATOM 6117 C CA . LYS C 1 52 ? -9.345 123.779 9.076 1.00 11.40 53 LYS C CA 1
ATOM 6118 C C . LYS C 1 52 ? -10.196 124.913 8.496 1.00 11.40 53 LYS C C 1
ATOM 6119 O O . LYS C 1 52 ? -10.719 125.725 9.240 1.00 11.40 53 LYS C O 1
ATOM 6125 N N . LEU C 1 53 ? -10.331 124.982 7.175 1.00 11.40 54 LEU C N 1
ATOM 6126 C CA . LEU C 1 53 ? -11.170 126.014 6.561 1.00 11.40 54 LEU C CA 1
ATOM 6127 C C . LEU C 1 53 ? -12.590 125.568 6.840 1.00 11.40 54 LEU C C 1
ATOM 6128 O O . LEU C 1 53 ? -12.816 124.411 7.158 1.00 11.40 54 LEU C O 1
ATOM 6133 N N . PRO C 1 54 ? -13.570 126.463 6.714 1.00 11.40 55 PRO C N 1
ATOM 6134 C CA . PRO C 1 54 ? -14.948 126.051 6.997 1.00 11.40 55 PRO C CA 1
ATOM 6135 C C . PRO C 1 54 ? -15.805 125.626 5.815 1.00 11.40 55 PRO C C 1
ATOM 6136 O O . PRO C 1 54 ? -15.642 126.127 4.698 1.00 11.40 55 PRO C O 1
ATOM 6140 N N . SER C 1 55 ? -16.729 124.703 6.077 1.00 11.40 56 SER C N 1
ATOM 6141 C CA . SER C 1 55 ? -17.629 124.230 5.037 1.00 11.40 56 SER C CA 1
ATOM 6142 C C . SER C 1 55 ? -18.547 125.365 4.621 1.00 11.40 56 SER C C 1
ATOM 6143 O O . SER C 1 55 ? -18.660 126.377 5.323 1.00 11.40 56 SER C O 1
ATOM 6146 N N . THR C 1 56 ? -19.206 125.193 3.479 1.00 11.40 57 THR C N 1
ATOM 6147 C CA . THR C 1 56 ? -20.103 126.221 2.978 1.00 11.40 57 THR C CA 1
ATOM 6148 C C . THR C 1 56 ? -21.167 126.566 4.035 1.00 11.40 57 THR C C 1
ATOM 6149 O O . THR C 1 56 ? -21.460 127.747 4.247 1.00 11.40 57 THR C O 1
ATOM 6153 N N . GLU C 1 57 ? -21.725 125.558 4.712 1.00 11.40 58 GLU C N 1
ATOM 6154 C CA . GLU C 1 57 ? -22.716 125.831 5.765 1.00 11.40 58 GLU C CA 1
ATOM 6155 C C . GLU C 1 57 ? -21.969 126.112 7.073 1.00 11.40 58 GLU C C 1
ATOM 6156 O O . GLU C 1 57 ? -22.361 126.987 7.862 1.00 11.40 58 GLU C O 1
ATOM 6162 N N . GLU C 1 58 ? -20.895 125.348 7.294 1.00 11.40 59 GLU C N 1
ATOM 6163 C CA . GLU C 1 58 ? -20.063 125.475 8.495 1.00 11.40 59 GLU C CA 1
ATOM 6164 C C . GLU C 1 58 ? -19.760 126.918 8.827 1.00 11.40 59 GLU C C 1
ATOM 6165 O O . GLU C 1 58 ? -19.771 127.325 9.986 1.00 11.40 59 GLU C O 1
ATOM 6171 N N . LEU C 1 59 ? -19.487 127.688 7.789 1.00 11.40 60 LEU C N 1
ATOM 6172 C CA . LEU C 1 59 ? -19.154 129.075 7.973 1.00 11.40 60 LEU C CA 1
ATOM 6173 C C . LEU C 1 59 ? -20.356 129.919 8.336 1.00 11.40 60 LEU C C 1
ATOM 6174 O O . LEU C 1 59 ? -20.409 130.496 9.419 1.00 11.40 60 LEU C O 1
ATOM 6179 N N . GLN C 1 60 ? -21.317 129.997 7.425 1.00 11.40 61 GLN C N 1
ATOM 6180 C CA . GLN C 1 60 ? -22.491 130.818 7.662 1.00 11.40 61 GLN C CA 1
ATOM 6181 C C . GLN C 1 60 ? -22.918 130.852 9.137 1.00 11.40 61 GLN C C 1
ATOM 6182 O O . GLN C 1 60 ? -23.281 131.914 9.641 1.00 11.40 61 GLN C O 1
ATOM 6188 N N . VAL C 1 61 ? -22.856 129.723 9.844 1.00 11.40 62 VAL C N 1
ATOM 6189 C CA . VAL C 1 61 ? -23.256 129.727 11.257 1.00 11.40 62 VAL C CA 1
ATOM 6190 C C . VAL C 1 61 ? -22.279 130.525 12.126 1.00 11.40 62 VAL C C 1
ATOM 6191 O O . VAL C 1 61 ? -22.689 131.281 13.014 1.00 11.40 62 VAL C O 1
ATOM 6195 N N . PHE C 1 62 ? -20.987 130.338 11.864 1.00 11.40 63 PHE C N 1
ATOM 6196 C CA . PHE C 1 62 ? -19.932 131.036 12.581 1.00 11.40 63 PHE C CA 1
ATOM 6197 C C . PHE C 1 62 ? -20.247 132.525 12.476 1.00 11.40 63 PHE C C 1
ATOM 6198 O O . PHE C 1 62 ? -20.324 133.216 13.487 1.00 11.40 63 PHE C O 1
ATOM 6206 N N . LYS C 1 63 ? -20.447 133.012 11.254 1.00 11.40 64 LYS C N 1
ATOM 6207 C CA . LYS C 1 63 ? -20.775 134.419 11.058 1.00 11.40 64 LYS C CA 1
ATOM 6208 C C . LYS C 1 63 ? -21.900 134.799 12.000 1.00 11.40 64 LYS C C 1
ATOM 6209 O O . LYS C 1 63 ? -21.741 135.671 12.848 1.00 11.40 64 LYS C O 1
ATOM 6215 N N . ASP C 1 64 ? -23.042 134.143 11.842 1.00 11.40 65 ASP C N 1
ATOM 6216 C CA . ASP C 1 64 ? -24.192 134.417 12.694 1.00 11.40 65 ASP C CA 1
ATOM 6217 C C . ASP C 1 64 ? -23.748 134.643 14.135 1.00 11.40 65 ASP C C 1
ATOM 6218 O O . ASP C 1 64 ? -23.996 135.712 14.700 1.00 11.40 65 ASP C O 1
ATOM 6223 N N . LYS C 1 65 ? -23.098 133.632 14.721 1.00 11.40 66 LYS C N 1
ATOM 6224 C CA . LYS C 1 65 ? -22.629 133.717 16.100 1.00 11.40 66 LYS C CA 1
ATOM 6225 C C . LYS C 1 65 ? -21.852 134.993 16.311 1.00 11.40 66 LYS C C 1
ATOM 6226 O O . LYS C 1 65 ? -21.988 135.631 17.352 1.00 11.40 66 LYS C O 1
ATOM 6232 N N . LEU C 1 66 ? -21.049 135.370 15.321 1.00 11.40 67 LEU C N 1
ATOM 6233 C CA . LEU C 1 66 ? -20.263 136.598 15.412 1.00 11.40 67 LEU C CA 1
ATOM 6234 C C . LEU C 1 66 ? -21.181 137.804 15.352 1.00 11.40 67 LEU C C 1
ATOM 6235 O O . LEU C 1 66 ? -21.363 138.521 16.335 1.00 11.40 67 LEU C O 1
ATOM 6240 N N . ALA C 1 67 ? -21.757 138.016 14.181 1.00 11.40 68 ALA C N 1
ATOM 6241 C CA . ALA C 1 67 ? -22.661 139.122 13.956 1.00 11.40 68 ALA C CA 1
ATOM 6242 C C . ALA C 1 67 ? -23.519 139.420 15.168 1.00 11.40 68 ALA C C 1
ATOM 6243 O O . ALA C 1 67 ? -23.801 140.580 15.455 1.00 11.40 68 ALA C O 1
ATOM 6245 N N . ALA C 1 68 ? -23.929 138.368 15.875 1.00 11.40 69 ALA C N 1
ATOM 6246 C CA . ALA C 1 68 ? -24.787 138.500 17.054 1.00 11.40 69 ALA C CA 1
ATOM 6247 C C . ALA C 1 68 ? -24.091 139.068 18.273 1.00 11.40 69 ALA C C 1
ATOM 6248 O O . ALA C 1 68 ? -24.684 139.857 19.011 1.00 11.40 69 ALA C O 1
ATOM 6250 N N . GLU C 1 69 ? -22.840 138.672 18.487 1.00 11.40 70 GLU C N 1
ATOM 6251 C CA . GLU C 1 69 ? -22.085 139.142 19.643 1.00 11.40 70 GLU C CA 1
ATOM 6252 C C . GLU C 1 69 ? -21.365 140.477 19.431 1.00 11.40 70 GLU C C 1
ATOM 6253 O O . GLU C 1 69 ? -20.514 140.860 20.226 1.00 11.40 70 GLU C O 1
ATOM 6259 N N . ARG C 1 70 ? -21.712 141.189 18.368 1.00 11.40 71 ARG C N 1
ATOM 6260 C CA . ARG C 1 70 ? -21.093 142.479 18.094 1.00 11.40 71 ARG C CA 1
ATOM 6261 C C . ARG C 1 70 ? -21.709 143.588 18.933 1.00 11.40 71 ARG C C 1
ATOM 6262 O O . ARG C 1 70 ? -21.057 144.578 19.236 1.00 11.40 71 ARG C O 1
ATOM 6270 N N . ASN C 1 71 ? -22.975 143.435 19.288 1.00 11.40 72 ASN C N 1
ATOM 6271 C CA . ASN C 1 71 ? -23.649 144.460 20.056 1.00 11.40 72 ASN C CA 1
ATOM 6272 C C . ASN C 1 71 ? -23.020 144.679 21.402 1.00 11.40 72 ASN C C 1
ATOM 6273 O O . ASN C 1 71 ? -22.658 143.733 22.089 1.00 11.40 72 ASN C O 1
ATOM 6278 N N . LEU C 1 72 ? -22.889 145.946 21.770 1.00 11.40 73 LEU C N 1
ATOM 6279 C CA . LEU C 1 72 ? -22.303 146.299 23.044 1.00 11.40 73 LEU C CA 1
ATOM 6280 C C . LEU C 1 72 ? -23.359 146.287 24.107 1.00 11.40 73 LEU C C 1
ATOM 6281 O O . LEU C 1 72 ? -24.370 146.975 23.994 1.00 11.40 73 LEU C O 1
ATOM 6286 N N . PRO C 1 73 ? -23.151 145.487 25.150 1.00 11.40 74 PRO C N 1
ATOM 6287 C CA . PRO C 1 73 ? -24.117 145.427 26.228 1.00 11.40 74 PRO C CA 1
ATOM 6288 C C . PRO C 1 73 ? -24.412 146.831 26.693 1.00 11.40 74 PRO C C 1
ATOM 6289 O O . PRO C 1 73 ? -23.592 147.753 26.588 1.00 11.40 74 PRO C O 1
ATOM 6293 N N . GLU C 1 74 ? -25.619 146.974 27.197 1.00 11.40 75 GLU C N 1
ATOM 6294 C CA . GLU C 1 74 ? -26.125 148.230 27.686 1.00 11.40 75 GLU C CA 1
ATOM 6295 C C . GLU C 1 74 ? -25.077 148.994 28.513 1.00 11.40 75 GLU C C 1
ATOM 6296 O O . GLU C 1 74 ? -24.641 150.071 28.127 1.00 11.40 75 GLU C O 1
ATOM 6302 N N . HIS C 1 75 ? -24.652 148.411 29.629 1.00 11.40 76 HIS C N 1
ATOM 6303 C CA . HIS C 1 75 ? -23.687 149.044 30.527 1.00 11.40 76 HIS C CA 1
ATOM 6304 C C . HIS C 1 75 ? -22.289 149.287 29.975 1.00 11.40 76 HIS C C 1
ATOM 6305 O O . HIS C 1 75 ? -21.577 150.170 30.460 1.00 11.40 76 HIS C O 1
ATOM 6312 N N . ILE C 1 76 ? -21.889 148.490 28.987 1.00 11.40 77 ILE C N 1
ATOM 6313 C CA . ILE C 1 76 ? -20.570 148.628 28.374 1.00 11.40 77 ILE C CA 1
ATOM 6314 C C . ILE C 1 76 ? -20.541 149.919 27.572 1.00 11.40 77 ILE C C 1
ATOM 6315 O O . ILE C 1 76 ? -19.664 150.760 27.750 1.00 11.40 77 ILE C O 1
ATOM 6320 N N . GLU C 1 77 ? -21.509 150.068 26.682 1.00 11.40 78 GLU C N 1
ATOM 6321 C CA . GLU C 1 77 ? -21.607 151.268 25.874 1.00 11.40 78 GLU C CA 1
ATOM 6322 C C . GLU C 1 77 ? -21.476 152.444 26.829 1.00 11.40 78 GLU C C 1
ATOM 6323 O O . GLU C 1 77 ? -20.714 153.369 26.597 1.00 11.40 78 GLU C O 1
ATOM 6329 N N . ARG C 1 78 ? -22.222 152.377 27.923 1.00 11.40 79 ARG C N 1
ATOM 6330 C CA . ARG C 1 78 ? -22.240 153.427 28.934 1.00 11.40 79 ARG C CA 1
ATOM 6331 C C . ARG C 1 78 ? -20.865 153.655 29.556 1.00 11.40 79 ARG C C 1
ATOM 6332 O O . ARG C 1 78 ? -20.419 154.793 29.694 1.00 11.40 79 ARG C O 1
ATOM 6340 N N . LEU C 1 79 ? -20.203 152.563 29.929 1.00 11.40 80 LEU C N 1
ATOM 6341 C CA . LEU C 1 79 ? -18.880 152.610 30.546 1.00 11.40 80 LEU C CA 1
ATOM 6342 C C . LEU C 1 79 ? -17.878 153.349 29.680 1.00 11.40 80 LEU C C 1
ATOM 6343 O O . LEU C 1 79 ? -17.185 154.240 30.144 1.00 11.40 80 LEU C O 1
ATOM 6348 N N . ILE C 1 80 ? -17.781 152.948 28.422 1.00 11.40 81 ILE C N 1
ATOM 6349 C CA . ILE C 1 80 ? -16.844 153.563 27.498 1.00 11.40 81 ILE C CA 1
ATOM 6350 C C . ILE C 1 80 ? -16.852 155.071 27.625 1.00 11.40 81 ILE C C 1
ATOM 6351 O O . ILE C 1 80 ? -15.814 155.717 27.519 1.00 11.40 81 ILE C O 1
ATOM 6356 N N . GLN C 1 81 ? -18.021 155.636 27.877 1.00 11.40 82 GLN C N 1
ATOM 6357 C CA . GLN C 1 81 ? -18.131 157.076 28.012 1.00 11.40 82 GLN C CA 1
ATOM 6358 C C . GLN C 1 81 ? -17.804 157.544 29.442 1.00 11.40 82 GLN C C 1
ATOM 6359 O O . GLN C 1 81 ? -17.467 158.707 29.665 1.00 11.40 82 GLN C O 1
ATOM 6365 N N . SER C 1 82 ? -17.898 156.635 30.408 1.00 11.40 83 SER C N 1
ATOM 6366 C CA . SER C 1 82 ? -17.572 156.973 31.792 1.00 11.40 83 SER C CA 1
ATOM 6367 C C . SER C 1 82 ? -16.102 157.327 31.757 1.00 11.40 83 SER C C 1
ATOM 6368 O O . SER C 1 82 ? -15.671 158.332 32.305 1.00 11.40 83 SER C O 1
ATOM 6371 N N . LEU C 1 83 ? -15.341 156.475 31.084 1.00 11.40 84 LEU C N 1
ATOM 6372 C CA . LEU C 1 83 ? -13.912 156.647 30.976 1.00 11.40 84 LEU C CA 1
ATOM 6373 C C . LEU C 1 83 ? -13.484 157.993 30.444 1.00 11.40 84 LEU C C 1
ATOM 6374 O O . LEU C 1 83 ? -13.755 158.339 29.299 1.00 11.40 84 LEU C O 1
ATOM 6379 N N . PRO C 1 84 ? -12.791 158.770 31.287 1.00 11.40 85 PRO C N 1
ATOM 6380 C CA . PRO C 1 84 ? -12.271 160.110 31.011 1.00 11.40 85 PRO C CA 1
ATOM 6381 C C . PRO C 1 84 ? -11.456 160.251 29.730 1.00 11.40 85 PRO C C 1
ATOM 6382 O O . PRO C 1 84 ? -10.812 159.306 29.266 1.00 11.40 85 PRO C O 1
ATOM 6386 N N . ASN C 1 85 ? -11.486 161.463 29.185 1.00 11.40 86 ASN C N 1
ATOM 6387 C CA . ASN C 1 85 ? -10.796 161.777 27.950 1.00 11.40 86 ASN C CA 1
ATOM 6388 C C . ASN C 1 85 ? -9.305 161.495 27.892 1.00 11.40 86 ASN C C 1
ATOM 6389 O O . ASN C 1 85 ? -8.716 161.454 26.800 1.00 11.40 86 ASN C O 1
ATOM 6394 N N . ASN C 1 86 ? -8.685 161.303 29.047 1.00 11.40 87 ASN C N 1
ATOM 6395 C CA . ASN C 1 86 ? -7.267 160.988 29.054 1.00 11.40 87 ASN C CA 1
ATOM 6396 C C . ASN C 1 86 ? -7.073 159.470 29.145 1.00 11.40 87 ASN C C 1
ATOM 6397 O O . ASN C 1 86 ? -6.671 158.937 30.181 1.00 11.40 87 ASN C O 1
ATOM 6402 N N . MET C 1 87 ? -7.368 158.773 28.050 1.00 11.40 88 MET C N 1
ATOM 6403 C CA . MET C 1 87 ? -7.211 157.328 28.027 1.00 11.40 88 MET C CA 1
ATOM 6404 C C . MET C 1 87 ? -7.081 156.800 26.599 1.00 11.40 88 MET C C 1
ATOM 6405 O O . MET C 1 87 ? -8.056 156.808 25.833 1.00 11.40 88 MET C O 1
ATOM 6410 N N . ASP C 1 88 ? -5.880 156.339 26.246 1.00 11.40 89 ASP C N 1
ATOM 6411 C CA . ASP C 1 88 ? -5.651 155.850 24.895 1.00 11.40 89 ASP C CA 1
ATOM 6412 C C . ASP C 1 88 ? -6.796 154.962 24.544 1.00 11.40 89 ASP C C 1
ATOM 6413 O O . ASP C 1 88 ? -7.378 154.315 25.411 1.00 11.40 89 ASP C O 1
ATOM 6418 N N . ASP C 1 89 ? -7.109 154.919 23.263 1.00 11.40 90 ASP C N 1
ATOM 6419 C CA . ASP C 1 89 ? -8.164 154.049 22.821 1.00 11.40 90 ASP C CA 1
ATOM 6420 C C . ASP C 1 89 ? -7.711 152.687 23.357 1.00 11.40 90 ASP C C 1
ATOM 6421 O O . ASP C 1 89 ? -8.526 151.790 23.578 1.00 11.40 90 ASP C O 1
ATOM 6426 N N . MET C 1 90 ? -6.403 152.559 23.584 1.00 11.40 91 MET C N 1
ATOM 6427 C CA . MET C 1 90 ? -5.806 151.325 24.093 1.00 11.40 91 MET C CA 1
ATOM 6428 C C . MET C 1 90 ? -6.034 151.126 25.575 1.00 11.40 91 MET C C 1
ATOM 6429 O O . MET C 1 90 ? -6.555 150.093 25.993 1.00 11.40 91 MET C O 1
ATOM 6434 N N . SER C 1 91 ? -5.619 152.108 26.369 1.00 11.40 92 SER C N 1
ATOM 6435 C CA . SER C 1 91 ? -5.800 152.048 27.814 1.00 11.40 92 SER C CA 1
ATOM 6436 C C . SER C 1 91 ? -7.237 151.639 28.060 1.00 11.40 92 SER C C 1
ATOM 6437 O O . SER C 1 91 ? -7.550 150.979 29.036 1.00 11.40 92 SER C O 1
ATOM 6440 N N . VAL C 1 92 ? -8.110 152.044 27.155 1.00 11.40 93 VAL C N 1
ATOM 6441 C CA . VAL C 1 92 ? -9.521 151.729 27.260 1.00 11.40 93 VAL C CA 1
ATOM 6442 C C . VAL C 1 92 ? -9.851 150.296 26.867 1.00 11.40 93 VAL C C 1
ATOM 6443 O O . VAL C 1 92 ? -10.372 149.521 27.672 1.00 11.40 93 VAL C O 1
ATOM 6447 N N . LEU C 1 93 ? -9.567 149.958 25.615 1.00 11.40 94 LEU C N 1
ATOM 6448 C CA . LEU C 1 93 ? -9.827 148.622 25.113 1.00 11.40 94 LEU C CA 1
ATOM 6449 C C . LEU C 1 93 ? -9.469 147.642 26.218 1.00 11.40 94 LEU C C 1
ATOM 6450 O O . LEU C 1 93 ? -10.244 146.753 26.548 1.00 11.40 94 LEU C O 1
ATOM 6455 N N . ARG C 1 94 ? -8.286 147.829 26.795 1.00 11.40 95 ARG C N 1
ATOM 6456 C CA . ARG C 1 94 ? -7.809 146.975 27.873 1.00 11.40 95 ARG C CA 1
ATOM 6457 C C . ARG C 1 94 ? -8.820 146.966 29.005 1.00 11.40 95 ARG C C 1
ATOM 6458 O O . ARG C 1 94 ? -9.242 145.915 29.467 1.00 11.40 95 ARG C O 1
ATOM 6466 N N . THR C 1 95 ? -9.207 148.149 29.454 1.00 11.40 96 THR C N 1
ATOM 6467 C CA . THR C 1 95 ? -10.161 148.264 30.537 1.00 11.40 96 THR C CA 1
ATOM 6468 C C . THR C 1 95 ? -11.464 147.594 30.159 1.00 11.40 96 THR C C 1
ATOM 6469 O O . THR C 1 95 ? -11.811 146.533 30.672 1.00 11.40 96 THR C O 1
ATOM 6473 N N . VAL C 1 96 ? -12.183 148.219 29.246 1.00 11.40 97 VAL C N 1
ATOM 6474 C CA . VAL C 1 96 ? -13.456 147.698 28.804 1.00 11.40 97 VAL C CA 1
ATOM 6475 C C . VAL C 1 96 ? -13.495 146.190 28.662 1.00 11.40 97 VAL C C 1
ATOM 6476 O O . VAL C 1 96 ? -14.341 145.535 29.257 1.00 11.40 97 VAL C O 1
ATOM 6480 N N . VAL C 1 97 ? -12.593 145.633 27.864 1.00 11.40 98 VAL C N 1
ATOM 6481 C CA . VAL C 1 97 ? -12.573 144.192 27.693 1.00 11.40 98 VAL C CA 1
ATOM 6482 C C . VAL C 1 97 ? -12.620 143.551 29.063 1.00 11.40 98 VAL C C 1
ATOM 6483 O O . VAL C 1 97 ? -13.459 142.702 29.324 1.00 11.40 98 VAL C O 1
ATOM 6487 N N . SER C 1 98 ? -11.730 143.968 29.949 1.00 11.40 99 SER C N 1
ATOM 6488 C CA . SER C 1 98 ? -11.736 143.406 31.283 1.00 11.40 99 SER C CA 1
ATOM 6489 C C . SER C 1 98 ? -13.129 143.492 31.868 1.00 11.40 99 SER C C 1
ATOM 6490 O O . SER C 1 98 ? -13.564 142.598 32.580 1.00 11.40 99 SER C O 1
ATOM 6493 N N . ALA C 1 99 ? -13.834 144.572 31.569 1.00 11.40 100 ALA C N 1
ATOM 6494 C CA . ALA C 1 99 ? -15.183 144.747 32.094 1.00 11.40 100 ALA C CA 1
ATOM 6495 C C . ALA C 1 99 ? -16.102 143.590 31.720 1.00 11.40 100 ALA C C 1
ATOM 6496 O O . ALA C 1 99 ? -17.094 143.325 32.387 1.00 11.40 100 ALA C O 1
ATOM 6498 N N . LEU C 1 100 ? -15.764 142.892 30.650 1.00 11.40 101 LEU C N 1
ATOM 6499 C CA . LEU C 1 100 ? -16.587 141.787 30.203 1.00 11.40 101 LEU C CA 1
ATOM 6500 C C . LEU C 1 100 ? -16.515 140.578 31.111 1.00 11.40 101 LEU C C 1
ATOM 6501 O O . LEU C 1 100 ? -17.460 139.803 31.190 1.00 11.40 101 LEU C O 1
ATOM 6506 N N . GLY C 1 101 ? -15.386 140.429 31.792 1.00 11.40 102 GLY C N 1
ATOM 6507 C CA . GLY C 1 101 ? -15.180 139.307 32.696 1.00 11.40 102 GLY C CA 1
ATOM 6508 C C . GLY C 1 101 ? -16.257 139.168 33.749 1.00 11.40 102 GLY C C 1
ATOM 6509 O O . GLY C 1 101 ? -16.519 140.082 34.524 1.00 11.40 102 GLY C O 1
ATOM 6510 N N . GLU C 1 102 ? -16.881 138.005 33.784 1.00 11.40 103 GLU C N 1
ATOM 6511 C CA . GLU C 1 102 ? -17.938 137.759 34.734 1.00 11.40 103 GLU C CA 1
ATOM 6512 C C . GLU C 1 102 ? -17.718 136.416 35.369 1.00 11.40 103 GLU C C 1
ATOM 6513 O O . GLU C 1 102 ? -16.582 135.995 35.603 1.00 11.40 103 GLU C O 1
ATOM 6519 N N . ASN C 1 103 ? -18.821 135.741 35.653 1.00 11.40 104 ASN C N 1
ATOM 6520 C CA . ASN C 1 103 ? -18.760 134.422 36.244 1.00 11.40 104 ASN C CA 1
ATOM 6521 C C . ASN C 1 103 ? -18.687 133.490 35.056 1.00 11.40 104 ASN C C 1
ATOM 6522 O O . ASN C 1 103 ? -18.023 132.463 35.112 1.00 11.40 104 ASN C O 1
ATOM 6527 N N . THR C 1 104 ? -19.365 133.864 33.974 1.00 11.40 105 THR C N 1
ATOM 6528 C CA . THR C 1 104 ? -19.378 133.056 32.756 1.00 11.40 105 THR C CA 1
ATOM 6529 C C . THR C 1 104 ? -17.964 132.657 32.338 1.00 11.40 105 THR C C 1
ATOM 6530 O O . THR C 1 104 ? -17.771 131.603 31.704 1.00 11.40 105 THR C O 1
ATOM 6534 N N . TYR C 1 105 ? -16.986 133.508 32.670 1.00 11.40 106 TYR C N 1
ATOM 6535 C CA . TYR C 1 105 ? -15.599 133.234 32.320 1.00 11.40 106 TYR C CA 1
ATOM 6536 C C . TYR C 1 105 ? -14.847 132.619 33.481 1.00 11.40 106 TYR C C 1
ATOM 6537 O O . TYR C 1 105 ? -14.367 133.314 34.377 1.00 11.40 106 TYR C O 1
ATOM 6546 N N . THR C 1 106 ? -14.775 131.290 33.430 1.00 11.40 107 THR C N 1
ATOM 6547 C CA . THR C 1 106 ? -14.126 130.442 34.420 1.00 11.40 107 THR C CA 1
ATOM 6548 C C . THR C 1 106 ? -12.895 129.838 33.798 1.00 11.40 107 THR C C 1
ATOM 6549 O O . THR C 1 106 ? -12.561 130.169 32.657 1.00 11.40 107 THR C O 1
ATOM 6553 N N . PHE C 1 107 ? -12.257 128.916 34.526 1.00 11.40 108 PHE C N 1
ATOM 6554 C CA . PHE C 1 107 ? -11.040 128.276 34.038 1.00 11.40 108 PHE C CA 1
ATOM 6555 C C . PHE C 1 107 ? -11.088 127.800 32.609 1.00 11.40 108 PHE C C 1
ATOM 6556 O O . PHE C 1 107 ? -10.455 128.423 31.737 1.00 11.40 108 PHE C O 1
ATOM 6564 N N . HIS C 1 108 ? -11.776 126.690 32.337 1.00 11.40 109 HIS C N 1
ATOM 6565 C CA . HIS C 1 108 ? -11.754 126.287 30.950 1.00 11.40 109 HIS C CA 1
ATOM 6566 C C . HIS C 1 108 ? -12.494 127.276 30.060 1.00 11.40 109 HIS C C 1
ATOM 6567 O O . HIS C 1 108 ? -13.726 127.433 30.123 1.00 11.40 109 HIS C O 1
ATOM 6574 N N . PRO C 1 109 ? -11.721 128.011 29.251 1.00 11.40 110 PRO C N 1
ATOM 6575 C CA . PRO C 1 109 ? -12.259 129.008 28.336 1.00 11.40 110 PRO C CA 1
ATOM 6576 C C . PRO C 1 109 ? -13.133 128.280 27.346 1.00 11.40 110 PRO C C 1
ATOM 6577 O O . PRO C 1 109 ? -12.928 127.099 27.082 1.00 11.40 110 PRO C O 1
ATOM 6581 N N . LYS C 1 110 ? -14.111 128.971 26.792 1.00 11.40 111 LYS C N 1
ATOM 6582 C CA . LYS C 1 110 ? -14.998 128.314 25.856 1.00 11.40 111 LYS C CA 1
ATOM 6583 C C . LYS C 1 110 ? -15.112 129.025 24.512 1.00 11.40 111 LYS C C 1
ATOM 6584 O O . LYS C 1 110 ? -15.077 130.253 24.435 1.00 11.40 111 LYS C O 1
ATOM 6590 N N . THR C 1 111 ? -15.247 128.246 23.449 1.00 11.40 112 THR C N 1
ATOM 6591 C CA . THR C 1 111 ? -15.385 128.840 22.142 1.00 11.40 112 THR C CA 1
ATOM 6592 C C . THR C 1 111 ? -16.428 129.958 22.252 1.00 11.40 112 THR C C 1
ATOM 6593 O O . THR C 1 111 ? -16.130 131.101 21.917 1.00 11.40 112 THR C O 1
ATOM 6597 N N . GLU C 1 112 ? -17.630 129.638 22.743 1.00 11.40 113 GLU C N 1
ATOM 6598 C CA . GLU C 1 112 ? -18.685 130.649 22.917 1.00 11.40 113 GLU C CA 1
ATOM 6599 C C . GLU C 1 112 ? -17.993 131.960 23.248 1.00 11.40 113 GLU C C 1
ATOM 6600 O O . GLU C 1 112 ? -18.266 132.989 22.634 1.00 11.40 113 GLU C O 1
ATOM 6606 N N . GLU C 1 113 ? -17.088 131.879 24.226 1.00 11.40 114 GLU C N 1
ATOM 6607 C CA . GLU C 1 113 ? -16.320 133.012 24.735 1.00 11.40 114 GLU C CA 1
ATOM 6608 C C . GLU C 1 113 ? -15.339 133.573 23.715 1.00 11.40 114 GLU C C 1
ATOM 6609 O O . GLU C 1 113 ? -15.427 134.734 23.327 1.00 11.40 114 GLU C O 1
ATOM 6615 N N . ALA C 1 114 ? -14.397 132.748 23.282 1.00 11.40 115 ALA C N 1
ATOM 6616 C CA . ALA C 1 114 ? -13.398 133.186 22.317 1.00 11.40 115 ALA C CA 1
ATOM 6617 C C . ALA C 1 114 ? -14.070 133.954 21.223 1.00 11.40 115 ALA C C 1
ATOM 6618 O O . ALA C 1 114 ? -13.498 134.880 20.659 1.00 11.40 115 ALA C O 1
ATOM 6620 N N . ILE C 1 115 ? -15.296 133.556 20.919 1.00 11.40 116 ILE C N 1
ATOM 6621 C CA . ILE C 1 115 ? -16.039 134.217 19.875 1.00 11.40 116 ILE C CA 1
ATOM 6622 C C . ILE C 1 115 ? -16.467 135.602 20.303 1.00 11.40 116 ILE C C 1
ATOM 6623 O O . ILE C 1 115 ? -16.038 136.588 19.704 1.00 11.40 116 ILE C O 1
ATOM 6628 N N . ARG C 1 116 ? -17.293 135.693 21.343 1.00 11.40 117 ARG C N 1
ATOM 6629 C CA . ARG C 1 116 ? -17.750 137.001 21.800 1.00 11.40 117 ARG C CA 1
ATOM 6630 C C . ARG C 1 116 ? -16.579 137.956 21.658 1.00 11.40 117 ARG C C 1
ATOM 6631 O O . ARG C 1 116 ? -16.624 138.889 20.857 1.00 11.40 117 ARG C O 1
ATOM 6639 N N . LEU C 1 117 ? -15.504 137.690 22.385 1.00 11.40 118 LEU C N 1
ATOM 6640 C CA . LEU C 1 117 ? -14.357 138.566 22.317 1.00 11.40 118 LEU C CA 1
ATOM 6641 C C . LEU C 1 117 ? -13.992 139.010 20.910 1.00 11.40 118 LEU C C 1
ATOM 6642 O O . LEU C 1 117 ? -14.130 140.186 20.567 1.00 11.40 118 LEU C O 1
ATOM 6647 N N . ILE C 1 118 ? -13.544 138.070 20.093 1.00 11.40 119 ILE C N 1
ATOM 6648 C CA . ILE C 1 118 ? -13.144 138.371 18.721 1.00 11.40 119 ILE C CA 1
ATOM 6649 C C . ILE C 1 118 ? -14.081 139.319 17.997 1.00 11.40 119 ILE C C 1
ATOM 6650 O O . ILE C 1 118 ? -13.650 140.260 17.324 1.00 11.40 119 ILE C O 1
ATOM 6655 N N . ALA C 1 119 ? -15.367 139.049 18.156 1.00 11.40 120 ALA C N 1
ATOM 6656 C CA . ALA C 1 119 ? -16.431 139.794 17.506 1.00 11.40 120 ALA C CA 1
ATOM 6657 C C . ALA C 1 119 ? -16.714 141.175 18.037 1.00 11.40 120 ALA C C 1
ATOM 6658 O O . ALA C 1 119 ? -17.021 142.093 17.278 1.00 11.40 120 ALA C O 1
ATOM 6660 N N . ILE C 1 120 ? -16.633 141.311 19.350 1.00 11.40 121 ILE C N 1
ATOM 6661 C CA . ILE C 1 120 ? -16.928 142.572 19.998 1.00 11.40 121 ILE C CA 1
ATOM 6662 C C . ILE C 1 120 ? -15.776 143.559 20.013 1.00 11.40 121 ILE C C 1
ATOM 6663 O O . ILE C 1 120 ? -15.975 144.770 19.995 1.00 11.40 121 ILE C O 1
ATOM 6668 N N . THR C 1 121 ? -14.563 143.049 20.047 1.00 11.40 122 THR C N 1
ATOM 6669 C CA . THR C 1 121 ? -13.440 143.946 20.091 1.00 11.40 122 THR C CA 1
ATOM 6670 C C . THR C 1 121 ? -13.595 145.152 19.164 1.00 11.40 122 THR C C 1
ATOM 6671 O O . THR C 1 121 ? -13.734 146.273 19.636 1.00 11.40 122 THR C O 1
ATOM 6675 N N . PRO C 1 122 ? -13.623 144.948 17.842 1.00 11.40 123 PRO C N 1
ATOM 6676 C CA . PRO C 1 122 ? -13.760 146.150 17.022 1.00 11.40 123 PRO C CA 1
ATOM 6677 C C . PRO C 1 122 ? -14.819 147.138 17.501 1.00 11.40 123 PRO C C 1
ATOM 6678 O O . PRO C 1 122 ? -14.574 148.339 17.560 1.00 11.40 123 PRO C O 1
ATOM 6682 N N . SER C 1 123 ? -15.988 146.643 17.873 1.00 11.40 124 SER C N 1
ATOM 6683 C CA . SER C 1 123 ? -17.044 147.537 18.330 1.00 11.40 124 SER C CA 1
ATOM 6684 C C . SER C 1 123 ? -16.570 148.456 19.447 1.00 11.40 124 SER C C 1
ATOM 6685 O O . SER C 1 123 ? -16.770 149.664 19.385 1.00 11.40 124 SER C O 1
ATOM 6688 N N . ILE C 1 124 ? -15.949 147.885 20.472 1.00 11.40 125 ILE C N 1
ATOM 6689 C CA . ILE C 1 124 ? -15.430 148.688 21.570 1.00 11.40 125 ILE C CA 1
ATOM 6690 C C . ILE C 1 124 ? -14.602 149.784 20.923 1.00 11.40 125 ILE C C 1
ATOM 6691 O O . ILE C 1 124 ? -14.936 150.957 20.983 1.00 11.40 125 ILE C O 1
ATOM 6696 N N . ILE C 1 125 ? -13.513 149.364 20.292 1.00 11.40 126 ILE C N 1
ATOM 6697 C CA . ILE C 1 125 ? -12.588 150.262 19.624 1.00 11.40 126 ILE C CA 1
ATOM 6698 C C . ILE C 1 125 ? -13.267 151.445 18.986 1.00 11.40 126 ILE C C 1
ATOM 6699 O O . ILE C 1 125 ? -12.917 152.591 19.257 1.00 11.40 126 ILE C O 1
ATOM 6704 N N . ALA C 1 126 ? -14.236 151.136 18.132 1.00 11.40 127 ALA C N 1
ATOM 6705 C CA . ALA C 1 126 ? -15.005 152.123 17.381 1.00 11.40 127 ALA C CA 1
ATOM 6706 C C . ALA C 1 126 ? -15.860 153.030 18.239 1.00 11.40 127 ALA C C 1
ATOM 6707 O O . ALA C 1 126 ? -15.628 154.231 18.300 1.00 11.40 127 ALA C O 1
ATOM 6709 N N . TYR C 1 127 ? -16.870 152.462 18.884 1.00 11.40 128 TYR C N 1
ATOM 6710 C CA . TYR C 1 127 ? -17.729 153.270 19.727 1.00 11.40 128 TYR C CA 1
ATOM 6711 C C . TYR C 1 127 ? -16.879 154.228 20.513 1.00 11.40 128 TYR C C 1
ATOM 6712 O O . TYR C 1 127 ? -17.260 155.366 20.733 1.00 11.40 128 TYR C O 1
ATOM 6721 N N . ARG C 1 128 ? -15.719 153.769 20.944 1.00 11.40 129 ARG C N 1
ATOM 6722 C CA . ARG C 1 128 ? -14.864 154.644 21.702 1.00 11.40 129 ARG C CA 1
ATOM 6723 C C . ARG C 1 128 ? -14.310 155.718 20.794 1.00 11.40 129 ARG C C 1
ATOM 6724 O O . ARG C 1 128 ? -14.429 156.903 21.089 1.00 11.40 129 ARG C O 1
ATOM 6732 N N . LYS C 1 129 ? -13.703 155.308 19.686 1.00 11.40 130 LYS C N 1
ATOM 6733 C CA . LYS C 1 129 ? -13.130 156.282 18.769 1.00 11.40 130 LYS C CA 1
ATOM 6734 C C . LYS C 1 129 ? -14.157 157.347 18.468 1.00 11.40 130 LYS C C 1
ATOM 6735 O O . LYS C 1 129 ? -13.871 158.528 18.596 1.00 11.40 130 LYS C O 1
ATOM 6741 N N . ARG C 1 130 ? -15.358 156.936 18.083 1.00 11.40 131 ARG C N 1
ATOM 6742 C CA . ARG C 1 130 ? -16.388 157.907 17.765 1.00 11.40 131 ARG C CA 1
ATOM 6743 C C . ARG C 1 130 ? -16.603 158.893 18.915 1.00 11.40 131 ARG C C 1
ATOM 6744 O O . ARG C 1 130 ? -16.395 160.098 18.759 1.00 11.40 131 ARG C O 1
ATOM 6752 N N . TRP C 1 131 ? -17.003 158.382 20.072 1.00 11.40 132 TRP C N 1
ATOM 6753 C CA . TRP C 1 131 ? -17.242 159.226 21.238 1.00 11.40 132 TRP C CA 1
ATOM 6754 C C . TRP C 1 131 ? -16.181 160.303 21.441 1.00 11.40 132 TRP C C 1
ATOM 6755 O O . TRP C 1 131 ? -16.510 161.486 21.533 1.00 11.40 132 TRP C O 1
ATOM 6766 N N . THR C 1 132 ? -14.913 159.905 21.500 1.00 11.40 133 THR C N 1
ATOM 6767 C CA . THR C 1 132 ? -13.833 160.865 21.706 1.00 11.40 133 THR C CA 1
ATOM 6768 C C . THR C 1 132 ? -13.882 161.956 20.641 1.00 11.40 133 THR C C 1
ATOM 6769 O O . THR C 1 132 ? -13.732 163.142 20.947 1.00 11.40 133 THR C O 1
ATOM 6773 N N . ARG C 1 133 ? -14.111 161.541 19.394 1.00 11.40 134 ARG C N 1
ATOM 6774 C CA . ARG C 1 133 ? -14.188 162.460 18.260 1.00 11.40 134 ARG C CA 1
ATOM 6775 C C . ARG C 1 133 ? -15.528 163.194 18.197 1.00 11.40 134 ARG C C 1
ATOM 6776 O O . ARG C 1 133 ? -15.865 163.786 17.169 1.00 11.40 134 ARG C O 1
ATOM 6784 N N . GLY C 1 134 ? -16.288 163.150 19.291 1.00 11.40 135 GLY C N 1
ATOM 6785 C CA . GLY C 1 134 ? -17.574 163.831 19.332 1.00 11.40 135 GLY C CA 1
ATOM 6786 C C . GLY C 1 134 ? -18.547 163.505 18.206 1.00 11.40 135 GLY C C 1
ATOM 6787 O O . GLY C 1 134 ? -19.492 164.259 17.937 1.00 11.40 135 GLY C O 1
ATOM 6788 N N . GLU C 1 135 ? -18.309 162.389 17.531 1.00 11.40 136 GLU C N 1
ATOM 6789 C CA . GLU C 1 135 ? -19.185 161.956 16.451 1.00 11.40 136 GLU C CA 1
ATOM 6790 C C . GLU C 1 135 ? -20.304 161.163 17.115 1.00 11.40 136 GLU C C 1
ATOM 6791 O O . GLU C 1 135 ? -20.152 160.699 18.256 1.00 11.40 136 GLU C O 1
ATOM 6797 N N . GLN C 1 136 ? -21.435 161.025 16.426 1.00 11.40 137 GLN C N 1
ATOM 6798 C CA . GLN C 1 136 ? -22.547 160.264 16.994 1.00 11.40 137 GLN C CA 1
ATOM 6799 C C . GLN C 1 136 ? -22.171 158.787 16.855 1.00 11.40 137 GLN C C 1
ATOM 6800 O O . GLN C 1 136 ? -21.540 158.389 15.873 1.00 11.40 137 GLN C O 1
ATOM 6806 N N . ALA C 1 137 ? -22.538 157.976 17.840 1.00 11.40 138 ALA C N 1
ATOM 6807 C CA . ALA C 1 137 ? -22.209 156.557 17.793 1.00 11.40 138 ALA C CA 1
ATOM 6808 C C . ALA C 1 137 ? -22.912 155.848 16.644 1.00 11.40 138 ALA C C 1
ATOM 6809 O O . ALA C 1 137 ? -24.040 156.195 16.281 1.00 11.40 138 ALA C O 1
ATOM 6811 N N . ILE C 1 138 ? -22.232 154.854 16.079 1.00 11.40 139 ILE C N 1
ATOM 6812 C CA . ILE C 1 138 ? -22.765 154.069 14.974 1.00 11.40 139 ILE C CA 1
ATOM 6813 C C . ILE C 1 138 ? -22.882 152.621 15.411 1.00 11.40 139 ILE C C 1
ATOM 6814 O O . ILE C 1 138 ? -21.890 151.997 15.787 1.00 11.40 139 ILE C O 1
ATOM 6819 N N . ALA C 1 139 ? -24.097 152.090 15.353 1.00 11.40 140 ALA C N 1
ATOM 6820 C CA . ALA C 1 139 ? -24.355 150.717 15.759 1.00 11.40 140 ALA C CA 1
ATOM 6821 C C . ALA C 1 139 ? -23.936 149.747 14.674 1.00 11.40 140 ALA C C 1
ATOM 6822 O O . ALA C 1 139 ? -24.149 150.010 13.490 1.00 11.40 140 ALA C O 1
ATOM 6824 N N . PRO C 1 140 ? -23.344 148.604 15.065 1.00 11.40 141 PRO C N 1
ATOM 6825 C CA . PRO C 1 140 ? -22.905 147.598 14.096 1.00 11.40 141 PRO C CA 1
ATOM 6826 C C . PRO C 1 140 ? -24.129 147.088 13.371 1.00 11.40 141 PRO C C 1
ATOM 6827 O O . PRO C 1 140 ? -25.256 147.387 13.773 1.00 11.40 141 PRO C O 1
ATOM 6831 N N . SER C 1 141 ? -23.928 146.311 12.319 1.00 11.40 142 SER C N 1
ATOM 6832 C CA . SER C 1 141 ? -25.070 145.799 11.588 1.00 11.40 142 SER C CA 1
ATOM 6833 C C . SER C 1 141 ? -24.798 144.417 11.065 1.00 11.40 142 SER C C 1
ATOM 6834 O O . SER C 1 141 ? -23.814 144.194 10.363 1.00 11.40 142 SER C O 1
ATOM 6837 N N . SER C 1 142 ? -25.693 143.495 11.389 1.00 11.40 143 SER C N 1
ATOM 6838 C CA . SER C 1 142 ? -25.551 142.113 10.947 1.00 11.40 143 SER C CA 1
ATOM 6839 C C . SER C 1 142 ? -25.488 142.013 9.417 1.00 11.40 143 SER C C 1
ATOM 6840 O O . SER C 1 142 ? -25.343 140.918 8.862 1.00 11.40 143 SER C O 1
ATOM 6843 N N . GLN C 1 143 ? -25.554 143.165 8.750 1.00 11.40 144 GLN C N 1
ATOM 6844 C CA . GLN C 1 143 ? -25.566 143.214 7.292 1.00 11.40 144 GLN C CA 1
ATOM 6845 C C . GLN C 1 143 ? -24.236 143.193 6.544 1.00 11.40 144 GLN C C 1
ATOM 6846 O O . GLN C 1 143 ? -24.157 142.614 5.453 1.00 11.40 144 GLN C O 1
ATOM 6852 N N . TYR C 1 144 ? -23.199 143.818 7.099 1.00 11.40 145 TYR C N 1
ATOM 6853 C CA . TYR C 1 144 ? -21.892 143.853 6.429 1.00 11.40 145 TYR C CA 1
ATOM 6854 C C . TYR C 1 144 ? -20.972 142.721 6.890 1.00 11.40 145 TYR C C 1
ATOM 6855 O O . TYR C 1 144 ? -21.350 141.920 7.737 1.00 11.40 145 TYR C O 1
ATOM 6864 N N . GLY C 1 145 ? -19.772 142.650 6.316 1.00 11.40 146 GLY C N 1
ATOM 6865 C CA . GLY C 1 145 ? -18.820 141.620 6.707 1.00 11.40 146 GLY C CA 1
ATOM 6866 C C . GLY C 1 145 ? -18.289 141.943 8.093 1.00 11.40 146 GLY C C 1
ATOM 6867 O O . GLY C 1 145 ? -18.981 142.609 8.855 1.00 11.40 146 GLY C O 1
ATOM 6868 N N . HIS C 1 146 ? -17.087 141.487 8.442 1.00 11.40 147 HIS C N 1
ATOM 6869 C CA . HIS C 1 146 ? -16.535 141.792 9.765 1.00 11.40 147 HIS C CA 1
ATOM 6870 C C . HIS C 1 146 ? -15.578 142.953 9.612 1.00 11.40 147 HIS C C 1
ATOM 6871 O O . HIS C 1 146 ? -15.707 143.993 10.265 1.00 11.40 147 HIS C O 1
ATOM 6878 N N . VAL C 1 147 ? -14.614 142.757 8.728 1.00 11.40 148 VAL C N 1
ATOM 6879 C CA . VAL C 1 147 ? -13.617 143.767 8.468 1.00 11.40 148 VAL C CA 1
ATOM 6880 C C . VAL C 1 147 ? -14.312 144.988 7.911 1.00 11.40 148 VAL C C 1
ATOM 6881 O O . VAL C 1 147 ? -13.897 146.107 8.153 1.00 11.40 148 VAL C O 1
ATOM 6885 N N . GLU C 1 148 ? -15.385 144.771 7.166 1.00 11.40 149 GLU C N 1
ATOM 6886 C CA . GLU C 1 148 ? -16.117 145.875 6.568 1.00 11.40 149 GLU C CA 1
ATOM 6887 C C . GLU C 1 148 ? -16.925 146.617 7.615 1.00 11.40 149 GLU C C 1
ATOM 6888 O O . GLU C 1 148 ? -17.013 147.835 7.577 1.00 11.40 149 GLU C O 1
ATOM 6894 N N . ASN C 1 149 ? -17.507 145.876 8.555 1.00 11.40 150 ASN C N 1
ATOM 6895 C CA . ASN C 1 149 ? -18.293 146.477 9.626 1.00 11.40 150 ASN C CA 1
ATOM 6896 C C . ASN C 1 149 ? -17.385 147.352 10.483 1.00 11.40 150 ASN C C 1
ATOM 6897 O O . ASN C 1 149 ? -17.778 148.429 10.929 1.00 11.40 150 ASN C O 1
ATOM 6902 N N . TYR C 1 150 ? -16.162 146.889 10.703 1.00 11.40 151 TYR C N 1
ATOM 6903 C CA . TYR C 1 150 ? -15.208 147.660 11.483 1.00 11.40 151 TYR C CA 1
ATOM 6904 C C . TYR C 1 150 ? -15.041 149.047 10.865 1.00 11.40 151 TYR C C 1
ATOM 6905 O O . TYR C 1 150 ? -14.936 150.045 11.573 1.00 11.40 151 TYR C O 1
ATOM 6914 N N . TYR C 1 151 ? -15.030 149.116 9.541 1.00 11.40 152 TYR C N 1
ATOM 6915 C CA . TYR C 1 151 ? -14.883 150.397 8.870 1.00 11.40 152 TYR C CA 1
ATOM 6916 C C . TYR C 1 151 ? -16.130 151.218 9.142 1.00 11.40 152 TYR C C 1
ATOM 6917 O O . TYR C 1 151 ? -16.053 152.338 9.645 1.00 11.40 152 TYR C O 1
ATOM 6926 N N . TYR C 1 152 ? -17.281 150.641 8.814 1.00 11.40 153 TYR C N 1
ATOM 6927 C CA . TYR C 1 152 ? -18.563 151.299 8.991 1.00 11.40 153 TYR C CA 1
ATOM 6928 C C . TYR C 1 152 ? -18.742 151.936 10.356 1.00 11.40 153 TYR C C 1
ATOM 6929 O O . TYR C 1 152 ? -19.045 153.117 10.444 1.00 11.40 153 TYR C O 1
ATOM 6938 N N . MET C 1 153 ? -18.551 151.181 11.427 1.00 11.40 154 MET C N 1
ATOM 6939 C CA . MET C 1 153 ? -18.748 151.754 12.749 1.00 11.40 154 MET C CA 1
ATOM 6940 C C . MET C 1 153 ? -17.742 152.800 13.084 1.00 11.40 154 MET C C 1
ATOM 6941 O O . MET C 1 153 ? -17.853 153.455 14.107 1.00 11.40 154 MET C O 1
ATOM 6946 N N . LEU C 1 154 ? -16.755 152.959 12.227 1.00 11.40 155 LEU C N 1
ATOM 6947 C CA . LEU C 1 154 ? -15.723 153.937 12.473 1.00 11.40 155 LEU C CA 1
ATOM 6948 C C . LEU C 1 154 ? -15.942 155.204 11.668 1.00 11.40 155 LEU C C 1
ATOM 6949 O O . LEU C 1 154 ? -15.726 156.315 12.151 1.00 11.40 155 LEU C O 1
ATOM 6954 N N . THR C 1 155 ? -16.390 155.013 10.436 1.00 11.40 156 THR C N 1
ATOM 6955 C CA . THR C 1 155 ? -16.601 156.103 9.499 1.00 11.40 156 THR C CA 1
ATOM 6956 C C . THR C 1 155 ? -18.056 156.419 9.180 1.00 11.40 156 THR C C 1
ATOM 6957 O O . THR C 1 155 ? -18.469 157.580 9.185 1.00 11.40 156 THR C O 1
ATOM 6961 N N . GLY C 1 156 ? -18.821 155.383 8.874 1.00 11.40 157 GLY C N 1
ATOM 6962 C CA . GLY C 1 156 ? -20.217 155.579 8.550 1.00 11.40 157 GLY C CA 1
ATOM 6963 C C . GLY C 1 156 ? -20.443 155.295 7.085 1.00 11.40 157 GLY C C 1
ATOM 6964 O O . GLY C 1 156 ? -21.569 155.318 6.591 1.00 11.40 157 GLY C O 1
ATOM 6965 N N . GLU C 1 157 ? -19.361 155.005 6.383 1.00 11.40 158 GLU C N 1
ATOM 6966 C CA . GLU C 1 157 ? -19.457 154.730 4.962 1.00 11.40 158 GLU C CA 1
ATOM 6967 C C . GLU C 1 157 ? -19.037 153.297 4.661 1.00 11.40 158 GLU C C 1
ATOM 6968 O O . GLU C 1 157 ? -18.569 152.568 5.531 1.00 11.40 158 GLU C O 1
ATOM 6974 N N . GLN C 1 158 ? -19.212 152.911 3.409 1.00 11.40 159 GLN C N 1
ATOM 6975 C CA . GLN C 1 158 ? -18.820 151.599 2.950 1.00 11.40 159 GLN C CA 1
ATOM 6976 C C . GLN C 1 158 ? -17.559 151.847 2.136 1.00 11.40 159 GLN C C 1
ATOM 6977 O O . GLN C 1 158 ? -17.558 152.633 1.192 1.00 11.40 159 GLN C O 1
ATOM 6983 N N . PRO C 1 159 ? -16.466 151.185 2.492 1.00 11.40 160 PRO C N 1
ATOM 6984 C CA . PRO C 1 159 ? -15.158 151.301 1.837 1.00 11.40 160 PRO C CA 1
ATOM 6985 C C . PRO C 1 159 ? -15.044 150.825 0.387 1.00 11.40 160 PRO C C 1
ATOM 6986 O O . PRO C 1 159 ? -15.826 149.991 -0.064 1.00 11.40 160 PRO C O 1
ATOM 6990 N N . SER C 1 160 ? -14.049 151.362 -0.322 1.00 11.40 161 SER C N 1
ATOM 6991 C CA . SER C 1 160 ? -13.772 151.014 -1.718 1.00 11.40 161 SER C CA 1
ATOM 6992 C C . SER C 1 160 ? -13.560 149.515 -1.791 1.00 11.40 161 SER C C 1
ATOM 6993 O O . SER C 1 160 ? -13.042 148.928 -0.841 1.00 11.40 161 SER C O 1
ATOM 6996 N N . GLU C 1 161 ? -13.944 148.892 -2.907 1.00 11.40 162 GLU C N 1
ATOM 6997 C CA . GLU C 1 161 ? -13.759 147.444 -3.050 1.00 11.40 162 GLU C CA 1
ATOM 6998 C C . GLU C 1 161 ? -12.285 147.192 -2.750 1.00 11.40 162 GLU C C 1
ATOM 6999 O O . GLU C 1 161 ? -11.919 146.185 -2.144 1.00 11.40 162 GLU C O 1
ATOM 7005 N N . ALA C 1 162 ? -11.445 148.133 -3.167 1.00 11.40 163 ALA C N 1
ATOM 7006 C CA . ALA C 1 162 ? -10.015 148.022 -2.939 1.00 11.40 163 ALA C CA 1
ATOM 7007 C C . ALA C 1 162 ? -9.705 148.300 -1.481 1.00 11.40 163 ALA C C 1
ATOM 7008 O O . ALA C 1 162 ? -9.100 147.468 -0.814 1.00 11.40 163 ALA C O 1
ATOM 7010 N N . LYS C 1 163 ? -10.123 149.460 -0.983 1.00 11.40 164 LYS C N 1
ATOM 7011 C CA . LYS C 1 163 ? -9.877 149.801 0.411 1.00 11.40 164 LYS C CA 1
ATOM 7012 C C . LYS C 1 163 ? -10.238 148.614 1.318 1.00 11.40 164 LYS C C 1
ATOM 7013 O O . LYS C 1 163 ? -9.532 148.327 2.285 1.00 11.40 164 LYS C O 1
ATOM 7019 N N . LYS C 1 164 ? -11.333 147.923 0.999 1.00 11.40 165 LYS C N 1
ATOM 7020 C CA . LYS C 1 164 ? -11.770 146.768 1.783 1.00 11.40 165 LYS C CA 1
ATOM 7021 C C . LYS C 1 164 ? -10.837 145.582 1.620 1.00 11.40 165 LYS C C 1
ATOM 7022 O O . LYS C 1 164 ? -10.108 145.239 2.543 1.00 11.40 165 LYS C O 1
ATOM 7028 N N . LYS C 1 165 ? -10.874 144.958 0.445 1.00 11.40 166 LYS C N 1
ATOM 7029 C CA . LYS C 1 165 ? -10.042 143.793 0.160 1.00 11.40 166 LYS C CA 1
ATOM 7030 C C . LYS C 1 165 ? -8.651 143.911 0.790 1.00 11.40 166 LYS C C 1
ATOM 7031 O O . LYS C 1 165 ? -8.131 142.942 1.348 1.00 11.40 166 LYS C O 1
ATOM 7037 N N . ALA C 1 166 ? -8.059 145.100 0.720 1.00 11.40 167 ALA C N 1
ATOM 7038 C CA . ALA C 1 166 ? -6.729 145.342 1.284 1.00 11.40 167 ALA C CA 1
ATOM 7039 C C . ALA C 1 166 ? -6.701 145.143 2.785 1.00 11.40 167 ALA C C 1
ATOM 7040 O O . ALA C 1 166 ? -6.050 144.238 3.296 1.00 11.40 167 ALA C O 1
ATOM 7042 N N . LEU C 1 167 ? -7.406 146.012 3.489 1.00 11.40 168 LEU C N 1
ATOM 7043 C CA . LEU C 1 167 ? -7.465 145.934 4.930 1.00 11.40 168 LEU C CA 1
ATOM 7044 C C . LEU C 1 167 ? -7.667 144.491 5.375 1.00 11.40 168 LEU C C 1
ATOM 7045 O O . LEU C 1 167 ? -6.916 143.972 6.205 1.00 11.40 168 LEU C O 1
ATOM 7050 N N . GLU C 1 168 ? -8.684 143.843 4.818 1.00 11.40 169 GLU C N 1
ATOM 7051 C CA . GLU C 1 168 ? -8.987 142.471 5.182 1.00 11.40 169 GLU C CA 1
ATOM 7052 C C . GLU C 1 168 ? -7.729 141.630 5.084 1.00 11.40 169 GLU C C 1
ATOM 7053 O O . GLU C 1 168 ? -7.298 141.038 6.067 1.00 11.40 169 GLU C O 1
ATOM 7059 N N . THR C 1 169 ? -7.111 141.593 3.914 1.00 11.40 170 THR C N 1
ATOM 7060 C CA . THR C 1 169 ? -5.904 140.808 3.786 1.00 11.40 170 THR C CA 1
ATOM 7061 C C . THR C 1 169 ? -4.898 141.223 4.836 1.00 11.40 170 THR C C 1
ATOM 7062 O O . THR C 1 169 ? -4.101 140.417 5.290 1.00 11.40 170 THR C O 1
ATOM 7066 N N . TYR C 1 170 ? -4.931 142.482 5.235 1.00 11.40 171 TYR C N 1
ATOM 7067 C CA . TYR C 1 170 ? -3.990 142.919 6.240 1.00 11.40 171 TYR C CA 1
ATOM 7068 C C . TYR C 1 170 ? -4.296 142.256 7.561 1.00 11.40 171 TYR C C 1
ATOM 7069 O O . TYR C 1 170 ? -3.504 141.466 8.062 1.00 11.40 171 TYR C O 1
ATOM 7078 N N . MET C 1 171 ? -5.450 142.577 8.126 1.00 11.40 172 MET C N 1
ATOM 7079 C CA . MET C 1 171 ? -5.835 142.015 9.408 1.00 11.40 172 MET C CA 1
ATOM 7080 C C . MET C 1 171 ? -5.564 140.528 9.486 1.00 11.40 172 MET C C 1
ATOM 7081 O O . MET C 1 171 ? -5.042 140.041 10.481 1.00 11.40 172 MET C O 1
ATOM 7086 N N . ILE C 1 172 ? -5.908 139.804 8.433 1.00 11.40 173 ILE C N 1
ATOM 7087 C CA . ILE C 1 172 ? -5.668 138.370 8.410 1.00 11.40 173 ILE C CA 1
ATOM 7088 C C . ILE C 1 172 ? -4.203 138.048 8.698 1.00 11.40 173 ILE C C 1
ATOM 7089 O O . ILE C 1 172 ? -3.893 137.103 9.417 1.00 11.40 173 ILE C O 1
ATOM 7094 N N . LEU C 1 173 ? -3.299 138.829 8.132 1.00 11.40 174 LEU C N 1
ATOM 7095 C CA . LEU C 1 173 ? -1.886 138.607 8.356 1.00 11.40 174 LEU C CA 1
ATOM 7096 C C . LEU C 1 173 ? -1.487 138.982 9.768 1.00 11.40 174 LEU C C 1
ATOM 7097 O O . LEU C 1 173 ? -0.483 138.494 10.293 1.00 11.40 174 LEU C O 1
ATOM 7102 N N . ALA C 1 174 ? -2.274 139.857 10.380 1.00 11.40 175 ALA C N 1
ATOM 7103 C CA . ALA C 1 174 ? -1.999 140.294 11.735 1.00 11.40 175 ALA C CA 1
ATOM 7104 C C . ALA C 1 174 ? -2.632 139.333 12.733 1.00 11.40 175 ALA C C 1
ATOM 7105 O O . ALA C 1 174 ? -2.301 139.331 13.911 1.00 11.40 175 ALA C O 1
ATOM 7107 N N . THR C 1 175 ? -3.534 138.502 12.236 1.00 11.40 176 THR C N 1
ATOM 7108 C CA . THR C 1 175 ? -4.249 137.540 13.056 1.00 11.40 176 THR C CA 1
ATOM 7109 C C . THR C 1 175 ? -3.422 136.732 14.029 1.00 11.40 176 THR C C 1
ATOM 7110 O O . THR C 1 175 ? -3.646 136.768 15.233 1.00 11.40 176 THR C O 1
ATOM 7114 N N . GLU C 1 176 ? -2.484 135.973 13.496 1.00 11.40 177 GLU C N 1
ATOM 7115 C CA . GLU C 1 176 ? -1.648 135.151 14.326 1.00 11.40 177 GLU C CA 1
ATOM 7116 C C . GLU C 1 176 ? -0.268 135.273 13.768 1.00 11.40 177 GLU C C 1
ATOM 7117 O O . GLU C 1 176 ? -0.104 135.451 12.569 1.00 11.40 177 GLU C O 1
ATOM 7123 N N . HIS C 1 177 ? 0.726 135.204 14.636 1.00 11.40 178 HIS C N 1
ATOM 7124 C CA . HIS C 1 177 ? 2.105 135.267 14.196 1.00 11.40 178 HIS C CA 1
ATOM 7125 C C . HIS C 1 177 ? 2.966 134.687 15.286 1.00 11.40 178 HIS C C 1
ATOM 7126 O O . HIS C 1 177 ? 3.700 135.394 15.962 1.00 11.40 178 HIS C O 1
ATOM 7133 N N . GLY C 1 178 ? 2.840 133.377 15.458 1.00 11.40 179 GLY C N 1
ATOM 7134 C CA . GLY C 1 178 ? 3.614 132.651 16.445 1.00 11.40 179 GLY C CA 1
ATOM 7135 C C . GLY C 1 178 ? 3.618 133.192 17.856 1.00 11.40 179 GLY C C 1
ATOM 7136 O O . GLY C 1 178 ? 2.707 133.913 18.280 1.00 11.40 179 GLY C O 1
ATOM 7137 N N . MET C 1 179 ? 4.675 132.831 18.577 1.00 11.40 180 MET C N 1
ATOM 7138 C CA . MET C 1 179 ? 4.852 133.226 19.961 1.00 11.40 180 MET C CA 1
ATOM 7139 C C . MET C 1 179 ? 5.483 134.587 20.071 1.00 11.40 180 MET C C 1
ATOM 7140 O O . MET C 1 179 ? 6.653 134.773 19.742 1.00 11.40 180 MET C O 1
ATOM 7145 N N . ASN C 1 180 ? 4.720 135.546 20.552 1.00 11.40 181 ASN C N 1
ATOM 7146 C CA . ASN C 1 180 ? 5.251 136.878 20.677 1.00 11.40 181 ASN C CA 1
ATOM 7147 C C . ASN C 1 180 ? 4.754 137.490 21.949 1.00 11.40 181 ASN C C 1
ATOM 7148 O O . ASN C 1 180 ? 3.672 137.171 22.426 1.00 11.40 181 ASN C O 1
ATOM 7153 N N . ALA C 1 181 ? 5.579 138.360 22.503 1.00 11.40 182 ALA C N 1
ATOM 7154 C CA . ALA C 1 181 ? 5.268 139.062 23.728 1.00 11.40 182 ALA C CA 1
ATOM 7155 C C . ALA C 1 181 ? 3.861 138.831 24.277 1.00 11.40 182 ALA C C 1
ATOM 7156 O O . ALA C 1 181 ? 3.676 138.089 25.235 1.00 11.40 182 ALA C O 1
ATOM 7158 N N . SER C 1 182 ? 2.868 139.466 23.667 1.00 11.40 183 SER C N 1
ATOM 7159 C CA . SER C 1 182 ? 1.493 139.339 24.125 1.00 11.40 183 SER C CA 1
ATOM 7160 C C . SER C 1 182 ? 0.995 137.909 24.101 1.00 11.40 183 SER C C 1
ATOM 7161 O O . SER C 1 182 ? 0.711 137.345 25.145 1.00 11.40 183 SER C O 1
ATOM 7164 N N . THR C 1 183 ? 0.881 137.316 22.920 1.00 11.40 184 THR C N 1
ATOM 7165 C CA . THR C 1 183 ? 0.413 135.941 22.838 1.00 11.40 184 THR C CA 1
ATOM 7166 C C . THR C 1 183 ? 1.016 135.105 23.952 1.00 11.40 184 THR C C 1
ATOM 7167 O O . THR C 1 183 ? 0.351 134.259 24.528 1.00 11.40 184 THR C O 1
ATOM 7171 N N . PHE C 1 184 ? 2.286 135.344 24.250 1.00 11.40 185 PHE C N 1
ATOM 7172 C CA . PHE C 1 184 ? 2.961 134.613 25.315 1.00 11.40 185 PHE C CA 1
ATOM 7173 C C . PHE C 1 184 ? 2.398 135.080 26.639 1.00 11.40 185 PHE C C 1
ATOM 7174 O O . PHE C 1 184 ? 2.227 134.302 27.561 1.00 11.40 185 PHE C O 1
ATOM 7182 N N . SER C 1 185 ? 2.109 136.367 26.720 1.00 11.40 186 SER C N 1
ATOM 7183 C CA . SER C 1 185 ? 1.562 136.943 27.930 1.00 11.40 186 SER C CA 1
ATOM 7184 C C . SER C 1 185 ? 0.276 136.239 28.321 1.00 11.40 186 SER C C 1
ATOM 7185 O O . SER C 1 185 ? 0.098 135.844 29.463 1.00 11.40 186 SER C O 1
ATOM 7188 N N . ALA C 1 186 ? -0.627 136.079 27.370 1.00 11.40 187 ALA C N 1
ATOM 7189 C CA . ALA C 1 186 ? -1.884 135.428 27.676 1.00 11.40 187 ALA C CA 1
ATOM 7190 C C . ALA C 1 186 ? -1.639 134.025 28.179 1.00 11.40 187 ALA C C 1
ATOM 7191 O O . ALA C 1 186 ? -2.130 133.649 29.236 1.00 11.40 187 ALA C O 1
ATOM 7193 N N . ARG C 1 187 ? -0.878 133.243 27.424 1.00 11.40 188 ARG C N 1
ATOM 7194 C CA . ARG C 1 187 ? -0.619 131.887 27.849 1.00 11.40 188 ARG C CA 1
ATOM 7195 C C . ARG C 1 187 ? -0.184 131.946 29.292 1.00 11.40 188 ARG C C 1
ATOM 7196 O O . ARG C 1 187 ? -0.839 131.381 30.157 1.00 11.40 188 ARG C O 1
ATOM 7204 N N . VAL C 1 188 ? 0.896 132.668 29.561 1.00 11.40 189 VAL C N 1
ATOM 7205 C CA . VAL C 1 188 ? 1.399 132.792 30.926 1.00 11.40 189 VAL C CA 1
ATOM 7206 C C . VAL C 1 188 ? 0.265 133.043 31.889 1.00 11.40 189 VAL C C 1
ATOM 7207 O O . VAL C 1 188 ? 0.114 132.333 32.869 1.00 11.40 189 VAL C O 1
ATOM 7211 N N . THR C 1 189 ? -0.539 134.055 31.606 1.00 11.40 190 THR C N 1
ATOM 7212 C CA . THR C 1 189 ? -1.654 134.390 32.479 1.00 11.40 190 THR C CA 1
ATOM 7213 C C . THR C 1 189 ? -2.652 133.259 32.659 1.00 11.40 190 THR C C 1
ATOM 7214 O O . THR C 1 189 ? -3.136 133.027 33.758 1.00 11.40 190 THR C O 1
ATOM 7218 N N . LEU C 1 190 ? -2.972 132.543 31.593 1.00 11.40 191 LEU C N 1
ATOM 7219 C CA . LEU C 1 190 ? -3.935 131.472 31.748 1.00 11.40 191 LEU C CA 1
ATOM 7220 C C . LEU C 1 190 ? -3.296 130.330 32.497 1.00 11.40 191 LEU C C 1
ATOM 7221 O O . LEU C 1 190 ? -3.989 129.475 33.025 1.00 11.40 191 LEU C O 1
ATOM 7226 N N . SER C 1 191 ? -1.969 130.333 32.539 1.00 11.40 192 SER C N 1
ATOM 7227 C CA . SER C 1 191 ? -1.205 129.287 33.203 1.00 11.40 192 SER C CA 1
ATOM 7228 C C . SER C 1 191 ? -1.704 128.923 34.593 1.00 11.40 192 SER C C 1
ATOM 7229 O O . SER C 1 191 ? -1.543 127.782 35.015 1.00 11.40 192 SER C O 1
ATOM 7232 N N . THR C 1 192 ? -2.310 129.873 35.306 1.00 11.40 193 THR C N 1
ATOM 7233 C CA . THR C 1 192 ? -2.809 129.608 36.659 1.00 11.40 193 THR C CA 1
ATOM 7234 C C . THR C 1 192 ? -4.304 129.337 36.710 1.00 11.40 193 THR C C 1
ATOM 7235 O O . THR C 1 192 ? -4.989 129.759 37.633 1.00 11.40 193 THR C O 1
ATOM 7239 N N . GLU C 1 193 ? -4.798 128.615 35.716 1.00 11.40 194 GLU C N 1
ATOM 7240 C CA . GLU C 1 193 ? -6.208 128.281 35.606 1.00 11.40 194 GLU C CA 1
ATOM 7241 C C . GLU C 1 193 ? -7.106 129.514 35.661 1.00 11.40 194 GLU C C 1
ATOM 7242 O O . GLU C 1 193 ? -8.180 129.487 36.252 1.00 11.40 194 GLU C O 1
ATOM 7248 N N . SER C 1 194 ? -6.668 130.585 35.000 1.00 11.40 195 SER C N 1
ATOM 7249 C CA . SER C 1 194 ? -7.424 131.834 34.968 1.00 11.40 195 SER C CA 1
ATOM 7250 C C . SER C 1 194 ? -8.428 131.880 33.818 1.00 11.40 195 SER C C 1
ATOM 7251 O O . SER C 1 194 ? -8.637 130.868 33.157 1.00 11.40 195 SER C O 1
ATOM 7254 N N . ASP C 1 195 ? -9.043 133.042 33.571 1.00 11.40 196 ASP C N 1
ATOM 7255 C CA . ASP C 1 195 ? -10.056 133.173 32.513 1.00 11.40 196 ASP C CA 1
ATOM 7256 C C . ASP C 1 195 ? -9.587 133.739 31.186 1.00 11.40 196 ASP C C 1
ATOM 7257 O O . ASP C 1 195 ? -8.557 134.383 31.100 1.00 11.40 196 ASP C O 1
ATOM 7262 N N . LEU C 1 196 ? -10.363 133.497 30.141 1.00 11.40 197 LEU C N 1
ATOM 7263 C CA . LEU C 1 196 ? -10.004 133.991 28.829 1.00 11.40 197 LEU C CA 1
ATOM 7264 C C . LEU C 1 196 ? -9.808 135.483 28.904 1.00 11.40 197 LEU C C 1
ATOM 7265 O O . LEU C 1 196 ? -8.787 135.998 28.466 1.00 11.40 197 LEU C O 1
ATOM 7270 N N . VAL C 1 197 ? -10.788 136.177 29.471 1.00 11.40 198 VAL C N 1
ATOM 7271 C CA . VAL C 1 197 ? -10.722 137.629 29.592 1.00 11.40 198 VAL C CA 1
ATOM 7272 C C . VAL C 1 197 ? -9.450 138.102 30.285 1.00 11.40 198 VAL C C 1
ATOM 7273 O O . VAL C 1 197 ? -8.707 138.937 29.763 1.00 11.40 198 VAL C O 1
ATOM 7277 N N . SER C 1 198 ? -9.188 137.567 31.466 1.00 11.40 199 SER C N 1
ATOM 7278 C CA . SER C 1 198 ? -8.008 137.988 32.178 1.00 11.40 199 SER C CA 1
ATOM 7279 C C . SER C 1 198 ? -6.783 137.803 31.305 1.00 11.40 199 SER C C 1
ATOM 7280 O O . SER C 1 198 ? -5.830 138.560 31.420 1.00 11.40 199 SER C O 1
ATOM 7283 N N . ALA C 1 199 ? -6.813 136.817 30.415 1.00 11.40 200 ALA C N 1
ATOM 7284 C CA . ALA C 1 199 ? -5.683 136.568 29.525 1.00 11.40 200 ALA C CA 1
ATOM 7285 C C . ALA C 1 199 ? -5.621 137.626 28.438 1.00 11.40 200 ALA C C 1
ATOM 7286 O O . ALA C 1 199 ? -4.596 138.268 28.231 1.00 11.40 200 ALA C O 1
ATOM 7288 N N . VAL C 1 200 ? -6.722 137.804 27.729 1.00 11.40 201 VAL C N 1
ATOM 7289 C CA . VAL C 1 200 ? -6.753 138.802 26.685 1.00 11.40 201 VAL C CA 1
ATOM 7290 C C . VAL C 1 200 ? -6.403 140.148 27.317 1.00 11.40 201 VAL C C 1
ATOM 7291 O O . VAL C 1 200 ? -5.550 140.874 26.814 1.00 11.40 201 VAL C O 1
ATOM 7295 N N . THR C 1 201 ? -7.054 140.472 28.431 1.00 11.40 202 THR C N 1
ATOM 7296 C CA . THR C 1 201 ? -6.800 141.725 29.134 1.00 11.40 202 THR C CA 1
ATOM 7297 C C . THR C 1 201 ? -5.324 141.899 29.376 1.00 11.40 202 THR C C 1
ATOM 7298 O O . THR C 1 201 ? -4.796 143.000 29.328 1.00 11.40 202 THR C O 1
ATOM 7302 N N . ALA C 1 202 ? -4.662 140.793 29.667 1.00 11.40 203 ALA C N 1
ATOM 7303 C CA . ALA C 1 202 ? -3.242 140.825 29.908 1.00 11.40 203 ALA C CA 1
ATOM 7304 C C . ALA C 1 202 ? -2.584 141.146 28.591 1.00 11.40 203 ALA C C 1
ATOM 7305 O O . ALA C 1 202 ? -1.944 142.174 28.441 1.00 11.40 203 ALA C O 1
ATOM 7307 N N . ALA C 1 203 ? -2.762 140.258 27.628 1.00 11.40 204 ALA C N 1
ATOM 7308 C CA . ALA C 1 203 ? -2.186 140.442 26.309 1.00 11.40 204 ALA C CA 1
ATOM 7309 C C . ALA C 1 203 ? -2.393 141.871 25.843 1.00 11.40 204 ALA C C 1
ATOM 7310 O O . ALA C 1 203 ? -1.457 142.538 25.423 1.00 11.40 204 ALA C O 1
ATOM 7312 N N . LEU C 1 204 ? -3.632 142.335 25.910 1.00 11.40 205 LEU C N 1
ATOM 7313 C CA . LEU C 1 204 ? -3.945 143.693 25.504 1.00 11.40 205 LEU C CA 1
ATOM 7314 C C . LEU C 1 204 ? -2.978 144.651 26.179 1.00 11.40 205 LEU C C 1
ATOM 7315 O O . LEU C 1 204 ? -2.268 145.397 25.514 1.00 11.40 205 LEU C O 1
ATOM 7320 N N . GLY C 1 205 ? -2.952 144.615 27.508 1.00 11.40 206 GLY C N 1
ATOM 7321 C CA . GLY C 1 205 ? -2.070 145.486 28.254 1.00 11.40 206 GLY C CA 1
ATOM 7322 C C . GLY C 1 205 ? -0.670 145.408 27.694 1.00 11.40 206 GLY C C 1
ATOM 7323 O O . GLY C 1 205 ? 0.045 146.396 27.648 1.00 11.40 206 GLY C O 1
ATOM 7324 N N . THR C 1 206 ? -0.282 144.223 27.248 1.00 11.40 207 THR C N 1
ATOM 7325 C CA . THR C 1 206 ? 1.044 144.019 26.696 1.00 11.40 207 THR C CA 1
ATOM 7326 C C . THR C 1 206 ? 1.199 144.605 25.313 1.00 11.40 207 THR C C 1
ATOM 7327 O O . THR C 1 206 ? 2.289 145.008 24.944 1.00 11.40 207 THR C O 1
ATOM 7331 N N . MET C 1 207 ? 0.121 144.637 24.539 1.00 11.40 208 MET C N 1
ATOM 7332 C CA . MET C 1 207 ? 0.186 145.195 23.197 1.00 11.40 208 MET C CA 1
ATOM 7333 C C . MET C 1 207 ? 0.423 146.685 23.264 1.00 11.40 208 MET C C 1
ATOM 7334 O O . MET C 1 207 ? 1.231 147.208 22.512 1.00 11.40 208 MET C O 1
ATOM 7339 N N . LYS C 1 208 ? -0.277 147.368 24.170 1.00 11.40 209 LYS C N 1
ATOM 7340 C CA . LYS C 1 208 ? -0.149 148.821 24.315 1.00 11.40 209 LYS C CA 1
ATOM 7341 C C . LYS C 1 208 ? 1.294 149.267 24.126 1.00 11.40 209 LYS C C 1
ATOM 7342 O O . LYS C 1 208 ? 1.565 150.274 23.460 1.00 11.40 209 LYS C O 1
ATOM 7348 N N . GLY C 1 209 ? 2.209 148.504 24.714 1.00 11.40 210 GLY C N 1
ATOM 7349 C CA . GLY C 1 209 ? 3.618 148.816 24.608 1.00 11.40 210 GLY C CA 1
ATOM 7350 C C . GLY C 1 209 ? 3.978 149.254 23.207 1.00 11.40 210 GLY C C 1
ATOM 7351 O O . GLY C 1 209 ? 3.338 148.831 22.245 1.00 11.40 210 GLY C O 1
ATOM 7352 N N . PRO C 1 210 ? 4.992 150.116 23.056 1.00 11.40 211 PRO C N 1
ATOM 7353 C CA . PRO C 1 210 ? 5.376 150.571 21.723 1.00 11.40 211 PRO C CA 1
ATOM 7354 C C . PRO C 1 210 ? 6.261 149.609 20.942 1.00 11.40 211 PRO C C 1
ATOM 7355 O O . PRO C 1 210 ? 6.372 149.726 19.727 1.00 11.40 211 PRO C O 1
ATOM 7359 N N . LEU C 1 211 ? 6.876 148.649 21.622 1.00 11.40 212 LEU C N 1
ATOM 7360 C CA . LEU C 1 211 ? 7.758 147.703 20.944 1.00 11.40 212 LEU C CA 1
ATOM 7361 C C . LEU C 1 211 ? 7.027 146.572 20.238 1.00 11.40 212 LEU C C 1
ATOM 7362 O O . LEU C 1 211 ? 7.635 145.752 19.550 1.00 11.40 212 LEU C O 1
ATOM 7367 N N . HIS C 1 212 ? 5.713 146.543 20.405 1.00 23.92 213 HIS C N 1
ATOM 7368 C CA . HIS C 1 212 ? 4.886 145.521 19.792 1.00 23.92 213 HIS C CA 1
ATOM 7369 C C . HIS C 1 212 ? 3.741 146.243 19.105 1.00 23.92 213 HIS C C 1
ATOM 7370 O O . HIS C 1 212 ? 3.081 147.077 19.709 1.00 23.92 213 HIS C O 1
ATOM 7377 N N . GLY C 1 213 ? 3.524 145.936 17.835 1.00 23.92 214 GLY C N 1
ATOM 7378 C CA . GLY C 1 213 ? 2.443 146.558 17.094 1.00 23.92 214 GLY C CA 1
ATOM 7379 C C . GLY C 1 213 ? 2.279 148.061 17.209 1.00 23.92 214 GLY C C 1
ATOM 7380 O O . GLY C 1 213 ? 1.179 148.557 17.444 1.00 23.92 214 GLY C O 1
ATOM 7381 N N . GLY C 1 214 ? 3.367 148.797 17.048 1.00 23.92 215 GLY C N 1
ATOM 7382 C CA . GLY C 1 214 ? 3.262 150.238 17.115 1.00 23.92 215 GLY C CA 1
ATOM 7383 C C . GLY C 1 214 ? 3.080 150.699 15.691 1.00 23.92 215 GLY C C 1
ATOM 7384 O O . GLY C 1 214 ? 3.459 149.984 14.773 1.00 23.92 215 GLY C O 1
ATOM 7385 N N . ALA C 1 215 ? 2.499 151.871 15.492 1.00 23.92 216 ALA C N 1
ATOM 7386 C CA . ALA C 1 215 ? 2.300 152.371 14.147 1.00 23.92 216 ALA C CA 1
ATOM 7387 C C . ALA C 1 215 ? 3.641 152.567 13.467 1.00 23.92 216 ALA C C 1
ATOM 7388 O O . ALA C 1 215 ? 4.631 152.871 14.125 1.00 23.92 216 ALA C O 1
ATOM 7390 N N . PRO C 1 216 ? 3.691 152.381 12.137 1.00 23.92 217 PRO C N 1
ATOM 7391 C CA . PRO C 1 216 ? 4.893 152.531 11.323 1.00 23.92 217 PRO C CA 1
ATOM 7392 C C . PRO C 1 216 ? 5.050 153.983 10.956 1.00 23.92 217 PRO C C 1
ATOM 7393 O O . PRO C 1 216 ? 5.453 154.309 9.852 1.00 23.92 217 PRO C O 1
ATOM 7397 N N . SER C 1 217 ? 4.688 154.853 11.884 1.00 23.92 218 SER C N 1
ATOM 7398 C CA . SER C 1 217 ? 4.806 156.288 11.690 1.00 23.92 218 SER C CA 1
ATOM 7399 C C . SER C 1 217 ? 6.021 156.638 10.827 1.00 23.92 218 SER C C 1
ATOM 7400 O O . SER C 1 217 ? 5.916 157.410 9.878 1.00 23.92 218 SER C O 1
ATOM 7403 N N . ALA C 1 218 ? 7.172 156.060 11.154 1.00 23.92 219 ALA C N 1
ATOM 7404 C CA . ALA C 1 218 ? 8.400 156.314 10.403 1.00 23.92 219 ALA C CA 1
ATOM 7405 C C . ALA C 1 218 ? 8.185 156.149 8.896 1.00 23.92 219 ALA C C 1
ATOM 7406 O O . ALA C 1 218 ? 8.727 156.897 8.086 1.00 23.92 219 ALA C O 1
ATOM 7408 N N . VAL C 1 219 ? 7.392 155.154 8.529 1.00 23.92 220 VAL C N 1
ATOM 7409 C CA . VAL C 1 219 ? 7.094 154.897 7.135 1.00 23.92 220 VAL C CA 1
ATOM 7410 C C . VAL C 1 219 ? 5.989 155.833 6.691 1.00 23.92 220 VAL C C 1
ATOM 7411 O O . VAL C 1 219 ? 6.143 156.556 5.719 1.00 23.92 220 VAL C O 1
ATOM 7415 N N . THR C 1 220 ? 4.873 155.821 7.408 1.00 23.92 221 THR C N 1
ATOM 7416 C CA . THR C 1 220 ? 3.754 156.677 7.054 1.00 23.92 221 THR C CA 1
ATOM 7417 C C . THR C 1 220 ? 4.242 158.051 6.600 1.00 23.92 221 THR C C 1
ATOM 7418 O O . THR C 1 220 ? 3.734 158.582 5.620 1.00 23.92 221 THR C O 1
ATOM 7422 N N . LYS C 1 221 ? 5.236 158.623 7.282 1.00 23.92 222 LYS C N 1
ATOM 7423 C CA . LYS C 1 221 ? 5.743 159.938 6.879 1.00 23.92 222 LYS C CA 1
ATOM 7424 C C . LYS C 1 221 ? 6.421 159.844 5.521 1.00 23.92 222 LYS C C 1
ATOM 7425 O O . LYS C 1 221 ? 6.227 160.694 4.656 1.00 23.92 222 LYS C O 1
ATOM 7431 N N . MET C 1 222 ? 7.226 158.808 5.339 1.00 23.92 223 MET C N 1
ATOM 7432 C CA . MET C 1 222 ? 7.907 158.618 4.080 1.00 23.92 223 MET C CA 1
ATOM 7433 C C . MET C 1 222 ? 6.940 158.824 2.944 1.00 23.92 223 MET C C 1
ATOM 7434 O O . MET C 1 222 ? 7.188 159.618 2.052 1.00 23.92 223 MET C O 1
ATOM 7439 N N . LEU C 1 223 ? 5.830 158.106 2.983 1.00 23.92 224 LEU C N 1
ATOM 7440 C CA . LEU C 1 223 ? 4.833 158.215 1.933 1.00 23.92 224 LEU C CA 1
ATOM 7441 C C . LEU C 1 223 ? 4.208 159.599 1.867 1.00 23.92 224 LEU C C 1
ATOM 7442 O O . LEU C 1 223 ? 4.144 160.208 0.807 1.00 23.92 224 LEU C O 1
ATOM 7447 N N . GLU C 1 224 ? 3.747 160.086 3.009 1.00 23.92 225 GLU C N 1
ATOM 7448 C CA . GLU C 1 224 ? 3.111 161.397 3.110 1.00 23.92 225 GLU C CA 1
ATOM 7449 C C . GLU C 1 224 ? 3.979 162.515 2.535 1.00 23.92 225 GLU C C 1
ATOM 7450 O O . GLU C 1 224 ? 3.480 163.594 2.211 1.00 23.92 225 GLU C O 1
ATOM 7456 N N . ASP C 1 225 ? 5.277 162.259 2.412 1.00 23.92 226 ASP C N 1
ATOM 7457 C CA . ASP C 1 225 ? 6.196 163.262 1.899 1.00 23.92 226 ASP C CA 1
ATOM 7458 C C . ASP C 1 225 ? 6.317 163.287 0.380 1.00 23.92 226 ASP C C 1
ATOM 7459 O O . ASP C 1 225 ? 7.019 164.135 -0.175 1.00 23.92 226 ASP C O 1
ATOM 7464 N N . ILE C 1 226 ? 5.626 162.385 -0.303 1.00 23.92 227 ILE C N 1
ATOM 7465 C CA . ILE C 1 226 ? 5.720 162.349 -1.756 1.00 23.92 227 ILE C CA 1
ATOM 7466 C C . ILE C 1 226 ? 4.464 161.912 -2.474 1.00 23.92 227 ILE C C 1
ATOM 7467 O O . ILE C 1 226 ? 4.523 161.057 -3.351 1.00 23.92 227 ILE C O 1
ATOM 7472 N N . GLY C 1 227 ? 3.341 162.521 -2.111 1.00 23.92 228 GLY C N 1
ATOM 7473 C CA . GLY C 1 227 ? 2.059 162.190 -2.709 1.00 23.92 228 GLY C CA 1
ATOM 7474 C C . GLY C 1 227 ? 2.034 161.659 -4.138 1.00 23.92 228 GLY C C 1
ATOM 7475 O O . GLY C 1 227 ? 1.114 160.913 -4.498 1.00 23.92 228 GLY C O 1
ATOM 7476 N N . GLU C 1 228 ? 3.015 162.035 -4.962 1.00 23.92 229 GLU C N 1
ATOM 7477 C CA . GLU C 1 228 ? 3.059 161.571 -6.354 1.00 23.92 229 GLU C CA 1
ATOM 7478 C C . GLU C 1 228 ? 4.242 160.629 -6.639 1.00 23.92 229 GLU C C 1
ATOM 7479 O O . GLU C 1 228 ? 5.292 160.722 -6.002 1.00 23.92 229 GLU C O 1
ATOM 7485 N N . LYS C 1 229 ? 4.050 159.710 -7.582 1.00 23.92 230 LYS C N 1
ATOM 7486 C CA . LYS C 1 229 ? 5.085 158.748 -7.940 1.00 23.92 230 LYS C CA 1
ATOM 7487 C C . LYS C 1 229 ? 6.351 159.402 -8.499 1.00 23.92 230 LYS C C 1
ATOM 7488 O O . LYS C 1 229 ? 7.440 158.866 -8.332 1.00 23.92 230 LYS C O 1
ATOM 7494 N N . GLU C 1 230 ? 6.216 160.545 -9.170 1.00 23.92 231 GLU C N 1
ATOM 7495 C CA . GLU C 1 230 ? 7.380 161.220 -9.751 1.00 23.92 231 GLU C CA 1
ATOM 7496 C C . GLU C 1 230 ? 8.520 161.339 -8.747 1.00 23.92 231 GLU C C 1
ATOM 7497 O O . GLU C 1 230 ? 9.616 160.830 -8.991 1.00 23.92 231 GLU C O 1
ATOM 7503 N N . HIS C 1 231 ? 8.249 161.999 -7.620 1.00 23.92 232 HIS C N 1
ATOM 7504 C CA . HIS C 1 231 ? 9.240 162.216 -6.555 1.00 23.92 232 HIS C CA 1
ATOM 7505 C C . HIS C 1 231 ? 9.742 160.908 -5.958 1.00 23.92 232 HIS C C 1
ATOM 7506 O O . HIS C 1 231 ? 10.517 160.926 -5.009 1.00 23.92 232 HIS C O 1
ATOM 7513 N N . ALA C 1 232 ? 9.279 159.782 -6.491 1.00 23.92 233 ALA C N 1
ATOM 7514 C CA . ALA C 1 232 ? 9.692 158.468 -6.001 1.00 23.92 233 ALA C CA 1
ATOM 7515 C C . ALA C 1 232 ? 11.192 158.410 -5.738 1.00 23.92 233 ALA C C 1
ATOM 7516 O O . ALA C 1 232 ? 11.630 158.650 -4.613 1.00 23.92 233 ALA C O 1
ATOM 7518 N N . GLU C 1 233 ? 11.972 158.097 -6.775 1.00 23.92 234 GLU C N 1
ATOM 7519 C CA . GLU C 1 233 ? 13.425 157.998 -6.641 1.00 23.92 234 GLU C CA 1
ATOM 7520 C C . GLU C 1 233 ? 14.026 159.198 -5.916 1.00 23.92 234 GLU C C 1
ATOM 7521 O O . GLU C 1 233 ? 14.700 159.027 -4.905 1.00 23.92 23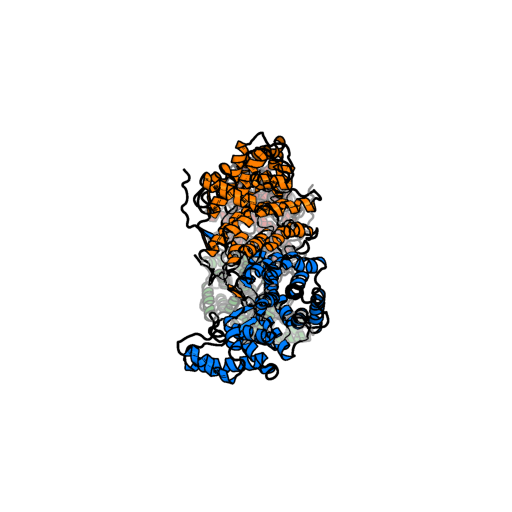4 GLU C O 1
ATOM 7527 N N . ALA C 1 234 ? 13.767 160.402 -6.414 1.00 23.92 235 ALA C N 1
ATOM 7528 C CA . ALA C 1 234 ? 14.289 161.618 -5.791 1.00 23.92 235 ALA C CA 1
ATOM 7529 C C . ALA C 1 234 ? 14.499 161.450 -4.287 1.00 23.92 235 ALA C C 1
ATOM 7530 O O . ALA C 1 234 ? 15.634 161.441 -3.812 1.00 23.92 235 ALA C O 1
ATOM 7532 N N . TYR C 1 235 ? 13.392 161.302 -3.556 1.00 23.92 236 TYR C N 1
ATOM 7533 C CA . TYR C 1 235 ? 13.387 161.141 -2.094 1.00 23.92 236 TYR C CA 1
ATOM 7534 C C . TYR C 1 235 ? 14.310 160.031 -1.656 1.00 23.92 236 TYR C C 1
ATOM 7535 O O . TYR C 1 235 ? 15.304 160.267 -0.972 1.00 23.92 236 TYR C O 1
ATOM 7544 N N . LEU C 1 236 ? 13.959 158.812 -2.036 1.00 23.92 237 LEU C N 1
ATOM 7545 C CA . LEU C 1 236 ? 14.771 157.670 -1.682 1.00 23.92 237 LEU C CA 1
ATOM 7546 C C . LEU C 1 236 ? 16.234 158.022 -1.913 1.00 23.92 237 LEU C C 1
ATOM 7547 O O . LEU C 1 236 ? 17.015 158.134 -0.961 1.00 23.92 237 LEU C O 1
ATOM 7552 N N . LYS C 1 237 ? 16.589 158.230 -3.175 1.00 23.92 238 LYS C N 1
ATOM 7553 C CA . LYS C 1 237 ? 17.951 158.574 -3.558 1.00 23.92 238 LYS C CA 1
ATOM 7554 C C . LYS C 1 237 ? 18.641 159.503 -2.554 1.00 23.92 238 LYS C C 1
ATOM 7555 O O . LYS C 1 237 ? 19.733 159.189 -2.087 1.00 23.92 238 LYS C O 1
ATOM 7561 N N . GLU C 1 238 ? 18.014 160.625 -2.196 1.00 23.92 239 GLU C N 1
ATOM 7562 C CA . GLU C 1 238 ? 18.657 161.551 -1.252 1.00 23.92 239 GLU C CA 1
ATOM 7563 C C . GLU C 1 238 ? 19.139 160.931 0.049 1.00 23.92 239 GLU C C 1
ATOM 7564 O O . GLU C 1 238 ? 20.346 160.886 0.314 1.00 23.92 239 GLU C O 1
ATOM 7570 N N . LYS C 1 239 ? 18.202 160.465 0.870 1.00 23.92 240 LYS C N 1
ATOM 7571 C CA . LYS C 1 239 ? 18.580 159.903 2.156 1.00 23.92 240 LYS C CA 1
ATOM 7572 C C . LYS C 1 239 ? 19.352 158.602 2.040 1.00 23.92 240 LYS C C 1
ATOM 7573 O O . LYS C 1 239 ? 19.909 158.122 3.025 1.00 23.92 240 LYS C O 1
ATOM 7579 N N . LEU C 1 240 ? 19.421 158.049 0.836 1.00 23.92 241 LEU C N 1
ATOM 7580 C CA . LEU C 1 240 ? 20.150 156.805 0.649 1.00 23.92 241 LEU C CA 1
ATOM 7581 C C . LEU C 1 240 ? 21.621 157.072 0.345 1.00 23.92 241 LEU C C 1
ATOM 7582 O O . LEU C 1 240 ? 22.430 156.144 0.267 1.00 23.92 241 LEU C O 1
ATOM 7587 N N . GLU C 1 241 ? 21.967 158.346 0.188 1.00 23.92 242 GLU C N 1
ATOM 7588 C CA . GLU C 1 241 ? 23.347 158.704 -0.096 1.00 23.92 242 GLU C CA 1
ATOM 7589 C C . GLU C 1 241 ? 24.163 158.937 1.153 1.00 23.92 242 GLU C C 1
ATOM 7590 O O . GLU C 1 241 ? 25.295 158.448 1.223 1.00 23.92 242 GLU C O 1
ATOM 7596 N N . LYS C 1 242 ? 23.634 159.671 2.137 1.00 23.92 243 LYS C N 1
ATOM 7597 C CA . LYS C 1 242 ? 24.428 159.840 3.358 1.00 23.92 243 LYS C CA 1
ATOM 7598 C C . LYS C 1 242 ? 24.186 158.635 4.277 1.00 23.92 243 LYS C C 1
ATOM 7599 O O . LYS C 1 242 ? 24.456 158.666 5.485 1.00 23.92 243 LYS C O 1
ATOM 7605 N N . GLY C 1 243 ? 23.674 157.563 3.682 1.00 23.92 244 GLY C N 1
ATOM 7606 C CA . GLY C 1 243 ? 23.467 156.347 4.436 1.00 23.92 244 GLY C CA 1
ATOM 7607 C C . GLY C 1 243 ? 22.245 156.232 5.314 1.00 23.92 244 GLY C C 1
ATOM 7608 O O . GLY C 1 243 ? 22.150 155.245 6.050 1.00 23.92 244 GLY C O 1
ATOM 7609 N N . GLU C 1 244 ? 21.329 157.206 5.275 1.00 23.92 245 GLU C N 1
ATOM 7610 C CA . GLU C 1 244 ? 20.111 157.095 6.084 1.00 23.92 245 GLU C CA 1
ATOM 7611 C C . GLU C 1 244 ? 19.447 155.775 5.633 1.00 23.92 245 GLU C C 1
ATOM 7612 O O . GLU C 1 244 ? 19.680 155.309 4.514 1.00 23.92 245 GLU C O 1
ATOM 7618 N N . ARG C 1 245 ? 18.650 155.158 6.501 1.00 23.92 246 ARG C N 1
ATOM 7619 C CA . ARG C 1 245 ? 17.997 153.894 6.161 1.00 23.92 246 ARG C CA 1
ATOM 7620 C C . ARG C 1 245 ? 16.552 154.076 5.685 1.00 23.92 246 ARG C C 1
ATOM 7621 O O . ARG C 1 245 ? 15.864 154.993 6.128 1.00 23.92 246 ARG C O 1
ATOM 7629 N N . LEU C 1 246 ? 16.109 153.208 4.773 1.00 23.92 247 LEU C N 1
ATOM 7630 C CA . LEU C 1 246 ? 14.747 153.246 4.224 1.00 23.92 247 LEU C CA 1
ATOM 7631 C C . LEU C 1 246 ? 13.819 152.425 5.119 1.00 23.92 247 LEU C C 1
ATOM 7632 O O . LEU C 1 246 ? 13.805 151.192 5.063 1.00 23.92 247 LEU C O 1
ATOM 7637 N N . MET C 1 247 ? 13.021 153.139 5.907 1.00 23.92 248 MET C N 1
ATOM 7638 C CA . MET C 1 247 ? 12.122 152.573 6.909 1.00 23.92 248 MET C CA 1
ATOM 7639 C C . MET C 1 247 ? 11.361 151.246 6.753 1.00 23.92 248 MET C C 1
ATOM 7640 O O . MET C 1 247 ? 11.384 150.416 7.673 1.00 23.92 248 MET C O 1
ATOM 7645 N N . GLY C 1 248 ? 10.695 151.004 5.634 1.00 23.92 249 GLY C N 1
ATOM 7646 C CA . GLY C 1 248 ? 9.954 149.756 5.561 1.00 23.92 249 GLY C CA 1
ATOM 7647 C C . GLY C 1 248 ? 10.688 148.525 5.077 1.00 23.92 249 GLY C C 1
ATOM 7648 O O . GLY C 1 248 ? 10.057 147.586 4.600 1.00 23.92 249 GLY C O 1
ATOM 7649 N N . PHE C 1 249 ? 12.007 148.484 5.210 1.00 23.92 250 PHE C N 1
ATOM 7650 C CA . PHE C 1 249 ? 12.722 147.331 4.685 1.00 23.92 250 PHE C CA 1
ATOM 7651 C C . PHE C 1 249 ? 13.772 146.642 5.532 1.00 23.92 250 PHE C C 1
ATOM 7652 O O . PHE C 1 249 ? 14.423 147.255 6.376 1.00 23.92 250 PHE C O 1
ATOM 7660 N N . GLY C 1 250 ? 13.935 145.351 5.256 1.00 23.92 251 GLY C N 1
ATOM 7661 C CA . GLY C 1 250 ? 14.887 144.533 5.973 1.00 23.92 251 GLY C CA 1
ATOM 7662 C C . GLY C 1 250 ? 14.159 143.944 7.149 1.00 23.92 251 GLY C C 1
ATOM 7663 O O . GLY C 1 250 ? 13.160 144.499 7.583 1.00 23.92 251 GLY C O 1
ATOM 7664 N N . HIS C 1 251 ? 14.636 142.820 7.664 1.00 23.92 252 HIS C N 1
ATOM 7665 C CA . HIS C 1 251 ? 13.975 142.223 8.812 1.00 23.92 252 HIS C CA 1
ATOM 7666 C C . HIS C 1 251 ? 14.925 141.403 9.679 1.00 23.92 252 HIS C C 1
ATOM 7667 O O . HIS C 1 251 ? 15.864 140.782 9.180 1.00 23.92 252 HIS C O 1
ATOM 7674 N N . ARG C 1 252 ? 14.663 141.425 10.984 1.00 23.92 253 ARG C N 1
ATOM 7675 C CA . ARG C 1 252 ? 15.453 140.710 11.986 1.00 23.92 253 ARG C CA 1
ATOM 7676 C C . ARG C 1 252 ? 15.341 139.190 11.888 1.00 23.92 253 ARG C C 1
ATOM 7677 O O . ARG C 1 252 ? 16.341 138.474 11.975 1.00 23.92 253 ARG C O 1
ATOM 7685 N N . VAL C 1 253 ? 14.111 138.711 11.721 1.00 23.92 254 VAL C N 1
ATOM 7686 C CA . VAL C 1 253 ? 13.833 137.279 11.673 1.00 23.92 254 VAL C CA 1
ATOM 7687 C C . VAL C 1 253 ? 13.677 136.689 10.265 1.00 23.92 254 VAL C C 1
ATOM 7688 O O . VAL C 1 253 ? 13.828 135.476 10.071 1.00 23.92 254 VAL C O 1
ATOM 7692 N N . TYR C 1 254 ? 13.366 137.530 9.284 1.00 23.92 255 TYR C N 1
ATOM 7693 C CA . TYR C 1 254 ? 13.220 137.041 7.915 1.00 23.92 255 TYR C CA 1
ATOM 7694 C C . TYR C 1 254 ? 14.488 137.253 7.103 1.00 23.92 255 TYR C C 1
ATOM 7695 O O . TYR C 1 254 ? 14.790 138.363 6.642 1.00 23.92 255 TYR C O 1
ATOM 7704 N N . LYS C 1 255 ? 15.248 136.183 6.941 1.00 23.92 256 LYS C N 1
ATOM 7705 C CA . LYS C 1 255 ? 16.454 136.285 6.163 1.00 23.92 256 LYS C CA 1
ATOM 7706 C C . LYS C 1 255 ? 16.009 136.521 4.719 1.00 23.92 256 LYS C C 1
ATOM 7707 O O . LYS C 1 255 ? 16.531 137.408 4.044 1.00 23.92 256 LYS C O 1
ATOM 7713 N N . THR C 1 256 ? 15.041 135.733 4.249 1.00 23.92 257 THR C N 1
ATOM 7714 C CA . THR C 1 256 ? 14.493 135.905 2.900 1.00 23.92 257 THR C CA 1
ATOM 7715 C C . THR C 1 256 ? 13.390 136.940 3.084 1.00 23.92 257 THR C C 1
ATOM 7716 O O . THR C 1 256 ? 13.152 137.387 4.208 1.00 23.92 257 THR C O 1
ATOM 7720 N N . LYS C 1 257 ? 12.718 137.341 2.011 1.00 23.92 258 LYS C N 1
ATOM 7721 C CA . LYS C 1 257 ? 11.658 138.326 2.166 1.00 23.92 258 LYS C CA 1
ATOM 7722 C C . LYS C 1 257 ? 10.483 137.874 3.026 1.00 23.92 258 LYS C C 1
ATOM 7723 O O . LYS C 1 257 ? 10.230 136.686 3.188 1.00 23.92 258 LYS C O 1
ATOM 7729 N N . ASP C 1 258 ? 9.783 138.858 3.579 1.00 23.92 259 ASP C N 1
ATOM 7730 C CA . ASP C 1 258 ? 8.636 138.640 4.450 1.00 23.92 259 ASP C CA 1
ATOM 7731 C C . ASP C 1 258 ? 7.424 138.215 3.652 1.00 23.92 259 ASP C C 1
ATOM 7732 O O . ASP C 1 258 ? 7.028 138.894 2.713 1.00 23.92 259 ASP C O 1
ATOM 7737 N N . PRO C 1 259 ? 6.800 137.093 4.031 1.00 23.92 260 PRO C N 1
ATOM 7738 C CA . PRO C 1 259 ? 5.619 136.570 3.346 1.00 23.92 260 PRO C CA 1
ATOM 7739 C C . PRO C 1 259 ? 4.429 137.495 3.508 1.00 23.92 260 PRO C C 1
ATOM 7740 O O . PRO C 1 259 ? 3.656 137.681 2.583 1.00 23.92 260 PRO C O 1
ATOM 7744 N N . ARG C 1 260 ? 4.292 138.071 4.694 1.00 23.92 261 ARG C N 1
ATOM 7745 C CA . ARG C 1 260 ? 3.205 138.993 4.976 1.00 23.92 261 ARG C CA 1
ATOM 7746 C C . ARG C 1 260 ? 3.344 140.182 4.048 1.00 23.92 261 ARG C C 1
ATOM 7747 O O . ARG C 1 260 ? 2.431 140.517 3.307 1.00 23.92 261 ARG C O 1
ATOM 7755 N N . ALA C 1 261 ? 4.501 140.821 4.091 1.00 23.92 262 ALA C N 1
ATOM 7756 C CA . ALA C 1 261 ? 4.744 141.967 3.243 1.00 23.92 262 ALA C CA 1
ATOM 7757 C C . ALA C 1 261 ? 4.470 141.565 1.818 1.00 23.92 262 ALA C C 1
ATOM 7758 O O . ALA C 1 261 ? 3.982 142.347 1.021 1.00 23.92 262 ALA C O 1
ATOM 7760 N N . GLU C 1 262 ? 4.781 140.319 1.506 1.00 23.92 263 GLU C N 1
ATOM 7761 C CA . GLU C 1 262 ? 4.588 139.806 0.162 1.00 23.92 263 GLU C CA 1
ATOM 7762 C C . GLU C 1 262 ? 3.110 139.672 -0.158 1.00 23.92 263 GLU C C 1
ATOM 7763 O O . GLU C 1 262 ? 2.619 140.253 -1.119 1.00 23.92 263 GLU C O 1
ATOM 7769 N N . ALA C 1 263 ? 2.406 138.907 0.663 1.00 23.92 264 ALA C N 1
ATOM 7770 C CA . ALA C 1 263 ? 0.982 138.683 0.475 1.00 23.92 264 ALA C CA 1
ATOM 7771 C C . ALA C 1 263 ? 0.241 139.995 0.377 1.00 23.92 264 ALA C C 1
ATOM 7772 O O . ALA C 1 263 ? -0.870 140.046 -0.131 1.00 23.92 264 ALA C O 1
ATOM 7774 N N . LEU C 1 264 ? 0.853 141.063 0.866 1.00 23.92 265 LEU C N 1
ATOM 7775 C CA . LEU C 1 264 ? 0.210 142.360 0.797 1.00 23.92 265 LEU C CA 1
ATOM 7776 C C . LEU C 1 264 ? 0.458 142.998 -0.549 1.00 23.92 265 LEU C C 1
ATOM 7777 O O . LEU C 1 264 ? -0.484 143.312 -1.269 1.00 23.92 265 LEU C O 1
ATOM 7782 N N . ARG C 1 265 ? 1.723 143.167 -0.909 1.00 23.92 266 ARG C N 1
ATOM 7783 C CA . ARG C 1 265 ? 2.034 143.795 -2.182 1.00 23.92 266 ARG C CA 1
ATOM 7784 C C . ARG C 1 265 ? 1.202 143.148 -3.272 1.00 23.92 266 ARG C C 1
ATOM 7785 O O . ARG C 1 265 ? 0.710 143.820 -4.175 1.00 23.92 266 ARG C O 1
ATOM 7793 N N . GLN C 1 266 ? 0.990 141.848 -3.153 1.00 23.92 267 GLN C N 1
ATOM 7794 C CA . GLN C 1 266 ? 0.235 141.139 -4.160 1.00 23.92 267 GLN C CA 1
ATOM 7795 C C . GLN C 1 266 ? -1.210 141.591 -4.229 1.00 23.92 267 GLN C C 1
ATOM 7796 O O . GLN C 1 266 ? -1.678 142.012 -5.283 1.00 23.92 267 GLN C O 1
ATOM 7802 N N . LYS C 1 267 ? -1.919 141.530 -3.110 1.00 23.92 268 LYS C N 1
ATOM 7803 C CA . LYS C 1 267 ? -3.317 141.928 -3.119 1.00 23.92 268 LYS C CA 1
ATOM 7804 C C . LYS C 1 267 ? -3.428 143.313 -3.685 1.00 23.92 268 LYS C C 1
ATOM 7805 O O . LYS C 1 267 ? -4.394 143.636 -4.356 1.00 23.92 268 LYS C O 1
ATOM 7811 N N . ALA C 1 268 ? -2.427 144.134 -3.422 1.00 23.92 269 ALA C N 1
ATOM 7812 C CA . ALA C 1 268 ? -2.437 145.495 -3.918 1.00 23.92 269 ALA C CA 1
ATOM 7813 C C . ALA C 1 268 ? -2.499 145.527 -5.436 1.00 23.92 269 ALA C C 1
ATOM 7814 O O . ALA C 1 268 ? -3.302 146.253 -6.022 1.00 23.92 269 ALA C O 1
ATOM 7816 N N . GLU C 1 269 ? -1.644 144.739 -6.073 1.00 23.92 270 GLU C N 1
ATOM 7817 C CA . GLU C 1 269 ? -1.612 144.699 -7.524 1.00 23.92 270 GLU C CA 1
ATOM 7818 C C . GLU C 1 269 ? -2.987 144.328 -8.042 1.00 23.92 270 GLU C C 1
ATOM 7819 O O . GLU C 1 269 ? -3.491 144.937 -8.984 1.00 23.92 270 GLU C O 1
ATOM 7825 N N . GLU C 1 270 ? -3.604 143.341 -7.409 1.00 23.92 271 GLU C N 1
ATOM 7826 C CA . GLU C 1 270 ? -4.920 142.900 -7.825 1.00 23.92 271 GLU C CA 1
ATOM 7827 C C . GLU C 1 270 ? -5.895 144.075 -7.923 1.00 23.92 271 GLU C C 1
ATOM 7828 O O . GLU C 1 270 ? -6.622 144.211 -8.907 1.00 23.92 271 GLU C O 1
ATOM 7834 N N . VAL C 1 271 ? -5.895 144.931 -6.911 1.00 23.92 272 VAL C N 1
ATOM 7835 C CA . VAL C 1 271 ? -6.805 146.065 -6.896 1.00 23.92 272 VAL C CA 1
ATOM 7836 C C . VAL C 1 271 ? -6.143 147.378 -7.258 1.00 23.92 272 VAL C C 1
ATOM 7837 O O . VAL C 1 271 ? -6.542 148.442 -6.774 1.00 23.92 272 VAL C O 1
ATOM 7841 N N . ALA C 1 272 ? -5.132 147.310 -8.112 1.00 23.92 273 ALA C N 1
ATOM 7842 C CA . ALA C 1 272 ? -4.440 148.523 -8.522 1.00 23.92 273 ALA C CA 1
ATOM 7843 C C . ALA C 1 272 ? -5.426 149.501 -9.153 1.00 23.92 273 ALA C C 1
ATOM 7844 O O . ALA C 1 272 ? -6.624 149.221 -9.250 1.00 23.92 273 ALA C O 1
ATOM 7846 N N . GLY C 1 273 ? -4.908 150.654 -9.568 1.00 23.92 274 GLY C N 1
ATOM 7847 C CA . GLY C 1 273 ? -5.713 151.679 -10.213 1.00 23.92 274 GLY C CA 1
ATOM 7848 C C . GLY C 1 273 ? -6.996 152.127 -9.539 1.00 23.92 274 GLY C C 1
ATOM 7849 O O . GLY C 1 273 ? -7.670 153.027 -10.045 1.00 23.92 274 GLY C O 1
ATOM 7850 N N . ASN C 1 274 ? -7.348 151.519 -8.409 1.00 23.92 275 ASN C N 1
ATOM 7851 C CA . ASN C 1 274 ? -8.573 151.900 -7.717 1.00 23.92 275 ASN C CA 1
ATOM 7852 C C . ASN C 1 274 ? -8.290 152.694 -6.462 1.00 23.92 275 ASN C C 1
ATOM 7853 O O . ASN C 1 274 ? -9.222 153.198 -5.831 1.00 23.92 275 ASN C O 1
ATOM 7858 N N . ASP C 1 275 ? -7.015 152.809 -6.094 1.00 23.92 276 ASP C N 1
ATOM 7859 C CA . ASP C 1 275 ? -6.671 153.549 -4.890 1.00 23.92 276 ASP C CA 1
ATOM 7860 C C . ASP C 1 275 ? -5.297 154.194 -4.939 1.00 23.92 276 ASP C C 1
ATOM 7861 O O . ASP C 1 275 ? -4.298 153.540 -4.680 1.00 23.92 276 ASP C O 1
ATOM 7866 N N . ARG C 1 276 ? -5.252 155.488 -5.249 1.00 23.92 277 ARG C N 1
ATOM 7867 C CA . ARG C 1 276 ? -3.985 156.218 -5.336 1.00 23.92 277 ARG C CA 1
ATOM 7868 C C . ARG C 1 276 ? -3.045 156.061 -4.142 1.00 23.92 277 ARG C C 1
ATOM 7869 O O . ARG C 1 276 ? -1.835 155.944 -4.329 1.00 23.92 277 ARG C O 1
ATOM 7877 N N . ASP C 1 277 ? -3.582 156.068 -2.923 1.00 23.92 278 ASP C N 1
ATOM 7878 C CA . ASP C 1 277 ? -2.740 155.910 -1.738 1.00 23.92 278 ASP C CA 1
ATOM 7879 C C . ASP C 1 277 ? -2.062 154.541 -1.781 1.00 23.92 278 ASP C C 1
ATOM 7880 O O . ASP C 1 277 ? -1.002 154.353 -1.199 1.00 23.92 278 ASP C O 1
ATOM 7885 N N . LEU C 1 278 ? -2.679 153.591 -2.474 1.00 23.92 279 LEU C N 1
ATOM 7886 C CA . LEU C 1 278 ? -2.145 152.237 -2.577 1.00 23.92 279 LEU C CA 1
ATOM 7887 C C . LEU C 1 278 ? -1.243 152.057 -3.766 1.00 23.92 279 LEU C C 1
ATOM 7888 O O . LEU C 1 278 ? -0.149 151.548 -3.631 1.00 23.92 279 LEU C O 1
ATOM 7893 N N . ASP C 1 279 ? -1.703 152.460 -4.942 1.00 23.92 280 ASP C N 1
ATOM 7894 C CA . ASP C 1 279 ? -0.890 152.309 -6.139 1.00 23.92 280 ASP C CA 1
ATOM 7895 C C . ASP C 1 279 ? 0.410 153.080 -6.008 1.00 23.92 280 ASP C C 1
ATOM 7896 O O . ASP C 1 279 ? 1.383 152.777 -6.688 1.00 23.92 280 ASP C O 1
ATOM 7901 N N . LEU C 1 280 ? 0.425 154.079 -5.130 1.00 23.92 281 LEU C N 1
ATOM 7902 C CA . LEU C 1 280 ? 1.636 154.858 -4.903 1.00 23.92 281 LEU C CA 1
ATOM 7903 C C . LEU C 1 280 ? 2.616 153.943 -4.185 1.00 23.92 281 LEU C C 1
ATOM 7904 O O . LEU C 1 280 ? 3.756 153.767 -4.599 1.00 23.92 281 LEU C O 1
ATOM 7909 N N . ALA C 1 281 ? 2.155 153.356 -3.098 1.00 23.92 282 ALA C N 1
ATOM 7910 C CA . ALA C 1 281 ? 2.989 152.458 -2.341 1.00 23.92 282 ALA C CA 1
ATOM 7911 C C . ALA C 1 281 ? 3.633 151.487 -3.308 1.00 23.92 282 ALA C C 1
ATOM 7912 O O . ALA C 1 281 ? 4.852 151.406 -3.397 1.00 23.92 282 ALA C O 1
ATOM 7914 N N . LEU C 1 282 ? 2.799 150.757 -4.037 1.00 23.92 283 LEU C N 1
ATOM 7915 C CA . LEU C 1 282 ? 3.288 149.792 -5.001 1.00 23.92 283 LEU C CA 1
ATOM 7916 C C . LEU C 1 282 ? 4.547 150.328 -5.648 1.00 23.92 283 LEU C C 1
ATOM 7917 O O . LEU C 1 282 ? 5.612 149.716 -5.569 1.00 23.92 283 LEU C O 1
ATOM 7922 N N . HIS C 1 283 ? 4.417 151.490 -6.272 1.00 23.92 284 HIS C N 1
ATOM 7923 C CA . HIS C 1 283 ? 5.533 152.132 -6.941 1.00 23.92 284 HIS C CA 1
ATOM 7924 C C . HIS C 1 283 ? 6.676 152.326 -5.962 1.00 23.92 284 HIS C C 1
ATOM 7925 O O . HIS C 1 283 ? 7.716 151.691 -6.088 1.00 23.92 284 HIS C O 1
ATOM 7932 N N . VAL C 1 284 ? 6.486 153.183 -4.970 1.00 23.92 285 VAL C N 1
ATOM 7933 C CA . VAL C 1 284 ? 7.548 153.422 -4.011 1.00 23.92 285 VAL C CA 1
ATOM 7934 C C . VAL C 1 284 ? 8.284 152.133 -3.686 1.00 23.92 285 VAL C C 1
ATOM 7935 O O . VAL C 1 284 ? 9.504 152.107 -3.716 1.00 23.92 285 VAL C O 1
ATOM 7939 N N . GLU C 1 285 ? 7.564 151.055 -3.398 1.00 23.92 286 GLU C N 1
ATOM 7940 C CA . GLU C 1 285 ? 8.250 149.805 -3.102 1.00 23.92 286 GLU C CA 1
ATOM 7941 C C . GLU C 1 285 ? 9.189 149.479 -4.243 1.00 23.92 286 GLU C C 1
ATOM 7942 O O . GLU C 1 285 ? 10.391 149.685 -4.147 1.00 23.92 286 GLU C O 1
ATOM 7948 N N . ALA C 1 286 ? 8.618 148.977 -5.330 1.00 23.92 287 ALA C N 1
ATOM 7949 C CA . ALA C 1 286 ? 9.367 148.580 -6.517 1.00 23.92 287 ALA C CA 1
ATOM 7950 C C . ALA C 1 286 ? 10.500 149.511 -6.923 1.00 23.92 287 ALA C C 1
ATOM 7951 O O . ALA C 1 286 ? 11.519 149.055 -7.430 1.00 23.92 287 ALA C O 1
ATOM 7953 N N . GLU C 1 287 ? 10.323 150.806 -6.705 1.00 23.92 288 GLU C N 1
ATOM 7954 C CA . GLU C 1 287 ? 11.346 151.782 -7.065 1.00 23.92 288 GLU C CA 1
ATOM 7955 C C . GLU C 1 287 ? 12.419 151.881 -5.980 1.00 23.92 288 GLU C C 1
ATOM 7956 O O . GLU C 1 287 ? 13.535 152.314 -6.244 1.00 23.92 288 GLU C O 1
ATOM 7962 N N . ALA C 1 288 ? 12.083 151.467 -4.764 1.00 23.92 289 ALA C N 1
ATOM 7963 C CA . ALA C 1 288 ? 13.024 151.524 -3.649 1.00 23.92 289 ALA C CA 1
ATOM 7964 C C . ALA C 1 288 ? 13.835 150.247 -3.517 1.00 23.92 289 ALA C C 1
ATOM 7965 O O . ALA C 1 288 ? 15.005 150.268 -3.137 1.00 23.92 289 ALA C O 1
ATOM 7967 N N . ILE C 1 289 ? 13.188 149.131 -3.821 1.00 23.92 290 ILE C N 1
ATOM 7968 C CA . ILE C 1 289 ? 13.808 147.822 -3.741 1.00 23.92 290 ILE C CA 1
ATOM 7969 C C . ILE C 1 289 ? 14.879 147.684 -4.810 1.00 23.92 290 ILE C C 1
ATOM 7970 O O . ILE C 1 289 ? 15.832 146.923 -4.649 1.00 23.92 290 ILE C O 1
ATOM 7975 N N . ARG C 1 290 ? 14.713 148.432 -5.901 1.00 23.92 291 ARG C N 1
ATOM 7976 C CA . ARG C 1 290 ? 15.665 148.410 -7.011 1.00 23.92 291 ARG C CA 1
ATOM 7977 C C . ARG C 1 290 ? 16.770 149.429 -6.778 1.00 23.92 291 ARG C C 1
ATOM 7978 O O . ARG C 1 290 ? 17.706 149.523 -7.562 1.00 23.92 291 ARG C O 1
ATOM 7986 N N . LEU C 1 291 ? 16.638 150.218 -5.723 1.00 23.92 292 LEU C N 1
ATOM 7987 C CA . LEU C 1 291 ? 17.646 151.210 -5.404 1.00 23.92 292 LEU C CA 1
ATOM 7988 C C . LEU C 1 291 ? 18.516 150.653 -4.317 1.00 23.92 292 LEU C C 1
ATOM 7989 O O . LEU C 1 291 ? 19.619 151.134 -4.088 1.00 23.92 292 LEU C O 1
ATOM 7994 N N . LEU C 1 292 ? 18.007 149.645 -3.627 1.00 23.92 293 LEU C N 1
ATOM 7995 C CA . LEU C 1 292 ? 18.772 149.026 -2.563 1.00 23.92 293 LEU C CA 1
ATOM 7996 C C . LEU C 1 292 ? 19.770 148.111 -3.244 1.00 23.92 293 LEU C C 1
ATOM 7997 O O . LEU C 1 292 ? 20.927 147.985 -2.818 1.00 23.92 293 LEU C O 1
ATOM 8002 N N . GLU C 1 293 ? 19.306 147.492 -4.325 1.00 23.92 294 GLU C N 1
ATOM 8003 C CA . GLU C 1 293 ? 20.127 146.603 -5.134 1.00 23.92 294 GLU C CA 1
ATOM 8004 C C . GLU C 1 293 ? 21.357 147.432 -5.502 1.00 23.92 294 GLU C C 1
ATOM 8005 O O . GLU C 1 293 ? 22.502 146.998 -5.332 1.00 23.92 294 GLU C O 1
ATOM 8011 N N . ILE C 1 294 ? 21.085 148.646 -5.976 1.00 23.92 295 ILE C N 1
ATOM 8012 C CA . ILE C 1 294 ? 22.103 149.598 -6.404 1.00 23.92 295 ILE C CA 1
ATOM 8013 C C . ILE C 1 294 ? 23.044 150.121 -5.312 1.00 23.92 295 ILE C C 1
ATOM 8014 O O . ILE C 1 294 ? 24.254 149.923 -5.403 1.00 23.92 295 ILE C O 1
ATOM 8019 N N . TYR C 1 295 ? 22.514 150.782 -4.286 1.00 23.92 296 TYR C N 1
ATOM 8020 C CA . TYR C 1 295 ? 23.382 151.321 -3.244 1.00 23.92 296 TYR C CA 1
ATOM 8021 C C . TYR C 1 295 ? 23.998 150.290 -2.298 1.00 23.92 296 TYR C C 1
ATOM 8022 O O . TYR C 1 295 ? 25.154 150.435 -1.882 1.00 23.92 296 TYR C O 1
ATOM 8031 N N . LYS C 1 296 ? 23.246 149.251 -1.959 1.00 23.92 297 LYS C N 1
ATOM 8032 C CA . LYS C 1 296 ? 23.769 148.217 -1.074 1.00 23.92 297 LYS C CA 1
ATOM 8033 C C . LYS C 1 296 ? 23.616 146.887 -1.801 1.00 23.92 297 LYS C C 1
ATOM 8034 O O . LYS C 1 296 ? 22.696 146.123 -1.529 1.00 23.92 297 LYS C O 1
ATOM 8040 N N . PRO C 1 297 ? 24.516 146.598 -2.751 1.00 23.92 298 PRO C N 1
ATOM 8041 C CA . PRO C 1 297 ? 24.431 145.338 -3.497 1.00 23.92 298 PRO C CA 1
ATOM 8042 C C . PRO C 1 297 ? 24.857 144.156 -2.636 1.00 23.92 298 PRO C C 1
ATOM 8043 O O . PRO C 1 297 ? 25.778 144.265 -1.814 1.00 23.92 298 PRO C O 1
ATOM 8047 N N . GLY C 1 298 ? 24.185 143.027 -2.837 1.00 23.92 299 GLY C N 1
ATOM 8048 C CA . GLY C 1 298 ? 24.500 141.828 -2.077 1.00 23.92 299 GLY C CA 1
ATOM 8049 C C . GLY C 1 298 ? 23.523 141.578 -0.941 1.00 23.92 299 GLY C C 1
ATOM 8050 O O . GLY C 1 298 ? 22.779 140.594 -0.958 1.00 23.92 299 GLY C O 1
ATOM 8051 N N . ARG C 1 299 ? 23.530 142.475 0.045 1.00 23.92 300 ARG C N 1
ATOM 8052 C CA . ARG C 1 299 ? 22.648 142.374 1.202 1.00 23.92 300 ARG C CA 1
ATOM 8053 C C . ARG C 1 299 ? 21.182 142.291 0.809 1.00 23.92 300 ARG C C 1
ATOM 8054 O O . ARG C 1 299 ? 20.542 143.299 0.516 1.00 23.92 300 ARG C O 1
ATOM 8062 N N . LYS C 1 300 ? 20.667 141.068 0.805 1.00 23.92 301 LYS C N 1
ATOM 8063 C CA . LYS C 1 300 ? 19.282 140.802 0.461 1.00 23.92 301 LYS C CA 1
ATOM 8064 C C . LYS C 1 300 ? 18.370 141.506 1.461 1.00 23.92 301 LYS C C 1
ATOM 8065 O O . LYS C 1 300 ? 18.044 140.955 2.516 1.00 23.92 301 LYS C O 1
ATOM 8071 N N . LEU C 1 301 ? 17.990 142.740 1.135 1.00 23.92 302 LEU C N 1
ATOM 8072 C CA . LEU C 1 301 ? 17.091 143.521 1.980 1.00 23.92 302 LEU C CA 1
ATOM 8073 C C . LEU C 1 301 ? 15.756 143.507 1.267 1.00 23.92 302 LEU C C 1
ATOM 8074 O O . LEU C 1 301 ? 15.637 143.994 0.140 1.00 23.92 302 LEU C O 1
ATOM 8079 N N . TYR C 1 302 ? 14.749 142.935 1.910 1.00 23.92 303 TYR C N 1
ATOM 8080 C CA . TYR C 1 302 ? 13.447 142.875 1.286 1.00 23.92 303 TYR C CA 1
ATOM 8081 C C . TYR C 1 302 ? 12.404 143.627 2.073 1.00 23.92 303 TYR C C 1
ATOM 8082 O O . TYR C 1 302 ? 12.485 143.736 3.294 1.00 23.92 303 TYR C O 1
ATOM 8091 N N . THR C 1 303 ? 11.438 144.167 1.348 1.00 23.92 304 THR C N 1
ATOM 8092 C CA . THR C 1 303 ? 10.352 144.906 1.950 1.00 23.92 304 THR C CA 1
ATOM 8093 C C . THR C 1 303 ? 9.791 144.074 3.099 1.00 23.92 304 THR C C 1
ATOM 8094 O O . THR C 1 303 ? 9.628 142.856 2.963 1.00 23.92 304 THR C O 1
ATOM 8098 N N . ASN C 1 304 ? 9.525 144.729 4.231 1.00 23.92 305 ASN C N 1
ATOM 8099 C CA . ASN C 1 304 ? 9.003 144.064 5.430 1.00 23.92 305 ASN C CA 1
ATOM 8100 C C . ASN C 1 304 ? 7.570 144.492 5.718 1.00 23.92 305 ASN C C 1
ATOM 8101 O O . ASN C 1 304 ? 7.213 145.641 5.489 1.00 23.92 305 ASN C O 1
ATOM 8106 N N . VAL C 1 305 ? 6.757 143.577 6.238 1.00 23.92 306 VAL C N 1
ATOM 8107 C CA . VAL C 1 305 ? 5.347 143.867 6.533 1.00 23.92 306 VAL C CA 1
ATOM 8108 C C . VAL C 1 305 ? 5.054 145.285 7.003 1.00 23.92 306 VAL C C 1
ATOM 8109 O O . VAL C 1 305 ? 4.202 145.973 6.435 1.00 23.92 306 VAL C O 1
ATOM 8113 N N . GLU C 1 306 ? 5.759 145.715 8.043 1.00 23.92 307 GLU C N 1
ATOM 8114 C CA . GLU C 1 306 ? 5.574 147.048 8.596 1.00 23.92 307 GLU C CA 1
ATOM 8115 C C . GLU C 1 306 ? 5.295 148.060 7.482 1.00 23.92 307 GLU C C 1
ATOM 8116 O O . GLU C 1 306 ? 4.410 148.902 7.604 1.00 23.92 307 GLU C O 1
ATOM 8122 N N . PHE C 1 307 ? 6.036 147.964 6.386 1.00 23.92 308 PHE C N 1
ATOM 8123 C CA . PHE C 1 307 ? 5.851 148.884 5.281 1.00 23.92 308 PHE C CA 1
ATOM 8124 C C . PHE C 1 307 ? 4.400 148.962 4.854 1.00 23.92 308 PHE C C 1
ATOM 8125 O O . PHE C 1 307 ? 3.774 150.006 4.982 1.00 23.92 308 PHE C O 1
ATOM 8133 N N . TYR C 1 308 ? 3.854 147.856 4.362 1.00 23.92 309 TYR C N 1
ATOM 8134 C CA . TYR C 1 308 ? 2.477 147.868 3.887 1.00 23.92 309 TYR C CA 1
ATOM 8135 C C . TYR C 1 308 ? 1.416 148.132 4.917 1.00 23.92 309 TYR C C 1
ATOM 8136 O O . TYR C 1 308 ? 0.348 148.641 4.594 1.00 23.92 309 TYR C O 1
ATOM 8145 N N . ALA C 1 309 ? 1.692 147.780 6.159 1.00 23.92 310 ALA C N 1
ATOM 8146 C CA . ALA C 1 309 ? 0.720 148.042 7.196 1.00 23.92 310 ALA C CA 1
ATOM 8147 C C . ALA C 1 309 ? 0.572 149.558 7.240 1.00 23.92 310 ALA C C 1
ATOM 8148 O O . ALA C 1 309 ? -0.502 150.094 7.475 1.00 23.92 310 ALA C O 1
ATOM 8150 N N . ALA C 1 310 ? 1.673 150.247 6.987 1.00 23.92 311 ALA C N 1
ATOM 8151 C CA . ALA C 1 310 ? 1.676 151.692 7.002 1.00 23.92 311 ALA C CA 1
ATOM 8152 C C . ALA C 1 310 ? 0.852 152.226 5.854 1.00 23.92 311 ALA C C 1
ATOM 8153 O O . ALA C 1 310 ? 0.155 153.222 5.997 1.00 23.92 311 ALA C O 1
ATOM 8155 N N . ALA C 1 311 ? 0.929 151.545 4.720 1.00 23.92 312 ALA C N 1
ATOM 8156 C CA . ALA C 1 311 ? 0.222 151.961 3.519 1.00 23.92 312 ALA C CA 1
ATOM 8157 C C . ALA C 1 311 ? -1.275 151.765 3.582 1.00 23.92 312 ALA C C 1
ATOM 8158 O O . ALA C 1 311 ? -2.035 152.702 3.363 1.00 23.92 312 ALA C O 1
ATOM 8160 N N . VAL C 1 312 ? -1.692 150.537 3.865 1.00 23.92 313 VAL C N 1
ATOM 8161 C CA . VAL C 1 312 ? -3.105 150.212 3.956 1.00 23.92 313 VAL C CA 1
ATOM 8162 C C . VAL C 1 312 ? -3.815 151.221 4.847 1.00 23.92 313 VAL C C 1
ATOM 8163 O O . VAL C 1 312 ? -4.871 151.726 4.485 1.00 23.92 313 VAL C O 1
ATOM 8167 N N . MET C 1 313 ? -3.236 151.517 6.008 1.00 23.92 314 MET C N 1
ATOM 8168 C CA . MET C 1 313 ? -3.817 152.491 6.927 1.00 23.92 314 MET C CA 1
ATOM 8169 C C . MET C 1 313 ? -3.921 153.843 6.223 1.00 23.92 314 MET C C 1
ATOM 8170 O O . MET C 1 313 ? -4.980 154.467 6.190 1.00 23.92 314 MET C O 1
ATOM 8175 N N . ARG C 1 314 ? -2.808 154.291 5.660 1.00 23.92 315 ARG C N 1
ATOM 8176 C CA . ARG C 1 314 ? -2.773 155.569 4.972 1.00 23.92 315 ARG C CA 1
ATOM 8177 C C . ARG C 1 314 ? -3.943 155.711 4.016 1.00 23.92 315 ARG C C 1
ATOM 8178 O O . ARG C 1 314 ? -4.516 156.791 3.873 1.00 23.92 315 ARG C O 1
ATOM 8186 N N . ALA C 1 315 ? -4.301 154.612 3.371 1.00 23.92 316 ALA C N 1
ATOM 8187 C CA . ALA C 1 315 ? -5.387 154.619 2.404 1.00 23.92 316 ALA C CA 1
ATOM 8188 C C . ALA C 1 315 ? -6.758 154.830 3.017 1.00 23.92 316 ALA C C 1
ATOM 8189 O O . ALA C 1 315 ? -7.617 155.483 2.421 1.00 23.92 316 ALA C O 1
ATOM 8191 N N . ILE C 1 316 ? -6.957 154.283 4.211 1.00 23.92 317 ILE C N 1
ATOM 8192 C CA . ILE C 1 316 ? -8.237 154.376 4.889 1.00 23.92 317 ILE C CA 1
ATOM 8193 C C . ILE C 1 316 ? -8.320 155.434 5.984 1.00 23.92 317 ILE C C 1
ATOM 8194 O O . ILE C 1 316 ? -9.114 155.319 6.911 1.00 23.92 317 ILE C O 1
ATOM 8199 N N . ASP C 1 317 ? -7.507 156.472 5.878 1.00 23.92 318 ASP C N 1
ATOM 8200 C CA . ASP C 1 317 ? -7.548 157.546 6.859 1.00 23.92 318 ASP C CA 1
ATOM 8201 C C . ASP C 1 317 ? -7.561 157.032 8.297 1.00 23.92 318 ASP C C 1
ATOM 8202 O O . ASP C 1 317 ? -8.259 157.578 9.160 1.00 23.92 318 ASP C O 1
ATOM 8207 N N . PHE C 1 318 ? -6.811 155.966 8.547 1.00 23.92 319 PHE C N 1
ATOM 8208 C CA . PHE C 1 318 ? -6.705 155.422 9.893 1.00 23.92 319 PHE C CA 1
ATOM 8209 C C . PHE C 1 318 ? -5.442 156.001 10.487 1.00 23.92 319 PHE C C 1
ATOM 8210 O O . PHE C 1 318 ? -4.368 155.416 10.370 1.00 23.92 319 PHE C O 1
ATOM 8218 N N . ASP C 1 319 ? -5.564 157.161 11.114 1.00 23.92 320 ASP C N 1
ATOM 8219 C CA . ASP C 1 319 ? -4.393 157.781 11.705 1.00 23.92 320 ASP C CA 1
ATOM 8220 C C . ASP C 1 319 ? -3.690 156.817 12.648 1.00 23.92 320 ASP C C 1
ATOM 8221 O O . ASP C 1 319 ? -4.243 155.798 13.048 1.00 23.92 320 ASP C O 1
ATOM 8226 N N . ASP C 1 320 ? -2.458 157.153 12.991 1.00 23.92 321 ASP C N 1
ATOM 8227 C CA . ASP C 1 320 ? -1.645 156.324 13.852 1.00 23.92 321 ASP C CA 1
ATOM 8228 C C . ASP C 1 320 ? -2.350 155.875 15.134 1.00 23.92 321 ASP C C 1
ATOM 8229 O O . ASP C 1 320 ? -2.192 154.737 15.572 1.00 23.92 321 ASP C O 1
ATOM 8234 N N . GLU C 1 321 ? -3.152 156.744 15.729 1.00 11.40 322 GLU C N 1
ATOM 8235 C CA . GLU C 1 321 ? -3.828 156.384 16.977 1.00 11.40 322 GLU C CA 1
ATOM 8236 C C . GLU C 1 321 ? -4.614 155.061 16.925 1.00 11.40 322 GLU C C 1
ATOM 8237 O O . GLU C 1 321 ? -4.603 154.288 17.880 1.00 11.40 322 GLU C O 1
ATOM 8243 N N . LEU C 1 322 ? -5.281 154.812 15.802 1.00 11.40 323 LEU C N 1
ATOM 8244 C CA . LEU C 1 322 ? -6.094 153.613 15.613 1.00 11.40 323 LEU C CA 1
ATOM 8245 C C . LEU C 1 322 ? -5.314 152.396 15.191 1.00 11.40 323 LEU C C 1
ATOM 8246 O O . LEU C 1 322 ? -5.883 151.322 15.011 1.00 11.40 323 LEU C O 1
ATOM 8251 N N . PHE C 1 323 ? -4.013 152.553 15.027 1.00 11.40 324 PHE C N 1
ATOM 8252 C CA . PHE C 1 323 ? -3.209 151.423 14.602 1.00 11.40 324 PHE C CA 1
ATOM 8253 C C . PHE C 1 323 ? -3.271 150.236 15.557 1.00 11.40 324 PHE C C 1
ATOM 8254 O O . PHE C 1 323 ? -4.025 149.289 15.319 1.00 11.40 324 PHE C O 1
ATOM 8262 N N . THR C 1 324 ? -2.476 150.280 16.624 1.00 11.40 325 THR C N 1
ATOM 8263 C CA . THR C 1 324 ? -2.457 149.197 17.596 1.00 11.40 325 THR C CA 1
ATOM 8264 C C . THR C 1 324 ? -3.838 148.602 17.836 1.00 11.40 325 THR C C 1
ATOM 8265 O O . THR C 1 324 ? -4.026 147.393 17.717 1.00 11.40 325 THR C O 1
ATOM 8269 N N . PRO C 1 325 ? -4.826 149.433 18.183 1.00 11.40 326 PRO C N 1
ATOM 8270 C CA . PRO C 1 325 ? -6.145 148.847 18.400 1.00 11.40 326 PRO C CA 1
ATOM 8271 C C . PRO C 1 325 ? -6.471 147.910 17.244 1.00 11.40 326 PRO C C 1
ATOM 8272 O O . PRO C 1 325 ? -6.502 146.696 17.407 1.00 11.40 326 PRO C O 1
ATOM 8276 N N . THR C 1 326 ? -6.693 148.482 16.070 1.00 11.40 327 THR C N 1
ATOM 8277 C CA . THR C 1 326 ? -6.997 147.688 14.899 1.00 11.40 327 THR C CA 1
ATOM 8278 C C . THR C 1 326 ? -6.172 146.420 14.889 1.00 11.40 327 THR C C 1
ATOM 8279 O O . THR C 1 326 ? -6.690 145.337 14.683 1.00 11.40 327 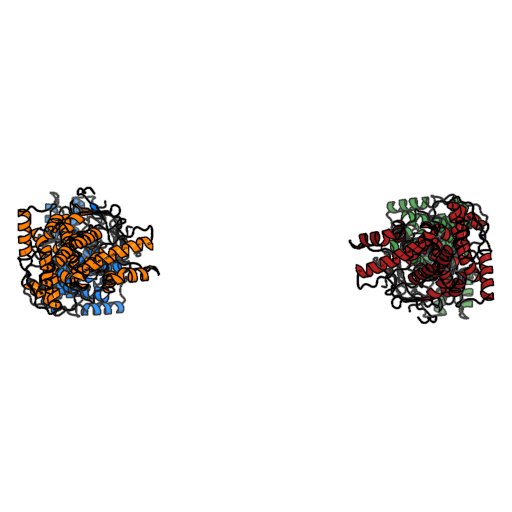THR C O 1
ATOM 8283 N N . PHE C 1 327 ? -4.878 146.558 15.115 1.00 11.40 328 PHE C N 1
ATOM 8284 C CA . PHE C 1 327 ? -4.016 145.397 15.134 1.00 11.40 328 PHE C CA 1
ATOM 8285 C C . PHE C 1 327 ? -4.530 144.440 16.193 1.00 11.40 328 PHE C C 1
ATOM 8286 O O . PHE C 1 327 ? -4.755 143.266 15.917 1.00 11.40 328 PHE C O 1
ATOM 8294 N N . SER C 1 328 ? -4.734 144.945 17.406 1.00 11.40 329 SER C N 1
ATOM 8295 C CA . SER C 1 328 ? -5.227 144.108 18.492 1.00 11.40 329 SER C CA 1
ATOM 8296 C C . SER C 1 328 ? -6.443 143.310 18.050 1.00 11.40 329 SER C C 1
ATOM 8297 O O . SER C 1 328 ? -6.424 142.081 18.014 1.00 11.40 329 SER C O 1
ATOM 8300 N N . ALA C 1 329 ? -7.501 144.018 17.699 1.00 11.40 330 ALA C N 1
ATOM 8301 C CA . ALA C 1 329 ? -8.721 143.376 17.257 1.00 11.40 330 ALA C CA 1
ATOM 8302 C C . ALA C 1 329 ? -8.445 142.160 16.383 1.00 11.40 330 ALA C C 1
ATOM 8303 O O . ALA C 1 329 ? -9.243 141.238 16.344 1.00 11.40 330 ALA C O 1
ATOM 8305 N N . SER C 1 330 ? -7.317 142.158 15.685 1.00 11.40 331 SER C N 1
ATOM 8306 C CA . SER C 1 330 ? -6.971 141.035 14.824 1.00 11.40 331 SER C CA 1
ATOM 8307 C C . SER C 1 330 ? -6.200 139.973 15.578 1.00 11.40 331 SER C C 1
ATOM 8308 O O . SER C 1 330 ? -6.596 138.813 15.624 1.00 11.40 331 SER C O 1
ATOM 8311 N N . ARG C 1 331 ? -5.084 140.367 16.171 1.00 11.40 332 ARG C N 1
ATOM 8312 C CA . ARG C 1 331 ? -4.291 139.416 16.910 1.00 11.40 332 ARG C CA 1
ATOM 8313 C C . ARG C 1 331 ? -5.178 138.771 17.957 1.00 11.40 332 ARG C C 1
ATOM 8314 O O . ARG C 1 331 ? -4.817 137.765 18.554 1.00 11.40 332 ARG C O 1
ATOM 8322 N N . MET C 1 332 ? -6.346 139.361 18.167 1.00 11.40 333 MET C N 1
ATOM 8323 C CA . MET C 1 332 ? -7.292 138.847 19.131 1.00 11.40 333 MET C CA 1
ATOM 8324 C C . MET C 1 332 ? -7.585 137.404 18.801 1.00 11.40 333 MET C C 1
ATOM 8325 O O . MET C 1 332 ? -7.800 136.583 19.681 1.00 11.40 333 MET C O 1
ATOM 8330 N N . VAL C 1 333 ? -7.613 137.093 17.517 1.00 11.40 334 VAL C N 1
ATOM 8331 C CA . VAL C 1 333 ? -7.865 135.730 17.105 1.00 11.40 334 VAL C CA 1
ATOM 8332 C C . VAL C 1 333 ? -6.694 134.920 17.603 1.00 11.40 334 VAL C C 1
ATOM 8333 O O . VAL C 1 333 ? -6.848 134.005 18.401 1.00 11.40 334 VAL C O 1
ATOM 8337 N N . GLY C 1 334 ? -5.511 135.283 17.131 1.00 11.40 335 GLY C N 1
ATOM 8338 C CA . GLY C 1 334 ? -4.313 134.584 17.535 1.00 11.40 335 GLY C CA 1
ATOM 8339 C C . GLY C 1 334 ? -4.313 134.266 19.011 1.00 11.40 335 GLY C C 1
ATOM 8340 O O . GLY C 1 334 ? -4.032 133.139 19.407 1.00 11.40 335 GLY C O 1
ATOM 8341 N N . TRP C 1 335 ? -4.636 135.263 19.825 1.00 11.40 336 TRP C N 1
ATOM 8342 C CA . TRP C 1 335 ? -4.665 135.091 21.266 1.00 11.40 336 TRP C CA 1
ATOM 8343 C C . TRP C 1 335 ? -5.612 133.999 21.677 1.00 11.40 336 TRP C C 1
ATOM 8344 O O . TRP C 1 335 ? -5.189 132.955 22.138 1.00 11.40 336 TRP C O 1
ATOM 8355 N N . CYS C 1 336 ? -6.903 134.236 21.512 1.00 11.40 337 CYS C N 1
ATOM 8356 C CA . CYS C 1 336 ? -7.881 133.241 21.884 1.00 11.40 337 CYS C CA 1
ATOM 8357 C C . CYS C 1 336 ? -7.373 131.902 21.457 1.00 11.40 337 CYS C C 1
ATOM 8358 O O . CYS C 1 336 ? -7.193 131.015 22.270 1.00 11.40 337 CYS C O 1
ATOM 8361 N N . ALA C 1 337 ? -7.135 131.763 20.167 1.00 11.40 338 ALA C N 1
ATOM 8362 C CA . ALA C 1 337 ? -6.623 130.517 19.643 1.00 11.40 338 ALA C CA 1
ATOM 8363 C C . ALA C 1 337 ? -5.589 129.945 20.606 1.00 11.40 338 ALA C C 1
ATOM 8364 O O . ALA C 1 337 ? -5.719 128.820 21.087 1.00 11.40 338 ALA C O 1
ATOM 8366 N N . HIS C 1 338 ? -4.567 130.742 20.887 1.00 11.40 339 HIS C N 1
ATOM 8367 C CA . HIS C 1 338 ? -3.501 130.346 21.787 1.00 11.40 339 HIS C CA 1
ATOM 8368 C C . HIS C 1 338 ? -4.003 130.073 23.192 1.00 11.40 339 HIS C C 1
ATOM 8369 O O . HIS C 1 338 ? -3.545 129.147 23.838 1.00 11.40 339 HIS C O 1
ATOM 8376 N N . VAL C 1 339 ? -4.939 130.870 23.683 1.00 11.40 340 VAL C N 1
ATOM 8377 C CA . VAL C 1 339 ? -5.466 130.637 25.022 1.00 11.40 340 VAL C CA 1
ATOM 8378 C C . VAL C 1 339 ? -6.134 129.276 25.030 1.00 11.40 340 VAL C C 1
ATOM 8379 O O . VAL C 1 339 ? -5.755 128.373 25.772 1.00 11.40 340 VAL C O 1
ATOM 8383 N N . LEU C 1 340 ? -7.142 129.149 24.181 1.00 11.40 341 LEU C N 1
ATOM 8384 C CA . LEU C 1 340 ? -7.898 127.919 24.048 1.00 11.40 341 LEU C CA 1
ATOM 8385 C C . LEU C 1 340 ? -7.004 126.692 24.005 1.00 11.40 341 LEU C C 1
ATOM 8386 O O . LEU C 1 340 ? -7.388 125.620 24.472 1.00 11.40 341 LEU C O 1
ATOM 8391 N N . GLU C 1 341 ? -5.818 126.845 23.430 1.00 11.40 342 GLU C N 1
ATOM 8392 C CA . GLU C 1 341 ? -4.884 125.734 23.340 1.00 11.40 342 GLU C CA 1
ATOM 8393 C C . GLU C 1 341 ? -4.076 125.574 24.613 1.00 11.40 342 GLU C C 1
ATOM 8394 O O . GLU C 1 341 ? -3.804 124.458 25.039 1.00 11.40 342 GLU C O 1
ATOM 8400 N N . GLN C 1 342 ? -3.676 126.686 25.216 1.00 11.40 343 GLN C N 1
ATOM 8401 C CA . GLN C 1 342 ? -2.896 126.621 26.445 1.00 11.40 343 GLN C CA 1
ATOM 8402 C C . GLN C 1 342 ? -3.672 125.824 27.469 1.00 11.40 343 GLN C C 1
ATOM 8403 O O . GLN C 1 342 ? -3.117 125.019 28.208 1.00 11.40 343 GLN C O 1
ATOM 8409 N N . ALA C 1 343 ? -4.973 126.061 27.501 1.00 11.40 344 ALA C N 1
ATOM 8410 C CA . ALA C 1 343 ? -5.835 125.385 28.444 1.00 11.40 344 ALA C CA 1
ATOM 8411 C C . ALA C 1 343 ? -6.006 123.899 28.147 1.00 11.40 344 ALA C C 1
ATOM 8412 O O . ALA C 1 343 ? -6.291 123.121 29.051 1.00 11.40 344 ALA C O 1
ATOM 8414 N N . GLU C 1 344 ? -5.826 123.501 26.889 1.00 11.40 345 GLU C N 1
ATOM 8415 C CA . GLU C 1 344 ? -6.007 122.100 26.502 1.00 11.40 345 GLU C CA 1
ATOM 8416 C C . GLU C 1 344 ? -5.074 121.218 27.303 1.00 11.40 345 GLU C C 1
ATOM 8417 O O . GLU C 1 344 ? -5.484 120.185 27.848 1.00 11.40 345 GLU C O 1
ATOM 8423 N N . ASN C 1 345 ? -3.811 121.616 27.345 1.00 11.40 346 ASN C N 1
ATOM 8424 C CA . ASN C 1 345 ? -2.820 120.909 28.138 1.00 11.40 346 ASN C CA 1
ATOM 8425 C C . ASN C 1 345 ? -2.062 122.048 28.790 1.00 11.40 346 ASN C C 1
ATOM 8426 O O . ASN C 1 345 ? -1.161 122.658 28.195 1.00 11.40 346 ASN C O 1
ATOM 8431 N N . ASN C 1 346 ? -2.476 122.357 30.017 1.00 11.40 347 ASN C N 1
ATOM 8432 C CA . ASN C 1 346 ? -1.883 123.453 30.771 1.00 11.40 347 ASN C CA 1
ATOM 8433 C C . ASN C 1 346 ? -0.432 123.223 31.150 1.00 11.40 347 ASN C C 1
ATOM 8434 O O . ASN C 1 346 ? 0.217 122.305 30.656 1.00 11.40 347 ASN C O 1
ATOM 8439 N N . MET C 1 347 ? 0.078 124.083 32.019 1.00 11.40 348 MET C N 1
ATOM 8440 C CA . MET C 1 347 ? 1.457 124.011 32.495 1.00 11.40 348 MET C CA 1
ATOM 8441 C C . MET C 1 347 ? 1.509 124.992 33.664 1.00 11.40 348 MET C C 1
ATOM 8442 O O . MET C 1 347 ? 0.472 125.429 34.159 1.00 11.40 348 MET C O 1
ATOM 8447 N N . ILE C 1 348 ? 2.701 125.343 34.113 1.00 11.40 349 ILE C N 1
ATOM 8448 C CA . ILE C 1 348 ? 2.828 126.295 35.211 1.00 11.40 349 ILE C CA 1
ATOM 8449 C C . ILE C 1 348 ? 4.154 126.977 34.898 1.00 11.40 349 ILE C C 1
ATOM 8450 O O . ILE C 1 348 ? 5.239 126.445 35.183 1.00 11.40 349 ILE C O 1
ATOM 8455 N N . PHE C 1 349 ? 4.065 128.158 34.291 1.00 11.40 350 PHE C N 1
ATOM 8456 C CA . PHE C 1 349 ? 5.270 128.841 33.858 1.00 11.40 350 PHE C CA 1
ATOM 8457 C C . PHE C 1 349 ? 6.346 129.218 34.855 1.00 11.40 350 PHE C C 1
ATOM 8458 O O . PHE C 1 349 ? 7.322 129.869 34.472 1.00 11.40 350 PHE C O 1
ATOM 8466 N N . ARG C 1 350 ? 6.204 128.774 36.107 1.00 11.40 351 ARG C N 1
ATOM 8467 C CA . ARG C 1 350 ? 7.206 129.053 37.147 1.00 11.40 351 ARG C CA 1
ATOM 8468 C C . ARG C 1 350 ? 8.658 129.043 36.619 1.00 11.40 351 ARG C C 1
ATOM 8469 O O . ARG C 1 350 ? 9.269 127.973 36.499 1.00 11.40 351 ARG C O 1
ATOM 8477 N N . PRO C 1 351 ? 9.215 130.219 36.267 1.00 11.40 352 PRO C N 1
ATOM 8478 C CA . PRO C 1 351 ? 10.591 130.231 35.786 1.00 11.40 352 PRO C CA 1
ATOM 8479 C C . PRO C 1 351 ? 11.282 130.692 37.062 1.00 11.40 352 PRO C C 1
ATOM 8480 O O . PRO C 1 351 ? 10.597 131.014 38.038 1.00 11.40 352 PRO C O 1
ATOM 8484 N N . SER C 1 352 ? 12.606 130.724 37.099 1.00 11.40 353 SER C N 1
ATOM 8485 C CA . SER C 1 352 ? 13.254 131.178 38.328 1.00 11.40 353 SER C CA 1
ATOM 8486 C C . SER C 1 352 ? 14.249 132.283 37.963 1.00 11.40 353 SER C C 1
ATOM 8487 O O . SER C 1 352 ? 14.452 132.574 36.776 1.00 11.40 353 SER C O 1
ATOM 8490 N N . ALA C 1 353 ? 14.862 132.896 38.976 1.00 11.40 354 ALA C N 1
ATOM 8491 C CA . ALA C 1 353 ? 15.803 133.981 38.746 1.00 11.40 354 ALA C CA 1
ATOM 8492 C C . ALA C 1 353 ? 17.026 133.940 39.661 1.00 11.40 354 ALA C C 1
ATOM 8493 O O . ALA C 1 353 ? 17.034 133.242 40.683 1.00 11.40 354 ALA C O 1
ATOM 8495 N N . GLN C 1 354 ? 18.053 134.698 39.274 1.00 11.40 355 GLN C N 1
ATOM 8496 C CA . GLN C 1 354 ? 19.302 134.801 40.025 1.00 11.40 355 GLN C CA 1
ATOM 8497 C C . GLN C 1 354 ? 19.259 136.053 40.885 1.00 11.40 355 GLN C C 1
ATOM 8498 O O . GLN C 1 354 ? 19.038 137.151 40.373 1.00 11.40 355 GLN C O 1
ATOM 8504 N N . TYR C 1 355 ? 19.472 135.882 42.187 1.00 11.40 356 TYR C N 1
ATOM 8505 C CA . TYR C 1 355 ? 19.466 137.006 43.119 1.00 11.40 356 TYR C CA 1
ATOM 8506 C C . TYR C 1 355 ? 20.849 137.678 43.186 1.00 11.40 356 TYR C C 1
ATOM 8507 O O . TYR C 1 355 ? 21.873 137.030 43.420 1.00 11.40 356 TYR C O 1
ATOM 8516 N N . THR C 1 356 ? 20.860 138.982 42.948 1.00 11.40 357 THR C N 1
ATOM 8517 C CA . THR C 1 356 ? 22.073 139.777 42.980 1.00 11.40 357 THR C CA 1
ATOM 8518 C C . THR C 1 356 ? 22.484 140.021 44.415 1.00 11.40 357 THR C C 1
ATOM 8519 O O . THR C 1 356 ? 23.481 139.474 44.886 1.00 11.40 357 THR C O 1
ATOM 8523 N N . GLY C 1 357 ? 21.687 140.854 45.083 1.00 11.40 358 GLY C N 1
ATOM 8524 C CA . GLY C 1 357 ? 21.888 141.253 46.474 1.00 11.40 358 GLY C CA 1
ATOM 8525 C C . GLY C 1 357 ? 22.627 140.355 47.453 1.00 11.40 358 GLY C C 1
ATOM 8526 O O . GLY C 1 357 ? 22.689 139.135 47.300 1.00 11.40 358 GLY C O 1
ATOM 8527 N N . ALA C 1 358 ? 23.183 140.975 48.483 1.00 11.40 359 ALA C N 1
ATOM 8528 C CA . ALA C 1 358 ? 23.931 140.235 49.487 1.00 11.40 359 ALA C CA 1
ATOM 8529 C C . ALA C 1 358 ? 22.960 139.567 50.441 1.00 11.40 359 ALA C C 1
ATOM 8530 O O . ALA C 1 358 ? 21.885 140.114 50.695 1.00 11.40 359 ALA C O 1
ATOM 8532 N N . ILE C 1 359 ? 23.333 138.397 50.968 1.00 11.40 360 ILE C N 1
ATOM 8533 C CA . ILE C 1 359 ? 22.470 137.686 51.919 1.00 11.40 360 ILE C CA 1
ATOM 8534 C C . ILE C 1 359 ? 22.968 137.828 53.357 1.00 11.40 360 ILE C C 1
ATOM 8535 O O . ILE C 1 359 ? 24.174 137.887 53.601 1.00 11.40 360 ILE C O 1
ATOM 8540 N N . PRO C 1 360 ? 22.041 137.878 54.332 1.00 11.40 361 PRO C N 1
ATOM 8541 C CA . PRO C 1 360 ? 22.402 138.010 55.750 1.00 11.40 361 PRO C CA 1
ATOM 8542 C C . PRO C 1 360 ? 22.744 136.641 56.348 1.00 11.40 361 PRO C C 1
ATOM 8543 O O . PRO C 1 360 ? 22.268 135.596 55.861 1.00 11.40 361 PRO C O 1
ATOM 8547 N N . GLU C 1 361 ? 23.566 136.648 57.400 1.00 11.40 362 GLU C N 1
ATOM 8548 C CA . GLU C 1 361 ? 23.969 135.399 58.057 1.00 11.40 362 GLU C CA 1
ATOM 8549 C C . GLU C 1 361 ? 22.946 134.916 59.096 1.00 11.40 362 GLU C C 1
ATOM 8550 O O . GLU C 1 361 ? 22.343 135.727 59.828 1.00 11.40 362 GLU C O 1
ATOM 8556 N N . GLU C 1 362 ? 22.767 133.591 59.143 1.00 11.40 363 GLU C N 1
ATOM 8557 C CA . GLU C 1 362 ? 21.835 132.927 60.066 1.00 11.40 363 GLU C CA 1
ATOM 8558 C C . GLU C 1 362 ? 21.939 133.388 61.534 1.00 11.40 363 GLU C C 1
ATOM 8559 O O . GLU C 1 362 ? 20.906 133.515 62.226 1.00 11.40 363 GLU C O 1
ATOM 8565 N N . VAL C 1 363 ? 23.181 133.626 61.990 1.00 11.40 364 VAL C N 1
ATOM 8566 C CA . VAL C 1 363 ? 23.497 134.086 63.356 1.00 11.40 364 VAL C CA 1
ATOM 8567 C C . VAL C 1 363 ? 22.507 133.600 64.437 1.00 11.40 364 VAL C C 1
ATOM 8568 O O . VAL C 1 363 ? 22.865 133.439 65.614 1.00 11.40 364 VAL C O 1
ATOM 8572 N N . VAL D 1 1 ? 13.055 121.169 24.158 1.00 11.40 2 VAL D N 1
ATOM 8573 C CA . VAL D 1 1 ? 11.735 121.734 24.635 1.00 11.40 2 VAL D CA 1
ATOM 8574 C C . VAL D 1 1 ? 11.631 121.805 26.187 1.00 11.40 2 VAL D C 1
ATOM 8575 O O . VAL D 1 1 ? 11.668 120.758 26.877 1.00 11.40 2 VAL D O 1
ATOM 8579 N N . HIS D 1 2 ? 11.495 123.028 26.725 1.00 11.40 3 HIS D N 1
ATOM 8580 C CA . HIS D 1 2 ? 11.386 123.239 28.177 1.00 11.40 3 HIS D CA 1
ATOM 8581 C C . HIS D 1 2 ? 9.959 123.601 28.613 1.00 11.40 3 HIS D C 1
ATOM 8582 O O . HIS D 1 2 ? 9.659 124.781 28.856 1.00 11.40 3 HIS D O 1
ATOM 8589 N N . TYR D 1 3 ? 9.096 122.590 28.728 1.00 11.40 4 TYR D N 1
ATOM 8590 C CA . TYR D 1 3 ? 7.686 122.778 29.126 1.00 11.40 4 TYR D CA 1
ATOM 8591 C C . TYR D 1 3 ? 7.483 123.564 30.462 1.00 11.40 4 TYR D C 1
ATOM 8592 O O . TYR D 1 3 ? 7.949 123.140 31.545 1.00 11.40 4 TYR D O 1
ATOM 8601 N N . GLY D 1 4 ? 6.781 124.701 30.375 1.00 11.40 5 GLY D N 1
ATOM 8602 C CA . GLY D 1 4 ? 6.545 125.528 31.555 1.00 11.40 5 GLY D CA 1
ATOM 8603 C C . GLY D 1 4 ? 7.792 126.270 32.047 1.00 11.40 5 GLY D C 1
ATOM 8604 O O . GLY D 1 4 ? 7.741 127.001 33.049 1.00 11.40 5 GLY D O 1
ATOM 8605 N N . LEU D 1 5 ? 8.907 126.067 31.336 1.00 11.40 6 LEU D N 1
ATOM 8606 C CA . LEU D 1 5 ? 10.208 126.687 31.630 1.00 11.40 6 LEU D CA 1
ATOM 8607 C C . LEU D 1 5 ? 10.815 126.388 33.021 1.00 11.40 6 LEU D C 1
ATOM 8608 O O . LEU D 1 5 ? 11.566 127.221 33.561 1.00 11.40 6 LEU D O 1
ATOM 8613 N N . LYS D 1 6 ? 10.507 125.208 33.587 1.00 11.40 7 LYS D N 1
ATOM 8614 C CA . LYS D 1 6 ? 11.041 124.813 34.910 1.00 11.40 7 LYS D CA 1
ATOM 8615 C C . LYS D 1 6 ? 12.566 124.679 34.842 1.00 11.40 7 LYS D C 1
ATOM 8616 O O . LYS D 1 6 ? 13.109 123.979 33.968 1.00 11.40 7 LYS D O 1
ATOM 8622 N N . GLY D 1 7 ? 13.246 125.352 35.766 1.00 11.40 8 GLY D N 1
ATOM 8623 C CA . GLY D 1 7 ? 14.696 125.312 35.774 1.00 11.40 8 GLY D CA 1
ATOM 8624 C C . GLY D 1 7 ? 15.287 126.335 34.805 1.00 11.40 8 GLY D C 1
ATOM 8625 O O . GLY D 1 7 ? 16.518 126.511 34.737 1.00 11.40 8 GLY D O 1
ATOM 8626 N N . ILE D 1 8 ? 14.418 127.007 34.046 1.00 11.40 9 ILE D N 1
ATOM 8627 C CA . ILE D 1 8 ? 14.864 128.029 33.095 1.00 11.40 9 ILE D CA 1
ATOM 8628 C C . ILE D 1 8 ? 14.959 129.389 33.828 1.00 11.40 9 ILE D C 1
ATOM 8629 O O . ILE D 1 8 ? 13.956 129.938 34.317 1.00 11.40 9 ILE D O 1
ATOM 8634 N N . THR D 1 9 ? 16.184 129.909 33.910 1.00 11.40 10 THR D N 1
ATOM 8635 C CA . THR D 1 9 ? 16.480 131.176 34.596 1.00 11.40 10 THR D CA 1
ATOM 8636 C C . THR D 1 9 ? 16.596 132.389 33.649 1.00 11.40 10 THR D C 1
ATOM 8637 O O . THR D 1 9 ? 17.698 132.889 33.369 1.00 11.40 10 THR D O 1
ATOM 8641 N N . CYS D 1 10 ? 15.450 132.871 33.185 1.00 11.40 11 CYS D N 1
ATOM 8642 C CA . CYS D 1 10 ? 15.420 133.989 32.261 1.00 11.40 11 CYS D CA 1
ATOM 8643 C C . CYS D 1 10 ? 15.543 135.385 32.879 1.00 11.40 11 CYS D C 1
ATOM 8644 O O . CYS D 1 10 ? 15.303 136.387 32.193 1.00 11.40 11 CYS D O 1
ATOM 8647 N N . VAL D 1 11 ? 15.922 135.477 34.154 1.00 11.40 12 VAL D N 1
ATOM 8648 C CA . VAL D 1 11 ? 16.052 136.807 34.756 1.00 11.40 12 VAL D CA 1
ATOM 8649 C C . VAL D 1 11 ? 17.137 137.011 35.812 1.00 11.40 12 VAL D C 1
ATOM 8650 O O . VAL D 1 11 ? 17.527 136.099 36.539 1.00 11.40 12 VAL D O 1
ATOM 8654 N N . GLU D 1 12 ? 17.599 138.249 35.887 1.00 11.40 13 GLU D N 1
ATOM 8655 C CA . GLU D 1 12 ? 18.630 138.668 36.814 1.00 11.40 13 GLU D CA 1
ATOM 8656 C C . GLU D 1 12 ? 17.879 139.666 37.696 1.00 11.40 13 GLU D C 1
ATOM 8657 O O . GLU D 1 12 ? 17.092 140.457 37.175 1.00 11.40 13 GLU D O 1
ATOM 8663 N N . THR D 1 13 ? 18.077 139.624 39.015 1.00 11.40 14 THR D N 1
ATOM 8664 C CA . THR D 1 13 ? 17.387 140.569 39.905 1.00 11.40 14 THR D CA 1
ATOM 8665 C C . THR D 1 13 ? 17.987 140.714 41.289 1.00 11.40 14 THR D C 1
ATOM 8666 O O . THR D 1 13 ? 18.444 139.744 41.876 1.00 11.40 14 THR D O 1
ATOM 8670 N N . SER D 1 14 ? 17.963 141.934 41.810 1.00 11.40 15 SER D N 1
ATOM 8671 C CA . SER D 1 14 ? 18.486 142.205 43.141 1.00 11.40 15 SER D CA 1
ATOM 8672 C C . SER D 1 14 ? 17.337 142.566 44.090 1.00 11.40 15 SER D C 1
ATOM 8673 O O . SER D 1 14 ? 17.490 143.391 44.992 1.00 11.40 15 SER D O 1
ATOM 8676 N N . ILE D 1 15 ? 16.184 141.940 43.880 1.00 11.40 16 ILE D N 1
ATOM 8677 C CA . ILE D 1 15 ? 15.014 142.196 44.708 1.00 11.40 16 ILE D CA 1
ATOM 8678 C C . ILE D 1 15 ? 14.795 141.114 45.739 1.00 11.40 16 ILE D C 1
ATOM 8679 O O . ILE D 1 15 ? 14.545 141.396 46.900 1.00 11.40 16 ILE D O 1
ATOM 8684 N N . SER D 1 16 ? 14.875 139.863 45.320 1.00 11.40 17 SER D N 1
ATOM 8685 C CA . SER D 1 16 ? 14.630 138.797 46.265 1.00 11.40 17 SER D CA 1
ATOM 8686 C C . SER D 1 16 ? 15.217 137.482 45.818 1.00 11.40 17 SER D C 1
ATOM 8687 O O . SER D 1 16 ? 15.455 137.276 44.633 1.00 11.40 17 SER D O 1
ATOM 8690 N N . HIS D 1 17 ? 15.439 136.590 46.779 1.00 11.40 18 HIS D N 1
ATOM 8691 C CA . HIS D 1 17 ? 15.975 135.263 46.497 1.00 11.40 18 HIS D CA 1
ATOM 8692 C C . HIS D 1 17 ? 15.308 134.242 47.400 1.00 11.40 18 HIS D C 1
ATOM 8693 O O . HIS D 1 17 ? 15.092 134.489 48.584 1.00 11.40 18 HIS D O 1
ATOM 8700 N N . ILE D 1 18 ? 14.967 133.097 46.833 1.00 11.40 19 ILE D N 1
ATOM 8701 C CA . ILE D 1 18 ? 14.346 132.049 47.615 1.00 11.40 19 ILE D CA 1
ATOM 8702 C C . ILE D 1 18 ? 15.254 130.831 47.476 1.00 11.40 19 ILE D C 1
ATOM 8703 O O . ILE D 1 18 ? 15.628 130.451 46.360 1.00 11.40 19 ILE D O 1
ATOM 8708 N N . ASP D 1 19 ? 15.641 130.248 48.613 1.00 11.40 20 ASP D N 1
ATOM 8709 C CA . ASP D 1 19 ? 16.518 129.075 48.633 1.00 11.40 20 ASP D CA 1
ATOM 8710 C C . ASP D 1 19 ? 15.845 127.876 49.286 1.00 11.40 20 ASP D C 1
ATOM 8711 O O . ASP D 1 19 ? 15.798 127.782 50.512 1.00 11.40 20 ASP D O 1
ATOM 8716 N N . GLY D 1 20 ? 15.334 126.962 48.464 1.00 11.40 21 GLY D N 1
ATOM 8717 C CA . GLY D 1 20 ? 14.683 125.778 48.994 1.00 11.40 21 GLY D CA 1
ATOM 8718 C C . GLY D 1 20 ? 15.530 125.100 50.060 1.00 11.40 21 GLY D C 1
ATOM 8719 O O . GLY D 1 20 ? 15.209 125.172 51.250 1.00 11.40 21 GLY D O 1
ATOM 8720 N N . GLU D 1 21 ? 16.618 124.455 49.635 1.00 11.40 22 GLU D N 1
ATOM 8721 C CA . GLU D 1 21 ? 17.512 123.752 50.547 1.00 11.40 22 GLU D CA 1
ATOM 8722 C C . GLU D 1 21 ? 17.645 124.488 51.867 1.00 11.40 22 GLU D C 1
ATOM 8723 O O . GLU D 1 21 ? 16.920 124.206 52.817 1.00 11.40 22 GLU D O 1
ATOM 8729 N N . LYS D 1 22 ? 18.573 125.429 51.945 1.00 11.40 23 LYS D N 1
ATOM 8730 C CA . LYS D 1 22 ? 18.718 126.167 53.191 1.00 11.40 23 LYS D CA 1
ATOM 8731 C C . LYS D 1 22 ? 17.358 126.845 53.405 1.00 11.40 23 LYS D C 1
ATOM 8732 O O . LYS D 1 22 ? 16.816 127.460 52.482 1.00 11.40 23 LYS D O 1
ATOM 8738 N N . GLY D 1 23 ? 16.786 126.707 54.599 1.00 11.40 24 GLY D N 1
ATOM 8739 C CA . GLY D 1 23 ? 15.489 127.320 54.842 1.00 11.40 24 GLY D CA 1
ATOM 8740 C C . GLY D 1 23 ? 15.513 128.841 54.958 1.00 11.40 24 GLY D C 1
ATOM 8741 O O . GLY D 1 23 ? 15.210 129.374 56.037 1.00 11.40 24 GLY D O 1
ATOM 8742 N N . ARG D 1 24 ? 15.841 129.547 53.868 1.00 11.40 25 ARG D N 1
ATOM 8743 C CA . ARG D 1 24 ? 15.907 131.016 53.910 1.00 11.40 25 ARG D CA 1
ATOM 8744 C C . ARG D 1 24 ? 15.338 131.784 52.696 1.00 11.40 25 ARG D C 1
ATOM 8745 O O . ARG D 1 24 ? 15.384 131.297 51.570 1.00 11.40 25 ARG D O 1
ATOM 8753 N N . LEU D 1 25 ? 14.796 132.980 52.957 1.00 11.40 26 LEU D N 1
ATOM 8754 C CA . LEU D 1 25 ? 14.206 133.873 51.949 1.00 11.40 26 LEU D CA 1
ATOM 8755 C C . LEU D 1 25 ? 14.688 135.297 52.225 1.00 11.40 26 LEU D C 1
ATOM 8756 O O . LEU D 1 25 ? 14.444 135.837 53.304 1.00 11.40 26 LEU D O 1
ATOM 8761 N N . ILE D 1 26 ? 15.338 135.911 51.239 1.00 11.40 27 ILE D N 1
ATOM 8762 C CA . ILE D 1 26 ? 15.893 137.251 51.405 1.00 11.40 27 ILE D CA 1
ATOM 8763 C C . ILE D 1 26 ? 15.283 138.344 50.562 1.00 11.40 27 ILE D C 1
ATOM 8764 O O . ILE D 1 26 ? 15.069 138.177 49.368 1.00 11.40 27 ILE D O 1
ATOM 8769 N N . TYR D 1 27 ? 15.031 139.478 51.199 1.00 11.40 28 TYR D N 1
ATOM 8770 C CA . TYR D 1 27 ? 14.483 140.649 50.536 1.00 11.40 28 TYR D CA 1
ATOM 8771 C C . TYR D 1 27 ? 15.652 141.631 50.466 1.00 11.40 28 TYR D C 1
ATOM 8772 O O . TYR D 1 27 ? 16.265 141.928 51.483 1.00 11.40 28 TYR D O 1
ATOM 8781 N N . ARG D 1 28 ? 15.971 142.115 49.276 1.00 11.40 29 ARG D N 1
ATOM 8782 C CA . ARG D 1 28 ? 17.037 143.096 49.095 1.00 11.40 29 ARG D CA 1
ATOM 8783 C C . ARG D 1 28 ? 18.218 143.052 50.080 1.00 11.40 29 ARG D C 1
ATOM 8784 O O . ARG D 1 28 ? 18.722 144.106 50.487 1.00 11.40 29 ARG D O 1
ATOM 8792 N N . GLY D 1 29 ? 18.672 141.868 50.475 1.00 11.40 30 GLY D N 1
ATOM 8793 C CA . GLY D 1 29 ? 19.799 141.818 51.396 1.00 11.40 30 GLY D CA 1
ATOM 8794 C C . GLY D 1 29 ? 19.475 141.507 52.851 1.00 11.40 30 GLY D C 1
ATOM 8795 O O . GLY D 1 29 ? 20.365 141.158 53.627 1.00 11.40 30 GLY D O 1
ATOM 8796 N N . HIS D 1 30 ? 18.210 141.650 53.233 1.00 11.40 31 HIS D N 1
ATOM 8797 C CA . HIS D 1 30 ? 17.798 141.344 54.596 1.00 11.40 31 HIS D CA 1
ATOM 8798 C C . HIS D 1 30 ? 16.944 140.095 54.560 1.00 11.40 31 HIS D C 1
ATOM 8799 O O . HIS D 1 30 ? 16.490 139.659 53.506 1.00 11.40 31 HIS D O 1
ATOM 8806 N N . HIS D 1 31 ? 16.709 139.535 55.733 1.00 11.40 32 HIS D N 1
ATOM 8807 C CA . HIS D 1 31 ? 15.880 138.357 55.853 1.00 11.40 32 HIS D CA 1
ATOM 8808 C C . HIS D 1 31 ? 14.425 138.765 55.952 1.00 11.40 32 HIS D C 1
ATOM 8809 O O . HIS D 1 31 ? 14.090 139.797 56.529 1.00 11.40 32 HIS D O 1
ATOM 8816 N N . ALA D 1 32 ? 13.553 137.943 55.397 1.00 11.40 33 ALA D N 1
ATOM 8817 C CA . ALA D 1 32 ? 12.139 138.240 55.452 1.00 11.40 33 ALA D CA 1
ATOM 8818 C C . ALA D 1 32 ? 11.673 138.171 56.899 1.00 11.40 33 ALA D C 1
ATOM 8819 O O . ALA D 1 32 ? 10.983 139.076 57.384 1.00 11.40 33 ALA D O 1
ATOM 8821 N N . LYS D 1 33 ? 12.054 137.088 57.581 1.00 11.40 34 LYS D N 1
ATOM 8822 C CA . LYS D 1 33 ? 11.676 136.887 58.978 1.00 11.40 34 LYS D CA 1
ATOM 8823 C C . LYS D 1 33 ? 11.826 138.198 59.734 1.00 11.40 34 LYS D C 1
ATOM 8824 O O . LYS D 1 33 ? 10.876 138.702 60.333 1.00 11.40 34 LYS D O 1
ATOM 8830 N N . ASP D 1 34 ? 13.034 138.745 59.691 1.00 11.40 35 ASP D N 1
ATOM 8831 C CA . ASP D 1 34 ? 13.337 139.979 60.383 1.00 11.40 35 ASP D CA 1
ATOM 8832 C C . ASP D 1 34 ? 12.411 141.108 59.963 1.00 11.40 35 ASP D C 1
ATOM 8833 O O . ASP D 1 34 ? 11.881 141.824 60.814 1.00 11.40 35 ASP D O 1
ATOM 8838 N N . ILE D 1 35 ? 12.187 141.274 58.666 1.00 11.40 36 ILE D N 1
ATOM 8839 C CA . ILE D 1 35 ? 11.305 142.352 58.236 1.00 11.40 36 ILE D CA 1
ATOM 8840 C C . ILE D 1 35 ? 9.871 142.113 58.680 1.00 11.40 36 ILE D C 1
ATOM 8841 O O . ILE D 1 35 ? 9.216 143.015 59.198 1.00 11.40 36 ILE D O 1
ATOM 8846 N N . ALA D 1 36 ? 9.383 140.896 58.485 1.00 11.40 37 ALA D N 1
ATOM 8847 C CA . ALA D 1 36 ? 8.024 140.573 58.870 1.00 11.40 37 ALA D CA 1
ATOM 8848 C C . ALA D 1 36 ? 7.781 140.862 60.345 1.00 11.40 37 ALA D C 1
ATOM 8849 O O . ALA D 1 36 ? 6.835 141.562 60.716 1.00 11.40 37 ALA D O 1
ATOM 8851 N N . LEU D 1 37 ? 8.668 140.331 61.176 1.00 11.40 38 LEU D N 1
ATOM 8852 C CA . LEU D 1 37 ? 8.580 140.460 62.626 1.00 11.40 38 LEU D CA 1
ATOM 8853 C C . LEU D 1 37 ? 8.814 141.816 63.273 1.00 11.40 38 LEU D C 1
ATOM 8854 O O . LEU D 1 37 ? 8.035 142.248 64.129 1.00 11.40 38 LEU D O 1
ATOM 8859 N N . ASN D 1 38 ? 9.892 142.485 62.881 1.00 11.40 39 ASN D N 1
ATOM 8860 C CA . ASN D 1 38 ? 10.239 143.755 63.508 1.00 11.40 39 ASN D CA 1
ATOM 8861 C C . ASN D 1 38 ? 10.002 145.051 62.743 1.00 11.40 39 ASN D C 1
ATOM 8862 O O . ASN D 1 38 ? 10.469 146.108 63.163 1.00 11.40 39 ASN D O 1
ATOM 8867 N N . HIS D 1 39 ? 9.264 144.989 61.640 1.00 11.40 40 HIS D N 1
ATOM 8868 C CA . HIS D 1 39 ? 9.011 146.194 60.865 1.00 11.40 40 HIS D CA 1
ATOM 8869 C C . HIS D 1 39 ? 7.567 146.367 60.443 1.00 11.40 40 HIS D C 1
ATOM 8870 O O . HIS D 1 39 ? 6.736 145.475 60.646 1.00 11.40 40 HIS D O 1
ATOM 8877 N N . SER D 1 40 ? 7.291 147.525 59.852 1.00 11.40 41 SER D N 1
ATOM 8878 C CA . SER D 1 40 ? 5.963 147.883 59.391 1.00 11.40 41 SER D CA 1
ATOM 8879 C C . SER D 1 40 ? 5.885 147.761 57.893 1.00 11.40 41 SER D C 1
ATOM 8880 O O . SER D 1 40 ? 6.810 148.146 57.201 1.00 11.40 41 SER D O 1
ATOM 8883 N N . PHE D 1 41 ? 4.770 147.248 57.396 1.00 11.40 42 PHE D N 1
ATOM 8884 C CA . PHE D 1 41 ? 4.565 147.079 55.963 1.00 11.40 42 PHE D CA 1
ATOM 8885 C C . PHE D 1 41 ? 5.239 148.193 55.170 1.00 11.40 42 PHE D C 1
ATOM 8886 O O . PHE D 1 41 ? 5.980 147.940 54.222 1.00 11.40 42 PHE D O 1
ATOM 8894 N N . GLU D 1 42 ? 4.983 149.433 55.563 1.00 11.40 43 GLU D N 1
ATOM 8895 C CA . GLU D 1 42 ? 5.561 150.570 54.872 1.00 11.40 43 GLU D CA 1
ATOM 8896 C C . GLU D 1 42 ? 7.071 150.496 54.809 1.00 11.40 43 GLU D C 1
ATOM 8897 O O . GLU D 1 42 ? 7.674 150.778 53.779 1.00 11.40 43 GLU D O 1
ATOM 8903 N N . GLU D 1 43 ? 7.698 150.132 55.914 1.00 11.40 44 GLU D N 1
ATOM 8904 C CA . GLU D 1 43 ? 9.141 150.023 55.895 1.00 11.40 44 GLU D CA 1
ATOM 8905 C C . GLU D 1 43 ? 9.453 148.975 54.842 1.00 11.40 44 GLU D C 1
ATOM 8906 O O . GLU D 1 43 ? 10.225 149.218 53.923 1.00 11.40 44 GLU D O 1
ATOM 8912 N N . ALA D 1 44 ? 8.812 147.822 54.960 1.00 11.40 45 ALA D N 1
ATOM 8913 C CA . ALA D 1 44 ? 9.025 146.729 54.030 1.00 11.40 45 ALA D CA 1
ATOM 8914 C C . ALA D 1 44 ? 8.927 147.192 52.596 1.00 11.40 45 ALA D C 1
ATOM 8915 O O . ALA D 1 44 ? 9.878 147.081 51.831 1.00 11.40 45 ALA D O 1
ATOM 8917 N N . ALA D 1 45 ? 7.765 147.705 52.229 1.00 11.40 46 ALA D N 1
ATOM 8918 C CA . ALA D 1 45 ? 7.566 148.183 50.877 1.00 11.40 46 ALA D CA 1
ATOM 8919 C C . ALA D 1 45 ? 8.788 148.983 50.458 1.00 11.40 46 ALA D C 1
ATOM 8920 O O . ALA D 1 45 ? 9.470 148.649 49.488 1.00 11.40 46 ALA D O 1
ATOM 8922 N N . TYR D 1 46 ? 9.065 150.034 51.219 1.00 11.40 47 TYR D N 1
ATOM 8923 C CA . TYR D 1 46 ? 10.193 150.917 50.961 1.00 11.40 47 TYR D CA 1
ATOM 8924 C C . TYR D 1 46 ? 11.492 150.171 50.730 1.00 11.40 47 TYR D C 1
ATOM 8925 O O . TYR D 1 46 ? 12.395 150.681 50.073 1.00 11.40 47 TYR D O 1
ATOM 8934 N N . LEU D 1 47 ? 11.604 148.973 51.280 1.00 11.40 48 LEU D N 1
ATOM 8935 C CA . LEU D 1 47 ? 12.818 148.218 51.088 1.00 11.40 48 LEU D CA 1
ATOM 8936 C C . LEU D 1 47 ? 12.794 147.581 49.707 1.00 11.40 48 LEU D C 1
ATOM 8937 O O . LEU D 1 47 ? 13.632 147.888 48.862 1.00 11.40 48 LEU D O 1
ATOM 8942 N N . ILE D 1 48 ? 11.829 146.697 49.473 1.00 11.40 49 ILE D N 1
ATOM 8943 C CA . ILE D 1 48 ? 11.716 146.019 48.184 1.00 11.40 49 ILE D CA 1
ATOM 8944 C C . ILE D 1 48 ? 11.797 147.030 47.054 1.00 11.40 49 ILE D C 1
ATOM 8945 O O . ILE D 1 48 ? 12.439 146.786 46.040 1.00 11.40 49 ILE D O 1
ATOM 8950 N N . LEU D 1 49 ? 11.153 148.171 47.256 1.00 11.40 50 LEU D N 1
ATOM 8951 C CA . LEU D 1 49 ? 11.116 149.240 46.266 1.00 11.40 50 LEU D CA 1
ATOM 8952 C C . LEU D 1 49 ? 12.431 149.930 45.962 1.00 11.40 50 LEU D C 1
ATOM 8953 O O . LEU D 1 49 ? 12.824 150.059 44.801 1.00 11.40 50 LEU D O 1
ATOM 8958 N N . PHE D 1 50 ? 13.107 150.377 47.013 1.00 11.40 51 PHE D N 1
ATOM 8959 C CA . PHE D 1 50 ? 14.341 151.112 46.847 1.00 11.40 51 PHE D CA 1
ATOM 8960 C C . PHE D 1 50 ? 15.666 150.414 47.161 1.00 11.40 51 PHE D C 1
ATOM 8961 O O . PHE D 1 50 ? 16.695 150.770 46.588 1.00 11.40 51 PHE D O 1
ATOM 8969 N N . GLY D 1 51 ? 15.683 149.457 48.079 1.00 11.40 52 GLY D N 1
ATOM 8970 C CA . GLY D 1 51 ? 16.942 148.773 48.319 1.00 11.40 52 GLY D CA 1
ATOM 8971 C C . GLY D 1 51 ? 17.545 148.759 49.699 1.00 11.40 52 GLY D C 1
ATOM 8972 O O . GLY D 1 51 ? 18.548 148.080 49.911 1.00 11.40 52 GLY D O 1
ATOM 8973 N N . LYS D 1 52 ? 16.946 149.489 50.632 1.00 11.40 53 LYS D N 1
ATOM 8974 C CA . LYS D 1 52 ? 17.441 149.558 52.010 1.00 11.40 53 LYS D CA 1
ATOM 8975 C C . LYS D 1 52 ? 16.291 149.944 52.944 1.00 11.40 53 LYS D C 1
ATOM 8976 O O . LYS D 1 52 ? 15.223 150.307 52.478 1.00 11.40 53 LYS D O 1
ATOM 8982 N N . LEU D 1 53 ? 16.493 149.861 54.255 1.00 11.40 54 LEU D N 1
ATOM 8983 C CA . LEU D 1 53 ? 15.448 150.260 55.201 1.00 11.40 54 LEU D CA 1
ATOM 8984 C C . LEU D 1 53 ? 15.438 151.773 55.141 1.00 11.40 54 LEU D C 1
ATOM 8985 O O . LEU D 1 53 ? 16.392 152.374 54.675 1.00 11.40 54 LEU D O 1
ATOM 8990 N N . PRO D 1 54 ? 14.373 152.418 55.622 1.00 11.40 55 PRO D N 1
ATOM 8991 C CA . PRO D 1 54 ? 14.340 153.881 55.555 1.00 11.40 55 PRO D CA 1
ATOM 8992 C C . PRO D 1 54 ? 14.788 154.645 56.791 1.00 11.40 55 PRO D C 1
ATOM 8993 O O . PRO D 1 54 ? 14.616 154.183 57.923 1.00 11.40 55 PRO D O 1
ATOM 8997 N N . SER D 1 55 ? 15.358 155.828 56.562 1.00 11.40 56 SER D N 1
ATOM 8998 C CA . SER D 1 55 ? 15.807 156.666 57.661 1.00 11.40 56 SER D CA 1
ATOM 8999 C C . SER D 1 55 ? 14.601 157.140 58.451 1.00 11.40 56 SER D C 1
ATOM 9000 O O . SER D 1 55 ? 13.461 157.050 57.979 1.00 11.40 56 SER D O 1
ATOM 9003 N N . THR D 1 56 ? 14.853 157.647 59.653 1.00 11.40 57 THR D N 1
ATOM 9004 C CA . THR D 1 56 ? 13.771 158.119 60.502 1.00 11.40 57 THR D CA 1
ATOM 9005 C C . THR D 1 56 ? 12.932 159.176 59.761 1.00 11.40 57 THR D C 1
ATOM 9006 O O . THR D 1 56 ? 11.699 159.136 59.828 1.00 11.40 57 THR D O 1
ATOM 9010 N N . GLU D 1 57 ? 13.580 160.098 59.043 1.00 11.40 58 GLU D N 1
ATOM 9011 C CA . GLU D 1 57 ? 12.828 161.106 58.280 1.00 11.40 58 GLU D CA 1
ATOM 9012 C C . GLU D 1 57 ? 12.457 160.507 56.918 1.00 11.40 58 GLU D C 1
ATOM 9013 O O . GLU D 1 57 ? 11.355 160.734 56.395 1.00 11.40 58 GLU D O 1
ATOM 9019 N N . GLU D 1 58 ? 13.400 159.749 56.352 1.00 11.40 59 GLU D N 1
ATOM 9020 C CA . GLU D 1 58 ? 13.221 159.100 55.049 1.00 11.40 59 GLU D CA 1
ATOM 9021 C C . GLU D 1 58 ? 11.868 158.436 54.925 1.00 11.40 59 GLU D C 1
ATOM 9022 O O . GLU D 1 58 ? 11.218 158.495 53.885 1.00 11.40 59 GLU D O 1
ATOM 9028 N N . LEU D 1 59 ? 11.453 157.802 56.007 1.00 11.40 60 LEU D N 1
ATOM 9029 C CA . LEU D 1 59 ? 10.195 157.105 56.010 1.00 11.40 60 LEU D CA 1
ATOM 9030 C C . LEU D 1 59 ? 9.010 158.045 56.056 1.00 11.40 60 LEU D C 1
ATOM 9031 O O . LEU D 1 59 ? 8.207 158.082 55.127 1.00 11.40 60 LEU D O 1
ATOM 9036 N N . GLN D 1 60 ? 8.897 158.798 57.142 1.00 11.40 61 GLN D N 1
ATOM 9037 C CA . GLN D 1 60 ? 7.770 159.699 57.299 1.00 11.40 61 GLN D CA 1
ATOM 9038 C C . GLN D 1 60 ? 7.290 160.306 55.971 1.00 11.40 61 GLN D C 1
ATOM 9039 O O . GLN D 1 60 ? 6.085 160.410 55.749 1.00 11.40 61 GLN D O 1
ATOM 9045 N N . VAL D 1 61 ? 8.205 160.682 55.077 1.00 11.40 62 VAL D N 1
ATOM 9046 C CA . VAL D 1 61 ? 7.775 161.264 53.798 1.00 11.40 62 VAL D CA 1
ATOM 9047 C C . VAL D 1 61 ? 7.079 160.231 52.906 1.00 11.40 62 VAL D C 1
ATOM 9048 O O . VAL D 1 61 ? 6.060 160.524 52.269 1.00 11.40 62 VAL D O 1
ATOM 9052 N N . PHE D 1 62 ? 7.647 159.028 52.862 1.00 11.40 63 PHE D N 1
ATOM 9053 C CA . PHE D 1 62 ? 7.100 157.929 52.083 1.00 11.40 63 PHE D CA 1
ATOM 9054 C C . PHE D 1 62 ? 5.645 157.774 52.513 1.00 11.40 63 PHE D C 1
ATOM 9055 O O . PHE D 1 62 ? 4.745 157.789 51.680 1.00 11.40 63 PHE D O 1
ATOM 9063 N N . LYS D 1 63 ? 5.415 157.642 53.817 1.00 11.40 64 LYS D N 1
ATOM 9064 C CA . LYS D 1 63 ? 4.054 157.510 54.324 1.00 11.40 64 LYS D CA 1
ATOM 9065 C C . LYS D 1 63 ? 3.193 158.597 53.714 1.00 11.40 64 LYS D C 1
ATOM 9066 O O . LYS D 1 63 ? 2.221 158.313 53.021 1.00 11.40 64 LYS D O 1
ATOM 9072 N N . ASP D 1 64 ? 3.551 159.846 53.980 1.00 11.40 65 ASP D N 1
ATOM 9073 C CA . ASP D 1 64 ? 2.803 160.974 53.442 1.00 11.40 65 ASP D CA 1
ATOM 9074 C C . ASP D 1 64 ? 2.375 160.697 52.006 1.00 11.40 65 ASP D C 1
ATOM 9075 O O . ASP D 1 64 ? 1.178 160.699 51.703 1.00 11.40 65 ASP D O 1
ATOM 9080 N N . LYS D 1 65 ? 3.358 160.465 51.129 1.00 11.40 66 LYS D N 1
ATOM 9081 C CA . LYS D 1 65 ? 3.084 160.197 49.722 1.00 11.40 66 LYS D CA 1
ATOM 9082 C C . LYS D 1 65 ? 2.038 159.118 49.588 1.00 11.40 66 LYS D C 1
ATOM 9083 O O . LYS D 1 65 ? 1.166 159.209 48.727 1.00 11.40 66 LYS D O 1
ATOM 9089 N N . LEU D 1 66 ? 2.117 158.105 50.446 1.00 11.40 67 LEU D N 1
ATOM 9090 C CA . LEU D 1 66 ? 1.146 157.014 50.418 1.00 11.40 67 LEU D CA 1
ATOM 9091 C C . LEU D 1 66 ? -0.209 157.518 50.877 1.00 11.40 67 LEU D C 1
ATOM 9092 O O . LEU D 1 66 ? -1.154 157.620 50.096 1.00 11.40 67 LEU D O 1
ATOM 9097 N N . ALA D 1 67 ? -0.289 157.830 52.160 1.00 11.40 68 ALA D N 1
ATOM 9098 C CA . ALA D 1 67 ? -1.508 158.325 52.758 1.00 11.40 68 ALA D CA 1
ATOM 9099 C C . ALA D 1 67 ? -2.287 159.224 51.818 1.00 11.40 68 ALA D C 1
ATOM 9100 O O . ALA D 1 67 ? -3.514 159.190 51.806 1.00 11.40 68 ALA D O 1
ATOM 9102 N N . ALA D 1 68 ? -1.566 160.023 51.033 1.00 11.40 69 ALA D N 1
ATOM 9103 C CA . ALA D 1 68 ? -2.180 160.965 50.096 1.00 11.40 69 ALA D CA 1
ATOM 9104 C C . ALA D 1 68 ? -2.814 160.317 48.882 1.00 11.40 69 ALA D C 1
ATOM 9105 O O . ALA D 1 68 ? -3.875 160.751 48.433 1.00 11.40 69 ALA D O 1
ATOM 9107 N N . GLU D 1 69 ? -2.168 159.283 48.352 1.00 11.40 70 GLU D N 1
ATOM 9108 C CA . GLU D 1 69 ? -2.679 158.598 47.170 1.00 11.40 70 GLU D CA 1
ATOM 9109 C C . GLU D 1 69 ? -3.698 157.494 47.465 1.00 11.40 70 GLU D C 1
ATOM 9110 O O . GLU D 1 69 ? -4.021 156.693 46.596 1.00 11.40 70 GLU D O 1
ATOM 9116 N N . ARG D 1 70 ? -4.213 157.459 48.687 1.00 11.40 71 ARG D N 1
ATOM 9117 C CA . ARG D 1 70 ? -5.203 156.455 49.055 1.00 11.40 71 ARG D CA 1
ATOM 9118 C C . ARG D 1 70 ? -6.593 156.831 48.571 1.00 11.40 71 ARG D C 1
ATOM 9119 O O . ARG D 1 70 ? -7.424 155.968 48.324 1.00 11.40 71 ARG D O 1
ATOM 9127 N N . ASN D 1 71 ? -6.857 158.124 48.459 1.00 11.40 72 ASN D N 1
ATOM 9128 C CA . ASN D 1 71 ? -8.169 158.570 48.040 1.00 11.40 72 ASN D CA 1
ATOM 9129 C C . ASN D 1 71 ? -8.521 158.105 46.655 1.00 11.40 72 ASN D C 1
ATOM 9130 O O . ASN D 1 71 ? -7.695 158.141 45.751 1.00 11.40 72 ASN D O 1
ATOM 9135 N N . LEU D 1 72 ? -9.760 157.662 46.501 1.00 11.40 73 LEU D N 1
ATOM 9136 C CA . LEU D 1 72 ? -10.231 157.189 45.218 1.00 11.40 73 LEU D CA 1
ATOM 9137 C C . LEU D 1 72 ? -10.735 158.344 44.407 1.00 11.40 73 LEU D C 1
ATOM 9138 O O . LEU D 1 72 ? -11.616 159.079 44.844 1.00 11.40 73 LEU D O 1
ATOM 9143 N N . PRO D 1 73 ? -10.169 158.534 43.218 1.00 11.40 74 PRO D N 1
ATOM 9144 C CA . PRO D 1 73 ? -10.608 159.619 42.365 1.00 11.40 74 PRO D CA 1
ATOM 9145 C C . PRO D 1 73 ? -12.109 159.552 42.229 1.00 11.40 74 PRO D C 1
ATOM 9146 O O . PRO D 1 73 ? -12.739 158.491 42.327 1.00 11.40 74 PRO D O 1
ATOM 9150 N N . GLU D 1 74 ? -12.669 160.723 42.014 1.00 11.40 75 GLU D N 1
ATOM 9151 C CA . GLU D 1 74 ? -14.091 160.902 41.871 1.00 11.40 75 GLU D CA 1
ATOM 9152 C C . GLU D 1 74 ? -14.727 159.807 40.998 1.00 11.40 75 GLU D C 1
ATOM 9153 O O . GLU D 1 74 ? -15.537 159.023 41.474 1.00 11.40 75 GLU D O 1
ATOM 9159 N N . HIS D 1 75 ? -14.325 159.738 39.733 1.00 11.40 76 HIS D N 1
ATOM 9160 C CA . HIS D 1 75 ? -14.876 158.770 38.786 1.00 11.40 76 HIS D CA 1
ATOM 9161 C C . HIS D 1 75 ? -14.618 157.299 39.077 1.00 11.40 76 HIS D C 1
ATOM 9162 O O . HIS D 1 75 ? -15.374 156.436 38.622 1.00 11.40 76 HIS D O 1
ATOM 9169 N N . ILE D 1 76 ? -13.541 157.012 39.804 1.00 11.40 77 ILE D N 1
ATOM 9170 C CA . ILE D 1 76 ? -13.190 155.636 40.152 1.00 11.40 77 ILE D CA 1
ATOM 9171 C C . ILE D 1 76 ? -14.212 155.113 41.148 1.00 11.40 77 ILE D C 1
ATOM 9172 O O . ILE D 1 76 ? -14.816 154.063 40.949 1.00 11.40 77 ILE D O 1
ATOM 9177 N N . GLU D 1 77 ? -14.397 155.855 42.228 1.00 11.40 78 GLU D N 1
ATOM 9178 C CA . GLU D 1 77 ? -15.365 155.477 43.240 1.00 11.40 78 GLU D CA 1
ATOM 9179 C C . GLU D 1 77 ? -16.653 155.145 42.504 1.00 11.40 78 GLU D C 1
ATOM 9180 O O . GLU D 1 77 ? -17.272 154.120 42.738 1.00 11.40 78 GLU D O 1
ATOM 9186 N N . ARG D 1 78 ? -17.032 156.029 41.590 1.00 11.40 79 ARG D N 1
ATOM 9187 C CA . ARG D 1 78 ? -18.254 155.883 40.809 1.00 11.40 79 ARG D CA 1
ATOM 9188 C C . ARG D 1 78 ? -18.256 154.606 39.971 1.00 11.40 79 ARG D C 1
ATOM 9189 O O . ARG D 1 78 ? -19.241 153.870 39.951 1.00 11.40 79 ARG D O 1
ATOM 9197 N N . LEU D 1 79 ? -17.145 154.356 39.283 1.00 11.40 80 LEU D N 1
ATOM 9198 C CA . LEU D 1 79 ? -16.989 153.182 38.428 1.00 11.40 80 LEU D CA 1
ATOM 9199 C C . LEU D 1 79 ? -17.228 151.892 39.191 1.00 11.40 80 LEU D C 1
ATOM 9200 O O . LEU D 1 79 ? -17.992 151.042 38.762 1.00 11.40 80 LEU D O 1
ATOM 9205 N N . ILE D 1 80 ? -16.539 151.737 40.311 1.00 11.40 81 ILE D N 1
ATOM 9206 C CA . ILE D 1 80 ? -16.663 150.537 41.119 1.00 11.40 81 ILE D CA 1
ATOM 9207 C C . ILE D 1 80 ? -18.110 150.119 41.268 1.00 11.40 81 ILE D C 1
ATOM 9208 O O . ILE D 1 80 ? -18.425 148.934 41.275 1.00 11.40 81 ILE D O 1
ATOM 9213 N N . GLN D 1 81 ? -19.000 151.093 41.364 1.00 11.40 82 GLN D N 1
ATOM 9214 C CA . GLN D 1 81 ? -20.410 150.793 41.514 1.00 11.40 82 GLN D CA 1
ATOM 9215 C C . GLN D 1 81 ? -21.092 150.554 40.154 1.00 11.40 82 GLN D C 1
ATOM 9216 O O . GLN D 1 81 ? -22.149 149.925 40.078 1.00 11.40 82 GLN D O 1
ATOM 9222 N N . SER D 1 82 ? -20.483 151.049 39.081 1.00 11.40 83 SER D N 1
ATOM 9223 C CA . SER D 1 82 ? -21.034 150.842 37.742 1.00 11.40 83 SER D CA 1
ATOM 9224 C C . SER D 1 82 ? -20.979 149.344 37.541 1.00 11.40 83 SER D C 1
ATOM 9225 O O . SER D 1 82 ? -21.937 148.720 37.105 1.00 11.40 83 SER D O 1
ATOM 9228 N N . LEU D 1 83 ? -19.830 148.778 37.882 1.00 11.40 84 LEU D N 1
ATOM 9229 C CA . LEU D 1 83 ? -19.598 147.362 37.727 1.00 11.40 84 LEU D CA 1
ATOM 9230 C C . LEU D 1 83 ? -20.630 146.485 38.393 1.00 11.40 84 LEU D C 1
ATOM 9231 O O . LEU D 1 83 ? -20.763 146.474 39.612 1.00 11.40 84 LEU D O 1
ATOM 9236 N N . PRO D 1 84 ? -21.374 145.723 37.579 1.00 11.40 85 PRO D N 1
ATOM 9237 C CA . PRO D 1 84 ? -22.434 144.798 37.978 1.00 11.40 85 PRO D CA 1
ATOM 9238 C C . PRO D 1 84 ? -22.064 143.802 39.071 1.00 11.40 85 PRO D C 1
ATOM 9239 O O . PRO D 1 84 ? -20.905 143.404 39.218 1.00 11.40 85 PRO D O 1
ATOM 9243 N N . ASN D 1 85 ? -23.086 143.394 39.818 1.00 11.40 86 ASN D N 1
ATOM 9244 C CA . ASN D 1 85 ? -22.920 142.471 40.924 1.00 11.40 86 ASN D CA 1
ATOM 9245 C C . ASN D 1 85 ? -22.258 141.137 40.626 1.00 11.40 86 ASN D C 1
ATOM 9246 O O . ASN D 1 85 ? -21.818 140.435 41.551 1.00 11.40 86 ASN D O 1
ATOM 9251 N N . ASN D 1 86 ? -22.182 140.775 39.354 1.00 11.40 87 ASN D N 1
ATOM 9252 C CA . ASN D 1 86 ? -21.523 139.529 39.003 1.00 11.40 87 ASN D CA 1
ATOM 9253 C C . ASN D 1 86 ? -20.068 139.806 38.605 1.00 11.40 87 ASN D C 1
ATOM 9254 O O . ASN D 1 86 ? -19.701 139.733 37.430 1.00 11.40 87 ASN D O 1
ATOM 9259 N N . MET D 1 87 ? -19.240 140.132 39.594 1.00 11.40 88 MET D N 1
ATOM 9260 C CA . MET D 1 87 ? -17.837 140.405 39.327 1.00 11.40 88 MET D CA 1
ATOM 9261 C C . MET D 1 87 ? -16.982 140.231 40.580 1.00 11.40 88 MET D C 1
ATOM 9262 O O . MET D 1 87 ? -17.065 141.039 41.517 1.00 11.40 88 MET D O 1
ATOM 9267 N N . ASP D 1 88 ? -16.159 139.181 40.594 1.00 11.40 89 ASP D N 1
ATOM 9268 C CA . ASP D 1 88 ? -15.332 138.914 41.761 1.00 11.40 89 ASP D CA 1
ATOM 9269 C C . ASP D 1 88 ? -14.713 140.206 42.172 1.00 11.40 89 ASP D C 1
ATOM 9270 O O . ASP D 1 88 ? -14.453 141.072 41.340 1.00 11.40 89 ASP D O 1
ATOM 9275 N N . ASP D 1 89 ? -14.461 140.329 43.461 1.00 11.40 90 ASP D N 1
ATOM 9276 C CA . ASP D 1 89 ? -13.815 141.518 43.946 1.00 11.40 90 ASP D CA 1
ATOM 9277 C C . ASP D 1 89 ? -12.541 141.569 43.095 1.00 11.40 90 ASP D C 1
ATOM 9278 O O . ASP D 1 89 ? -11.959 142.635 42.887 1.00 11.40 90 ASP D O 1
ATOM 9283 N N . MET D 1 90 ? -12.136 140.404 42.587 1.00 11.40 91 MET D N 1
ATOM 9284 C CA . MET D 1 90 ? -10.940 140.277 41.756 1.00 11.40 91 MET D CA 1
ATOM 9285 C C . MET D 1 90 ? -11.151 140.765 40.340 1.00 11.40 91 MET D C 1
ATOM 9286 O O . MET D 1 90 ? -10.411 141.622 39.858 1.00 11.40 91 MET D O 1
ATOM 9291 N N . SER D 1 91 ? -12.148 140.199 39.667 1.00 11.40 92 SER D N 1
ATOM 9292 C CA . SER D 1 91 ? -12.468 140.596 38.301 1.00 11.40 92 SER D CA 1
ATOM 9293 C C . SER D 1 91 ? -12.510 142.109 38.283 1.00 11.40 92 SER D C 1
ATOM 9294 O O . SER D 1 91 ? -12.194 142.741 37.290 1.00 11.40 92 SER D O 1
ATOM 9297 N N . VAL D 1 92 ? -12.909 142.684 39.404 1.00 11.40 93 VAL D N 1
ATOM 9298 C CA . VAL D 1 92 ? -13.001 144.125 39.534 1.00 11.40 93 VAL D CA 1
ATOM 9299 C C . VAL D 1 92 ? -11.651 144.802 39.723 1.00 11.40 93 VAL D C 1
ATOM 9300 O O . VAL D 1 92 ? -11.241 145.639 38.915 1.00 11.40 93 VAL D O 1
ATOM 9304 N N . LEU D 1 93 ? -10.974 144.452 40.810 1.00 11.40 94 LEU D N 1
ATOM 9305 C CA . LEU D 1 93 ? -9.671 145.018 41.108 1.00 11.40 94 LEU D CA 1
ATOM 9306 C C . LEU D 1 93 ? -8.912 145.129 39.796 1.00 11.40 94 LEU D C 1
ATOM 9307 O O . LEU D 1 93 ? -8.352 146.170 39.477 1.00 11.40 94 LEU D O 1
ATOM 9312 N N . ARG D 1 94 ? -8.915 144.040 39.034 1.00 11.40 95 ARG D N 1
ATOM 9313 C CA . ARG D 1 94 ? -8.236 143.996 37.746 1.00 11.40 95 ARG D CA 1
ATOM 9314 C C . ARG D 1 94 ? -8.747 145.118 36.860 1.00 11.40 95 ARG D C 1
ATOM 9315 O O . ARG D 1 94 ? -7.975 145.893 36.313 1.00 11.40 95 ARG D O 1
ATOM 9323 N N . THR D 1 95 ? -10.060 145.199 36.718 1.00 11.40 96 THR D N 1
ATOM 9324 C CA . THR D 1 95 ? -10.661 146.224 35.889 1.00 11.40 96 THR D CA 1
ATOM 9325 C C . THR D 1 95 ? -10.282 147.598 36.398 1.00 11.40 96 THR D C 1
ATOM 9326 O O . THR D 1 95 ? -9.492 148.312 35.785 1.00 11.40 96 THR D O 1
ATOM 9330 N N . VAL D 1 96 ? -10.845 147.960 37.535 1.00 11.40 97 VAL D N 1
ATOM 9331 C CA . VAL D 1 96 ? -10.583 149.253 38.126 1.00 11.40 97 VAL D CA 1
ATOM 9332 C C . VAL D 1 96 ? -9.145 149.713 38.002 1.00 11.40 97 VAL D C 1
ATOM 9333 O O . VAL D 1 96 ? -8.883 150.791 37.483 1.00 11.40 97 VAL D O 1
ATOM 9337 N N . VAL D 1 97 ? -8.208 148.910 38.487 1.00 11.40 98 VAL D N 1
ATOM 9338 C CA . VAL D 1 97 ? -6.809 149.290 38.389 1.00 11.40 98 VAL D CA 1
ATOM 9339 C C . VAL D 1 97 ? -6.534 149.722 36.966 1.00 11.40 98 VAL D C 1
ATOM 9340 O O . VAL D 1 97 ? -6.012 150.801 36.733 1.00 11.40 98 VAL D O 1
ATOM 9344 N N . SER D 1 98 ? -6.899 148.886 36.006 1.00 11.40 99 SER D N 1
ATOM 9345 C CA . SER D 1 98 ? -6.677 149.250 34.624 1.00 11.40 99 SER D CA 1
ATOM 9346 C C . SER D 1 98 ? -7.251 150.625 34.359 1.00 11.40 99 SER D C 1
ATOM 9347 O O . SER D 1 98 ? -6.686 151.402 33.601 1.00 11.40 99 SER D O 1
ATOM 9350 N N . ALA D 1 99 ? -8.378 150.930 34.982 1.00 11.40 100 ALA D N 1
ATOM 9351 C CA . ALA D 1 99 ? -9.010 152.228 34.782 1.00 11.40 100 ALA D CA 1
ATOM 9352 C C . ALA D 1 99 ? -8.074 153.383 35.122 1.00 11.40 100 ALA D C 1
ATOM 9353 O O . ALA D 1 99 ? -8.234 154.495 34.634 1.00 11.40 100 ALA D O 1
ATOM 9355 N N . LEU D 1 100 ? -7.087 153.115 35.959 1.00 11.40 101 LEU D N 1
ATOM 9356 C CA . LEU D 1 100 ? -6.160 154.153 36.359 1.00 11.40 101 LEU D CA 1
ATOM 9357 C C . LEU D 1 100 ? -5.214 154.573 35.254 1.00 11.40 101 LEU D C 1
ATOM 9358 O O . LEU D 1 100 ? -4.747 155.705 35.231 1.00 11.40 101 LEU D O 1
ATOM 9363 N N . GLY D 1 101 ? -4.939 153.648 34.342 1.00 11.40 102 GLY D N 1
ATOM 9364 C CA . GLY D 1 101 ? -4.039 153.915 33.230 1.00 11.40 102 GLY D CA 1
ATOM 9365 C C . GLY D 1 101 ? -4.427 155.126 32.410 1.00 11.40 102 GLY D C 1
ATOM 9366 O O . GLY D 1 101 ? -5.529 155.216 31.881 1.00 11.40 102 GLY D O 1
ATOM 9367 N N . GLU D 1 102 ? -3.503 156.063 32.296 1.00 11.40 103 GLU D N 1
ATOM 9368 C CA . GLU D 1 102 ? -3.762 157.271 31.552 1.00 11.40 103 GLU D CA 1
ATOM 9369 C C . GLU D 1 102 ? -2.589 157.550 30.656 1.00 11.40 103 GLU D C 1
ATOM 9370 O O . GLU D 1 102 ? -1.956 156.635 30.125 1.00 11.40 103 GLU D O 1
ATOM 9376 N N . ASN D 1 103 ? -2.305 158.832 30.486 1.00 11.40 104 ASN D N 1
ATOM 9377 C CA . ASN D 1 103 ? -1.186 159.248 29.669 1.00 11.40 104 ASN D CA 1
ATOM 9378 C C . ASN D 1 103 ? -0.021 159.282 30.630 1.00 11.40 104 ASN D C 1
ATOM 9379 O O . ASN D 1 103 ? 1.102 158.966 30.259 1.00 11.40 104 ASN D O 1
ATOM 9384 N N . THR D 1 104 ? -0.299 159.655 31.877 1.00 11.40 105 THR D N 1
ATOM 9385 C CA . THR D 1 104 ? 0.734 159.729 32.908 1.00 11.40 105 THR D CA 1
ATOM 9386 C C . THR D 1 104 ? 1.569 158.451 32.952 1.00 11.40 105 THR D C 1
ATOM 9387 O O . THR D 1 104 ? 2.753 158.487 33.335 1.00 11.40 105 THR D O 1
ATOM 9391 N N . TYR D 1 105 ? 0.946 157.325 32.586 1.00 11.40 106 TYR D N 1
ATOM 9392 C CA . TYR D 1 105 ? 1.640 156.044 32.591 1.00 11.40 106 TYR D CA 1
ATOM 9393 C C . TYR D 1 105 ? 2.146 155.683 31.212 1.00 11.40 106 TYR D C 1
ATOM 9394 O O . TYR D 1 105 ? 1.413 155.154 30.376 1.00 11.40 106 TYR D O 1
ATOM 9403 N N . THR D 1 106 ? 3.424 155.999 31.009 1.00 11.40 107 THR D N 1
ATOM 9404 C CA . THR D 1 106 ? 4.161 155.779 29.772 1.00 11.40 107 THR D CA 1
ATOM 9405 C C . THR D 1 106 ? 5.188 154.704 30.013 1.00 11.40 107 THR D C 1
ATOM 9406 O O . THR D 1 106 ? 5.224 154.125 31.102 1.00 11.40 107 THR D O 1
ATOM 9410 N N . PHE D 1 107 ? 6.051 154.478 29.018 1.00 11.40 108 PHE D N 1
ATOM 9411 C CA . PHE D 1 107 ? 7.077 153.446 29.126 1.00 11.40 108 PHE D CA 1
ATOM 9412 C C . PHE D 1 107 ? 7.838 153.425 30.426 1.00 11.40 108 PHE D C 1
ATOM 9413 O O . PHE D 1 107 ? 7.616 152.518 31.249 1.00 11.40 108 PHE D O 1
ATOM 9421 N N . HIS D 1 108 ? 8.765 154.363 30.630 1.00 11.40 109 HIS D N 1
ATOM 9422 C CA . HIS D 1 108 ? 9.467 154.259 31.889 1.00 11.40 109 HIS D CA 1
ATOM 9423 C C . HIS D 1 108 ? 8.550 154.539 33.073 1.00 11.40 109 HIS D C 1
ATOM 9424 O O . HIS D 1 108 ? 8.072 155.665 33.290 1.00 11.40 109 HIS D O 1
ATOM 9431 N N . PRO D 1 109 ? 8.244 153.475 33.826 1.00 11.40 110 PRO D N 1
ATOM 9432 C CA . PRO D 1 109 ? 7.379 153.558 34.994 1.00 11.40 110 PRO D CA 1
ATOM 9433 C C . PRO D 1 109 ? 8.064 154.454 35.995 1.00 11.40 110 PRO D C 1
ATOM 9434 O O . PRO D 1 109 ? 9.286 154.570 35.996 1.00 11.40 110 PRO D O 1
ATOM 9438 N N . LYS D 1 110 ? 7.290 155.094 36.850 1.00 11.40 111 LYS D N 1
ATOM 9439 C CA . LYS D 1 110 ? 7.892 155.991 37.814 1.00 11.40 111 LYS D CA 1
ATOM 9440 C C . LYS D 1 110 ? 7.502 155.694 39.258 1.00 11.40 111 LYS D C 1
ATOM 9441 O O . LYS D 1 110 ? 6.376 155.289 39.544 1.00 11.40 111 LYS D O 1
ATOM 9447 N N . THR D 1 111 ? 8.442 155.897 40.170 1.00 11.40 112 THR D N 1
ATOM 9448 C CA . THR D 1 111 ? 8.147 155.664 41.562 1.00 11.40 112 THR D CA 1
ATOM 9449 C C . THR D 1 111 ? 6.804 156.336 41.868 1.00 11.40 112 THR D C 1
ATOM 9450 O O . THR D 1 111 ? 5.884 155.669 42.334 1.00 11.40 112 THR D O 1
ATOM 9454 N N . GLU D 1 112 ? 6.682 157.637 41.581 1.00 11.40 113 GLU D N 1
ATOM 9455 C CA . GLU D 1 112 ? 5.421 158.360 41.810 1.00 11.40 113 GLU D CA 1
ATOM 9456 C C . GLU D 1 112 ? 4.294 157.369 41.585 1.00 11.40 113 GLU D C 1
ATOM 9457 O O . GLU D 1 112 ? 3.397 157.235 42.415 1.00 11.40 113 GLU D O 1
ATOM 9463 N N . GLU D 1 113 ? 4.379 156.679 40.444 1.00 11.40 114 GLU D N 1
ATOM 9464 C CA . GLU D 1 113 ? 3.397 155.694 40.001 1.00 11.40 114 GLU D CA 1
ATOM 9465 C C . GLU D 1 113 ? 3.357 154.454 40.884 1.00 11.40 114 GLU D C 1
ATOM 9466 O O . GLU D 1 113 ? 2.333 154.139 41.483 1.00 11.40 114 GLU D O 1
ATOM 9472 N N . ALA D 1 114 ? 4.472 153.744 40.962 1.00 11.40 115 ALA D N 1
ATOM 9473 C CA . ALA D 1 114 ? 4.539 152.532 41.767 1.00 11.40 115 ALA D CA 1
ATOM 9474 C C . ALA D 1 114 ? 3.895 152.782 43.093 1.00 11.40 115 ALA D C 1
ATOM 9475 O O . ALA D 1 114 ? 3.302 151.888 43.686 1.00 11.40 115 ALA D O 1
ATOM 9477 N N . ILE D 1 115 ? 4.023 154.014 43.563 1.00 11.40 116 ILE D N 1
ATOM 9478 C CA . ILE D 1 115 ? 3.449 154.370 44.838 1.00 11.40 116 ILE D CA 1
ATOM 9479 C C . ILE D 1 115 ? 1.940 154.428 44.760 1.00 11.40 116 ILE D C 1
ATOM 9480 O O . ILE D 1 115 ? 1.262 153.646 45.426 1.00 11.40 116 ILE D O 1
ATOM 9485 N N . ARG D 1 116 ? 1.405 155.332 43.943 1.00 11.40 117 ARG D N 1
ATOM 9486 C CA . ARG D 1 116 ? -0.045 155.445 43.829 1.00 11.40 117 ARG D CA 1
ATOM 9487 C C . ARG D 1 116 ? -0.608 154.038 43.899 1.00 11.40 117 ARG D C 1
ATOM 9488 O O . ARG D 1 116 ? -1.312 153.690 44.846 1.00 11.40 117 ARG D O 1
ATOM 9496 N N . LEU D 1 117 ? -0.247 153.206 42.933 1.00 11.40 118 LEU D N 1
ATOM 9497 C CA . LEU D 1 117 ? -0.759 151.854 42.922 1.00 11.40 118 LEU D CA 1
ATOM 9498 C C . LEU D 1 117 ? -0.760 151.175 44.282 1.00 11.40 118 LEU D C 1
ATOM 9499 O O . LEU D 1 117 ? -1.822 150.910 44.851 1.00 11.40 118 LEU D O 1
ATOM 9504 N N . ILE D 1 118 ? 0.424 150.910 44.810 1.00 11.40 119 ILE D N 1
ATOM 9505 C CA . ILE D 1 118 ? 0.558 150.246 46.103 1.00 11.40 119 ILE D CA 1
ATOM 9506 C C . ILE D 1 118 ? -0.407 150.747 47.160 1.00 11.40 119 ILE D C 1
ATOM 9507 O O . ILE D 1 118 ? -1.025 149.966 47.888 1.00 11.40 119 ILE D O 1
ATOM 9512 N N . ALA D 1 119 ? -0.521 152.065 47.220 1.00 11.40 120 ALA D N 1
ATOM 9513 C CA . ALA D 1 119 ? -1.346 152.756 48.195 1.00 11.40 120 ALA D CA 1
ATOM 9514 C C . ALA D 1 119 ? -2.836 152.693 47.988 1.00 11.40 120 ALA D C 1
ATOM 9515 O O . ALA D 1 119 ? -3.605 152.603 48.944 1.00 11.40 120 ALA D O 1
ATOM 9517 N N . ILE D 1 120 ? -3.244 152.767 46.732 1.00 11.40 121 ILE D N 1
ATOM 9518 C CA . ILE D 1 120 ? -4.652 152.768 46.393 1.00 11.40 121 ILE D CA 1
ATOM 9519 C C . ILE D 1 120 ? -5.285 151.392 46.321 1.00 11.40 121 ILE D C 1
ATOM 9520 O O . ILE D 1 120 ? -6.469 151.220 46.595 1.00 11.40 121 ILE D O 1
ATOM 9525 N N . THR D 1 121 ? -4.502 150.400 45.950 1.00 11.40 122 THR D N 1
ATOM 9526 C CA . THR D 1 121 ? -5.065 149.082 45.841 1.00 11.40 122 THR D CA 1
ATOM 9527 C C . THR D 1 121 ? -6.025 148.739 46.980 1.00 11.40 122 THR D C 1
ATOM 9528 O O . THR D 1 121 ? -7.221 148.609 46.754 1.00 11.40 122 THR D O 1
ATOM 9532 N N . PRO D 1 122 ? -5.538 148.634 48.222 1.00 11.40 123 PRO D N 1
ATOM 9533 C CA . PRO D 1 122 ? -6.515 148.291 49.253 1.00 11.40 123 PRO D CA 1
ATOM 9534 C C . PRO D 1 122 ? -7.824 149.070 49.184 1.00 11.40 123 PRO D C 1
ATOM 9535 O O . PRO D 1 122 ? -8.902 148.494 49.292 1.00 11.40 123 PRO D O 1
ATOM 9539 N N . SER D 1 123 ? -7.746 150.374 48.975 1.00 11.40 124 SER D N 1
ATOM 9540 C CA . SER D 1 123 ? -8.962 151.174 48.910 1.00 11.40 124 SER D CA 1
ATOM 9541 C C . SER D 1 123 ? -9.958 150.618 47.902 1.00 11.40 124 SER D C 1
ATOM 9542 O O . SER D 1 123 ? -11.130 150.442 48.218 1.00 11.40 124 SER D O 1
ATOM 9545 N N . ILE D 1 124 ? -9.496 150.348 46.687 1.00 11.40 125 ILE D N 1
ATOM 9546 C CA . ILE D 1 124 ? -10.367 149.780 45.669 1.00 11.40 125 ILE D CA 1
ATOM 9547 C C . ILE D 1 124 ? -11.035 148.581 46.319 1.00 11.40 125 ILE D C 1
ATOM 9548 O O . ILE D 1 124 ? -12.236 148.560 46.538 1.00 11.40 125 ILE D O 1
ATOM 9553 N N . ILE D 1 125 ? -10.216 147.585 46.630 1.00 11.40 126 ILE D N 1
ATOM 9554 C CA . ILE D 1 125 ? -10.668 146.350 47.246 1.00 11.40 126 ILE D CA 1
ATOM 9555 C C . ILE D 1 125 ? -11.807 146.551 48.209 1.00 11.40 126 ILE D C 1
ATOM 9556 O O . ILE D 1 125 ? -12.855 145.922 48.082 1.00 11.40 126 ILE D O 1
ATOM 9561 N N . ALA D 1 126 ? -11.572 147.434 49.173 1.00 11.40 127 ALA D N 1
ATOM 9562 C CA . ALA D 1 126 ? -12.525 147.760 50.228 1.00 11.40 127 ALA D CA 1
ATOM 9563 C C . ALA D 1 126 ? -13.793 148.426 49.739 1.00 11.40 127 ALA D C 1
ATOM 9564 O O . ALA D 1 126 ? -14.874 147.861 49.847 1.00 11.40 127 ALA D O 1
ATOM 9566 N N . TYR D 1 127 ? -13.667 149.640 49.221 1.00 11.40 128 TYR D N 1
ATOM 9567 C CA . TYR D 1 127 ? -14.840 150.336 48.728 1.00 11.40 128 TYR D CA 1
ATOM 9568 C C . TYR D 1 127 ? -15.700 149.364 47.970 1.00 11.40 128 TYR D C 1
ATOM 9569 O O . TYR D 1 127 ? -16.917 149.421 48.039 1.00 11.40 128 TYR D O 1
ATOM 9578 N N . ARG D 1 128 ? -15.068 148.466 47.237 1.00 11.40 129 ARG D N 1
ATOM 9579 C CA . ARG D 1 128 ? -15.843 147.510 46.491 1.00 11.40 129 ARG D CA 1
ATOM 9580 C C . ARG D 1 128 ? -16.501 146.539 47.444 1.00 11.40 129 ARG D C 1
ATOM 9581 O O . ARG D 1 128 ? -17.712 146.345 47.396 1.00 11.40 129 ARG D O 1
ATOM 9589 N N . LYS D 1 129 ? -15.707 145.926 48.314 1.00 11.40 130 LYS D N 1
ATOM 9590 C CA . LYS D 1 129 ? -16.264 144.965 49.254 1.00 11.40 130 LYS D CA 1
ATOM 9591 C C . LYS D 1 129 ? -17.459 145.579 49.943 1.00 11.40 130 LYS D C 1
ATOM 9592 O O . LYS D 1 129 ? -18.524 144.979 49.973 1.00 11.40 130 LYS D O 1
ATOM 9598 N N . ARG D 1 130 ? -17.295 146.778 50.485 1.00 11.40 131 ARG D N 1
ATOM 9599 C CA . ARG D 1 130 ? -18.399 147.420 51.173 1.00 11.40 131 ARG D CA 1
ATOM 9600 C C . ARG D 1 130 ? -19.643 147.499 50.286 1.00 11.40 131 ARG D C 1
ATOM 9601 O O . ARG D 1 130 ? -20.685 146.925 50.610 1.00 11.40 131 ARG D O 1
ATOM 9609 N N . TRP D 1 131 ? -19.531 148.195 49.162 1.00 11.40 132 TRP D N 1
ATOM 9610 C CA . TRP D 1 131 ? -20.651 148.340 48.239 1.00 11.40 132 TRP D CA 1
ATOM 9611 C C . TRP D 1 131 ? -21.435 147.050 48.020 1.00 11.40 132 TRP D C 1
ATOM 9612 O O . TRP D 1 131 ? -22.652 147.026 48.210 1.00 11.40 132 TRP D O 1
ATOM 9623 N N . THR D 1 132 ? -20.749 145.979 47.635 1.00 11.40 133 THR D N 1
ATOM 9624 C CA . THR D 1 132 ? -21.419 144.705 47.389 1.00 11.40 133 THR D CA 1
ATOM 9625 C C . THR D 1 132 ? -22.212 144.277 48.619 1.00 11.40 133 THR D C 1
ATOM 9626 O O . THR D 1 132 ? -23.357 143.830 48.505 1.00 11.40 133 THR D O 1
ATOM 9630 N N . ARG D 1 133 ? -21.597 144.434 49.791 1.00 11.40 134 ARG D N 1
ATOM 9631 C CA . ARG D 1 133 ? -22.220 144.073 51.063 1.00 11.40 134 ARG D CA 1
ATOM 9632 C C . ARG D 1 133 ? -23.240 145.113 51.527 1.00 11.40 134 ARG D C 1
ATOM 9633 O O . ARG D 1 133 ? -23.647 145.108 52.691 1.00 11.40 134 ARG D O 1
ATOM 9641 N N . GLY D 1 134 ? -23.645 146.002 50.621 1.00 11.40 135 GLY D N 1
ATOM 9642 C CA . GLY D 1 134 ? -24.625 147.023 50.964 1.00 11.40 135 GLY D CA 1
ATOM 9643 C C . GLY D 1 134 ? -24.312 147.875 52.188 1.00 11.40 135 GLY D C 1
ATOM 9644 O O . GLY D 1 134 ? -25.201 148.507 52.773 1.00 11.40 135 GLY D O 1
ATOM 9645 N N . GLU D 1 135 ? -23.048 147.881 52.589 1.00 11.40 136 GLU D N 1
ATOM 9646 C CA . GLU D 1 135 ? -22.620 148.680 53.729 1.00 11.40 136 GLU D CA 1
ATOM 9647 C C . GLU D 1 135 ? -22.316 150.067 53.176 1.00 11.40 136 GLU D C 1
ATOM 9648 O O . GLU D 1 135 ? -22.102 150.224 51.963 1.00 11.40 136 GLU D O 1
ATOM 9654 N N . GLN D 1 136 ? -22.320 151.076 54.044 1.00 11.40 137 GLN D N 1
ATOM 9655 C CA . GLN D 1 136 ? -22.022 152.432 53.587 1.00 11.40 137 GLN D CA 1
ATOM 9656 C C . GLN D 1 136 ? -20.507 152.492 53.381 1.00 11.40 137 GLN D C 1
ATOM 9657 O O . GLN D 1 136 ? -19.747 151.871 54.127 1.00 11.40 137 GLN D O 1
ATOM 9663 N N . ALA D 1 137 ? -20.066 153.220 52.363 1.00 11.40 138 ALA D N 1
ATOM 9664 C CA . ALA D 1 137 ? -18.637 153.320 52.087 1.00 11.40 138 ALA D CA 1
ATOM 9665 C C . ALA D 1 137 ? -17.890 154.027 53.210 1.00 11.40 138 ALA D C 1
ATOM 9666 O O . ALA D 1 137 ? -18.423 154.937 53.850 1.00 11.40 138 ALA D O 1
ATOM 9668 N N . ILE D 1 138 ? -16.653 153.596 53.438 1.00 11.40 139 ILE D N 1
ATOM 9669 C CA . ILE D 1 138 ? -15.801 154.170 54.470 1.00 11.40 139 ILE D CA 1
ATOM 9670 C C . ILE D 1 138 ? -14.571 154.770 53.813 1.00 11.40 139 ILE D C 1
ATOM 9671 O O . ILE D 1 138 ? -13.816 154.071 53.139 1.00 11.40 139 ILE D O 1
ATOM 9676 N N . ALA D 1 139 ? -14.373 156.066 54.022 1.00 11.40 140 ALA D N 1
ATOM 9677 C CA . ALA D 1 139 ? -13.242 156.772 53.438 1.00 11.40 140 ALA D CA 1
ATOM 9678 C C . ALA D 1 139 ? -11.977 156.505 54.224 1.00 11.40 140 ALA D C 1
ATOM 9679 O O . ALA D 1 139 ? -12.007 156.458 55.454 1.00 11.40 140 ALA D O 1
ATOM 9681 N N . PRO D 1 140 ? -10.840 156.340 53.523 1.00 11.40 141 PRO D N 1
ATOM 9682 C CA . PRO D 1 140 ? -9.560 156.081 54.187 1.00 11.40 141 PRO D CA 1
ATOM 9683 C C . PRO D 1 140 ? -9.231 157.283 55.042 1.00 11.40 141 PRO D C 1
ATOM 9684 O O . PRO D 1 140 ? -9.894 158.317 54.937 1.00 11.40 141 PRO D O 1
ATOM 9688 N N . SER D 1 141 ? -8.210 157.169 55.875 1.00 11.40 142 SER D N 1
ATOM 9689 C CA . SER D 1 141 ? -7.856 158.293 56.720 1.00 11.40 142 SER D CA 1
ATOM 9690 C C . SER D 1 141 ? -6.369 158.367 56.921 1.00 11.40 142 SER D C 1
ATOM 9691 O O . SER D 1 141 ? -5.746 157.401 57.357 1.00 11.40 142 SER D O 1
ATOM 9694 N N . SER D 1 142 ? -5.808 159.531 56.626 1.00 11.40 143 SER D N 1
ATOM 9695 C CA . SER D 1 142 ? -4.374 159.740 56.776 1.00 11.40 143 SER D CA 1
ATOM 9696 C C . SER D 1 142 ? -3.914 159.488 58.218 1.00 11.40 143 SER D C 1
ATOM 9697 O O . SER D 1 142 ? -2.722 159.593 58.527 1.00 11.40 143 SER D O 1
ATOM 9700 N N . GLN D 1 143 ? -4.860 159.115 59.080 1.00 11.40 144 GLN D N 1
ATOM 9701 C CA . GLN D 1 143 ? -4.575 158.901 60.494 1.00 11.40 144 GLN D CA 1
ATOM 9702 C C . GLN D 1 143 ? -4.042 157.543 60.941 1.00 11.40 144 GLN D C 1
ATOM 9703 O O . GLN D 1 143 ? -3.229 157.481 61.871 1.00 11.40 144 GLN D O 1
ATOM 9709 N N . TYR D 1 144 ? -4.489 156.459 60.307 1.00 11.40 145 TYR D N 1
ATOM 9710 C CA . TYR D 1 144 ? -4.032 155.118 60.693 1.00 11.40 145 TYR D CA 1
ATOM 9711 C C . TYR D 1 144 ? -2.837 154.648 59.860 1.00 11.40 145 TYR D C 1
ATOM 9712 O O . TYR D 1 144 ? -2.376 155.364 58.978 1.00 11.40 145 TYR D O 1
ATOM 9721 N N . GLY D 1 145 ? -2.330 153.453 60.156 1.00 11.40 146 GLY D N 1
ATOM 9722 C CA . GLY D 1 145 ? -1.207 152.913 59.402 1.00 11.40 146 GLY D CA 1
ATOM 9723 C C . GLY D 1 145 ? -1.690 152.517 58.018 1.00 11.40 146 GLY D C 1
ATOM 9724 O O . GLY D 1 145 ? -2.668 153.084 57.544 1.00 11.40 146 GLY D O 1
ATOM 9725 N N . HIS D 1 146 ? -1.032 151.566 57.357 1.00 11.40 147 HIS D N 1
ATOM 9726 C CA . HIS D 1 146 ? -1.479 151.146 56.025 1.00 11.40 147 HIS D CA 1
ATOM 9727 C C . HIS D 1 146 ? -2.287 149.878 56.186 1.00 11.40 147 HIS D C 1
ATOM 9728 O O . HIS D 1 146 ? -3.446 149.789 55.770 1.00 11.40 147 HIS D O 1
ATOM 9735 N N . VAL D 1 147 ? -1.654 148.898 56.806 1.00 11.40 148 VAL D N 1
ATOM 9736 C CA . VAL D 1 147 ? -2.285 147.621 57.034 1.00 11.40 148 VAL D CA 1
ATOM 9737 C C . VAL D 1 147 ? -3.484 147.837 57.930 1.00 11.40 148 VAL D C 1
ATOM 9738 O O . VAL D 1 147 ? -4.482 147.151 57.812 1.00 11.40 148 VAL D O 1
ATOM 9742 N N . GLU D 1 148 ? -3.385 148.807 58.826 1.00 11.40 149 GLU D N 1
ATOM 9743 C CA . GLU D 1 148 ? -4.474 149.087 59.747 1.00 11.40 149 GLU D CA 1
ATOM 9744 C C . GLU D 1 148 ? -5.618 149.783 59.037 1.00 11.40 149 GLU D C 1
ATOM 9745 O O . GLU D 1 148 ? -6.776 149.502 59.309 1.00 11.40 149 GLU D O 1
ATOM 9751 N N . ASN D 1 149 ? -5.287 150.687 58.118 1.00 11.40 150 ASN D N 1
ATOM 9752 C CA . ASN D 1 149 ? -6.299 151.408 57.353 1.00 11.40 150 ASN D CA 1
ATOM 9753 C C . ASN D 1 149 ? -7.082 150.416 56.500 1.00 11.40 150 ASN D C 1
ATOM 9754 O O . ASN D 1 149 ? -8.296 150.534 56.343 1.00 11.40 150 ASN D O 1
ATOM 9759 N N . TYR D 1 150 ? -6.383 149.429 55.957 1.00 11.40 151 TYR D N 1
ATOM 9760 C CA . TYR D 1 150 ? -7.039 148.414 55.151 1.00 11.40 151 TYR D CA 1
ATOM 9761 C C . TYR D 1 150 ? -8.157 147.758 55.959 1.00 11.40 151 TYR D C 1
ATOM 9762 O O . TYR D 1 150 ? -9.229 147.467 55.434 1.00 11.40 151 TYR D O 1
ATOM 9771 N N . TYR D 1 151 ? -7.916 147.535 57.244 1.00 11.40 152 TYR D N 1
ATOM 9772 C CA . TYR D 1 151 ? -8.928 146.923 58.089 1.00 11.40 152 TYR D CA 1
ATOM 9773 C C . TYR D 1 151 ? -10.082 147.898 58.227 1.00 11.40 152 TYR D C 1
ATOM 9774 O O . TYR D 1 151 ? -11.228 147.569 57.927 1.00 11.40 152 TYR D O 1
ATOM 9783 N N . TYR D 1 152 ? -9.762 149.108 58.673 1.00 11.40 153 TYR D N 1
ATOM 9784 C CA . TYR D 1 152 ? -10.750 150.151 58.881 1.00 11.40 153 TYR D CA 1
ATOM 9785 C C . TYR D 1 152 ? -11.707 150.330 57.717 1.00 11.40 153 TYR D C 1
ATOM 9786 O O . TYR D 1 152 ? -12.913 150.281 57.905 1.00 11.40 153 TYR D O 1
ATOM 9795 N N . MET D 1 153 ? -11.193 150.526 56.512 1.00 11.40 154 MET D N 1
ATOM 9796 C CA . MET D 1 153 ? -12.084 150.736 55.382 1.00 11.40 154 MET D CA 1
ATOM 9797 C C . MET D 1 153 ? -12.883 149.525 55.042 1.00 11.40 154 MET D C 1
ATOM 9798 O O . MET D 1 153 ? -13.761 149.585 54.197 1.00 11.40 154 MET D O 1
ATOM 9803 N N . LEU D 1 154 ? -12.582 148.422 55.695 1.00 11.40 155 LEU D N 1
ATOM 9804 C CA . LEU D 1 154 ? -13.291 147.195 55.424 1.00 11.40 155 LEU D CA 1
ATOM 9805 C C . LEU D 1 154 ? -14.352 146.912 56.469 1.00 11.40 155 LEU D C 1
ATOM 9806 O O . LEU D 1 154 ? -15.451 146.451 56.159 1.00 11.40 155 LEU D O 1
ATOM 9811 N N . THR D 1 155 ? -14.008 147.213 57.712 1.00 11.40 156 THR D N 1
ATOM 9812 C CA . THR D 1 155 ? -14.871 146.956 58.852 1.00 11.40 156 THR D CA 1
ATOM 9813 C C . THR D 1 155 ? -15.469 148.192 59.510 1.00 11.40 156 THR D C 1
ATOM 9814 O O . THR D 1 155 ? -16.667 148.241 59.797 1.00 11.40 156 THR D O 1
ATOM 9818 N N . GLY D 1 156 ? -14.624 149.176 59.776 1.00 11.40 157 GLY D N 1
ATOM 9819 C CA . GLY D 1 156 ? -15.094 150.390 60.406 1.00 11.40 157 GLY D CA 1
ATOM 9820 C C . GLY D 1 156 ? -14.550 150.475 61.812 1.00 11.40 157 GLY D C 1
ATOM 9821 O O . GLY D 1 156 ? -14.749 151.461 62.520 1.00 11.40 157 GLY D O 1
ATOM 9822 N N . GLU D 1 157 ? -13.839 149.436 62.217 1.00 11.40 158 GLU D N 1
ATOM 9823 C CA . GLU D 1 157 ? -13.280 149.402 63.555 1.00 11.40 158 GLU D CA 1
ATOM 9824 C C . GLU D 1 157 ? -11.758 149.384 63.503 1.00 11.40 158 GLU D C 1
ATOM 9825 O O . GLU D 1 157 ? -11.152 149.282 62.441 1.00 11.40 158 GLU D O 1
ATOM 9831 N N . GLN D 1 158 ? -11.155 149.482 64.675 1.00 11.40 159 GLN D N 1
ATOM 9832 C CA . GLN D 1 158 ? -9.717 149.432 64.802 1.00 11.40 159 GLN D CA 1
ATOM 9833 C C . GLN D 1 158 ? -9.439 148.049 65.374 1.00 11.40 159 GLN D C 1
ATOM 9834 O O . GLN D 1 158 ? -9.961 147.681 66.423 1.00 11.40 159 GLN D O 1
ATOM 9840 N N . PRO D 1 159 ? -8.617 147.263 64.692 1.00 11.40 160 PRO D N 1
ATOM 9841 C CA . PRO D 1 159 ? -8.239 145.899 65.077 1.00 11.40 160 PRO D CA 1
ATOM 9842 C C . PRO D 1 159 ? -7.431 145.721 66.365 1.00 11.40 160 PRO D C 1
ATOM 9843 O O . PRO D 1 159 ? -6.747 146.641 66.809 1.00 11.40 160 PRO D O 1
ATOM 9847 N N . SER D 1 160 ? -7.518 144.521 66.942 1.00 11.40 161 SER D N 1
ATOM 9848 C CA . SER D 1 160 ? -6.801 144.160 68.167 1.00 11.40 161 SER D CA 1
ATOM 9849 C C . SER D 1 160 ? -5.322 144.390 67.927 1.00 11.40 161 SER D C 1
ATOM 9850 O O . SER D 1 160 ? -4.854 144.212 66.802 1.00 11.40 161 SER D O 1
ATOM 9853 N N . GLU D 1 161 ? -4.581 144.775 68.968 1.00 11.40 162 GLU D N 1
ATOM 9854 C CA . GLU D 1 161 ? -3.141 145.006 68.808 1.00 11.40 162 GLU D CA 1
ATOM 9855 C C . GLU D 1 161 ? -2.593 143.731 68.175 1.00 11.40 162 GLU D C 1
ATOM 9856 O O . GLU D 1 161 ? -1.692 143.769 67.338 1.00 11.40 162 GLU D O 1
ATOM 9862 N N . ALA D 1 162 ? -3.165 142.600 68.574 1.00 11.40 163 ALA D N 1
ATOM 9863 C CA . ALA D 1 162 ? -2.745 141.315 68.045 1.00 11.40 163 ALA D CA 1
ATOM 9864 C C . ALA D 1 162 ? -3.259 141.152 66.628 1.00 11.40 163 ALA D C 1
ATOM 9865 O O . ALA D 1 162 ? -2.474 140.921 65.714 1.00 11.40 163 ALA D O 1
ATOM 9867 N N . LYS D 1 163 ? -4.570 141.276 66.440 1.00 11.40 164 LYS D N 1
ATOM 9868 C CA . LYS D 1 163 ? -5.145 141.145 65.109 1.00 11.40 164 LYS D CA 1
ATOM 9869 C C . LYS D 1 163 ? -4.331 141.968 64.098 1.00 11.40 164 LYS D C 1
ATOM 9870 O O . LYS D 1 163 ? -4.100 141.525 62.972 1.00 11.40 164 LYS D O 1
ATOM 9876 N N . LYS D 1 164 ? -3.891 143.159 64.503 1.00 11.40 165 LYS D N 1
ATOM 9877 C CA . LYS D 1 164 ? -3.098 144.025 63.631 1.00 11.40 165 LYS D CA 1
ATOM 9878 C C . LYS D 1 164 ? -1.707 143.470 63.387 1.00 11.40 165 LYS D C 1
ATOM 9879 O O . LYS D 1 164 ? -1.408 143.015 62.289 1.00 11.40 165 LYS D O 1
ATOM 9885 N N . LYS D 1 165 ? -0.863 143.519 64.414 1.00 11.40 166 LYS D N 1
ATOM 9886 C CA . LYS D 1 165 ? 0.511 143.034 64.311 1.00 11.40 166 LYS D CA 1
ATOM 9887 C C . LYS D 1 165 ? 0.614 141.777 63.443 1.00 11.40 166 LYS D C 1
ATOM 9888 O O . LYS D 1 165 ? 1.530 141.651 62.627 1.00 11.40 166 LYS D O 1
ATOM 9894 N N . ALA D 1 166 ? -0.334 140.857 63.603 1.00 11.40 167 ALA D N 1
ATOM 9895 C CA . ALA D 1 166 ? -0.347 139.611 62.833 1.00 11.40 167 ALA D CA 1
ATOM 9896 C C . ALA D 1 166 ? -0.496 139.860 61.347 1.00 11.40 167 ALA D C 1
ATOM 9897 O O . ALA D 1 166 ? 0.404 139.586 60.561 1.00 11.40 167 ALA D O 1
ATOM 9899 N N . LEU D 1 167 ? -1.654 140.372 60.967 1.00 11.40 168 LEU D N 1
ATOM 9900 C CA . LEU D 1 167 ? -1.926 140.659 59.578 1.00 11.40 168 LEU D CA 1
ATOM 9901 C C . LEU D 1 167 ? -0.725 141.339 58.932 1.00 11.40 168 LEU D C 1
ATOM 9902 O O . LEU D 1 167 ? -0.234 140.902 57.888 1.00 11.40 168 LEU D O 1
ATOM 9907 N N . GLU D 1 168 ? -0.252 142.411 59.560 1.00 11.40 169 GLU D N 1
ATOM 9908 C CA . GLU D 1 168 ? 0.875 143.153 59.026 1.00 11.40 169 GLU D CA 1
ATOM 9909 C C . GLU D 1 168 ? 2.011 142.198 58.714 1.00 11.40 169 GLU D C 1
ATOM 9910 O O . GLU D 1 168 ? 2.454 142.107 57.574 1.00 11.40 169 GLU D O 1
ATOM 9916 N N . THR D 1 169 ? 2.473 141.456 59.709 1.00 11.40 170 THR D N 1
ATOM 9917 C CA . THR D 1 169 ? 3.550 140.529 59.447 1.00 11.40 170 THR D CA 1
ATOM 9918 C C . THR D 1 169 ? 3.180 139.608 58.306 1.00 11.40 170 THR D C 1
ATOM 9919 O O . THR D 1 169 ? 4.037 139.158 57.563 1.00 11.40 170 THR D O 1
ATOM 9923 N N . TYR D 1 170 ? 1.897 139.326 58.153 1.00 11.40 171 TYR D N 1
ATOM 9924 C CA . TYR D 1 170 ? 1.500 138.454 57.073 1.00 11.40 171 TYR D CA 1
ATOM 9925 C C . TYR D 1 170 ? 1.742 139.129 55.744 1.00 11.40 171 TYR D C 1
ATOM 9926 O O . TYR D 1 170 ? 2.573 138.687 54.960 1.00 11.40 171 TYR D O 1
ATOM 9935 N N . MET D 1 171 ? 1.014 140.207 55.492 1.00 11.40 172 MET D N 1
ATOM 9936 C CA . MET D 1 171 ? 1.150 140.922 54.236 1.00 11.40 172 MET D CA 1
ATOM 9937 C C . MET D 1 171 ? 2.598 141.114 53.839 1.00 11.40 172 MET D C 1
ATOM 9938 O O . MET D 1 171 ? 2.962 140.908 52.689 1.00 11.40 172 MET D O 1
ATOM 9943 N N . ILE D 1 172 ? 3.429 141.500 54.794 1.00 11.40 173 ILE D N 1
ATOM 9944 C CA . ILE D 1 172 ? 4.842 141.692 54.512 1.00 11.40 173 ILE D CA 1
ATOM 9945 C C . ILE D 1 172 ? 5.457 140.445 53.879 1.00 11.40 173 ILE D C 1
ATOM 9946 O O . ILE D 1 172 ? 6.259 140.534 52.955 1.00 11.40 173 ILE D O 1
ATOM 9951 N N . LEU D 1 173 ? 5.085 139.279 54.379 1.00 11.40 174 LEU D N 1
ATOM 9952 C CA . LEU D 1 173 ? 5.607 138.042 53.838 1.00 11.40 174 LEU D CA 1
ATOM 9953 C C . LEU D 1 173 ? 5.035 137.759 52.464 1.00 11.40 174 LEU D C 1
ATOM 9954 O O . LEU D 1 173 ? 5.631 137.030 51.668 1.00 11.40 174 LEU D O 1
ATOM 9959 N N . ALA D 1 174 ? 3.871 138.333 52.191 1.00 11.40 175 ALA D N 1
ATOM 9960 C CA . ALA D 1 174 ? 3.221 138.141 50.909 1.00 11.40 175 ALA D CA 1
ATOM 9961 C C . ALA D 1 174 ? 3.732 139.166 49.905 1.00 11.40 175 ALA D C 1
ATOM 9962 O O . ALA D 1 174 ? 3.550 139.025 48.703 1.00 11.40 175 ALA D O 1
ATOM 9964 N N . THR D 1 175 ? 4.394 140.191 50.418 1.00 11.40 176 THR D N 1
ATOM 9965 C CA . THR D 1 175 ? 4.925 141.268 49.602 1.00 11.40 176 THR D CA 1
ATOM 9966 C C . THR D 1 175 ? 5.675 140.866 48.353 1.00 11.40 176 THR D C 1
ATOM 9967 O O . THR D 1 175 ? 5.308 141.241 47.246 1.00 11.40 176 THR D O 1
ATOM 9971 N N . GLU D 1 176 ? 6.750 140.126 48.540 1.00 11.40 177 GLU D N 1
ATOM 9972 C CA . GLU D 1 176 ? 7.548 139.698 47.424 1.00 11.40 177 GLU D CA 1
ATOM 9973 C C . GLU D 1 176 ? 7.917 138.278 47.703 1.00 11.40 177 GLU D C 1
ATOM 9974 O O . GLU D 1 176 ? 8.066 137.897 48.856 1.00 11.40 177 GLU D O 1
ATOM 9980 N N . HIS D 1 177 ? 8.039 137.484 46.653 1.00 11.40 178 HIS D N 1
ATOM 9981 C CA . HIS D 1 177 ? 8.435 136.100 46.808 1.00 11.40 178 HIS D CA 1
ATOM 9982 C C . HIS D 1 177 ? 8.953 135.615 45.480 1.00 11.40 178 HIS D C 1
ATOM 9983 O O . HIS D 1 177 ? 8.323 134.811 44.806 1.00 11.40 178 HIS D O 1
ATOM 9990 N N . GLY D 1 178 ? 10.110 136.144 45.106 1.00 11.40 179 GLY D N 1
ATOM 9991 C CA . GLY D 1 178 ? 10.766 135.770 43.868 1.00 11.40 179 GLY D CA 1
ATOM 9992 C C . GLY D 1 178 ? 9.937 135.811 42.606 1.00 11.40 179 GLY D C 1
ATOM 9993 O O . GLY D 1 178 ? 8.928 136.520 42.512 1.00 11.40 179 GLY D O 1
ATOM 9994 N N . MET D 1 179 ? 10.383 135.023 41.633 1.00 11.40 180 MET D N 1
ATOM 9995 C CA . MET D 1 179 ? 9.742 134.940 40.335 1.00 11.40 180 MET D CA 1
ATOM 9996 C C . MET D 1 179 ? 8.602 133.959 40.344 1.00 11.40 180 MET D C 1
ATOM 9997 O O . MET D 1 179 ? 8.803 132.751 40.457 1.00 11.40 180 MET D O 1
ATOM 10002 N N . ASN D 1 180 ? 7.395 134.467 40.207 1.00 11.40 181 ASN D N 1
ATOM 10003 C CA . ASN D 1 180 ? 6.252 133.592 40.217 1.00 11.40 181 ASN D CA 1
ATOM 10004 C C . ASN D 1 180 ? 5.259 134.064 39.203 1.00 11.40 181 ASN D C 1
ATOM 10005 O O . ASN D 1 180 ? 5.170 135.250 38.907 1.00 11.40 181 ASN D O 1
ATOM 10010 N N . ALA D 1 181 ? 4.527 133.109 38.657 1.00 11.40 182 ALA D N 1
ATOM 10011 C CA . ALA D 1 181 ? 3.509 133.373 37.667 1.00 11.40 182 ALA D CA 1
ATOM 10012 C C . ALA D 1 181 ? 3.238 134.850 37.382 1.00 11.40 182 ALA D C 1
ATOM 10013 O O . ALA D 1 181 ? 3.668 135.381 36.365 1.00 11.40 182 ALA D O 1
ATOM 10015 N N . SER D 1 182 ? 2.525 135.513 38.285 1.00 11.40 183 SER D N 1
ATOM 10016 C CA . SER D 1 182 ? 2.185 136.915 38.101 1.00 11.40 183 SER D CA 1
ATOM 10017 C C . SER D 1 182 ? 3.405 137.803 37.970 1.00 11.40 183 SER D C 1
ATOM 10018 O O . SER D 1 182 ? 3.623 138.388 36.921 1.00 11.40 183 SER D O 1
ATOM 10021 N N . THR D 1 183 ? 4.202 137.915 39.024 1.00 11.40 184 THR D N 1
ATOM 10022 C CA . THR D 1 183 ? 5.391 138.750 38.952 1.00 11.40 184 THR D CA 1
ATOM 10023 C C . THR D 1 183 ? 6.077 138.587 37.608 1.00 11.40 184 THR D C 1
ATOM 10024 O O . THR D 1 183 ? 6.568 139.548 37.037 1.00 11.40 184 THR D O 1
ATOM 10028 N N . PHE D 1 184 ? 6.112 137.361 37.106 1.00 11.40 185 PHE D N 1
ATOM 10029 C CA . PHE D 1 184 ? 6.728 137.092 35.813 1.00 11.40 185 PHE D CA 1
ATOM 10030 C C . PHE D 1 184 ? 5.842 137.678 34.736 1.00 11.40 185 PHE D C 1
ATOM 10031 O O . PHE D 1 184 ? 6.318 138.202 33.744 1.00 11.40 185 PHE D O 1
ATOM 10039 N N . SER D 1 185 ? 4.541 137.584 34.946 1.00 11.40 186 SER D N 1
ATOM 10040 C CA . SER D 1 185 ? 3.582 138.106 33.995 1.00 11.40 186 SER D CA 1
ATOM 10041 C C . SER D 1 185 ? 3.823 139.584 33.755 1.00 11.40 186 SER D C 1
ATOM 10042 O O . SER D 1 185 ? 3.887 140.034 32.621 1.00 11.40 186 SER D O 1
ATOM 10045 N N . ALA D 1 186 ? 3.958 140.347 34.825 1.00 11.40 187 ALA D N 1
ATOM 10046 C CA . ALA D 1 186 ? 4.175 141.771 34.670 1.00 11.40 187 ALA D CA 1
ATOM 10047 C C . ALA D 1 186 ? 5.440 142.025 33.885 1.00 11.40 187 ALA D C 1
ATOM 10048 O O . ALA D 1 186 ? 5.426 142.752 32.900 1.00 11.40 187 ALA D O 1
ATOM 10050 N N . ARG D 1 187 ? 6.543 141.427 34.317 1.00 11.40 188 ARG D N 1
ATOM 10051 C CA . ARG D 1 187 ? 7.786 141.643 33.614 1.00 11.40 188 ARG D CA 1
ATOM 10052 C C . ARG D 1 187 ? 7.513 141.424 32.147 1.00 11.40 188 ARG D C 1
ATOM 10053 O O . ARG D 1 187 ? 7.677 142.334 31.346 1.00 11.40 188 ARG D O 1
ATOM 10061 N N . VAL D 1 188 ? 7.051 140.229 31.797 1.00 11.40 189 VAL D N 1
ATOM 10062 C CA . VAL D 1 188 ? 6.753 139.916 30.403 1.00 11.40 189 VAL D CA 1
ATOM 10063 C C . VAL D 1 188 ? 6.005 141.052 29.751 1.00 11.40 189 VAL D C 1
ATOM 10064 O O . VAL D 1 188 ? 6.408 141.545 28.711 1.00 11.40 189 VAL D O 1
ATOM 10068 N N . THR D 1 189 ? 4.912 141.473 30.367 1.00 11.40 190 THR D N 1
ATOM 10069 C CA . THR D 1 189 ? 4.111 142.553 29.813 1.00 11.40 190 THR D CA 1
ATOM 10070 C C . THR D 1 189 ? 4.875 143.856 29.641 1.00 11.40 190 THR D C 1
ATOM 10071 O O . THR D 1 189 ? 4.717 144.540 28.640 1.00 11.40 190 THR D O 1
ATOM 10075 N N . LEU D 1 190 ? 5.708 144.214 30.604 1.00 11.40 191 LEU D N 1
ATOM 10076 C CA . LEU D 1 190 ? 6.430 145.462 30.459 1.00 11.40 191 LEU D CA 1
ATOM 10077 C C . LEU D 1 190 ? 7.495 145.303 29.404 1.00 11.40 191 LEU D C 1
ATOM 10078 O O . LEU D 1 190 ? 7.999 146.286 28.883 1.00 11.40 191 LEU D O 1
ATOM 10083 N N . SER D 1 191 ? 7.825 144.054 29.095 1.00 11.40 192 SER D N 1
ATOM 10084 C CA . SER D 1 191 ? 8.852 143.736 28.113 1.00 11.40 192 SER D CA 1
ATOM 10085 C C . SER D 1 191 ? 8.747 144.517 26.811 1.00 11.40 192 SER D C 1
ATOM 10086 O O . SER D 1 191 ? 9.763 144.761 26.168 1.00 11.40 192 SER D O 1
ATOM 10089 N N . THR D 1 192 ? 7.536 144.912 26.418 1.00 11.40 193 THR D N 1
ATOM 10090 C CA . THR D 1 192 ? 7.348 145.657 25.169 1.00 11.40 193 THR D CA 1
ATOM 10091 C C . THR D 1 192 ? 7.205 147.157 25.375 1.00 11.40 193 THR D C 1
ATOM 10092 O O . THR D 1 192 ? 6.421 147.813 24.701 1.00 11.40 193 THR D O 1
ATOM 10096 N N . GLU D 1 193 ? 7.983 147.692 26.303 1.00 11.40 194 GLU D N 1
ATOM 10097 C CA . GLU D 1 193 ? 7.958 149.107 26.636 1.00 11.40 194 GLU D CA 1
ATOM 10098 C C . GLU D 1 193 ? 6.557 149.600 26.986 1.00 11.40 194 GLU D C 1
ATOM 10099 O O . GLU D 1 193 ? 6.170 150.707 26.630 1.00 11.40 194 GLU D O 1
ATOM 10105 N N . SER D 1 194 ? 5.815 148.775 27.725 1.00 11.40 195 SER D N 1
ATOM 10106 C CA . SER D 1 194 ? 4.455 149.117 28.132 1.00 11.40 195 SER D CA 1
ATOM 10107 C C . SER D 1 194 ? 4.417 149.885 29.452 1.00 11.40 195 SER D C 1
ATOM 10108 O O . SER D 1 194 ? 5.464 150.286 29.950 1.00 11.40 195 SER D O 1
ATOM 10111 N N . ASP D 1 195 ? 3.223 150.089 30.022 1.00 11.40 196 ASP D N 1
ATOM 10112 C CA . ASP D 1 195 ? 3.081 150.854 31.270 1.00 11.40 196 ASP D CA 1
ATOM 10113 C C . ASP D 1 195 ? 2.974 150.052 32.553 1.00 11.40 196 ASP D C 1
ATOM 10114 O O . ASP D 1 195 ? 2.655 148.877 32.542 1.00 11.40 196 ASP D O 1
ATOM 10119 N N . LEU D 1 196 ? 3.240 150.705 33.673 1.00 11.40 197 LEU D N 1
ATOM 10120 C CA . LEU D 1 196 ? 3.169 150.031 34.951 1.00 11.40 197 LEU D CA 1
ATOM 10121 C C . LEU D 1 196 ? 1.802 149.418 35.107 1.00 11.40 197 LEU D C 1
ATOM 10122 O O . LEU D 1 196 ? 1.682 148.238 35.413 1.00 11.40 197 LEU D O 1
ATOM 10127 N N . VAL D 1 197 ? 0.768 150.220 34.884 1.00 11.40 198 VAL D N 1
ATOM 10128 C CA . VAL D 1 197 ? -0.606 149.748 35.013 1.00 11.40 198 VAL D CA 1
ATOM 10129 C C . VAL D 1 197 ? -0.880 148.508 34.172 1.00 11.40 198 VAL D C 1
ATOM 10130 O O . VAL D 1 197 ? -1.354 147.484 34.673 1.00 11.40 198 VAL D O 1
ATOM 10134 N N . SER D 1 198 ? -0.580 148.589 32.886 1.00 11.40 199 SER D N 1
ATOM 10135 C CA . SER D 1 198 ? -0.835 147.453 32.036 1.00 11.40 199 SER D CA 1
ATOM 10136 C C . SER D 1 198 ? -0.146 146.224 32.595 1.00 11.40 199 SER D C 1
ATOM 10137 O O . SER D 1 198 ? -0.637 145.118 32.426 1.00 11.40 199 SER D O 1
ATOM 10140 N N . ALA D 1 199 ? 0.976 146.414 33.282 1.00 11.40 200 ALA D N 1
ATOM 10141 C CA . ALA D 1 199 ? 1.704 145.291 33.865 1.00 11.40 200 ALA D CA 1
ATOM 10142 C C . ALA D 1 199 ? 0.974 144.764 35.088 1.00 11.40 200 ALA D C 1
ATOM 10143 O O . ALA D 1 199 ? 0.683 143.577 35.193 1.00 11.40 200 ALA D O 1
ATOM 10145 N N . VAL D 1 200 ? 0.686 145.649 36.026 1.00 11.40 201 VAL D N 1
ATOM 10146 C CA . VAL D 1 200 ? -0.020 145.233 37.215 1.00 11.40 201 VAL D CA 1
ATOM 10147 C C . VAL D 1 200 ? -1.338 144.598 36.776 1.00 11.40 201 VAL D C 1
ATOM 10148 O O . VAL D 1 200 ? -1.685 143.506 37.217 1.00 11.40 201 VAL D O 1
ATOM 10152 N N . THR D 1 201 ? -2.064 145.279 35.893 1.00 11.40 202 THR D N 1
ATOM 10153 C CA . THR D 1 201 ? -3.336 144.771 35.389 1.00 11.40 202 THR D CA 1
ATOM 10154 C C . THR D 1 201 ? -3.174 143.361 34.887 1.00 11.40 202 THR D C 1
ATOM 10155 O O . THR D 1 201 ? -4.061 142.531 35.023 1.00 11.40 202 THR D O 1
ATOM 10159 N N . ALA D 1 202 ? -2.032 143.103 34.275 1.00 11.40 203 ALA D N 1
ATOM 10160 C CA . ALA D 1 202 ? -1.752 141.787 33.760 1.00 11.40 203 ALA D CA 1
ATOM 10161 C C . ALA D 1 202 ? -1.582 140.880 34.952 1.00 11.40 203 ALA D C 1
ATOM 10162 O O . ALA D 1 202 ? -2.348 139.952 35.150 1.00 11.40 203 ALA D O 1
ATOM 10164 N N . ALA D 1 203 ? -0.574 141.171 35.757 1.00 11.40 204 ALA D N 1
ATOM 10165 C CA . ALA D 1 203 ? -0.297 140.382 36.942 1.00 11.40 204 ALA D CA 1
ATOM 10166 C C . ALA D 1 203 ? -1.585 140.089 37.689 1.00 11.40 204 ALA D C 1
ATOM 10167 O O . ALA D 1 203 ? -1.874 138.948 38.022 1.00 11.40 204 ALA D O 1
ATOM 10169 N N . LEU D 1 204 ? -2.356 141.133 37.958 1.00 11.40 205 LEU D N 1
ATOM 10170 C CA . LEU D 1 204 ? -3.618 140.970 38.655 1.00 11.40 205 LEU D CA 1
ATOM 10171 C C . LEU D 1 204 ? -4.423 139.872 37.980 1.00 11.40 205 LEU D C 1
ATOM 10172 O O . LEU D 1 204 ? -4.789 138.886 38.610 1.00 11.40 205 LEU D O 1
ATOM 10177 N N . GLY D 1 205 ? -4.686 140.050 36.690 1.00 11.40 206 GLY D N 1
ATOM 10178 C CA . GLY D 1 205 ? -5.447 139.068 35.947 1.00 11.40 206 GLY D CA 1
ATOM 10179 C C . GLY D 1 205 ? -4.885 137.688 36.189 1.00 11.40 206 GLY D C 1
ATOM 10180 O O . GLY D 1 205 ? -5.618 136.715 36.264 1.00 11.40 206 GLY D O 1
ATOM 10181 N N . THR D 1 206 ? -3.571 137.606 36.327 1.00 11.40 207 THR D N 1
ATOM 10182 C CA . THR D 1 206 ? -2.912 136.334 36.553 1.00 11.40 207 THR D CA 1
ATOM 10183 C C . THR D 1 206 ? -3.105 135.814 37.958 1.00 11.40 207 THR D C 1
ATOM 10184 O O . THR D 1 206 ? -3.119 134.613 38.164 1.00 11.40 207 THR D O 1
ATOM 10188 N N . MET D 1 207 ? -3.237 136.711 38.928 1.00 11.40 208 MET D N 1
ATOM 10189 C CA . MET D 1 207 ? -3.437 136.291 40.306 1.00 11.40 208 MET D CA 1
ATOM 10190 C C . MET D 1 207 ? -4.790 135.638 40.459 1.00 11.40 208 MET D C 1
ATOM 10191 O O . MET D 1 207 ? -4.901 134.612 41.113 1.00 11.40 208 MET D O 1
ATOM 10196 N N . LYS D 1 208 ? -5.819 136.230 39.852 1.00 11.40 209 LYS D N 1
ATOM 10197 C CA . LYS D 1 208 ? -7.183 135.702 39.945 1.00 11.40 209 LYS D CA 1
ATOM 10198 C C . LYS D 1 208 ? -7.187 134.181 39.914 1.00 11.40 209 LYS D C 1
ATOM 10199 O O . LYS D 1 208 ? -7.910 133.532 40.680 1.00 11.40 209 LYS D O 1
ATOM 10205 N N . GLY D 1 209 ? -6.370 133.625 39.026 1.00 11.40 210 GLY D N 1
ATOM 10206 C CA . GLY D 1 209 ? -6.275 132.187 38.898 1.00 11.40 210 GLY D CA 1
ATOM 10207 C C . GLY D 1 209 ? -6.273 131.515 40.251 1.00 11.40 210 GLY D C 1
ATOM 10208 O O . GLY D 1 209 ? -5.821 132.105 41.232 1.00 11.40 210 GLY D O 1
ATOM 10209 N N . PRO D 1 210 ? -6.787 130.283 40.345 1.00 11.40 211 PRO D N 1
ATOM 10210 C CA . PRO D 1 210 ? -6.810 129.593 41.632 1.00 11.40 211 PRO D CA 1
ATOM 10211 C C . PRO D 1 210 ? -5.501 128.926 42.032 1.00 11.40 211 PRO D C 1
ATOM 10212 O O . PRO D 1 210 ? -5.304 128.612 43.200 1.00 11.40 211 PRO D O 1
ATOM 10216 N N . LEU D 1 211 ? -4.597 128.727 41.081 1.00 11.40 212 LEU D N 1
ATOM 10217 C CA . LEU D 1 211 ? -3.326 128.074 41.385 1.00 11.40 212 LEU D CA 1
ATOM 10218 C C . LEU D 1 211 ? -2.291 128.996 42.011 1.00 11.40 212 LEU D C 1
ATOM 10219 O O . LEU D 1 211 ? -1.208 128.563 42.404 1.00 11.40 212 LEU D O 1
ATOM 10224 N N . HIS D 1 212 ? -2.641 130.269 42.112 1.00 23.92 213 HIS D N 1
ATOM 10225 C CA . HIS D 1 212 ? -1.754 131.263 42.687 1.00 23.92 213 HIS D CA 1
ATOM 10226 C C . HIS D 1 212 ? -2.569 132.033 43.710 1.00 23.92 213 HIS D C 1
ATOM 10227 O O . HIS D 1 212 ? -3.661 132.498 43.412 1.00 23.92 213 HIS D O 1
ATOM 10234 N N . GLY D 1 213 ? -2.047 132.144 44.922 1.00 23.92 214 GLY D N 1
ATOM 10235 C CA . GLY D 1 213 ? -2.740 132.876 45.967 1.00 23.92 214 GLY D CA 1
ATOM 10236 C C . GLY D 1 213 ? -4.220 132.604 46.158 1.00 23.92 214 GLY D C 1
ATOM 10237 O O . GLY D 1 213 ? -5.022 133.531 46.244 1.00 23.92 214 GLY D O 1
ATOM 10238 N N . GLY D 1 214 ? -4.594 131.336 46.223 1.00 23.92 215 GLY D N 1
ATOM 10239 C CA . GLY D 1 214 ? -5.988 131.021 46.438 1.00 23.92 215 GLY D CA 1
ATOM 10240 C C . GLY D 1 214 ? -6.142 130.851 47.928 1.00 23.92 215 GLY D C 1
ATOM 10241 O O . GLY D 1 214 ? -5.164 130.571 48.607 1.00 23.92 215 GLY D O 1
ATOM 10242 N N . ALA D 1 215 ? -7.348 131.026 48.447 1.00 23.92 216 ALA D N 1
ATOM 10243 C CA . ALA D 1 215 ? -7.561 130.873 49.872 1.00 23.92 216 ALA D CA 1
ATOM 10244 C C . ALA D 1 215 ? -7.244 129.450 50.289 1.00 23.92 216 ALA D C 1
ATOM 10245 O O . ALA D 1 215 ? -7.425 128.520 49.508 1.00 23.92 216 ALA D O 1
ATOM 10247 N 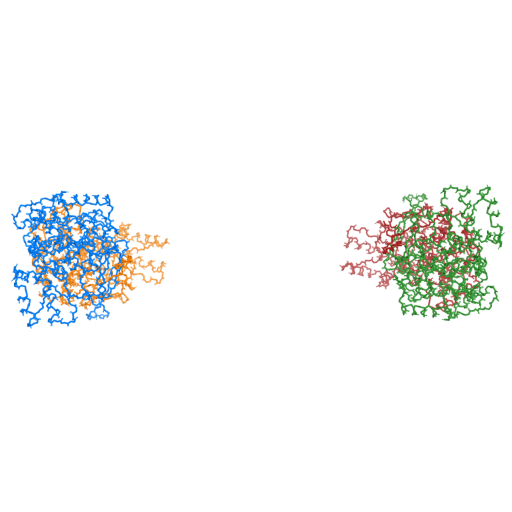N . PRO D 1 216 ? -6.753 129.265 51.526 1.00 23.92 217 PRO D N 1
ATOM 10248 C CA . PRO D 1 216 ? -6.397 127.967 52.092 1.00 23.92 217 PRO D CA 1
ATOM 10249 C C . PRO D 1 216 ? -7.636 127.338 52.673 1.00 23.92 217 PRO D C 1
ATOM 10250 O O . PRO D 1 216 ? -7.586 126.702 53.712 1.00 23.92 217 PRO D O 1
ATOM 10254 N N . SER D 1 217 ? -8.759 127.558 52.009 1.00 23.92 218 SER D N 1
ATOM 10255 C CA . SER D 1 217 ? -10.031 126.997 52.428 1.00 23.92 218 SER D CA 1
ATOM 10256 C C . SER D 1 217 ? -9.849 125.621 53.075 1.00 23.92 218 SER D C 1
ATOM 10257 O O . SER D 1 217 ? -10.384 125.356 54.148 1.00 23.92 218 SER D O 1
ATOM 10260 N N . ALA D 1 218 ? -9.085 124.751 52.423 1.00 23.92 219 ALA D N 1
ATOM 10261 C CA . ALA D 1 218 ? -8.836 123.408 52.942 1.00 23.92 219 ALA D CA 1
ATOM 10262 C C . ALA D 1 218 ? -8.391 123.442 54.407 1.00 23.92 219 ALA D C 1
ATOM 10263 O O . ALA D 1 218 ? -8.769 122.592 55.210 1.00 23.92 219 ALA D O 1
ATOM 10265 N N . VAL D 1 219 ? -7.577 124.430 54.743 1.00 23.92 220 VAL D N 1
ATOM 10266 C CA . VAL D 1 219 ? -7.095 124.586 56.100 1.00 23.92 220 VAL D CA 1
ATOM 10267 C C . VAL D 1 219 ? -8.156 125.291 56.919 1.00 23.92 220 VAL D C 1
ATOM 10268 O O . VAL D 1 219 ? -8.573 124.791 57.952 1.00 23.92 220 VAL D O 1
ATOM 10272 N N . THR D 1 220 ? -8.597 126.452 56.453 1.00 23.92 221 THR D N 1
ATOM 10273 C CA . THR D 1 220 ? -9.608 127.205 57.174 1.00 23.92 221 THR D CA 1
ATOM 10274 C C . THR D 1 220 ? -10.668 126.274 57.758 1.00 23.92 221 THR D C 1
ATOM 10275 O O . THR D 1 220 ? -11.073 126.456 58.899 1.00 23.92 221 THR D O 1
ATOM 10279 N N . LYS D 1 221 ? -11.104 125.266 57.001 1.00 23.92 222 LYS D N 1
ATOM 10280 C CA . LYS D 1 221 ? -12.116 124.341 57.521 1.00 23.92 222 LYS D CA 1
ATOM 10281 C C . LYS D 1 221 ? -11.543 123.532 58.674 1.00 23.92 222 LYS D C 1
ATOM 10282 O O . LYS D 1 221 ? -12.193 123.339 59.698 1.00 23.92 222 LYS D O 1
ATOM 10288 N N . MET D 1 222 ? -10.321 123.050 58.501 1.00 23.92 223 MET D N 1
ATOM 10289 C CA . MET D 1 222 ? -9.680 122.280 59.541 1.00 23.92 223 MET D CA 1
ATOM 10290 C C . MET D 1 222 ? -9.863 122.969 60.867 1.00 23.92 223 MET D C 1
ATOM 10291 O O . MET D 1 222 ? -10.341 122.372 61.818 1.00 23.92 223 MET D O 1
ATOM 10296 N N . LEU D 1 223 ? -9.483 124.234 60.927 1.00 23.92 224 LEU D N 1
ATOM 10297 C CA . LEU D 1 223 ? -9.603 124.993 62.160 1.00 23.92 224 LEU D CA 1
ATOM 10298 C C . LEU D 1 223 ? -11.048 125.166 62.598 1.00 23.92 224 LEU D C 1
ATOM 10299 O O . LEU D 1 223 ? -11.394 124.894 63.740 1.00 23.92 224 LEU D O 1
ATOM 10304 N N . GLU D 1 224 ? -11.885 125.623 61.679 1.00 23.92 225 GLU D N 1
ATOM 10305 C CA . GLU D 1 224 ? -13.303 125.853 61.945 1.00 23.92 225 GLU D CA 1
ATOM 10306 C C . GLU D 1 224 ? -13.998 124.620 62.522 1.00 23.92 225 GLU D C 1
ATOM 10307 O O . GLU D 1 224 ? -15.065 124.727 63.128 1.00 23.92 225 GLU D O 1
ATOM 10313 N N . ASP D 1 225 ? -13.394 123.452 62.331 1.00 23.92 226 ASP D N 1
ATOM 10314 C CA . ASP D 1 225 ? -13.982 122.214 62.818 1.00 23.92 226 ASP D CA 1
ATOM 10315 C C . ASP D 1 225 ? -13.627 121.873 64.259 1.00 23.92 226 ASP D C 1
ATOM 10316 O O . ASP D 1 225 ? -14.115 120.880 64.803 1.00 23.92 226 ASP D O 1
ATOM 10321 N N . ILE D 1 226 ? -12.802 122.692 64.897 1.00 23.92 227 ILE D N 1
ATOM 10322 C CA . ILE D 1 226 ? -12.412 122.404 66.270 1.00 23.92 227 ILE D CA 1
ATOM 10323 C C . ILE D 1 226 ? -12.161 123.615 67.138 1.00 23.92 227 ILE D C 1
ATOM 10324 O O . ILE D 1 226 ? -11.143 123.685 67.818 1.00 23.92 227 ILE D O 1
ATOM 10329 N N . GLY D 1 227 ? -13.105 124.549 67.126 1.00 23.92 228 GLY D N 1
ATOM 10330 C CA . GLY D 1 227 ? -12.988 125.771 67.903 1.00 23.92 228 GLY D CA 1
ATOM 10331 C C . GLY D 1 227 ? -12.169 125.745 69.189 1.00 23.92 228 GLY D C 1
ATOM 10332 O O . GLY D 1 227 ? -11.623 126.781 69.589 1.00 23.92 228 GLY D O 1
ATOM 10333 N N . GLU D 1 228 ? -12.082 124.588 69.850 1.00 23.92 229 GLU D N 1
ATOM 10334 C CA . GLU D 1 228 ? -11.316 124.481 71.098 1.00 23.92 229 GLU D CA 1
ATOM 10335 C C . GLU D 1 228 ? -10.062 123.600 70.964 1.00 23.92 229 GLU D C 1
ATOM 10336 O O . GLU D 1 228 ? -10.024 122.673 70.154 1.00 23.92 229 GLU D O 1
ATOM 10342 N N . LYS D 1 229 ? -9.033 123.916 71.747 1.00 23.92 230 LYS D N 1
ATOM 10343 C CA . LYS D 1 229 ? -7.781 123.170 71.709 1.00 23.92 230 LYS D CA 1
ATOM 10344 C C . LYS D 1 229 ? -7.941 121.701 72.106 1.00 23.92 230 LYS D C 1
ATOM 10345 O O . LYS D 1 229 ? -7.195 120.853 71.629 1.00 23.92 230 LYS D O 1
ATOM 10351 N N . GLU D 1 230 ? -8.896 121.394 72.985 1.00 23.92 231 GLU D N 1
ATOM 10352 C CA . GLU D 1 230 ? -9.096 120.011 73.428 1.00 23.92 231 GLU D CA 1
ATOM 10353 C C . GLU D 1 230 ? -9.144 119.045 72.251 1.00 23.92 231 GLU D C 1
ATOM 10354 O O . GLU D 1 230 ? -8.329 118.124 72.173 1.00 23.92 231 GLU D O 1
ATOM 10360 N N . HIS D 1 231 ? -10.092 119.270 71.339 1.00 23.92 232 HIS D N 1
ATOM 10361 C CA . HIS D 1 231 ? -10.284 118.423 70.152 1.00 23.92 232 HIS D CA 1
ATOM 10362 C C . HIS D 1 231 ? -9.062 118.421 69.241 1.00 23.92 232 HIS D C 1
ATOM 10363 O O . HIS D 1 231 ? -9.097 117.820 68.173 1.00 23.92 232 HIS D O 1
ATOM 10370 N N . ALA D 1 232 ? -8.003 119.112 69.647 1.00 23.92 233 ALA D N 1
ATOM 10371 C CA . ALA D 1 232 ? -6.775 119.180 68.857 1.00 23.92 233 ALA D CA 1
ATOM 10372 C C . ALA D 1 232 ? -6.395 117.818 68.288 1.00 23.92 233 ALA D C 1
ATOM 10373 O O . ALA D 1 232 ? -6.764 117.496 67.159 1.00 23.92 233 ALA D O 1
ATOM 10375 N N . GLU D 1 233 ? -5.662 117.024 69.073 1.00 23.92 234 GLU D N 1
ATOM 10376 C CA . GLU D 1 233 ? -5.226 115.700 68.631 1.00 23.92 234 GLU D CA 1
ATOM 10377 C C . GLU D 1 233 ? -6.363 114.884 68.025 1.00 23.92 234 GLU D C 1
ATOM 10378 O O . GLU D 1 233 ? -6.261 114.444 66.884 1.00 23.92 234 GLU D O 1
ATOM 10384 N N . ALA D 1 234 ? -7.447 114.702 68.772 1.00 23.92 235 ALA D N 1
ATOM 10385 C CA . ALA D 1 234 ? -8.596 113.940 68.284 1.00 23.92 235 ALA D CA 1
ATOM 10386 C C . ALA D 1 234 ? -8.728 114.009 66.762 1.00 23.92 235 ALA D C 1
ATOM 10387 O O . ALA D 1 234 ? -8.536 113.009 66.074 1.00 23.92 235 ALA D O 1
ATOM 10389 N N . TYR D 1 235 ? -9.041 115.204 66.258 1.00 23.92 236 TYR D N 1
ATOM 10390 C CA . TYR D 1 235 ? -9.225 115.468 64.822 1.00 23.92 236 TYR D CA 1
ATOM 10391 C C . TYR D 1 235 ? -8.046 114.986 64.014 1.00 23.92 236 TYR D C 1
ATOM 10392 O O . TYR D 1 235 ? -8.168 114.077 63.196 1.00 23.92 236 TYR D O 1
ATOM 10401 N N . LEU D 1 236 ? -6.905 115.622 64.234 1.00 23.92 237 LEU D N 1
ATOM 10402 C CA . LEU D 1 236 ? -5.705 115.242 63.525 1.00 23.92 237 LEU D CA 1
ATOM 10403 C C . LEU D 1 236 ? -5.606 113.723 63.512 1.00 23.92 237 LEU D C 1
ATOM 10404 O O . LEU D 1 236 ? -5.727 113.090 62.457 1.00 23.92 237 LEU D O 1
ATOM 10409 N N . LYS D 1 237 ? -5.420 113.144 64.693 1.00 23.92 238 LYS D N 1
ATOM 10410 C CA . LYS D 1 237 ? -5.305 111.701 64.846 1.00 23.92 238 LYS D CA 1
ATOM 10411 C C . LYS D 1 237 ? -6.229 110.921 63.905 1.00 23.92 238 LYS D C 1
ATOM 10412 O O . LYS D 1 237 ? -5.760 110.049 63.177 1.00 23.92 238 LYS D O 1
ATOM 10418 N N . GLU D 1 238 ? -7.526 111.234 63.888 1.00 23.92 239 GLU D N 1
ATOM 10419 C CA . GLU D 1 238 ? -8.445 110.491 63.014 1.00 23.92 239 GLU D CA 1
ATOM 10420 C C . GLU D 1 238 ? -8.037 110.406 61.554 1.00 23.92 239 GLU D C 1
ATOM 10421 O O . GLU D 1 238 ? -7.744 109.317 61.045 1.00 23.92 239 GLU D O 1
ATOM 10427 N N . LYS D 1 239 ? -8.028 111.547 60.870 1.00 23.92 240 LYS D N 1
ATOM 10428 C CA . LYS D 1 239 ? -7.697 111.542 59.455 1.00 23.92 240 LYS D CA 1
ATOM 10429 C C . LYS D 1 239 ? -6.250 111.178 59.177 1.00 23.92 240 LYS D C 1
ATOM 10430 O O . LYS D 1 239 ? -5.881 110.936 58.029 1.00 23.92 240 LYS D O 1
ATOM 10436 N N . LEU D 1 240 ? -5.438 111.102 60.224 1.00 23.92 241 LEU D N 1
ATOM 10437 C CA . LEU D 1 240 ? -4.039 110.752 60.033 1.00 23.92 241 LEU D CA 1
ATOM 10438 C C . LEU D 1 240 ? -3.842 109.241 60.075 1.00 23.92 241 LEU D C 1
ATOM 10439 O O . LEU D 1 240 ? -2.745 108.738 59.820 1.00 23.92 241 LEU D O 1
ATOM 10444 N N . GLU D 1 241 ? -4.913 108.515 60.383 1.00 23.92 242 GLU D N 1
ATOM 10445 C CA . GLU D 1 241 ? -4.829 107.066 60.440 1.00 23.92 242 GLU D CA 1
ATOM 10446 C C . GLU D 1 241 ? -5.123 106.407 59.114 1.00 23.92 242 GLU D C 1
ATOM 10447 O O . GLU D 1 241 ? -4.388 105.492 58.729 1.00 23.92 242 GLU D O 1
ATOM 10453 N N . LYS D 1 242 ? -6.173 106.832 58.405 1.00 23.92 243 LYS D N 1
ATOM 10454 C CA . LYS D 1 242 ? -6.407 106.209 57.098 1.00 23.92 243 LYS D CA 1
ATOM 10455 C C . LYS D 1 242 ? -5.547 106.926 56.048 1.00 23.92 243 LYS D C 1
ATOM 10456 O O . LYS D 1 242 ? -5.783 106.836 54.835 1.00 23.92 243 LYS D O 1
ATOM 10462 N N . GLY D 1 243 ? -4.537 107.639 56.533 1.00 23.92 244 GLY D N 1
ATOM 10463 C CA . GLY D 1 243 ? -3.621 108.302 55.632 1.00 23.92 244 GLY D CA 1
ATOM 10464 C C . GLY D 1 243 ? -4.028 109.617 55.014 1.00 23.92 244 GLY D C 1
ATOM 10465 O O . GLY D 1 243 ? -3.294 110.104 54.149 1.00 23.92 244 GLY D O 1
ATOM 10466 N N . GLU D 1 244 ? -5.170 110.190 55.412 1.00 23.92 245 GLU D N 1
ATOM 10467 C CA . GLU D 1 244 ? -5.564 111.490 54.860 1.00 23.92 245 GLU D CA 1
ATOM 10468 C C . GLU D 1 244 ? -4.393 112.441 55.194 1.00 23.92 245 GLU D C 1
ATOM 10469 O O . GLU D 1 244 ? -3.640 112.196 56.140 1.00 23.92 245 GLU D O 1
ATOM 10475 N N . ARG D 1 245 ? -4.218 113.501 54.409 1.00 23.92 246 ARG D N 1
ATOM 10476 C CA . ARG D 1 245 ? -3.122 114.441 54.644 1.00 23.92 246 ARG D CA 1
ATOM 10477 C C . ARG D 1 245 ? -3.556 115.684 55.428 1.00 23.92 246 ARG D C 1
ATOM 10478 O O . ARG D 1 245 ? -4.695 116.127 55.305 1.00 23.92 246 ARG D O 1
ATOM 10486 N N . LEU D 1 246 ? -2.647 116.226 56.241 1.00 23.92 247 LEU D N 1
ATOM 10487 C CA . LEU D 1 246 ? -2.907 117.422 57.053 1.00 23.92 247 LEU D CA 1
ATOM 10488 C C . LEU D 1 246 ? -2.580 118.669 56.233 1.00 23.92 247 LEU D C 1
ATOM 10489 O O . LEU D 1 246 ? -1.413 119.037 56.070 1.00 23.92 247 LEU D O 1
ATOM 10494 N N . MET D 1 247 ? -3.637 119.327 55.764 1.00 23.92 248 MET D N 1
ATOM 10495 C CA . MET D 1 247 ? -3.565 120.488 54.881 1.00 23.92 248 MET D CA 1
ATOM 10496 C C . MET D 1 247 ? -2.480 121.575 54.948 1.00 23.92 248 MET D C 1
ATOM 10497 O O . MET D 1 247 ? -1.906 121.931 53.910 1.00 23.92 248 MET D O 1
ATOM 10502 N N . GLY D 1 248 ? -2.168 122.114 56.118 1.00 23.92 249 GLY D N 1
ATOM 10503 C CA . GLY D 1 248 ? -1.171 123.170 56.116 1.00 23.92 249 GLY D CA 1
ATOM 10504 C C . GLY D 1 248 ? 0.284 122.769 56.213 1.00 23.92 249 GLY D C 1
ATOM 10505 O O . GLY D 1 248 ? 1.112 123.573 56.632 1.00 23.92 249 GLY D O 1
ATOM 10506 N N . PHE D 1 249 ? 0.632 121.554 55.809 1.00 23.92 250 PHE D N 1
ATOM 10507 C CA . PHE D 1 249 ? 2.019 121.143 55.964 1.00 23.92 250 PHE D CA 1
ATOM 10508 C C . PHE D 1 249 ? 2.742 120.476 54.812 1.00 23.92 250 PHE D C 1
ATOM 10509 O O . PHE D 1 249 ? 2.142 119.803 53.977 1.00 23.92 250 PHE D O 1
ATOM 10517 N N . GLY D 1 250 ? 4.059 120.663 54.814 1.00 23.92 251 GLY D N 1
ATOM 10518 C CA . GLY D 1 250 ? 4.909 120.107 53.784 1.00 23.92 251 GLY D CA 1
ATOM 10519 C C . GLY D 1 250 ? 5.005 121.139 52.694 1.00 23.92 251 GLY D C 1
ATOM 10520 O O . GLY D 1 250 ? 4.128 121.982 52.579 1.00 23.92 251 GLY D O 1
ATOM 10521 N N . HIS D 1 251 ? 6.066 121.094 51.901 1.00 23.92 252 HIS D N 1
ATOM 10522 C CA . HIS D 1 251 ? 6.193 122.060 50.823 1.00 23.92 252 HIS D CA 1
ATOM 10523 C C . HIS D 1 251 ? 7.010 121.530 49.649 1.00 23.92 252 HIS D C 1
ATOM 10524 O O . HIS D 1 251 ? 7.949 120.753 49.827 1.00 23.92 252 HIS D O 1
ATOM 10531 N N . ARG D 1 252 ? 6.624 121.959 48.449 1.00 23.92 253 ARG D N 1
ATOM 10532 C CA . ARG D 1 252 ? 7.269 121.568 47.197 1.00 23.92 253 ARG D CA 1
ATOM 10533 C C . ARG D 1 252 ? 8.690 122.108 47.043 1.00 23.92 253 ARG D C 1
ATOM 10534 O O . ARG D 1 252 ? 9.600 121.386 46.627 1.00 23.92 253 ARG D O 1
ATOM 10542 N N . VAL D 1 253 ? 8.860 123.386 47.368 1.00 23.92 254 VAL D N 1
ATOM 10543 C CA . VAL D 1 253 ? 10.145 124.064 47.214 1.00 23.92 254 VAL D CA 1
ATOM 10544 C C . VAL D 1 253 ? 10.980 124.181 48.496 1.00 23.92 254 VAL D C 1
ATOM 10545 O O . VAL D 1 253 ? 12.202 124.367 48.435 1.00 23.92 254 VAL D O 1
ATOM 10549 N N . TYR D 1 254 ? 10.334 124.085 49.654 1.00 23.92 255 TYR D N 1
ATOM 10550 C CA . TYR D 1 254 ? 11.069 124.169 50.914 1.00 23.92 255 TYR D CA 1
ATOM 10551 C C . TYR D 1 254 ? 11.382 122.792 51.476 1.00 23.92 255 TYR D C 1
ATOM 10552 O O . TYR D 1 254 ? 10.523 122.113 52.057 1.00 23.92 255 TYR D O 1
ATOM 10561 N N . LYS D 1 255 ? 12.620 122.366 51.287 1.00 23.92 256 LYS D N 1
ATOM 10562 C CA . LYS D 1 255 ? 13.012 121.083 51.809 1.00 23.92 256 LYS D CA 1
ATOM 10563 C C . LYS D 1 255 ? 13.006 121.225 53.332 1.00 23.92 256 LYS D C 1
ATOM 10564 O O . LYS D 1 255 ? 12.463 120.374 54.034 1.00 23.92 256 LYS D O 1
ATOM 10570 N N . THR D 1 256 ? 13.604 122.303 53.840 1.00 23.92 257 THR D N 1
ATOM 10571 C CA . THR D 1 256 ? 13.610 122.576 55.281 1.00 23.92 257 THR D CA 1
ATOM 10572 C C . THR D 1 256 ? 12.311 123.340 55.513 1.00 23.92 257 THR D C 1
ATOM 10573 O O . THR D 1 256 ? 11.575 123.595 54.558 1.00 23.92 257 THR D O 1
ATOM 10577 N N . LYS D 1 257 ? 12.008 123.701 56.753 1.00 23.92 258 LYS D N 1
ATOM 10578 C CA . LYS D 1 257 ? 10.775 124.435 56.996 1.00 23.92 258 LYS D CA 1
ATOM 10579 C C . LYS D 1 257 ? 10.700 125.802 56.326 1.00 23.92 258 LYS D C 1
ATOM 10580 O O . LYS D 1 257 ? 11.713 126.415 56.009 1.00 23.92 258 LYS D O 1
ATOM 10586 N N . ASP D 1 258 ? 9.469 126.254 56.111 1.00 23.92 259 ASP D N 1
ATOM 10587 C CA . ASP D 1 258 ? 9.179 127.528 55.466 1.00 23.92 259 ASP D CA 1
ATOM 10588 C C . ASP D 1 258 ? 9.449 128.683 56.405 1.00 23.92 259 ASP D C 1
ATOM 10589 O O . ASP D 1 258 ? 8.923 128.721 57.511 1.00 23.92 259 ASP D O 1
ATOM 10594 N N . PRO D 1 259 ? 10.254 129.657 55.966 1.00 23.92 260 PRO D N 1
ATOM 10595 C CA . PRO D 1 259 ? 10.597 130.827 56.773 1.00 23.92 260 PRO D CA 1
ATOM 10596 C C . PRO D 1 259 ? 9.386 131.703 57.023 1.00 23.92 260 PRO D C 1
ATOM 10597 O O . PRO D 1 259 ? 9.223 132.244 58.105 1.00 23.92 260 PRO D O 1
ATOM 10601 N N . ARG D 1 260 ? 8.539 131.835 56.012 1.00 23.92 261 ARG D N 1
ATOM 10602 C CA . ARG D 1 260 ? 7.328 132.630 56.126 1.00 23.92 261 ARG D CA 1
ATOM 10603 C C . ARG D 1 260 ? 6.460 132.015 57.204 1.00 23.92 261 ARG D C 1
ATOM 10604 O O . ARG D 1 260 ? 6.080 132.671 58.163 1.00 23.92 261 ARG D O 1
ATOM 10612 N N . ALA D 1 261 ? 6.148 130.740 57.041 1.00 23.92 262 ALA D N 1
ATOM 10613 C CA . ALA D 1 261 ? 5.328 130.050 58.013 1.00 23.92 262 ALA D CA 1
ATOM 10614 C C . ALA D 1 261 ? 5.962 130.221 59.369 1.00 23.92 262 ALA D C 1
ATOM 10615 O O . ALA D 1 261 ? 5.283 130.337 60.375 1.00 23.92 262 ALA D O 1
ATOM 10617 N N . GLU D 1 262 ? 7.283 130.249 59.384 1.00 23.92 263 GLU D N 1
ATOM 10618 C CA . GLU D 1 262 ? 8.022 130.388 60.625 1.00 23.92 263 GLU D CA 1
ATOM 10619 C C . GLU D 1 262 ? 7.840 131.777 61.210 1.00 23.92 263 GLU D C 1
ATOM 10620 O O . GLU D 1 262 ? 7.388 131.931 62.338 1.00 23.92 263 GLU D O 1
ATOM 10626 N N . ALA D 1 263 ? 8.189 132.786 60.425 1.00 23.92 264 ALA D N 1
ATOM 10627 C CA . ALA D 1 263 ? 8.076 134.170 60.856 1.00 23.92 264 ALA D CA 1
ATOM 10628 C C . ALA D 1 263 ? 6.675 134.469 61.335 1.00 23.92 264 ALA D C 1
ATOM 10629 O O . ALA D 1 263 ? 6.458 135.431 62.059 1.00 23.92 264 ALA D O 1
ATOM 10631 N N . LEU D 1 264 ? 5.718 133.648 60.931 1.00 23.92 265 LEU D N 1
ATOM 10632 C CA . LEU D 1 264 ? 4.352 133.863 61.360 1.00 23.92 265 LEU D CA 1
ATOM 10633 C C . LEU D 1 264 ? 4.124 133.246 62.719 1.00 23.92 265 LEU D C 1
ATOM 10634 O O . LEU D 1 264 ? 3.751 133.940 63.660 1.00 23.92 265 LEU D O 1
ATOM 10639 N N . ARG D 1 265 ? 4.374 131.950 62.839 1.00 23.92 266 ARG D N 1
ATOM 10640 C CA . ARG D 1 265 ? 4.155 131.287 64.114 1.00 23.92 266 ARG D CA 1
ATOM 10641 C C . ARG D 1 265 ? 4.797 132.106 65.216 1.00 23.92 266 ARG D C 1
ATOM 10642 O O . ARG D 1 265 ? 4.246 132.242 66.306 1.00 23.92 266 ARG D O 1
ATOM 10650 N N . GLN D 1 266 ? 5.936 132.707 64.913 1.00 23.92 267 GLN D N 1
ATOM 10651 C CA . GLN D 1 266 ? 6.637 133.483 65.908 1.00 23.92 267 GLN D CA 1
ATOM 10652 C C . GLN D 1 266 ? 5.856 134.705 66.349 1.00 23.92 267 GLN D C 1
ATOM 10653 O O . GLN D 1 266 ? 5.582 134.870 67.534 1.00 23.92 267 GLN D O 1
ATOM 10659 N N . LYS D 1 267 ? 5.475 135.554 65.405 1.00 23.92 268 LYS D N 1
ATOM 10660 C CA . LYS D 1 267 ? 4.744 136.756 65.769 1.00 23.92 268 LYS D CA 1
ATOM 10661 C C . LYS D 1 267 ? 3.544 136.372 66.584 1.00 23.92 268 LYS D C 1
ATOM 10662 O O . LYS D 1 267 ? 3.145 137.092 67.483 1.00 23.92 268 LYS D O 1
ATOM 10668 N N . ALA D 1 268 ? 2.971 135.222 66.273 1.00 23.92 269 ALA D N 1
ATOM 10669 C CA . ALA D 1 268 ? 1.804 134.759 66.996 1.00 23.92 269 ALA D CA 1
ATOM 10670 C C . ALA D 1 268 ? 2.104 134.589 68.476 1.00 23.92 269 ALA D C 1
ATOM 10671 O O . ALA D 1 268 ? 1.350 135.048 69.333 1.00 23.92 269 ALA D O 1
ATOM 10673 N N . GLU D 1 269 ? 3.210 133.921 68.775 1.00 23.92 270 GLU D N 1
ATOM 10674 C CA . GLU D 1 269 ? 3.588 133.692 70.159 1.00 23.92 270 GLU D CA 1
ATOM 10675 C C . GLU D 1 269 ? 3.700 135.026 70.870 1.00 23.92 270 GLU D C 1
ATOM 10676 O O . GLU D 1 269 ? 3.215 135.186 71.988 1.00 23.92 270 GLU D O 1
ATOM 10682 N N . GLU D 1 270 ? 4.323 135.990 70.209 1.00 23.92 271 GLU D N 1
ATOM 10683 C CA . GLU D 1 270 ? 4.494 137.303 70.798 1.00 23.92 271 GLU D CA 1
ATOM 10684 C C . GLU D 1 270 ? 3.162 137.864 71.301 1.00 23.92 271 GLU D C 1
ATOM 10685 O O . GLU D 1 270 ? 3.071 138.369 72.420 1.00 23.92 271 GLU D O 1
ATOM 10691 N N . VAL D 1 271 ? 2.126 137.759 70.480 1.00 23.92 272 VAL D N 1
ATOM 10692 C CA . VAL D 1 271 ? 0.824 138.286 70.853 1.00 23.92 272 VAL D CA 1
ATOM 10693 C C . VAL D 1 271 ? -0.155 137.223 71.301 1.00 23.92 272 VAL D C 1
ATOM 10694 O O . VAL D 1 271 ? -1.367 137.356 71.107 1.00 23.92 272 VAL D O 1
ATOM 10698 N N . ALA D 1 272 ? 0.364 136.164 71.906 1.00 23.92 273 ALA D N 1
ATOM 10699 C CA . ALA D 1 272 ? -0.502 135.094 72.376 1.00 23.92 273 ALA D CA 1
ATOM 10700 C C . ALA D 1 272 ? -1.531 135.646 73.359 1.00 23.92 273 ALA D C 1
ATOM 10701 O O . ALA D 1 272 ? -1.554 136.846 73.645 1.00 23.92 273 ALA D O 1
ATOM 10703 N N . GLY D 1 273 ? -2.384 134.757 73.860 1.00 23.92 274 GLY D N 1
ATOM 10704 C CA . GLY D 1 273 ? -3.407 135.122 74.827 1.00 23.92 274 GLY D CA 1
ATOM 10705 C C . GLY D 1 273 ? -4.312 136.301 74.519 1.00 23.92 274 GLY D C 1
ATOM 10706 O O . GLY D 1 273 ? -5.214 136.599 75.304 1.00 23.92 274 GLY D O 1
ATOM 10707 N N . ASN D 1 274 ? -4.090 136.975 73.394 1.00 23.92 275 ASN D N 1
ATOM 10708 C CA . ASN D 1 274 ? -4.922 138.120 73.045 1.00 23.92 275 ASN D CA 1
ATOM 10709 C C . ASN D 1 274 ? -5.881 137.801 71.921 1.00 23.92 275 ASN D C 1
ATOM 10710 O O . ASN D 1 274 ? -6.738 138.624 71.593 1.00 23.92 275 ASN D O 1
ATOM 10715 N N . ASP D 1 275 ? -5.744 136.616 71.328 1.00 23.92 276 ASP D N 1
ATOM 10716 C CA . ASP D 1 275 ? -6.626 136.247 70.231 1.00 23.92 276 ASP D CA 1
ATOM 10717 C C . ASP D 1 275 ? -6.867 134.752 70.115 1.00 23.92 276 ASP D C 1
ATOM 10718 O O . ASP D 1 275 ? -6.055 134.038 69.545 1.00 23.92 276 ASP D O 1
ATOM 10723 N N . ARG D 1 276 ? -7.998 134.283 70.635 1.00 23.92 277 ARG D N 1
ATOM 10724 C CA . ARG D 1 276 ? -8.337 132.859 70.592 1.00 23.92 277 ARG D CA 1
ATOM 10725 C C . ARG D 1 276 ? -8.221 132.190 69.224 1.00 23.92 277 ARG D C 1
ATOM 10726 O O . ARG D 1 276 ? -7.757 131.054 69.137 1.00 23.92 277 ARG D O 1
ATOM 10734 N N . ASP D 1 277 ? -8.645 132.871 68.161 1.00 23.92 278 ASP D N 1
ATOM 10735 C CA . ASP D 1 277 ? -8.551 132.294 66.821 1.00 23.92 278 ASP D CA 1
ATOM 10736 C C . ASP D 1 277 ? -7.081 132.050 66.479 1.00 23.92 278 ASP D C 1
ATOM 10737 O O . ASP D 1 277 ? -6.764 131.189 65.670 1.00 23.92 278 ASP D O 1
ATOM 10742 N N . LEU D 1 278 ? -6.189 132.813 67.102 1.00 23.92 279 LEU D N 1
ATOM 10743 C CA . LEU D 1 278 ? -4.757 132.692 66.851 1.00 23.92 279 LEU D CA 1
ATOM 10744 C C . LEU D 1 278 ? -4.084 131.721 67.780 1.00 23.92 279 LEU D C 1
ATOM 10745 O O . LEU D 1 278 ? -3.355 130.857 67.337 1.00 23.92 279 LEU D O 1
ATOM 10750 N N . ASP D 1 279 ? -4.312 131.866 69.077 1.00 23.92 280 ASP D N 1
ATOM 10751 C CA . ASP D 1 279 ? -3.687 130.970 70.038 1.00 23.92 280 ASP D CA 1
ATOM 10752 C C . ASP D 1 279 ? -4.106 129.534 69.785 1.00 23.92 280 ASP D C 1
ATOM 10753 O O . ASP D 1 279 ? -3.416 128.605 70.189 1.00 23.92 280 ASP D O 1
ATOM 10758 N N . LEU D 1 280 ? -5.240 129.353 69.116 1.00 23.92 281 LEU D N 1
ATOM 10759 C CA . LEU D 1 280 ? -5.712 128.013 68.791 1.00 23.92 281 LEU D CA 1
ATOM 10760 C C . LEU D 1 280 ? -4.765 127.459 67.737 1.00 23.92 281 LEU D C 1
ATOM 10761 O O . LEU D 1 280 ? -4.210 126.375 67.872 1.00 23.92 281 LEU D O 1
ATOM 10766 N N . ALA D 1 281 ? -4.581 128.225 66.679 1.00 23.92 282 ALA D N 1
ATOM 10767 C CA . ALA D 1 281 ? -3.696 127.811 65.620 1.00 23.92 282 ALA D CA 1
ATOM 10768 C C . ALA D 1 281 ? -2.397 127.349 66.247 1.00 23.92 282 ALA D C 1
ATOM 10769 O O . ALA D 1 281 ? -1.987 126.208 66.071 1.00 23.92 282 ALA D O 1
ATOM 10771 N N . LEU D 1 282 ? -1.760 128.246 66.988 1.00 23.92 283 LEU D N 1
ATOM 10772 C CA . LEU D 1 282 ? -0.507 127.929 67.644 1.00 23.92 283 LEU D CA 1
ATOM 10773 C C . LEU D 1 282 ? -0.539 126.488 68.107 1.00 23.92 283 LEU D C 1
ATOM 10774 O O . LEU D 1 282 ? 0.292 125.674 67.705 1.00 23.92 283 LEU D O 1
ATOM 10779 N N . HIS D 1 283 ? -1.521 126.179 68.942 1.00 23.92 284 HIS D N 1
ATOM 10780 C CA . HIS D 1 283 ? -1.683 124.839 69.474 1.00 23.92 284 HIS D CA 1
ATOM 10781 C C . HIS D 1 283 ? -1.794 123.843 68.334 1.00 23.92 284 HIS D C 1
ATOM 10782 O O . HIS D 1 283 ? -0.901 123.030 68.130 1.00 23.92 284 HIS D O 1
ATOM 10789 N N . VAL D 1 284 ? -2.874 123.914 67.571 1.00 23.92 285 VAL D N 1
ATOM 10790 C CA . VAL D 1 284 ? -3.045 122.979 66.475 1.00 23.92 285 VAL D CA 1
ATOM 10791 C C . VAL D 1 284 ? -1.719 122.711 65.782 1.00 23.92 285 VAL D C 1
ATOM 10792 O O . VAL D 1 284 ? -1.374 121.561 65.558 1.00 23.92 285 VAL D O 1
ATOM 10796 N N . GLU D 1 285 ? -0.959 123.750 65.458 1.00 23.92 286 GLU D N 1
ATOM 10797 C CA . GLU D 1 285 ? 0.324 123.512 64.811 1.00 23.92 286 GLU D CA 1
ATOM 10798 C C . GLU D 1 285 ? 1.133 122.556 65.660 1.00 23.92 286 GLU D C 1
ATOM 10799 O O . GLU D 1 285 ? 1.227 121.374 65.361 1.00 23.92 286 GLU D O 1
ATOM 10805 N N . ALA D 1 286 ? 1.705 123.087 66.733 1.00 23.92 287 ALA D N 1
ATOM 10806 C CA . ALA D 1 286 ? 2.543 122.324 67.653 1.00 23.92 287 ALA D CA 1
ATOM 10807 C C . ALA D 1 286 ? 2.054 120.921 67.980 1.00 23.92 287 ALA D C 1
ATOM 10808 O O . ALA D 1 286 ? 2.859 120.019 68.179 1.00 23.92 287 ALA D O 1
ATOM 10810 N N . GLU D 1 287 ? 0.742 120.738 68.037 1.00 23.92 288 GLU D N 1
ATOM 10811 C CA . GLU D 1 287 ? 0.172 119.432 68.350 1.00 23.92 288 GLU D CA 1
ATOM 10812 C C . GLU D 1 287 ? 0.107 118.547 67.105 1.00 23.92 288 GLU D C 1
ATOM 10813 O O . GLU D 1 287 ? 0.048 117.326 67.210 1.00 23.92 288 GLU D O 1
ATOM 10819 N N . ALA D 1 288 ? 0.130 119.162 65.929 1.00 23.92 289 ALA D N 1
ATOM 10820 C CA . ALA D 1 288 ? 0.065 118.418 64.675 1.00 23.92 289 ALA D CA 1
ATOM 10821 C C . ALA D 1 288 ? 1.443 118.047 64.155 1.00 23.92 289 ALA D C 1
ATOM 10822 O O . ALA D 1 288 ? 1.637 116.990 63.555 1.00 23.92 289 ALA D O 1
ATOM 10824 N N . ILE D 1 289 ? 2.394 118.943 64.379 1.00 23.92 290 ILE D N 1
ATOM 10825 C CA . ILE D 1 289 ? 3.764 118.753 63.943 1.00 23.92 290 ILE D CA 1
ATOM 10826 C C . ILE D 1 289 ? 4.413 117.628 64.729 1.00 23.92 290 ILE D C 1
ATOM 10827 O O . ILE D 1 289 ? 5.337 116.975 64.245 1.00 23.92 290 ILE D O 1
ATOM 10832 N N . ARG D 1 290 ? 3.918 117.407 65.947 1.00 23.92 291 ARG D N 1
ATOM 10833 C CA . ARG D 1 290 ? 4.437 116.353 66.818 1.00 23.92 291 ARG D CA 1
ATOM 10834 C C . ARG D 1 290 ? 3.712 115.043 66.552 1.00 23.92 291 ARG D C 1
ATOM 10835 O O . ARG D 1 290 ? 4.045 114.018 67.133 1.00 23.92 291 ARG D O 1
ATOM 10843 N N . LEU D 1 291 ? 2.696 115.088 65.704 1.00 23.92 292 LEU D N 1
ATOM 10844 C CA . LEU D 1 291 ? 1.951 113.890 65.369 1.00 23.92 292 LEU D CA 1
ATOM 10845 C C . LEU D 1 291 ? 2.450 113.390 64.047 1.00 23.92 292 LEU D C 1
ATOM 10846 O O . LEU D 1 291 ? 2.231 112.239 63.688 1.00 23.92 292 LEU D O 1
ATOM 10851 N N . LEU D 1 292 ? 3.107 114.267 63.306 1.00 23.92 293 LEU D N 1
ATOM 10852 C CA . LEU D 1 292 ? 3.643 113.881 62.016 1.00 23.92 293 LEU D CA 1
ATOM 10853 C C . LEU D 1 292 ? 4.914 113.108 62.305 1.00 23.92 293 LEU D C 1
ATOM 10854 O O . LEU D 1 292 ? 5.234 112.114 61.637 1.00 23.92 293 LEU D O 1
ATOM 10859 N N . GLU D 1 293 ? 5.623 113.572 63.329 1.00 23.92 294 GLU D N 1
ATOM 10860 C CA . GLU D 1 293 ? 6.854 112.942 63.782 1.00 23.92 294 GLU D CA 1
ATOM 10861 C C . GLU D 1 293 ? 6.477 111.482 64.035 1.00 23.92 294 GLU D C 1
ATOM 10862 O O . GLU D 1 293 ? 7.141 110.553 63.561 1.00 23.92 294 GLU D O 1
ATOM 10868 N N . ILE D 1 294 ? 5.376 111.313 64.764 1.00 23.92 295 ILE D N 1
ATOM 10869 C CA . ILE D 1 294 ? 4.842 110.010 65.139 1.00 23.92 295 ILE D CA 1
ATOM 10870 C C . ILE D 1 294 ? 4.343 109.124 63.990 1.00 23.92 295 ILE D C 1
ATOM 10871 O O . ILE D 1 294 ? 4.862 108.027 63.796 1.00 23.92 295 ILE D O 1
ATOM 10876 N N . TYR D 1 295 ? 3.352 109.579 63.228 1.00 23.92 296 TYR D N 1
ATOM 10877 C CA . TYR D 1 295 ? 2.832 108.751 62.144 1.00 23.92 296 TYR D CA 1
ATOM 10878 C C . TYR D 1 295 ? 3.742 108.609 60.925 1.00 23.92 296 TYR D C 1
ATOM 10879 O O . TYR D 1 295 ? 3.808 107.534 60.315 1.00 23.92 296 TYR D O 1
ATOM 10888 N N . LYS D 1 296 ? 4.446 109.675 60.566 1.00 23.92 297 LYS D N 1
ATOM 10889 C CA . LYS D 1 296 ? 5.349 109.613 59.422 1.00 23.92 297 LYS D CA 1
ATOM 10890 C C . LYS D 1 296 ? 6.724 110.044 59.916 1.00 23.92 297 LYS D C 1
ATOM 10891 O O . LYS D 1 296 ? 7.142 111.177 59.704 1.00 23.92 297 LYS D O 1
ATOM 10897 N N . PRO D 1 297 ? 7.445 109.142 60.596 1.00 23.92 298 PRO D N 1
ATOM 10898 C CA . PRO D 1 297 ? 8.777 109.486 61.106 1.00 23.92 298 PRO D CA 1
ATOM 10899 C C . PRO D 1 297 ? 9.799 109.555 59.979 1.00 23.92 298 PRO D C 1
ATOM 10900 O O . PRO D 1 297 ? 9.746 108.772 59.021 1.00 23.92 298 PRO D O 1
ATOM 10904 N N . GLY D 1 298 ? 10.732 110.493 60.108 1.00 23.92 299 GLY D N 1
ATOM 10905 C CA . GLY D 1 298 ? 11.765 110.659 59.098 1.00 23.92 299 GLY D CA 1
ATOM 10906 C C . GLY D 1 298 ? 11.488 111.819 58.158 1.00 23.92 299 GLY D C 1
ATOM 10907 O O . GLY D 1 298 ? 12.224 112.809 58.149 1.00 23.92 299 GLY D O 1
ATOM 10908 N N . ARG D 1 299 ? 10.423 111.692 57.368 1.00 23.92 300 ARG D N 1
ATOM 10909 C CA . ARG D 1 299 ? 10.026 112.722 56.415 1.00 23.92 300 ARG D CA 1
ATOM 10910 C C . ARG D 1 299 ? 9.815 114.074 57.077 1.00 23.92 300 ARG D C 1
ATOM 10911 O O . ARG D 1 299 ? 8.771 114.339 57.668 1.00 23.92 300 ARG D O 1
ATOM 10919 N N . LYS D 1 300 ? 10.832 114.920 56.966 1.00 23.92 301 LYS D N 1
ATOM 10920 C CA . LYS D 1 300 ? 10.803 116.257 57.531 1.00 23.92 301 LYS D CA 1
ATOM 10921 C C . LYS D 1 300 ? 9.679 117.056 56.880 1.00 23.92 301 LYS D C 1
ATOM 10922 O O . LYS D 1 300 ? 9.872 117.679 55.832 1.00 23.92 301 LYS D O 1
ATOM 10928 N N . LEU D 1 301 ? 8.497 117.005 57.491 1.00 23.92 302 LEU D N 1
ATOM 10929 C CA . LEU D 1 301 ? 7.339 117.746 57.000 1.00 23.92 302 LEU D CA 1
ATOM 10930 C C . LEU D 1 301 ? 7.172 118.909 57.955 1.00 23.92 302 LEU D C 1
ATOM 10931 O O . LEU D 1 301 ? 6.941 118.714 59.151 1.00 23.92 302 LEU D O 1
ATOM 10936 N N . TYR D 1 302 ? 7.302 120.121 57.438 1.00 23.92 303 TYR D N 1
ATOM 10937 C CA . TYR D 1 302 ? 7.166 121.278 58.292 1.00 23.92 303 TYR D CA 1
ATOM 10938 C C . TYR D 1 302 ? 6.011 122.156 57.880 1.00 23.92 303 TYR D C 1
ATOM 10939 O O . TYR D 1 302 ? 5.651 122.224 56.708 1.00 23.92 303 TYR D O 1
ATOM 10948 N N . THR D 1 303 ? 5.421 122.805 58.872 1.00 23.92 304 THR D N 1
ATOM 10949 C CA . THR D 1 303 ? 4.310 123.700 58.645 1.00 23.92 304 THR D CA 1
ATOM 10950 C C . THR D 1 303 ? 4.684 124.641 57.504 1.00 23.92 304 THR D C 1
ATOM 10951 O O . THR D 1 303 ? 5.816 125.134 57.450 1.00 23.92 304 THR D O 1
ATOM 10955 N N . ASN D 1 304 ? 3.742 124.863 56.585 1.00 23.92 305 ASN D N 1
ATOM 10956 C CA . ASN D 1 304 ? 3.958 125.725 55.417 1.00 23.92 305 ASN D CA 1
ATOM 10957 C C . ASN D 1 304 ? 3.121 126.995 55.508 1.00 23.92 305 ASN D C 1
ATOM 10958 O O . ASN D 1 304 ? 2.003 126.960 56.006 1.00 23.92 305 ASN D O 1
ATOM 10963 N N . VAL D 1 305 ? 3.651 128.108 55.009 1.00 23.92 306 VAL D N 1
ATOM 10964 C CA . VAL D 1 305 ? 2.949 129.397 55.063 1.00 23.92 306 VAL D CA 1
ATOM 10965 C C . VAL D 1 305 ? 1.434 129.324 54.924 1.00 23.92 306 VAL D C 1
ATOM 10966 O O . VAL D 1 305 ? 0.699 129.845 55.766 1.00 23.92 306 VAL D O 1
ATOM 10970 N N . GLU D 1 306 ? 0.974 128.682 53.856 1.00 23.92 307 GLU D N 1
ATOM 10971 C CA . GLU D 1 306 ? -0.451 128.544 53.599 1.00 23.92 307 GLU D CA 1
ATOM 10972 C C . GLU D 1 306 ? -1.218 128.349 54.909 1.00 23.92 307 GLU D C 1
ATOM 10973 O O . GLU D 1 306 ? -2.264 128.954 55.122 1.00 23.92 307 GLU D O 1
ATOM 10979 N N . PHE D 1 307 ? -0.687 127.519 55.797 1.00 23.92 308 PHE D N 1
ATOM 10980 C CA . PHE D 1 307 ? -1.346 127.263 57.063 1.00 23.92 308 PHE D CA 1
ATOM 10981 C C . PHE D 1 307 ? -1.694 128.548 57.782 1.00 23.92 308 PHE D C 1
ATOM 10982 O O . PHE D 1 307 ? -2.865 128.851 57.973 1.00 23.92 308 PHE D O 1
ATOM 10990 N N . TYR D 1 308 ? -0.685 129.319 58.169 1.00 23.92 309 TYR D N 1
ATOM 10991 C CA . TYR D 1 308 ? -0.942 130.548 58.908 1.00 23.92 309 TYR D CA 1
ATOM 10992 C C . TYR D 1 308 ? -1.699 131.620 58.180 1.00 23.92 309 TYR D C 1
ATOM 10993 O O . TYR D 1 308 ? -2.378 132.433 58.798 1.00 23.92 309 TYR D O 1
ATOM 11002 N N . ALA D 1 309 ? -1.581 131.643 56.865 1.00 23.92 310 ALA D N 1
ATOM 11003 C CA . ALA D 1 309 ? -2.314 132.634 56.111 1.00 23.92 310 ALA D CA 1
ATOM 11004 C C . ALA D 1 309 ? -3.786 132.334 56.369 1.00 23.92 310 ALA D C 1
ATOM 11005 O O . ALA D 1 309 ? -4.620 133.225 56.457 1.00 23.92 310 ALA D O 1
ATOM 11007 N N . ALA D 1 310 ? -4.091 131.055 56.513 1.00 23.92 311 ALA D N 1
ATOM 11008 C CA . ALA D 1 310 ? -5.451 130.628 56.756 1.00 23.92 311 ALA D CA 1
ATOM 11009 C C . ALA D 1 310 ? -5.902 131.083 58.124 1.00 23.92 311 ALA D C 1
ATOM 11010 O O . ALA D 1 310 ? -7.050 131.470 58.305 1.00 23.92 311 ALA D O 1
ATOM 11012 N N . ALA D 1 311 ? -4.984 131.047 59.078 1.00 23.92 312 ALA D N 1
ATOM 11013 C CA . ALA D 1 311 ? -5.281 131.419 60.452 1.00 23.92 312 ALA D CA 1
ATOM 11014 C C . ALA D 1 311 ? -5.497 132.900 60.660 1.00 23.92 312 ALA D C 1
ATOM 11015 O O . ALA D 1 311 ? -6.523 133.310 61.193 1.00 23.92 312 ALA D O 1
ATOM 11017 N N . VAL D 1 312 ? -4.517 133.696 60.253 1.00 23.92 313 VAL D N 1
ATOM 11018 C CA . VAL D 1 312 ? -4.596 135.141 60.394 1.00 23.92 313 VAL D CA 1
ATOM 11019 C C . VAL D 1 312 ? -5.931 135.642 59.862 1.00 23.92 313 VAL D C 1
ATOM 11020 O O . VAL D 1 312 ? -6.593 136.439 60.514 1.00 23.92 313 VAL D O 1
ATOM 11024 N N . MET D 1 313 ? -6.324 135.177 58.679 1.00 23.92 314 MET D N 1
ATOM 11025 C CA . MET D 1 313 ? -7.598 135.571 58.086 1.00 23.92 314 MET D CA 1
ATOM 11026 C C . MET D 1 313 ? -8.734 135.170 59.027 1.00 23.92 314 MET D C 1
ATOM 11027 O O . MET D 1 313 ? -9.585 135.982 59.385 1.00 23.92 314 MET D O 1
ATOM 11032 N N . ARG D 1 314 ? -8.739 133.905 59.423 1.00 23.92 315 ARG D N 1
ATOM 11033 C CA . ARG D 1 314 ? -9.772 133.396 60.306 1.00 23.92 315 ARG D CA 1
ATOM 11034 C C . ARG D 1 314 ? -9.989 134.321 61.489 1.00 23.92 315 ARG D C 1
ATOM 11035 O O . ARG D 1 314 ? -11.118 134.524 61.937 1.00 23.92 315 ARG D O 1
ATOM 11043 N N . ALA D 1 315 ? -8.901 134.890 61.986 1.00 23.92 316 ALA D N 1
ATOM 11044 C CA . ALA D 1 315 ? -8.967 135.774 63.139 1.00 23.92 316 ALA D CA 1
ATOM 11045 C C . ALA D 1 315 ? -9.658 137.095 62.865 1.00 23.92 316 ALA D C 1
ATOM 11046 O O . ALA D 1 315 ? -10.357 137.628 63.730 1.00 23.92 316 ALA D O 1
ATOM 11048 N N . ILE D 1 316 ? -9.469 137.617 61.659 1.00 23.92 317 ILE D N 1
ATOM 11049 C CA . ILE D 1 316 ? -10.041 138.897 61.283 1.00 23.92 317 ILE D CA 1
ATOM 11050 C C . ILE D 1 316 ? -11.306 138.822 60.435 1.00 23.92 317 ILE D C 1
ATOM 11051 O O . ILE D 1 316 ? -11.614 139.740 59.683 1.00 23.92 317 ILE D O 1
ATOM 11056 N N . ASP D 1 317 ? -12.047 137.734 60.557 1.00 23.92 318 ASP D N 1
ATOM 11057 C CA . ASP D 1 317 ? -13.290 137.598 59.812 1.00 23.92 318 ASP D CA 1
ATOM 11058 C C . ASP D 1 317 ? -13.139 137.969 58.339 1.00 23.92 318 ASP D C 1
ATOM 11059 O O . ASP D 1 317 ? -14.029 138.593 57.748 1.00 23.92 318 ASP D O 1
ATOM 11064 N N . PHE D 1 318 ? -12.003 137.611 57.755 1.00 23.92 319 PHE D N 1
ATOM 11065 C CA . PHE D 1 318 ? -11.772 137.865 56.341 1.00 23.92 319 PHE D CA 1
ATOM 11066 C C . PHE D 1 318 ? -12.126 136.588 55.616 1.00 23.92 319 PHE D C 1
ATOM 11067 O O . PHE D 1 318 ? -11.273 135.729 55.406 1.00 23.92 319 PHE D O 1
ATOM 11075 N N . ASP D 1 319 ? -13.390 136.452 55.245 1.00 23.92 320 ASP D N 1
ATOM 11076 C CA . ASP D 1 319 ? -13.806 135.249 54.549 1.00 23.92 320 ASP D CA 1
ATOM 11077 C C . ASP D 1 319 ? -12.935 135.005 53.326 1.00 23.92 320 ASP D C 1
ATOM 11078 O O . ASP D 1 319 ? -12.212 135.885 52.871 1.00 23.92 320 ASP D O 1
ATOM 11083 N N . ASP D 1 320 ? -13.012 133.792 52.806 1.00 23.92 321 ASP D N 1
ATOM 11084 C CA . ASP D 1 320 ? -12.221 133.393 51.663 1.00 23.92 321 ASP D CA 1
ATOM 11085 C C . ASP D 1 320 ? -12.274 134.377 50.491 1.00 23.92 321 ASP D C 1
ATOM 11086 O O . ASP D 1 320 ? -11.265 134.625 49.835 1.00 23.92 321 ASP D O 1
ATOM 11091 N N . GLU D 1 321 ? -13.433 134.964 50.237 1.00 11.40 322 GLU D N 1
ATOM 11092 C CA . GLU D 1 321 ? -13.553 135.890 49.108 1.00 11.40 322 GLU D CA 1
ATOM 11093 C C . GLU D 1 321 ? -12.502 137.013 49.082 1.00 11.40 322 GLU D C 1
ATOM 11094 O O . GLU D 1 321 ? -11.992 137.369 48.022 1.00 11.40 322 GLU D O 1
ATOM 11100 N N . LEU D 1 322 ? -12.183 137.555 50.254 1.00 11.40 323 LEU D N 1
ATOM 11101 C CA . LEU D 1 322 ? -11.224 138.648 50.387 1.00 11.40 323 LEU D CA 1
ATOM 11102 C C . LEU D 1 322 ? -9.784 138.209 50.417 1.00 11.40 323 LEU D C 1
ATOM 11103 O O . LEU D 1 322 ? -8.881 139.037 50.514 1.00 11.40 323 LEU D O 1
ATOM 11108 N N . PHE D 1 323 ? -9.559 136.910 50.339 1.00 11.40 324 PHE D N 1
ATOM 11109 C CA . PHE D 1 323 ? -8.194 136.421 50.383 1.00 11.40 324 PHE D CA 1
ATOM 11110 C C . PHE D 1 323 ? -7.313 136.968 49.264 1.00 11.40 324 PHE D C 1
ATOM 11111 O O . PHE D 1 323 ? -6.565 137.925 49.477 1.00 11.40 324 PHE D O 1
ATOM 11119 N N . THR D 1 324 ? -7.394 136.358 48.083 1.00 11.40 325 THR D N 1
ATOM 11120 C CA . THR D 1 324 ? -6.595 136.800 46.950 1.00 11.40 325 THR D CA 1
ATOM 11121 C C . THR D 1 324 ? -6.447 138.315 46.894 1.00 11.40 325 THR D C 1
ATOM 11122 O O . THR D 1 324 ? -5.333 138.831 46.830 1.00 11.40 325 THR D O 1
ATOM 11126 N N . PRO D 1 325 ? -7.561 139.053 46.908 1.00 11.40 326 PRO D N 1
ATOM 11127 C CA . PRO D 1 325 ? -7.400 140.503 46.863 1.00 11.40 326 PRO D CA 1
ATOM 11128 C C . PRO D 1 325 ? -6.340 140.920 47.875 1.00 11.40 326 PRO D C 1
ATOM 11129 O O . PRO D 1 325 ? -5.245 141.330 47.507 1.00 11.40 326 PRO D O 1
ATOM 11133 N N . THR D 1 326 ? -6.666 140.792 49.152 1.00 11.40 327 THR D N 1
ATOM 11134 C CA . THR D 1 326 ? -5.731 141.143 50.199 1.00 11.40 327 THR D CA 1
ATOM 11135 C C . THR D 1 326 ? -4.326 140.735 49.815 1.00 11.40 327 THR D C 1
ATOM 11136 O O . THR D 1 326 ? -3.395 141.514 49.925 1.00 11.40 327 THR D O 1
ATOM 11140 N N . PHE D 1 327 ? -4.174 139.505 49.359 1.00 11.40 328 PHE D N 1
ATOM 11141 C CA . PHE D 1 327 ? -2.866 139.035 48.958 1.00 11.40 328 PHE D CA 1
ATOM 11142 C C . PHE D 1 327 ? -2.343 139.956 47.872 1.00 11.40 328 PHE D C 1
ATOM 11143 O O . PHE D 1 327 ? -1.234 140.474 47.973 1.00 11.40 328 PHE D O 1
ATOM 11151 N N . SER D 1 328 ? -3.146 140.175 46.836 1.00 11.40 329 SER D N 1
ATOM 11152 C CA . SER D 1 328 ? -2.735 141.044 45.741 1.00 11.40 329 SER D CA 1
ATOM 11153 C C . SER D 1 328 ? -2.199 142.365 46.270 1.00 11.40 329 SER D C 1
ATOM 11154 O O . SER D 1 328 ? -1.031 142.703 46.082 1.00 11.40 329 SER D O 1
ATOM 11157 N N . ALA D 1 329 ? -3.056 143.104 46.950 1.00 11.40 330 ALA D N 1
ATOM 11158 C CA . ALA D 1 329 ? -2.666 144.382 47.508 1.00 11.40 330 ALA D CA 1
ATOM 11159 C C . ALA D 1 329 ? -1.254 144.352 48.076 1.00 11.40 330 ALA D C 1
ATOM 11160 O O . ALA D 1 329 ? -0.584 145.372 48.112 1.00 11.40 330 ALA D O 1
ATOM 11162 N N . SER D 1 330 ? -0.801 143.187 48.519 1.00 11.40 331 SER D N 1
ATOM 11163 C CA . SER D 1 330 ? 0.538 143.066 49.077 1.00 11.40 331 SER D CA 1
ATOM 11164 C C . SER D 1 330 ? 1.562 142.760 48.004 1.00 11.40 331 SER D C 1
ATOM 11165 O O . SER D 1 330 ? 2.539 143.482 47.834 1.00 11.40 331 SER D O 1
ATOM 11168 N N . ARG D 1 331 ? 1.344 141.675 47.278 1.00 11.40 332 ARG D N 1
ATOM 11169 C CA . ARG D 1 331 ? 2.272 141.313 46.235 1.00 11.40 332 ARG D CA 1
ATOM 11170 C C . ARG D 1 331 ? 2.410 142.492 45.293 1.00 11.40 332 ARG D C 1
ATOM 11171 O O . ARG D 1 331 ? 3.311 142.534 44.464 1.00 11.40 332 ARG D O 1
ATOM 11179 N N . MET D 1 332 ? 1.508 143.452 45.433 1.00 11.40 333 MET D N 1
ATOM 11180 C CA . MET D 1 332 ? 1.526 144.637 44.605 1.00 11.40 333 MET D CA 1
ATOM 11181 C C . MET D 1 332 ? 2.880 145.291 44.724 1.00 11.40 333 MET D C 1
ATOM 11182 O O . MET D 1 332 ? 3.395 145.862 43.774 1.00 11.40 333 MET D O 1
ATOM 11187 N N . VAL D 1 333 ? 3.458 145.223 45.910 1.00 11.40 334 VAL D N 1
ATOM 11188 C CA . VAL D 1 333 ? 4.767 145.803 46.115 1.00 11.40 334 VAL D CA 1
ATOM 11189 C C . VAL D 1 333 ? 5.716 145.007 45.252 1.00 11.40 334 VAL D C 1
ATOM 11190 O O . VAL D 1 333 ? 6.353 145.538 44.352 1.00 11.40 334 VAL D O 1
ATOM 11194 N N . GLY D 1 334 ? 5.787 143.715 45.532 1.00 11.40 335 GLY D N 1
ATOM 11195 C CA . GLY D 1 334 ? 6.660 142.847 44.775 1.00 11.40 335 GLY D CA 1
ATOM 11196 C C . GLY D 1 334 ? 6.621 143.154 43.297 1.00 11.40 335 GLY D C 1
ATOM 11197 O O . GLY D 1 334 ? 7.661 143.278 42.657 1.00 11.40 335 GLY D O 1
ATOM 11198 N N . TRP D 1 335 ? 5.416 143.283 42.757 1.00 11.40 336 TRP D N 1
ATOM 11199 C CA . TRP D 1 335 ? 5.241 143.570 41.345 1.00 11.40 336 TRP D CA 1
ATOM 11200 C C . TRP D 1 335 ? 5.928 144.846 40.946 1.00 11.40 336 TRP D C 1
ATOM 11201 O O . TRP D 1 335 ? 6.912 144.820 40.231 1.00 11.40 336 TRP D O 1
ATOM 11212 N N . CYS D 1 336 ? 5.411 145.971 41.410 1.00 11.40 337 CYS D N 1
ATOM 11213 C CA . CYS D 1 336 ? 6.008 147.242 41.073 1.00 11.40 337 CYS D CA 1
ATOM 11214 C C . CYS D 1 336 ? 7.493 147.094 41.142 1.00 11.40 337 CYS D C 1
ATOM 11215 O O . CYS D 1 336 ? 8.186 147.303 40.164 1.00 11.40 337 CYS D O 1
ATOM 11218 N N . ALA D 1 337 ? 7.980 146.724 42.310 1.00 11.40 338 ALA D N 1
ATOM 11219 C CA . ALA D 1 337 ? 9.402 146.532 42.488 1.00 11.40 338 ALA D CA 1
ATOM 11220 C C . ALA D 1 337 ? 9.985 145.863 41.249 1.00 11.40 338 ALA D C 1
ATOM 11221 O O . ALA D 1 337 ? 10.897 146.386 40.611 1.00 11.40 338 ALA D O 1
ATOM 11223 N N . HIS D 1 338 ? 9.435 144.703 40.913 1.00 11.40 339 HIS D N 1
ATOM 11224 C CA . HIS D 1 338 ? 9.876 143.943 39.759 1.00 11.40 339 HIS D CA 1
ATOM 11225 C C . HIS D 1 338 ? 9.682 144.701 38.460 1.00 11.40 339 HIS D C 1
ATOM 11226 O O . HIS D 1 338 ? 10.521 144.633 37.579 1.00 11.40 339 HIS D O 1
ATOM 11233 N N . VAL D 1 339 ? 8.580 145.421 38.319 1.00 11.40 340 VAL D N 1
ATOM 11234 C CA . VAL D 1 339 ? 8.358 146.181 37.095 1.00 11.40 340 VAL D CA 1
ATOM 11235 C C . VAL D 1 339 ? 9.461 147.214 36.980 1.00 11.40 340 VAL D C 1
ATOM 11236 O O . VAL D 1 339 ? 10.237 147.229 36.028 1.00 11.40 340 VAL D O 1
ATOM 11240 N N . LEU D 1 340 ? 9.514 148.081 37.980 1.00 11.40 341 LEU D N 1
ATOM 11241 C CA . LEU D 1 340 ? 10.505 149.138 38.042 1.00 11.40 341 LEU D CA 1
ATOM 11242 C C . LEU D 1 340 ? 11.897 148.648 37.683 1.00 11.40 341 LEU D C 1
ATOM 11243 O O . LEU D 1 340 ? 12.697 149.395 37.119 1.00 11.40 341 LEU D O 1
ATOM 11248 N N . GLU D 1 341 ? 12.190 147.400 38.022 1.00 11.40 342 GLU D N 1
ATOM 11249 C CA . GLU D 1 341 ? 13.494 146.831 37.721 1.00 11.40 342 GLU D CA 1
ATOM 11250 C C . GLU D 1 341 ? 13.562 146.299 36.303 1.00 11.40 342 GLU D C 1
ATOM 11251 O O . GLU D 1 341 ? 14.582 146.433 35.638 1.00 11.40 342 GLU D O 1
ATOM 11257 N N . GLN D 1 342 ? 12.484 145.682 35.839 1.00 11.40 343 GLN D N 1
ATOM 11258 C CA . GLN D 1 342 ? 12.464 145.141 34.486 1.00 11.40 343 GLN D CA 1
ATOM 11259 C C . GLN D 1 342 ? 12.778 146.258 33.515 1.00 11.40 343 GLN D C 1
ATOM 11260 O O . GLN D 1 342 ? 13.508 146.077 32.547 1.00 11.40 343 GLN D O 1
ATOM 11266 N N . ALA D 1 343 ? 12.214 147.422 33.792 1.00 11.40 344 ALA D N 1
ATOM 11267 C CA . ALA D 1 343 ? 12.411 148.572 32.938 1.00 11.40 344 ALA D CA 1
ATOM 11268 C C . ALA D 1 343 ? 13.830 149.127 32.993 1.00 11.40 344 ALA D C 1
ATOM 11269 O O . ALA D 1 343 ? 14.280 149.756 32.042 1.00 11.40 344 ALA D O 1
ATOM 11271 N N . GLU D 1 344 ? 14.537 148.892 34.097 1.00 11.40 345 GLU D N 1
ATOM 11272 C CA . GLU D 1 344 ? 15.894 149.420 34.255 1.00 11.40 345 GLU D CA 1
ATOM 11273 C C . GLU D 1 344 ? 16.780 148.914 33.138 1.00 11.40 345 GLU D C 1
ATOM 11274 O O . GLU D 1 344 ? 17.519 149.685 32.511 1.00 11.40 345 GLU D O 1
ATOM 11280 N N . ASN D 1 345 ? 16.721 147.609 32.912 1.00 11.40 346 ASN D N 1
ATOM 11281 C CA . ASN D 1 345 ? 17.459 146.996 31.820 1.00 11.40 346 ASN D CA 1
ATOM 11282 C C . ASN D 1 345 ? 16.436 146.040 31.242 1.00 11.40 346 ASN D C 1
ATOM 11283 O O . ASN D 1 345 ? 16.232 144.923 31.741 1.00 11.40 346 ASN D O 1
ATOM 11288 N N . ASN D 1 346 ? 15.759 146.516 30.200 1.00 11.40 347 ASN D N 1
ATOM 11289 C CA . ASN D 1 346 ? 14.710 145.743 29.550 1.00 11.40 347 ASN D CA 1
ATOM 11290 C C . ASN D 1 346 ? 15.214 144.495 28.849 1.00 11.40 347 ASN D C 1
ATOM 11291 O O . ASN D 1 346 ? 16.356 144.081 29.029 1.00 11.40 347 ASN D O 1
ATOM 11296 N N . MET D 1 347 ? 14.339 143.886 28.063 1.00 11.40 348 MET D N 1
ATOM 11297 C CA . MET D 1 347 ? 14.653 142.673 27.312 1.00 11.40 348 MET D CA 1
ATOM 11298 C C . MET D 1 347 ? 13.478 142.504 26.350 1.00 11.40 348 MET D C 1
ATOM 11299 O O . MET D 1 347 ? 12.687 143.427 26.163 1.00 11.40 348 MET D O 1
ATOM 11304 N N . ILE D 1 348 ? 13.353 141.339 25.739 1.00 11.40 349 ILE D N 1
ATOM 11305 C CA . ILE D 1 348 ? 12.241 141.098 24.826 1.00 11.40 349 ILE D CA 1
ATOM 11306 C C . ILE D 1 348 ? 12.014 139.599 24.980 1.00 11.40 349 ILE D C 1
ATOM 11307 O O . ILE D 1 348 ? 12.728 138.772 24.390 1.00 11.40 349 ILE D O 1
ATOM 11312 N N . PHE D 1 349 ? 11.021 139.248 25.793 1.00 11.40 350 PHE D N 1
ATOM 11313 C CA . PHE D 1 349 ? 10.789 137.846 26.088 1.00 11.40 350 PHE D CA 1
ATOM 11314 C C . PHE D 1 349 ? 10.484 136.863 24.977 1.00 11.40 350 PHE D C 1
ATOM 11315 O O . PHE D 1 349 ? 10.212 135.694 25.264 1.00 11.40 350 PHE D O 1
ATOM 11323 N N . ARG D 1 350 ? 10.578 137.309 23.721 1.00 11.40 351 ARG D N 1
ATOM 11324 C CA . ARG D 1 350 ? 10.337 136.430 22.566 1.00 11.40 351 ARG D CA 1
ATOM 11325 C C . ARG D 1 350 ? 10.841 134.985 22.777 1.00 11.40 351 ARG D C 1
ATOM 11326 O O . ARG D 1 350 ? 12.031 134.706 22.578 1.00 11.40 351 ARG D O 1
ATOM 11334 N N . PRO D 1 351 ? 9.961 134.062 23.213 1.00 11.40 352 PRO D N 1
ATOM 11335 C CA . PRO D 1 351 ? 10.414 132.689 23.399 1.00 11.40 352 PRO D CA 1
ATOM 11336 C C . PRO D 1 351 ? 9.868 132.085 22.113 1.00 11.40 352 PRO D C 1
ATOM 11337 O O . PRO D 1 351 ? 9.165 132.778 21.371 1.00 11.40 352 PRO D O 1
ATOM 11341 N N . SER D 1 352 ? 10.170 130.831 21.815 1.00 11.40 353 SER D N 1
ATOM 11342 C CA . SER D 1 352 ? 9.630 130.262 20.580 1.00 11.40 353 SER D CA 1
ATOM 11343 C C . SER D 1 352 ? 8.932 128.944 20.927 1.00 11.40 353 SER D C 1
ATOM 11344 O O . SER D 1 352 ? 8.982 128.495 22.081 1.00 11.40 353 SER D O 1
ATOM 11347 N N . ALA D 1 353 ? 8.283 128.331 19.937 1.00 11.40 354 ALA D N 1
ATOM 11348 C CA . ALA D 1 353 ? 7.560 127.090 20.162 1.00 11.40 354 ALA D CA 1
ATOM 11349 C C . ALA D 1 353 ? 7.704 126.079 19.025 1.00 11.40 354 ALA D C 1
ATOM 11350 O O . ALA D 1 353 ? 8.128 126.424 17.914 1.00 11.40 354 ALA D O 1
ATOM 11352 N N . GLN D 1 354 ? 7.346 124.830 19.324 1.00 11.40 355 GLN D N 1
ATOM 11353 C CA . GLN D 1 354 ? 7.398 123.727 18.366 1.00 11.40 355 GLN D CA 1
ATOM 11354 C C . GLN D 1 354 ? 6.016 123.525 17.770 1.00 11.40 355 GLN D C 1
ATOM 11355 O O . GLN D 1 354 ? 5.045 123.335 18.504 1.00 11.40 355 GLN D O 1
ATOM 11361 N N . TYR D 1 355 ? 5.933 123.561 16.442 1.00 11.40 356 TYR D N 1
ATOM 11362 C CA . TYR D 1 355 ? 4.664 123.371 15.748 1.00 11.40 356 TYR D CA 1
ATOM 11363 C C . TYR D 1 355 ? 4.374 121.877 15.522 1.00 11.40 356 TYR D C 1
ATOM 11364 O O . TYR D 1 355 ? 5.192 121.134 14.973 1.00 11.40 356 TYR D O 1
ATOM 11373 N N . THR D 1 356 ? 3.207 121.448 15.982 1.00 11.40 357 THR D N 1
ATOM 11374 C CA . THR D 1 356 ? 2.765 120.073 15.847 1.00 11.40 357 THR D CA 1
ATOM 11375 C C . THR D 1 356 ? 2.315 119.820 14.426 1.00 11.40 357 THR D C 1
ATOM 11376 O O . THR D 1 356 ? 2.977 119.108 13.672 1.00 11.40 357 THR D O 1
ATOM 11380 N N . GLY D 1 357 ? 1.174 120.425 14.093 1.00 11.40 358 GLY D N 1
ATOM 11381 C CA . GLY D 1 357 ? 0.534 120.318 12.785 1.00 11.40 358 GLY D CA 1
ATOM 11382 C C . GLY D 1 357 ? 1.343 120.026 11.532 1.00 11.40 358 GLY D C 1
ATOM 11383 O O . GLY D 1 357 ? 2.539 120.305 11.449 1.00 11.40 358 GLY D O 1
ATOM 11384 N N . ALA D 1 358 ? 0.669 119.467 10.538 1.00 11.40 359 ALA D N 1
ATOM 11385 C CA . ALA D 1 358 ? 1.327 119.124 9.288 1.00 11.40 359 ALA D CA 1
ATOM 11386 C C . ALA D 1 358 ? 1.485 120.375 8.447 1.00 11.40 359 ALA D C 1
ATOM 11387 O O . ALA D 1 358 ? 0.637 121.267 8.519 1.00 11.40 359 ALA D O 1
ATOM 11389 N N . ILE D 1 359 ? 2.559 120.444 7.654 1.00 11.40 360 ILE D N 1
ATOM 11390 C CA . ILE D 1 359 ? 2.788 121.606 6.787 1.00 11.40 360 ILE D CA 1
ATOM 11391 C C . ILE D 1 359 ? 2.454 121.302 5.327 1.00 11.40 360 ILE D C 1
ATOM 11392 O O . ILE D 1 359 ? 2.653 120.180 4.858 1.00 11.40 360 ILE D O 1
ATOM 11397 N N . PRO D 1 360 ? 1.945 122.304 4.586 1.00 11.40 361 PRO D N 1
ATOM 11398 C CA . PRO D 1 360 ? 1.589 122.129 3.171 1.00 11.40 361 PRO D CA 1
ATOM 11399 C C . PRO D 1 360 ? 2.826 122.295 2.281 1.00 11.40 361 PRO D C 1
ATOM 11400 O O . PRO D 1 360 ? 3.797 122.982 2.659 1.00 11.40 361 PRO D O 1
ATOM 11404 N N . GLU D 1 361 ? 2.791 121.669 1.102 1.00 11.40 362 GLU D N 1
ATOM 11405 C CA . GLU D 1 361 ? 3.918 121.751 0.165 1.00 11.40 362 GLU D CA 1
ATOM 11406 C C . GLU D 1 361 ? 3.870 123.010 -0.714 1.00 11.40 362 GLU D C 1
ATOM 11407 O O . GLU D 1 361 ? 2.786 123.447 -1.151 1.00 11.40 362 GLU D O 1
ATOM 11413 N N . GLU D 1 362 ? 5.057 123.576 -0.960 1.00 11.40 363 GLU D N 1
ATOM 11414 C CA . GLU D 1 362 ? 5.230 124.785 -1.778 1.00 11.40 363 GLU D CA 1
ATOM 11415 C C . GLU D 1 362 ? 4.488 124.764 -3.130 1.00 11.40 363 GLU D C 1
ATOM 11416 O O . GLU D 1 362 ? 3.944 125.803 -3.563 1.00 11.40 363 GLU D O 1
ATOM 11422 N N . VAL D 1 363 ? 4.480 123.587 -3.778 1.00 11.40 364 VAL D N 1
ATOM 11423 C CA . VAL D 1 363 ? 3.817 123.350 -5.075 1.00 11.40 364 VAL D CA 1
ATOM 11424 C C . VAL D 1 363 ? 3.772 124.585 -6.001 1.00 11.40 364 VAL D C 1
ATOM 11425 O O . VAL D 1 363 ? 3.746 124.465 -7.236 1.00 11.40 364 VAL D O 1
#

Organism: Bacillus subtilis (strain 168) (NCBI:txid224308)

Sequence (1452 aa):
VHYGLKGITCVETSISHIDGEKGRLIYRGHHAKDIALNHSFEEAAYLILFGKLPSTEELQVFKDKLAAERNLPEHIERLIQSLPNNMDDMSVLRTVVSALGENTYTFHPKTEEAIRLIAITPSIIAYRKRWTRGEQAIAPSSQYGHVENYYYMLTGEQPSEAKKKALETYMILATEHGMNASTFSARVTLSTESDLVSAVTAALGTMKGPLHGGAPSAVTKMLEDIGEKEHAEAYLKEKLEKGERLMGFGHRVYKTKDPRAEALRQKAEEVAGNDRDLDLALHVEAEAIRLLEIYKPGRKLYTNVEFYAAAVMRAIDFDDELFTPTFSASRMVGWCAHVLEQAENNMIFRPSAQYTGAIPEEVVHYGLKGITCVETSISHIDGEKGRLIYRGHHAKDIALNHSFEEAAYLILFGKLPSTEELQVFKDKLAAERNLPEHIERLIQSLPNNMDDMSVLRTVVSALGENTYTFHPKTEEAIRLIAITPSIIAYRKRWTRGEQAIAPSSQYGHVENYYYMLTGEQPSEAKKKALETYMILATEHGMNASTFSARVTLSTESDLVSAVTAALGTMKGPLHGGAPSAVTKMLEDIGEKEHAEAYLKEKLEKGERLMGFGHRVYKTKDPRAEALRQKAEEVAGNDRDLDLALHVEAEAIRLLEIYKPGRKLYTNVEFYAAAVMRAIDFDDELFTPTFSASRMVGWCAHVLEQAENNMIFRPSAQYTGAIPEEVVHYGLKGITCVETSISHIDGEKGRLIYRGHHAKDIALNHSFEEAAYLILFGKLPSTEELQVFKDKLAAERNLPEHIERLIQSLPNNMDDMSVLRTVVSALGENTYTFHPKTEEAIRLIAITPSIIAYRKRWTRGEQAIAPSSQYGHVENYYYMLTGEQPSEAKKKALETYMILATEHGMNASTFSARVTLSTESDLVSAVTAALGTMKGPLHGGAPSAVTKMLEDIGEKEHAEAYLKEKLEKGERLMGFGHRVYKTKDPRAEALRQKAEEVAGNDRDLDLALHVEAEAIRLLEIYKPGRKLYTNVEFYAAAVMRAIDFDDELFTPTFSASRMVGWCAHVLEQAENNMIFRPSAQYTGAIPEEVVHYGLKGITCVETSISHIDGEKGRLIYRGHHAKDIALNHSFEEAAYLILFGKLPSTEELQVFKDKLAAERNLPEHIERLIQSLPNNMDDMSVLRTVVSALGENTYTFHPKTEEAIRLIAITPSIIAYRKRWTRGEQAIAPSSQYGHVENYYYMLTGEQPSEAKKKALETYMILATEHGMNASTFSARVTLSTESDLVSAVTAALGTMKGPLHGGAPSAVTKMLEDIGEKEHAEAYLKEKLEKGERLMGFGHRVYKTKDPRAEALRQKAEEVAGNDRDLDLALHVEAEAIRLLEIYKPGRKLYTNVEFYAAAVMRAIDFDDELFTPTFSASRMVGWCAHVLEQAENNMIFRPSAQYTGAIPEEV

B-factor: mean 15.92, std 7.51, range [11.4, 49.45]

InterPro domains:
  IPR002020 Citrate synthase [PF00285] (5-353)
  IPR002020 Citrate synthase [PR00143] (118-131)
  IPR002020 Citrate synthase [PR00143] (167-182)
  IPR002020 Citrate synthase [PR00143] (189-217)
  IPR002020 Citrate synthase [PR00143] (242-262)
  IPR002020 Citrate synthase [PR00143] (303-319)
  IPR002020 Citrate synthase [PR00143] (323-337)
  IPR002020 Citrate synthase [PTHR11739] (1-360)
  IPR016142 Citrate synthase-like, large alpha subdomain [G3DSA:1.10.580.10] (15-343)
  IPR016143 Citrate synthase-like, small alpha subdomain [G3DSA:1.10.230.10] (215-317)
  IPR019810 Citrate synthase active site [PS00480] (249-261)
  IPR024176 Citrate synthase, bacterial-type [PIRSF001369] (2-365)
  IPR036969 Citrate synthase superfamily [SSF48256] (2-364)

Radius of gyration: 75.35 Å; Cα contacts (8 Å, |Δi|>4): 2695; chains: 4; bounding box: 55×187×86 Å

GO terms:
  GO:0036440 citrate synthase activity (F, EXP)

Nearest PDB structures (foldseek):
  2c6x-assembly1_A  TM=1.003E+00  e=9.116E-60  Bacillus subtilis
  1vgp-assembly1_A-2  TM=8.779E-01  e=8.525E-29  Sulfurisphaera tokodaii
  1iom-assembly1_A-2  TM=9.132E-01  e=1.504E-27  Thermus thermophilus HB8
  1ixe-assembly1_A  TM=8.731E-01  e=5.156E-28  Thermus thermophilus
  1aj8-assembly1_B  TM=8.461E-01  e=4.176E-27  Pyrococcus furiosus

Solvent-accessible surface area: 58107 Å² total; per-residue (Å²): 78,83,122,1,0,147,71,16,35,0,4,76,8,40,0,5,59,52,36,15,126,125,20,42,2,4,0,43,22,58,28,0,70,68,2,1,24,109,55,32,2,5,36,1,1,26,0,0,14,89,32,111,61,19,50,124,130,48,24,97,84,6,80,78,110,2,18,65,62,11,92,16,28,137,50,0,70,156,9,2,70,58,5,36,129,50,10,52,7,12,0,0,0,2,0,0,0,0,1,2,0,32,92,89,7,75,48,86,11,122,52,123,6,0,4,43,0,0,0,1,0,5,1,0,2,0,23,3,15,25,118,51,164,71,50,160,47,39,62,18,17,97,135,45,29,8,2,28,4,2,10,50,1,10,48,35,115,116,19,45,125,2,47,71,67,5,3,23,2,3,5,0,1,3,0,0,22,6,26,18,8,0,0,0,1,0,4,1,0,0,2,5,54,3,3,0,0,0,0,0,1,0,0,0,0,0,0,39,1,77,110,27,14,25,32,11,62,53,4,20,134,2,0,106,72,8,58,99,100,140,79,2,72,61,53,1,90,134,39,10,116,190,42,97,208,11,92,0,28,22,69,231,51,8,129,60,74,2,3,26,0,14,0,6,58,84,14,5,94,114,5,45,73,96,8,196,39,4,19,7,0,29,62,1,5,61,31,0,48,118,4,11,118,97,75,92,72,64,135,137,64,68,0,10,9,81,0,2,2,0,0,3,7,55,2,1,116,10,76,65,108,8,9,16,1,1,21,0,2,1,8,0,0,0,0,0,1,0,0,33,27,1,3,134,99,46,41,65,2,116,5,55,28,92,38,95,22,87,83,33,145,115,173,79,82,122,1,0,146,70,16,33,0,3,80,8,41,0,4,54,54,35,15,125,121,15,33,3,1,0,41,26,57,23,0,71,68,2,0,25,110,55,31,3,6,36,0,1,27,0,0,14,88,31,113,60,19,50,126,131,49,23,98,84,6,82,77,109,2,19,65,62,12,93,15,27,135,47,0,72,156,9,2,70,58,5,38,127,51,10,54,6,12,0,1,0,2,0,0,0,0,1,3,0,30,91,90,5,74,47,85,11,121,51,122,6,0,4,44,0,1,0,1,0,5,1,0,2,0,22,3,14,24,117,51,164,71,51,159,48,39,61,18,16,98,134,44,28,7,3,28,4,2,10,49,1,11,49,34,113,118,19,45,125,2,46,71,68,5,3,23,2,3,4,0,2,3,0,0,23,6,26,19,11,0,0,0,1,0,4,0,0,0,2,4,52,2,2,0,0,0,0,0,0,0,0,0,0,0,0,40,1,79,109,28,14,25,33,11,62,53,4,21,134,2,0,106,71,8,58,99,102,141,79,2,71,62,51,0,91,135,40,9,116,192,40,96,209,11,91,0,28,22,71,231,53,9,128,58,72,2,3,24,0,15,0,5,58,84,15,5,95,114,6,43,75,95,7,196,39,4,18,7,0,29,62,1,6,61,31,0,50,118,4,10,119,96,75,91,70,65,136,135,64,67,1,10,9,81,0,2,2,0,0,3,7,53,2,2,119,10,74,64,107,8,8,15,0,1,21,0,2,0,8,0,0,0,0,0,2,0,0,33,27,2,3,134,101,47,39,64,1,112,4,56,28,90,41,96,22,89,90,40,146,115,171,76,81,110,0,0,144,72,15,33,0,3,75,6,33,0,6,60,56,36,15,127,130,23,51,3,3,0,42,16,55,22,0,70,69,1,1,25,112,56,30,2,6,36,0,0,27,0,0,14,89,32,113,61,18,49,125,131,50,24,96,84,6,82,78,109,2,18,66,61,10,93,16,28,136,55,0,71,156,8,2,70,59,4,34,128,50,9,51,6,12,0,0,0,1,0,0,0,0,1,2,0,36,98,89,8,75,48,86,11,122,52,123,6,0,6,43,0,2,0,1,0,5,1,0,2,0,23,4,16,26,117,52,162,71,50,160,46,39,62,17,15,98,135,45,28,8,3,29,4,1,11,49,1,10,48,35,113,116,19,47,126,1,46,72,67,6,3,23,2,3,4,0,2,3,0,0,23,6,22,17,5,0,0,0,0,0,4,0,0,0,1,5,56,3,3,0,0,0,0,0,1,0,0,0,0,0,0,36,1,76,101,28,14,26,34,11,62,53,4,20,134,3,0,108,73,8,58,98,102,140,79,2,73,60,52,1,91,137,38,10,118,191,40,96,209,10,89,0,28,21,64,231,49,8,126,58,71,2,2,25,0,13,0,6,59,85,14,4,94,112,7,42,73,95,6,195,39,4,19,7,0,27,62,1,5,61,30,0,51,119,4,11,118,96,76,91,71,63,134,138,64,67,0,10,8,81,0,2,3,1,0,3,7,56,2,2,118,10,75,66,108,8,8,15,1,2,21,0,2,0,8,0,0,0,0,0,1,1,0,33,30,2,3,135,100,46,38,60,1,115,4,60,25,93,31,95,20,82,74,32,146,124,172,77,82,120,1,0,145,72,14,32,0,2,78,5,36,0,5,54,52,36,16,127,127,14,42,2,0,0,40,20,55,16,1,60,67,3,1,26,112,56,30,2,5,36,1,0,27,0,0,15,90,32,113,61,19,49,126,131,48,24,97,83,6,81,77,110,2,18,66,63,11,93,14,27,135,49,0,71,158,8,2,69,61,6,37,129,51,9,56,7,12,0,1,0,2,0,0,0,0,1,3,0,30,100,90,7,74,47,85,11,122,52,121,6,0,4,44,0,1,1,1,0,5,1,0,2,0,23,4,14,26,116,53,164,71,51,159,48,39,61,17,15,98,136,45,29,7,3,28,4,1,10,49,1,10,49,35,115,116,20,46,127,2,46,70,66,6,4,23,2,3,4,0,2,3,0,0,23,6,21,18,7,0,0,0,0,0,4,0,0,0,1,4,50,2,2,0,0,0,0,0,0,0,0,0,1,0,0,40,1,79,102,27,14,26,33,11,62,53,4,21,134,2,0,106,71,8,58,98,102,140,80,2,72,61,52,0,91,134,38,9,118,189,41,96,209,11,91,0,28,22,68,230,55,9,129,60,73,2,1,26,0,14,0,6,56,83,15,5,93,114,4,42,74,99,7,196,39,4,19,7,0,28,60,0,5,61,31,0,50,119,4,12,118,96,74,91,72,63,135,136,64,65,0,9,10,82,0,2,2,0,0,2,8,55,2,2,118,11,76,64,107,7,10,16,1,1,22,0,2,1,7,0,0,0,0,0,1,0,0,32,28,1,3,134,101,46,39,66,0,108,4,62,26,92,36,98,24,88,91,44,147,130,173

Secondary structure (DSSP, 8-state):
--GGGTT---EEESSEEEETTTTEEEETTEEHHHHHHHS-HHHHHHHHHHSSPPPHHHHHHHHHHHHHHTSPPHHHHHHHHHS-SSS-HHHHHHHHHHHH--SS--SS--HHHHHHHHHHHHHHHHHHHHHHTTPPP----TTS-SHHHHHHHHHSS---HHHHHHHHHHHHHHH--SS-HHHHHHHHHHTTT--HHHHHHHHHHHHHSTTSS---HHHHHHHHT--SSTTHHHHHHHHHHTT---TTB--SS-SS--HHHHHHHHHHHHTTTS-HHHHHHHHHHHHHHHHHHHHS-SS---B-THHHHHHHHHHTT--GGGHHHHHHHHHHHHHHHHHHHHTTT------EEEE-SPPPP--/--GGGTT-EEEEESSEEEETTTTEEEETTEEHHHHHHHS-HHHHHHHHHHSSPPPHHHHHHHHHHHHHHTSPPHHHHHHHHHS-SSS-HHHHHHHHHHHH--SS--SS--HHHHHHHHHHHHHHHHHHHHHHTTPPP----TTS-SHHHHHHHHHSS---HHHHHHHHHHHHHHH--SS-HHHHHHHHHHTTT--HHHHHHHHHHHHHSTTSS---HHHHHHHHT--SSTTHHHHHHHHHHTT---TTB--SS-SS--HHHHHHHHHHHHTTTS-HHHHHHHHHHHHHHHHHHHHS-SS---B-THHHHHHHHHHTT--GGGHHHHHHHHHHHHHHHHHHHHTTT-------EEE-SPPPP--/--GGGTT---EEESSEEEETTTTEEEETTEEHHHHHHHS-HHHHHHHHHHSSPPPHHHHHHHHHHHHHHTSPPHHHHHHHHHS-SSS-HHHHHHHHHHHH--SS--SS--HHHHHHHHHHHHHHHHHHHHHHTTPPP----TTS-SHHHHHHHHHSS---HHHHHHHHHHHHHHH--SS-HHHHHHHHHHTTT--HHHHHHHHHHHHHSTTSS---HHHHHHHHT--SSTTHHHHHHHHHHTT---TTB--SS-SS--HHHHHHHHHHHHTTTS-HHHHHHHHHHHHHHHHHHHHS-SS---B-THHHHHHHHHHTT--GGGHHHHHHHHHHHHHHHHHHHHTTT-------EEE-SPPPP--/--GGGTT---EEESSEEEETTTTEEEETTEEHHHHHHHS-HHHHHHHHHHSSPPPHHHHHHHHHHHHHHTSPPHHHHHHHHHS-SSS-HHHHHHHHHHHH--SS--SS--HHHHHHHHHHHHHHHHHHHHHHTTPPP----TTS-SHHHHHHHHHSS---HHHHHHHHHHHHHHH--SS-HHHHHHHHHHTTT--HHHHHHHHHHHHHSTTSS---HHHHHHHHT--SSTTHHHHHHHHHHTT---TTB--SS-SS--HHHHHHHHHHHHTTTS-HHHHHHHHHHHHHHHHHHHHS-SS---B-THHHHHHHHHHTT--GGGHHHHHHHHHHHHHHHHHHHHTTT-------EEE-SPPPP--

CATH classification: 1.10.580.10 (+1 more: 1.10.230.10)

Foldseek 3Di:
DQVVCVVPDPDDDQAWDQAQEPQFIDGLHHGLLCCLQPHFLQQLLVCSQPRDGADPVRRVVLLVLQLVLQFDPPVLLVVLLVDDLPAFLLNVLLVSLLVVDDPVWFLQEDPSRLRSLLRHLLVSSLSNLCVSVVHDFDGFHSPDGRQQSSLCRRPVDGDDPLLRSQLRSQLSLLQADPDDQLLVQLLQVSLVSGGLSVSLSRSSVRLPDCVHQAALVVQLVVLVVDLDLVCQCVSLVVCVVVPRDRRQKADDRHQAAHSSLVSNLVSLVVVDPRFSLRVSLNSSQVVNCVVCCVSPNPRRMHGHNSNVLSSSCSRSVNPRSCRSSSSSSRNSSNNSSSNSVCSVPDDNPPDDDDDDDDDDDPD/DQVVCVVPDPDDDQAWDQAQEPQFIDGLHHGLLCCLQPHFLQQLLVCSQPRDGADPVRRVVLLVLQLVLQFDPPVLLVVLLVDDLPAFLLNVLLVSLLVVDDPVWFLQEDPSRLRSLLRHLLVSSLSNLCVSVVHDFDGFHSPDGRQQSSLCRRPVDGDDPLLRSQLRSQLSLLQADPDDQLLVQLLQVSLVSGGLSVSLSRSSVRLPDCVHQAALVVQLVVLVVDLDLVCQCVSLVVCVVVPRDRRQKADDRHQAAHSSLVSNLVSLVVVDPRFSLRVSLNSSQVVNCVVCCVSPNPRRMHGHNSNVLSSSCSRSVNPRSCRSSSSSSRNSSNNSSSNSVCSVPDDNPPDDDDDDDDDDDPD/DQVVCVVPDPDDDQAWDQAQEPQFIDGLHHGLLCCLQPHFLQQLLVCSQPRDGADPVRRVVLLVLQLVLQFDPPVLLVVLLVDDLPAFLLNVLLVSLLVVDDPVWFLQEDPSRLRSLLRHLLVSSLSNLCVSVVHDFDGFHSPDGRQQSSLCRRPVDGDDPLLRSQLRSQLSLLQADPDDQLLVQLLQVSLVSGGLSVSLSRSSVRLPDCVHQAALVVQLVVLVVDLDLVCQCVSLVVCVVVPRDRRQKADDRHQAAHSSLVSNLVSLVVVDPRFSLRVSLNSSQVVNCVVCCVSPNPRRMHGHNSNVLSSSCSRSVNPRSCRSSSSSSRNSSNNSSSNSVCSVPDDNPPDDDDDDDDDDDPD/DQVVCVVPDPDDDQAWDQAQEPQFIDGLHHGLLCCLQPHFLQQLLVCSQPRDGADPVRRVVLLVLQLVLQFDPPVLLVVLLVDDLPAFLLNVLLVSLLVVDDPVWFLQEDPSRLRSLLRHLLVSSLSNLCVSVVHDFDGFHSPDGRQQSSLCRRPVDGDDPLLRSQLRSQLSLLQADPDDQLLVQLLQVSLVSGGLSVSLSRSSVRLPDCVHQAALVVQLVVLVVDLDLVCQCVSLVVCVVVPRDRRQKADDRHQAAHSSLVSNLVSLVVVDPRFSLRVSLNSSQVVNCVVCCVSPNPRRMHGHNSNVLSSSCSRSVNPRSCRSSSSSSRNSSNNSSSNSVCSVPDDNPPDDDDDDDDDDDPD